Protein AF-0000000078793928 (afdb_homodimer)

Foldseek 3Di:
DVVQQVVQVVLLVPQDDDDAAPVLVVDPQVAQAAEEEEAVQQCLSSSLSNCCVPDPFQEGEGECLDPVLVPDPPLVVVVVVVVVRGAEYEYEALLNHPCSLVSSLVVQVVDDRHHYYYYHFLLDDCVVPDPSVVVRYHYHYRFFAFLQRLCCVVVVDDDAFDAPVCQQPPQQPVLVVVVVVDVLVVSVVLCLAQRRGPCVVVPVVCRLVVVVVSVVCCLPPRLCVSVVNDPLLSVLLVVLLLVQLVPPWDQDDLVVSCVVSVHDSQSSLVSLVSCCSSLQKPFAAAPPDPPDSRDGGRTIAGNGSNSSCSNPVPDRDPQRSLLNSQCNLLVNPWDWHQDPFAGIDTNVAAHEHEEEPPDDCVRVPPPPNYAYAYCDSGDDDRYGDSSSSSSND/DVVQQVVQVVLLVPQDDDDAAPVLVVDPQVAQAAEEEEAVQQCLSSSLSNCCVVDPFQEGEGECLDPVLVVDPPQVVVVVVVVVRGAEYEYEALLNHPCSLVSSLCCQVVDDRHHYYYYHFLLPDCVVPDPSVVVRYHYHYRFFAFLQRLCCVVVVDDDAFDAPVCQQPPQQPVLVVVVVVDVLLVSVVLCLAQRRGPCVVVPVPCRLVVVVVSVVCCLPPRLCVSVVNDPLLSVLLVVLLLVQLVPPWDQDDLVVSCVVSVHDSQSSLVSLVSCCSSLQKPFAAAPPDPPDSRDGGRTIAGNGSNSSCSNPVPDRDPQRSLLNSQCNLLVNPWDWHQDPFAGIDTNVAAHEHEEEPPDDCVRVPPPPNYAYAYCDSGDDDRYGDSSSSSSND

Sequence (786 aa):
MEVLIKKSERKAKSVKEKQKRYLYHQIDWTQKLILILGYRGSGKTTLLLQYLSTSDKKGIYLSLDDFYFETHRLVAFVNELYELGYRLFLLDEVHRYAFWSKDLKQLYDDYDDIQVIATGSSILDISRGNADLSRRASVYHLHGLSFREYLNFQYRTDLSSFTLNDILTKHHALAPELLDSIPVQSYFQDYLKFGYFPFFLESKIGYSQKLLETIQLAIDTDIAPFEELQHSTVRTLKKLLFVLSESVPFTPNINKLAEKLETPRNTVLRLLDILDQAQILKLLRSATKGISYLQKPDKIYLQNPNFIYLFSPTMANVGNLRETFFINQLSAVHHVSSPKFGDFMVDDAYVFEVGGASKTTDQIQGIPNAYLALDIDSGNGKRIPLWLFGMLYMEVLIKKSERKAKSVKEKQKRYLYHQIDWTQKLILILGYRGSGKTTLLLQYLSTSDKKGIYLSLDDFYFETHRLVAFVNELYELGYRLFLLDEVHRYAFWSKDLKQLYDDYDDIQVIATGSSILDISRGNADLSRRASVYHLHGLSFREYLNFQYRTDLSSFTLNDILTKHHALAPELLDSIPVQSYFQDYLKFGYFPFFLESKIGYSQKLLETIQLAIDTDIAPFEELQHSTVRTLKKLLFVLSESVPFTPNINKLAEKLETPRNTVLRLLDILDQAQILKLLRSATKGISYLQKPDKIYLQNPNFIYLFSPTMANVGNLRETFFINQLSAVHHVSSPKFGDFMVDDAYVFEVGGASKTTDQIQGIPNAYLALDIDSGNGKRIPLWLFGMLY

Secondary structure (DSSP, 8-state):
-HHHHHHHHHHHHH----PPPGGGGTS-TT-SEEEEEE-TTSSHHHHHHHHHHH-SS-EEEEETTSGGGGTS-HHHHHHHHHHTT--EEEEE-GGG-TTHHHHHHHHHHH-SS-EEEEEEETT--TTTS-HHHHTT-EEEEE----HHHHHHHHH---PPPPPHHHHHHHHHHHHHHHHHHS-HHHHHHHHHHH-SSGGGGT-STTHHHHHHHHHHHIIIIIIHHHHT--HHHHHHHHHHHHHHHHH-SB---HHHHHHHHT--HHHHHHHHHHHHHTTSEEEE-BTTS---TTSPPSEEEESSHHHHHHH-TT---HHHHHHHHHHHHHHTTS-EEB-SSSSEEETTTEEEEEE-TT--GGGGTT-TTEEEEESSS---TTEEEGGGGGG--/-HHHHHHHHHHHHH----PPPGGGGTS-TT-SEEEEEE-TTSSHHHHHHHHHHH-SS-EEEEETTSGGGGTS-HHHHHHHHHHTT--EEEEE-GGG-TTHHHHHHHHHHH-SS-EEEEEEETT--TTTS-HHHHTT-EEEEE----HHHHHHHHH---PPPPPHHHHHHHHHHHHHHHHHHS-HHHHHHHHHHH-SSGGGGT-STTHHHHHHHHHHHIIIIIIHHHHT--HHHHHHHHHHHHHHHHH-SB---HHHHHHHHT--HHHHHHHHHHHHHTTSEEEE-BTTS---TTSPPSEEEESSHHHHHHH-TT---HHHHHHHHHHHHHHTTS-EEB-SSSSEEETTTEEEEEE-TT--GGGGTT-TTEEEEESSS--BTTEEEGGGGGG--

InterPro domains:
  IPR003593 AAA+ ATPase domain [SM00382] (30-145)
  IPR027417 P-loop containing nucleoside triphosphate hydrolase [G3DSA:3.40.50.300] (15-88)
  IPR027417 P-loop containing nucleoside triphosphate hydrolase [SSF52540] (17-201)
  IPR041682 AAA domain, group 14 [PF13173] (31-151)

Structure (mmCIF, N/CA/C/O backbone):
data_AF-0000000078793928-model_v1
#
loop_
_entity.id
_entity.type
_entity.pdbx_description
1 polymer 'AAA+ ATPase domain-containing protein'
#
loop_
_atom_site.group_PDB
_atom_site.id
_atom_site.type_symbol
_atom_site.label_atom_id
_atom_site.label_alt_id
_atom_site.label_comp_id
_atom_site.label_asym_id
_atom_site.label_entity_id
_atom_site.label_seq_id
_atom_site.pdbx_PDB_ins_code
_atom_site.Cartn_x
_atom_site.Cartn_y
_atom_site.Cartn_z
_atom_site.occupancy
_atom_site.B_iso_or_equiv
_atom_site.auth_seq_id
_atom_site.auth_comp_id
_atom_site.auth_asym_id
_atom_site.auth_atom_id
_atom_site.pdbx_PDB_model_num
ATOM 1 N N . MET A 1 1 ? -23.125 -9.266 -1.826 1 80.44 1 MET A N 1
ATOM 2 C CA . MET A 1 1 ? -23.609 -8.516 -0.675 1 80.44 1 MET A CA 1
ATOM 3 C C . MET A 1 1 ? -23.281 -9.234 0.627 1 80.44 1 MET A C 1
ATOM 5 O O . MET A 1 1 ? -22.703 -8.648 1.538 1 80.44 1 MET A O 1
ATOM 9 N N . GLU A 1 2 ? -23.562 -10.461 0.664 1 80.25 2 GLU A N 1
ATOM 10 C CA . GLU A 1 2 ? -23.344 -11.219 1.894 1 80.25 2 GLU A CA 1
ATOM 11 C C . GLU A 1 2 ? -21.875 -11.18 2.301 1 80.25 2 GLU A C 1
ATOM 13 O O . GLU A 1 2 ? -21.562 -11.062 3.488 1 80.25 2 GLU A O 1
ATOM 18 N N . VAL A 1 3 ? -21.047 -11.156 1.34 1 80.44 3 VAL A N 1
ATOM 19 C CA . VAL A 1 3 ? -19.609 -11.141 1.595 1 80.44 3 VAL A CA 1
ATOM 20 C C . VAL A 1 3 ? -19.219 -9.812 2.24 1 80.44 3 VAL A C 1
ATOM 22 O O . VAL A 1 3 ? -18.438 -9.797 3.199 1 80.44 3 VAL A O 1
ATOM 25 N N . LEU A 1 4 ? -19.781 -8.781 1.808 1 86.38 4 LEU A N 1
ATOM 26 C CA . LEU A 1 4 ? -19.453 -7.457 2.33 1 86.38 4 LEU A CA 1
ATOM 27 C C . LEU A 1 4 ? -20.016 -7.277 3.738 1 86.38 4 LEU A C 1
ATOM 29 O O . LEU A 1 4 ? -19.391 -6.621 4.578 1 86.38 4 LEU A O 1
ATOM 33 N N . ILE A 1 5 ? -21.156 -7.918 3.998 1 88.31 5 ILE A N 1
ATOM 34 C CA . ILE A 1 5 ? -21.734 -7.871 5.336 1 88.31 5 ILE A CA 1
ATOM 35 C C . ILE A 1 5 ? -20.828 -8.602 6.32 1 88.31 5 ILE A C 1
ATOM 37 O O . ILE A 1 5 ? -20.531 -8.086 7.398 1 88.31 5 ILE A O 1
ATOM 41 N N . LYS A 1 6 ? -20.359 -9.719 5.906 1 82.94 6 LYS A N 1
ATOM 42 C CA . LYS A 1 6 ? -19.469 -10.5 6.762 1 82.94 6 LYS A CA 1
ATOM 43 C C . LYS A 1 6 ? -18.156 -9.758 7.016 1 82.94 6 LYS A C 1
ATOM 45 O O . LYS A 1 6 ? -17.641 -9.789 8.125 1 82.94 6 LYS A O 1
ATOM 50 N N . LYS A 1 7 ? -17.672 -9.148 5.969 1 83.94 7 LYS A N 1
ATOM 51 C CA . LYS A 1 7 ? -16.469 -8.336 6.105 1 83.94 7 LYS A CA 1
ATOM 52 C C . LYS A 1 7 ? -16.672 -7.219 7.121 1 83.94 7 LYS A C 1
ATOM 54 O O . LYS A 1 7 ? -15.789 -6.945 7.938 1 83.94 7 LYS A O 1
ATOM 59 N N . SER A 1 8 ? -17.75 -6.605 7.027 1 88.31 8 SER A N 1
ATOM 60 C CA . SER A 1 8 ? -18.094 -5.531 7.953 1 88.31 8 SER A CA 1
ATOM 61 C C . SER A 1 8 ? -18.109 -6.023 9.391 1 88.31 8 SER A C 1
ATOM 63 O O . SER A 1 8 ? -17.562 -5.375 10.289 1 88.31 8 SER A O 1
ATOM 65 N N . GLU A 1 9 ? -18.703 -7.152 9.625 1 85.88 9 GLU A N 1
ATOM 66 C CA . GLU A 1 9 ? -18.812 -7.719 10.969 1 85.88 9 GLU A CA 1
ATOM 67 C C . GLU A 1 9 ? -17.438 -8.047 11.531 1 85.88 9 GLU A C 1
ATOM 69 O O . GLU A 1 9 ? -17.156 -7.781 12.703 1 85.88 9 GLU A O 1
ATOM 74 N N . ARG A 1 10 ? -16.625 -8.523 10.711 1 82.62 10 ARG A N 1
ATOM 75 C CA . ARG A 1 10 ? -15.266 -8.859 11.125 1 82.62 10 ARG A CA 1
ATOM 76 C C . ARG A 1 10 ? -14.477 -7.605 11.492 1 82.62 10 ARG A C 1
ATOM 78 O O . ARG A 1 10 ? -13.766 -7.586 12.492 1 82.62 10 ARG A O 1
ATOM 85 N N . LYS A 1 11 ? -14.617 -6.637 10.656 1 85.75 11 LYS A N 1
ATOM 86 C CA . LYS A 1 11 ? -13.914 -5.379 10.891 1 85.75 11 LYS A CA 1
ATOM 87 C C . LYS A 1 11 ? -14.375 -4.723 12.188 1 85.75 11 LYS A C 1
ATOM 89 O O . LYS A 1 11 ? -13.562 -4.195 12.945 1 85.75 11 LYS A O 1
ATOM 94 N N . ALA A 1 12 ? -15.609 -4.793 12.43 1 85.38 12 ALA A N 1
ATOM 95 C CA . ALA A 1 12 ? -16.188 -4.184 13.625 1 85.38 12 ALA A CA 1
ATOM 96 C C . ALA A 1 12 ? -15.672 -4.863 14.891 1 85.38 12 ALA A C 1
ATOM 98 O O . ALA A 1 12 ? -15.445 -4.207 15.906 1 85.38 12 ALA A O 1
ATOM 99 N N . LYS A 1 13 ? -15.398 -6.117 14.75 1 82.12 13 LYS A N 1
ATOM 100 C CA . LYS A 1 13 ? -14.945 -6.891 15.906 1 82.12 13 LYS A CA 1
ATOM 101 C C . LYS A 1 13 ? -13.445 -6.711 16.141 1 82.12 13 LYS A C 1
ATOM 103 O O . LYS A 1 13 ? -12.945 -6.988 17.234 1 82.12 13 LYS A O 1
ATOM 108 N N . SER A 1 14 ? -12.789 -6.199 15.164 1 79.12 14 SER A N 1
ATOM 109 C CA . SER A 1 14 ? -11.336 -6.145 15.227 1 79.12 14 SER A CA 1
ATOM 110 C C . SER A 1 14 ? -10.859 -4.863 15.898 1 79.12 14 SER A C 1
ATOM 112 O O . SER A 1 14 ? -9.68 -4.734 16.234 1 79.12 14 SER A O 1
ATOM 114 N N . VAL A 1 15 ? -11.688 -3.939 16.109 1 78.75 15 VAL A N 1
ATOM 115 C CA . VAL A 1 15 ? -11.266 -2.666 16.688 1 78.75 15 VAL A CA 1
ATOM 116 C C . VAL A 1 15 ? -10.922 -2.852 18.172 1 78.75 15 VAL A C 1
ATOM 118 O O . VAL A 1 15 ? -11.797 -3.176 18.969 1 78.75 15 VAL A O 1
ATOM 121 N N . LYS A 1 16 ? -9.664 -2.686 18.5 1 71.44 16 LYS A N 1
ATOM 122 C CA . LYS A 1 16 ? -9.172 -2.914 19.844 1 71.44 16 LYS A CA 1
ATOM 123 C C . LYS A 1 16 ? -8.906 -1.594 20.562 1 71.44 16 LYS A C 1
ATOM 125 O O . LYS A 1 16 ? -8.977 -1.522 21.797 1 71.44 16 LYS A O 1
ATOM 130 N N . GLU A 1 17 ? -8.656 -0.606 19.781 1 72.06 17 GLU A N 1
ATOM 131 C CA . GLU A 1 17 ? -8.25 0.661 20.375 1 72.06 17 GLU A CA 1
ATOM 132 C C . GLU A 1 17 ? -9.438 1.379 21.016 1 72.06 17 GLU A C 1
ATOM 134 O O . GLU A 1 17 ? -10.422 1.679 20.328 1 72.06 17 GLU A O 1
ATOM 139 N N . LYS A 1 18 ? -9.211 1.699 22.234 1 78.81 18 LYS A N 1
ATOM 140 C CA . LYS A 1 18 ? -10.305 2.34 22.953 1 78.81 18 LYS A CA 1
ATOM 141 C C . LYS A 1 18 ? -10.141 3.857 22.953 1 78.81 18 LYS A C 1
ATOM 143 O O . LYS A 1 18 ? -11.133 4.59 23.047 1 78.81 18 LYS A O 1
ATOM 148 N N . GLN A 1 19 ? -8.922 4.277 22.906 1 89.31 19 GLN A N 1
ATOM 149 C CA . GLN A 1 19 ? -8.711 5.719 22.906 1 89.31 19 GLN A CA 1
ATOM 150 C C . GLN A 1 19 ? -9.156 6.344 21.578 1 89.31 19 GLN A C 1
ATOM 152 O O . GLN A 1 19 ? -8.836 5.836 20.516 1 89.31 19 GLN A O 1
ATOM 157 N N . LYS A 1 20 ? -9.844 7.453 21.75 1 93.56 20 LYS A N 1
ATOM 158 C CA . LYS A 1 20 ? -10.422 8.125 20.594 1 93.56 20 LYS A CA 1
ATOM 159 C C . LYS A 1 20 ? -9.594 9.336 20.188 1 93.56 20 LYS A C 1
ATOM 161 O O . LYS A 1 20 ? -9.008 10.008 21.047 1 93.56 20 LYS A O 1
ATOM 166 N N . ARG A 1 21 ? -9.547 9.586 18.906 1 96 21 ARG A N 1
ATOM 167 C CA . ARG A 1 21 ? -8.93 10.805 18.391 1 96 21 ARG A CA 1
ATOM 168 C C . ARG A 1 21 ? -9.719 12.039 18.812 1 96 21 ARG A C 1
ATOM 170 O O . ARG A 1 21 ? -10.914 11.953 19.109 1 96 21 ARG A O 1
ATOM 177 N N . TYR A 1 22 ? -9.078 13.172 18.766 1 96.69 22 TYR A N 1
ATOM 178 C CA . TYR A 1 22 ? -9.688 14.414 19.219 1 96.69 22 TYR A CA 1
ATOM 179 C C . TYR A 1 22 ? -10.969 14.711 18.453 1 96.69 22 TYR A C 1
ATOM 181 O O . TYR A 1 22 ? -11.945 15.211 19.016 1 96.69 22 TYR A O 1
ATOM 189 N N . LEU A 1 23 ? -10.984 14.344 17.172 1 97 23 LEU A N 1
ATOM 190 C CA . LEU A 1 23 ? -12.062 14.711 16.266 1 97 23 LEU A CA 1
ATOM 191 C C . LEU A 1 23 ? -13.359 14 16.641 1 97 23 LEU A C 1
ATOM 193 O O . LEU A 1 23 ? -14.453 14.508 16.375 1 97 23 LEU A O 1
ATOM 197 N N . TYR A 1 24 ? -13.266 12.82 17.266 1 96.5 24 TYR A N 1
ATOM 198 C CA . TYR A 1 24 ? -14.438 12.055 17.688 1 96.5 24 TYR A CA 1
ATOM 199 C C . TYR A 1 24 ? -15.367 12.898 18.547 1 96.5 24 TYR A C 1
ATOM 201 O O . TYR A 1 24 ? -16.594 12.789 18.438 1 96.5 24 TYR A O 1
ATOM 209 N N . HIS A 1 25 ? -14.773 13.781 19.297 1 94.56 25 HIS A N 1
ATOM 210 C CA . HIS A 1 25 ? -15.531 14.57 20.25 1 94.56 25 HIS A CA 1
ATOM 211 C C . HIS A 1 25 ? -15.984 15.898 19.641 1 94.56 25 HIS A C 1
ATOM 213 O O . HIS A 1 25 ? -16.812 16.609 20.219 1 94.56 25 HIS A O 1
ATOM 219 N N . GLN A 1 26 ? -15.477 16.234 18.5 1 96 26 GLN A N 1
ATOM 220 C CA . GLN A 1 26 ? -15.789 17.5 17.859 1 96 26 GLN A CA 1
ATOM 221 C C . GLN A 1 26 ? -16.828 17.312 16.766 1 96 26 GLN A C 1
ATOM 223 O O . GLN A 1 26 ? -17.516 18.266 16.391 1 96 26 GLN A O 1
ATOM 228 N N . ILE A 1 27 ? -16.984 16.125 16.234 1 97.06 27 ILE A N 1
ATOM 229 C CA . ILE A 1 27 ? -17.938 15.836 15.164 1 97.06 27 ILE A CA 1
ATOM 230 C C . ILE A 1 27 ? -19.359 15.898 15.695 1 97.06 27 ILE A C 1
ATOM 232 O O . ILE A 1 27 ? -19.641 15.406 16.797 1 97.06 27 ILE A O 1
ATOM 236 N N . ASP A 1 28 ? -20.281 16.594 14.984 1 97.12 28 ASP A N 1
ATOM 237 C CA . ASP A 1 28 ? -21.703 16.5 15.242 1 97.12 28 ASP A CA 1
ATOM 238 C C . ASP A 1 28 ? -22.297 15.234 14.625 1 97.12 28 ASP A C 1
ATOM 240 O O . ASP A 1 28 ? -22.766 15.25 13.484 1 97.12 28 ASP A O 1
ATOM 244 N N . TRP A 1 29 ? -22.391 14.234 15.383 1 95.88 29 TRP A N 1
ATOM 245 C CA . TRP A 1 29 ? -22.75 12.898 14.914 1 95.88 29 TRP A CA 1
ATOM 246 C C . TRP A 1 29 ? -24.234 12.836 14.562 1 95.88 29 TRP A C 1
ATOM 248 O O . TRP A 1 29 ? -24.719 11.812 14.07 1 95.88 29 TRP A O 1
ATOM 258 N N . THR A 1 30 ? -24.984 13.898 14.758 1 94.56 30 THR A N 1
ATOM 259 C CA . THR A 1 30 ? -26.406 13.898 14.445 1 94.56 30 THR A CA 1
ATOM 260 C C . THR A 1 30 ? -26.625 14.211 12.969 1 94.56 30 THR A C 1
ATOM 262 O O . THR A 1 30 ? -27.734 14.031 12.453 1 94.56 30 THR A O 1
ATOM 265 N N . GLN A 1 31 ? -25.594 14.625 12.312 1 95.88 31 GLN A N 1
ATOM 266 C CA . GLN A 1 31 ? -25.719 15 10.906 1 95.88 31 GLN A CA 1
ATOM 267 C C . GLN A 1 31 ? -25.969 13.773 10.031 1 95.88 31 GLN A C 1
ATOM 269 O O . GLN A 1 31 ? -25.438 12.695 10.297 1 95.88 31 GLN A O 1
ATOM 274 N N . LYS A 1 32 ? -26.75 13.992 9.016 1 96.31 32 LYS A N 1
ATOM 275 C CA . LYS A 1 32 ? -27.188 12.922 8.125 1 96.31 32 LYS A CA 1
ATOM 276 C C . LYS A 1 32 ? -26.031 12.438 7.25 1 96.31 32 LYS A C 1
ATOM 278 O O . LYS A 1 32 ? -25.938 11.242 6.965 1 96.31 32 LYS A O 1
ATOM 283 N N . LEU A 1 33 ? -25.172 13.344 6.777 1 96.94 33 LEU A N 1
ATOM 284 C CA . LEU A 1 33 ? -24.016 13.047 5.926 1 96.94 33 LEU A CA 1
ATOM 285 C C . LEU A 1 33 ? -22.766 13.734 6.453 1 96.94 33 LEU A C 1
ATOM 287 O O . LEU A 1 33 ? -22.672 14.961 6.457 1 96.94 33 LEU A O 1
ATOM 291 N N . ILE A 1 34 ? -21.812 12.93 6.898 1 96.75 34 ILE A N 1
ATOM 292 C CA . ILE A 1 34 ? -20.562 13.414 7.469 1 96.75 34 ILE A CA 1
ATOM 293 C C . ILE A 1 34 ? -19.391 12.922 6.625 1 96.75 34 ILE A C 1
ATOM 295 O O . ILE A 1 34 ? -19.312 11.742 6.285 1 96.75 34 ILE A O 1
ATOM 299 N N . LEU A 1 35 ? -18.5 13.812 6.207 1 95.5 35 LEU A N 1
ATOM 300 C CA . LEU A 1 35 ? -17.266 13.477 5.5 1 95.5 35 LEU A CA 1
ATOM 301 C C . LEU A 1 35 ? -16.047 13.781 6.363 1 95.5 35 LEU A C 1
ATOM 303 O O . LEU A 1 35 ? -15.867 14.914 6.805 1 95.5 35 LEU A O 1
ATOM 307 N N . ILE A 1 36 ? -15.297 12.773 6.637 1 96.19 36 ILE A N 1
ATOM 308 C CA . ILE A 1 36 ? -14.07 12.922 7.406 1 96.19 36 ILE A CA 1
ATOM 309 C C . ILE A 1 36 ? -12.859 12.734 6.484 1 96.19 36 ILE A C 1
ATOM 311 O O . ILE A 1 36 ? -12.609 11.625 6.004 1 96.19 36 ILE A O 1
ATOM 315 N N . LEU A 1 37 ? -12.164 13.766 6.281 1 94.62 37 LEU A N 1
ATOM 316 C CA . LEU A 1 37 ? -10.992 13.742 5.41 1 94.62 37 LEU A CA 1
ATOM 317 C C . LEU A 1 37 ? -9.703 13.82 6.223 1 94.62 37 LEU A C 1
ATOM 319 O O . LEU A 1 37 ? -9.688 14.391 7.316 1 94.62 37 LEU A O 1
ATOM 323 N N . GLY A 1 38 ? -8.633 13.219 5.727 1 94.06 38 GLY A N 1
ATOM 324 C CA . GLY A 1 38 ? -7.359 13.242 6.434 1 94.06 38 GLY A CA 1
ATOM 325 C C . GLY A 1 38 ? -6.285 12.414 5.758 1 94.06 38 GLY A C 1
ATOM 326 O O . GLY A 1 38 ? -6.535 11.773 4.734 1 94.06 38 GLY A O 1
ATOM 327 N N . TYR A 1 39 ? -5.129 12.406 6.469 1 91.44 39 TYR A N 1
ATOM 328 C CA . TYR A 1 39 ? -3.965 11.68 5.973 1 91.44 39 TYR A CA 1
ATOM 329 C C . TYR A 1 39 ? -4.184 10.172 6.062 1 91.44 39 TYR A C 1
ATOM 331 O O . TYR A 1 39 ? -4.863 9.688 6.969 1 91.44 39 TYR A O 1
ATOM 339 N N . ARG A 1 40 ? -3.537 9.539 5.062 1 88.88 40 ARG A N 1
ATOM 340 C CA . ARG A 1 40 ? -3.455 8.086 5.227 1 88.88 40 ARG A CA 1
ATOM 341 C C . ARG A 1 40 ? -2.729 7.727 6.516 1 88.88 40 ARG A C 1
ATOM 343 O O . ARG A 1 40 ? -1.67 8.281 6.816 1 88.88 40 ARG A O 1
ATOM 350 N N . GLY A 1 41 ? -3.318 6.895 7.309 1 91.38 41 GLY A N 1
ATOM 351 C CA . GLY A 1 41 ? -2.684 6.453 8.539 1 91.38 41 GLY A CA 1
ATOM 352 C C . GLY A 1 41 ? -3.035 7.32 9.734 1 91.38 41 GLY A C 1
ATOM 353 O O . GLY A 1 41 ? -2.562 7.074 10.844 1 91.38 41 GLY A O 1
ATOM 354 N N . SER A 1 42 ? -3.914 8.281 9.539 1 94.81 42 SER A N 1
ATOM 355 C CA . SER A 1 42 ? -4.219 9.219 10.617 1 94.81 42 SER A CA 1
ATOM 356 C C . SER A 1 42 ? -5.219 8.625 11.602 1 94.81 42 SER A C 1
ATOM 358 O O . SER A 1 42 ? -5.43 9.164 12.688 1 94.81 42 SER A O 1
ATOM 360 N N . GLY A 1 43 ? -5.906 7.508 11.219 1 94.38 43 GLY A N 1
ATOM 361 C CA . GLY A 1 43 ? -6.832 6.859 12.133 1 94.38 43 GLY A CA 1
ATOM 362 C C . GLY A 1 43 ? -8.281 6.996 11.711 1 94.38 43 GLY A C 1
ATOM 363 O O . GLY A 1 43 ? -9.188 6.754 12.5 1 94.38 43 GLY A O 1
ATOM 364 N N . LYS A 1 44 ? -8.586 7.34 10.5 1 95.69 44 LYS A N 1
ATOM 365 C CA . LYS A 1 44 ? -9.945 7.543 10.008 1 95.69 44 LYS A CA 1
ATOM 366 C C . LYS A 1 44 ? -10.773 6.266 10.141 1 95.69 44 LYS A C 1
ATOM 368 O O . LYS A 1 44 ? -11.906 6.305 10.625 1 95.69 44 LYS A O 1
ATOM 373 N N . THR A 1 45 ? -10.227 5.141 9.727 1 93.88 45 THR A N 1
ATOM 374 C CA . THR A 1 45 ? -10.922 3.861 9.773 1 93.88 45 THR A CA 1
ATOM 375 C C . THR A 1 45 ? -11.281 3.496 11.211 1 93.88 45 THR A C 1
ATOM 377 O O . THR A 1 45 ? -12.414 3.104 11.492 1 93.88 45 THR A O 1
ATOM 380 N N . THR A 1 46 ? -10.289 3.658 12.078 1 93.69 46 THR A N 1
ATOM 381 C CA . THR A 1 46 ? -10.523 3.355 13.484 1 93.69 46 THR A CA 1
ATOM 382 C C . THR A 1 46 ? -11.641 4.227 14.047 1 93.69 46 THR A C 1
ATOM 384 O O . THR A 1 46 ? -12.508 3.734 14.773 1 93.69 46 THR A O 1
ATOM 387 N N . LEU A 1 47 ? -11.586 5.465 13.68 1 95.62 47 LEU A N 1
ATOM 388 C CA . LEU A 1 47 ? -12.609 6.402 14.125 1 95.62 47 LEU A CA 1
ATOM 389 C C . LEU A 1 47 ? -14 5.953 13.68 1 95.62 47 LEU A C 1
ATOM 391 O O . LEU A 1 47 ? -14.945 5.961 14.477 1 95.62 47 LEU A O 1
ATOM 395 N N . LEU A 1 48 ? -14.164 5.48 12.445 1 95.62 48 LEU A N 1
ATOM 396 C CA . LEU A 1 48 ? -15.422 4.988 11.891 1 95.62 48 LEU A CA 1
ATOM 397 C C . LEU A 1 48 ? -15.914 3.773 12.672 1 95.62 48 LEU A C 1
ATOM 399 O O . LEU A 1 48 ? -17.094 3.711 13.055 1 95.62 48 LEU A O 1
ATOM 403 N N . LEU A 1 49 ? -15.047 2.863 12.93 1 94.56 49 LEU A N 1
ATOM 404 C CA . LEU A 1 49 ? -15.414 1.605 13.57 1 94.56 49 LEU A CA 1
ATOM 405 C C . LEU A 1 49 ? -15.789 1.828 15.031 1 94.56 49 LEU A C 1
ATOM 407 O O . LEU A 1 49 ? -16.656 1.14 15.57 1 94.56 49 LEU A O 1
ATOM 411 N N . GLN A 1 50 ? -15.102 2.785 15.68 1 94.5 50 GLN A N 1
ATOM 412 C CA . GLN A 1 50 ? -15.461 3.148 17.047 1 94.5 50 GLN A CA 1
ATOM 413 C C . GLN A 1 50 ? -16.891 3.697 17.109 1 94.5 50 GLN A C 1
ATOM 415 O O . GLN A 1 50 ? -17.641 3.361 18.016 1 94.5 50 GLN A O 1
ATOM 420 N N . TYR A 1 51 ? -17.234 4.473 16.125 1 95.12 51 TYR A N 1
ATOM 421 C CA . TYR A 1 51 ? -18.594 5.008 16.078 1 95.12 51 TYR A CA 1
ATOM 422 C C . TYR A 1 51 ? -19.609 3.9 15.828 1 95.12 51 TYR A C 1
ATOM 424 O O . TYR A 1 51 ? -20.672 3.865 16.469 1 95.12 51 TYR A O 1
ATOM 432 N N . LEU A 1 52 ? -19.328 3.008 14.922 1 94.12 52 LEU A N 1
ATOM 433 C CA . LEU A 1 52 ? -20.219 1.888 14.617 1 94.12 52 LEU A CA 1
ATOM 434 C C . LEU A 1 52 ? -20.531 1.081 15.875 1 94.12 52 LEU A C 1
ATOM 436 O O . LEU A 1 52 ? -21.672 0.652 16.078 1 94.12 52 LEU A O 1
ATOM 440 N N . SER A 1 53 ? -19.547 0.927 16.688 1 91.38 53 SER A N 1
ATOM 441 C CA . SER A 1 53 ? -19.672 0.101 17.891 1 91.38 53 SER A CA 1
ATOM 442 C C . SER A 1 53 ? -20.516 0.797 18.953 1 91.38 53 SER A C 1
ATOM 444 O O . SER A 1 53 ? -21.094 0.142 19.812 1 91.38 53 SER A O 1
ATOM 446 N N . THR A 1 54 ? -20.578 2.062 18.906 1 89.88 54 THR A N 1
ATOM 447 C CA . THR A 1 54 ? -21.266 2.805 19.953 1 89.88 54 THR A CA 1
ATOM 448 C C . THR A 1 54 ? -22.688 3.162 19.5 1 89.88 54 THR A C 1
ATOM 450 O O . THR A 1 54 ? -23.531 3.543 20.328 1 89.88 54 THR A O 1
ATOM 453 N N . SER A 1 55 ? -22.922 3.037 18.266 1 91.56 55 SER A N 1
ATOM 454 C CA . SER A 1 55 ? -24.219 3.438 17.734 1 91.56 55 SER A CA 1
ATOM 455 C C . SER A 1 55 ? -25.281 2.391 18.031 1 91.56 55 SER A C 1
ATOM 457 O O . SER A 1 55 ? -24.984 1.192 18.078 1 91.56 55 SER A O 1
ATOM 459 N N . ASP A 1 56 ? -26.516 2.869 18.156 1 92 56 ASP A N 1
ATOM 460 C CA . ASP A 1 56 ? -27.656 1.981 18.391 1 92 56 ASP A CA 1
ATOM 461 C C . ASP A 1 56 ? -28.328 1.594 17.062 1 92 56 ASP A C 1
ATOM 463 O O . ASP A 1 56 ? -29.141 0.677 17.031 1 92 56 ASP A O 1
ATOM 467 N N . LYS A 1 57 ? -27.953 2.236 16.016 1 94.31 57 LYS A N 1
ATOM 468 C CA . LYS A 1 57 ? -28.5 1.926 14.695 1 94.31 57 LYS A CA 1
ATOM 469 C C . LYS A 1 57 ? -27.828 0.684 14.109 1 94.31 57 LYS A C 1
ATOM 471 O O . LYS A 1 57 ? -26.641 0.437 14.336 1 94.31 57 LYS A O 1
ATOM 476 N N . LYS A 1 58 ? -28.719 -0.053 13.398 1 96.25 58 LYS A N 1
ATOM 477 C CA . LYS A 1 58 ? -28.109 -1.122 12.609 1 96.25 58 LYS A CA 1
ATOM 478 C C . LYS A 1 58 ? -27.234 -0.557 11.5 1 96.25 58 LYS A C 1
ATOM 480 O O . LYS A 1 58 ? -27.719 0.072 10.562 1 96.25 58 LYS A O 1
ATOM 485 N N . GLY A 1 59 ? -25.906 -0.751 11.703 1 96.75 59 GLY A N 1
ATOM 486 C CA . GLY A 1 59 ? -24.969 -0.114 10.781 1 96.75 59 GLY A CA 1
ATOM 487 C C . GLY A 1 59 ? -24.047 -1.101 10.086 1 96.75 59 GLY A C 1
ATOM 488 O O . GLY A 1 59 ? -23.969 -2.266 10.477 1 96.75 59 GLY A O 1
ATOM 489 N N . ILE A 1 60 ? -23.438 -0.636 8.969 1 97.12 60 ILE A N 1
ATOM 490 C CA . ILE A 1 60 ? -22.5 -1.457 8.211 1 97.12 60 ILE A CA 1
ATOM 491 C C . ILE A 1 60 ? -21.281 -0.62 7.82 1 97.12 60 ILE A C 1
ATOM 493 O O . ILE A 1 60 ? -21.422 0.559 7.484 1 97.12 60 ILE A O 1
ATOM 497 N N . TYR A 1 61 ? -20.188 -1.26 7.922 1 96.69 61 TYR A N 1
ATOM 498 C CA . TYR A 1 61 ? -18.938 -0.713 7.406 1 96.69 61 TYR A CA 1
ATOM 499 C C . TYR A 1 61 ? -18.656 -1.242 6.008 1 96.69 61 TYR A C 1
ATOM 501 O O . TYR A 1 61 ? -18.734 -2.447 5.766 1 96.69 61 TYR A O 1
ATOM 509 N N . LEU A 1 62 ? -18.312 -0.353 5.109 1 95.69 62 LEU A N 1
ATOM 510 C CA . LEU A 1 62 ? -17.953 -0.717 3.742 1 95.69 62 LEU A CA 1
ATOM 511 C C . LEU A 1 62 ? -16.672 -0.004 3.312 1 95.69 62 LEU A C 1
ATOM 513 O O . LEU A 1 62 ? -16.547 1.206 3.51 1 95.69 62 LEU A O 1
ATOM 517 N N . SER A 1 63 ? -15.758 -0.714 2.773 1 93.69 63 SER A N 1
ATOM 518 C CA . SER A 1 63 ? -14.641 -0.094 2.066 1 93.69 63 SER A CA 1
ATOM 519 C C . SER A 1 63 ? -14.953 0.075 0.583 1 93.69 63 SER A C 1
ATOM 521 O O . SER A 1 63 ? -15.203 -0.907 -0.12 1 93.69 63 SER A O 1
ATOM 523 N N . LEU A 1 64 ? -14.883 1.267 0.093 1 93.75 64 LEU A N 1
ATOM 524 C CA . LEU A 1 64 ? -15.305 1.516 -1.282 1 93.75 64 LEU A CA 1
ATOM 525 C C . LEU A 1 64 ? -14.156 1.272 -2.254 1 93.75 64 LEU A C 1
ATOM 527 O O . LEU A 1 64 ? -14.312 1.434 -3.465 1 93.75 64 LEU A O 1
ATOM 531 N N . ASP A 1 65 ? -13.094 0.814 -1.684 1 87.25 65 ASP A N 1
ATOM 532 C CA . ASP A 1 65 ? -12 0.354 -2.535 1 87.25 65 ASP A CA 1
ATOM 533 C C . ASP A 1 65 ? -12.172 -1.118 -2.9 1 87.25 65 ASP A C 1
ATOM 535 O O . ASP A 1 65 ? -11.383 -1.669 -3.668 1 87.25 65 ASP A O 1
ATOM 539 N N . ASP A 1 66 ? -13.18 -1.72 -2.445 1 89.06 66 ASP A N 1
ATOM 540 C CA . ASP A 1 66 ? -13.469 -3.109 -2.787 1 89.06 66 ASP A CA 1
ATOM 541 C C . ASP A 1 66 ? -13.789 -3.254 -4.273 1 89.06 66 ASP A C 1
ATOM 543 O O . ASP A 1 66 ? -14.484 -2.412 -4.848 1 89.06 66 ASP A O 1
ATOM 547 N N . PHE A 1 67 ? -13.344 -4.371 -4.852 1 87.69 67 PHE A N 1
ATOM 548 C CA . PHE A 1 67 ? -13.539 -4.621 -6.273 1 87.69 67 PHE A CA 1
ATOM 549 C C . PHE A 1 67 ? -15.023 -4.688 -6.609 1 87.69 67 PHE A C 1
ATOM 551 O O . PHE A 1 67 ? -15.422 -4.426 -7.75 1 87.69 67 PHE A O 1
ATOM 558 N N . TYR A 1 68 ? -15.859 -4.984 -5.645 1 88.56 68 TYR A N 1
ATOM 559 C CA . TYR A 1 68 ? -17.297 -5.062 -5.816 1 88.56 68 TYR A CA 1
ATOM 560 C C . TYR A 1 68 ? -17.844 -3.77 -6.41 1 88.56 68 TYR A C 1
ATOM 562 O O . TYR A 1 68 ? -18.719 -3.801 -7.277 1 88.56 68 TYR A O 1
ATOM 570 N N . PHE A 1 69 ? -17.312 -2.639 -6.059 1 91.75 69 PHE A N 1
ATOM 571 C CA . PHE A 1 69 ? -17.875 -1.342 -6.41 1 91.75 69 PHE A CA 1
ATOM 572 C C . PHE A 1 69 ? -17.344 -0.869 -7.758 1 91.75 69 PHE A C 1
ATOM 574 O O . PHE A 1 69 ? -17.719 0.208 -8.234 1 91.75 69 PHE A O 1
ATOM 581 N N . GLU A 1 70 ? -16.516 -1.725 -8.352 1 88.06 70 GLU A N 1
ATOM 582 C CA . GLU A 1 70 ? -16.109 -1.458 -9.734 1 88.06 70 GLU A CA 1
ATOM 583 C C . GLU A 1 70 ? -17.25 -1.795 -10.703 1 88.06 70 GLU A C 1
ATOM 585 O O . GLU A 1 70 ? -17.312 -1.25 -11.805 1 88.06 70 GLU A O 1
ATOM 590 N N . THR A 1 71 ? -18.125 -2.723 -10.25 1 88.56 71 THR A N 1
ATOM 591 C CA . THR A 1 71 ? -19.188 -3.168 -11.148 1 88.56 71 THR A CA 1
ATOM 592 C C . THR A 1 71 ? -20.562 -2.863 -10.555 1 88.56 71 THR A C 1
ATOM 594 O O . THR A 1 71 ? -21.578 -2.951 -11.25 1 88.56 71 THR A O 1
ATOM 597 N N . HIS A 1 72 ? -20.609 -2.465 -9.25 1 92.06 72 HIS A N 1
ATOM 598 C CA . HIS A 1 72 ? -21.875 -2.193 -8.586 1 92.06 72 HIS A CA 1
ATOM 599 C C . HIS A 1 72 ? -21.922 -0.777 -8.023 1 92.06 72 HIS A C 1
ATOM 601 O O . HIS A 1 72 ? -20.922 -0.302 -7.469 1 92.06 72 HIS A O 1
ATOM 607 N N . ARG A 1 73 ? -23.016 -0.195 -8.133 1 94.69 73 ARG A N 1
ATOM 608 C CA . ARG A 1 73 ? -23.188 1.152 -7.598 1 94.69 73 ARG A CA 1
ATOM 609 C C . ARG A 1 73 ? -23.5 1.114 -6.105 1 94.69 73 ARG A C 1
ATOM 611 O O . ARG A 1 73 ? -24.281 0.264 -5.652 1 94.69 73 ARG A O 1
ATOM 618 N N . LEU A 1 74 ? -23.016 2.057 -5.434 1 96.69 74 LEU A N 1
ATOM 619 C CA . LEU A 1 74 ? -23.234 2.172 -3.994 1 96.69 74 LEU A CA 1
ATOM 620 C C . LEU A 1 74 ? -24.703 2.334 -3.678 1 96.69 74 LEU A C 1
ATOM 622 O O . LEU A 1 74 ? -25.219 1.734 -2.727 1 96.69 74 LEU A O 1
ATOM 626 N N . VAL A 1 75 ? -25.469 3.09 -4.484 1 97.12 75 VAL A N 1
ATOM 627 C CA . VAL A 1 75 ? -26.859 3.4 -4.223 1 97.12 75 VAL A CA 1
ATOM 628 C C . VAL A 1 75 ? -27.703 2.119 -4.266 1 97.12 75 VAL A C 1
ATOM 630 O O . VAL A 1 75 ? -28.594 1.926 -3.443 1 97.12 75 VAL A O 1
ATOM 633 N N . ALA A 1 76 ? -27.391 1.253 -5.207 1 95.44 76 ALA A N 1
ATOM 634 C CA . ALA A 1 76 ? -28.094 -0.024 -5.309 1 95.44 76 ALA A CA 1
ATOM 635 C C . ALA A 1 76 ? -27.812 -0.904 -4.094 1 95.44 76 ALA A C 1
ATOM 637 O O . ALA A 1 76 ? -28.719 -1.564 -3.574 1 95.44 76 ALA A O 1
ATOM 638 N N . PHE A 1 77 ? -26.594 -0.887 -3.668 1 95.25 77 PHE A N 1
ATOM 639 C CA . PHE A 1 77 ? -26.172 -1.67 -2.508 1 95.25 77 PHE A CA 1
ATOM 640 C C . PHE A 1 77 ? -26.891 -1.182 -1.248 1 95.25 77 PHE A C 1
ATOM 642 O O . PHE A 1 77 ? -27.406 -1.985 -0.471 1 95.25 77 PHE A O 1
ATOM 649 N N . VAL A 1 78 ? -26.938 0.1 -1.066 1 96.56 78 VAL A N 1
ATOM 650 C CA . VAL A 1 78 ? -27.562 0.706 0.102 1 96.56 78 VAL A CA 1
ATOM 651 C C . VAL A 1 78 ? -29.062 0.413 0.09 1 96.56 78 VAL A C 1
ATOM 653 O O . VAL A 1 78 ? -29.656 0.133 1.136 1 96.56 78 VAL A O 1
ATOM 656 N N . ASN A 1 79 ? -29.656 0.452 -1.089 1 96.38 79 ASN A N 1
ATOM 657 C CA . ASN A 1 79 ? -31.078 0.148 -1.209 1 96.38 79 ASN A CA 1
ATOM 658 C C . ASN A 1 79 ? -31.391 -1.257 -0.704 1 96.38 79 ASN A C 1
ATOM 660 O O . ASN A 1 79 ? -32.375 -1.457 0.007 1 96.38 79 ASN A O 1
ATOM 664 N N . GLU A 1 80 ? -30.547 -2.172 -1.077 1 95.88 80 GLU A N 1
ATOM 665 C CA . GLU A 1 80 ? -30.75 -3.549 -0.637 1 95.88 80 GLU A CA 1
ATOM 666 C C . GLU A 1 80 ? -30.594 -3.67 0.878 1 95.88 80 GLU A C 1
ATOM 668 O O . GLU A 1 80 ? -31.406 -4.344 1.53 1 95.88 80 GLU A O 1
ATOM 673 N N . LEU A 1 81 ? -29.719 -3.033 1.432 1 96.5 81 LEU A N 1
ATOM 674 C CA . LEU A 1 81 ? -29.469 -3.1 2.867 1 96.5 81 LEU A CA 1
ATOM 675 C C . LEU A 1 81 ? -30.547 -2.346 3.641 1 96.5 81 LEU A C 1
ATOM 677 O O . LEU A 1 81 ? -30.906 -2.736 4.754 1 96.5 81 LEU A O 1
ATOM 681 N N . TYR A 1 82 ? -30.984 -1.286 3.023 1 96.5 82 TYR A N 1
ATOM 682 C CA . TYR A 1 82 ? -32.062 -0.52 3.627 1 96.5 82 TYR A CA 1
ATOM 683 C C . TYR A 1 82 ? -33.281 -1.403 3.887 1 96.5 82 TYR A C 1
ATOM 685 O O . TYR A 1 82 ? -33.906 -1.32 4.949 1 96.5 82 TYR A O 1
ATOM 693 N N . GLU A 1 83 ? -33.562 -2.232 2.986 1 96.31 83 GLU A N 1
ATOM 694 C CA . GLU A 1 83 ? -34.719 -3.15 3.1 1 96.31 83 GLU A CA 1
ATOM 695 C C . GLU A 1 83 ? -34.469 -4.18 4.203 1 96.31 83 GLU A C 1
ATOM 697 O O . GLU A 1 83 ? -35.438 -4.711 4.773 1 96.31 83 GLU A O 1
ATOM 702 N N . LEU A 1 84 ? -33.219 -4.406 4.473 1 96.19 84 LEU A N 1
ATOM 703 C CA . LEU A 1 84 ? -32.875 -5.355 5.52 1 96.19 84 LEU A CA 1
ATOM 704 C C . LEU A 1 84 ? -32.812 -4.668 6.879 1 96.19 84 LEU A C 1
ATOM 706 O O . LEU A 1 84 ? -32.438 -5.293 7.883 1 96.19 84 LEU A O 1
ATOM 710 N N . GLY A 1 85 ? -33.062 -3.326 6.918 1 96.5 85 GLY A N 1
ATOM 711 C CA . GLY A 1 85 ? -33.188 -2.623 8.18 1 96.5 85 GLY A CA 1
ATOM 712 C C . GLY A 1 85 ? -31.969 -1.774 8.516 1 96.5 85 GLY A C 1
ATOM 713 O O . GLY A 1 85 ? -31.938 -1.096 9.547 1 96.5 85 GLY A O 1
ATOM 714 N N . TYR A 1 86 ? -30.969 -1.782 7.656 1 97.38 86 TYR A N 1
ATOM 715 C CA . TYR A 1 86 ? -29.781 -0.955 7.906 1 97.38 86 TYR A CA 1
ATOM 716 C C . TYR A 1 86 ? -30.125 0.525 7.77 1 97.38 86 TYR A C 1
ATOM 718 O O . TYR A 1 86 ? -30.875 0.916 6.875 1 97.38 86 TYR A O 1
ATOM 726 N N . ARG A 1 87 ? -29.547 1.308 8.695 1 97.94 87 ARG A N 1
ATOM 727 C CA . ARG A 1 87 ? -29.812 2.74 8.664 1 97.94 87 ARG A CA 1
ATOM 728 C C . ARG A 1 87 ? -28.531 3.549 8.812 1 97.94 87 ARG A C 1
ATOM 730 O O . ARG A 1 87 ? -28.547 4.77 8.641 1 97.94 87 ARG A O 1
ATOM 737 N N . LEU A 1 88 ? -27.406 2.967 9.203 1 98.19 88 LEU A N 1
ATOM 738 C CA . LEU A 1 88 ? -26.109 3.609 9.359 1 98.19 88 LEU A CA 1
ATOM 739 C C . LEU A 1 88 ? -25.078 3.004 8.398 1 98.19 88 LEU A C 1
ATOM 741 O O . LEU A 1 88 ? -24.828 1.798 8.43 1 98.19 88 LEU A O 1
ATOM 745 N N . PHE A 1 89 ? -24.562 3.842 7.551 1 98.38 89 PHE A N 1
ATOM 746 C CA . PHE A 1 89 ? -23.594 3.396 6.543 1 98.38 89 PHE A CA 1
ATOM 747 C C . PHE A 1 89 ? -22.266 4.102 6.719 1 98.38 89 PHE A C 1
ATOM 749 O O . PHE A 1 89 ? -22.156 5.312 6.512 1 98.38 89 PHE A O 1
ATOM 756 N N . LEU A 1 90 ? -21.266 3.369 7.145 1 98.19 90 LEU A N 1
ATOM 757 C CA . LEU A 1 90 ? -19.906 3.867 7.281 1 98.19 90 LEU A CA 1
ATOM 758 C C . LEU A 1 90 ? -19.062 3.504 6.055 1 98.19 90 LEU A C 1
ATOM 760 O O . LEU A 1 90 ? -18.703 2.34 5.867 1 98.19 90 LEU A O 1
ATOM 764 N N . LEU A 1 91 ? -18.75 4.52 5.266 1 97.94 91 LEU A N 1
ATOM 765 C CA . LEU A 1 91 ? -18.078 4.328 3.984 1 97.94 91 LEU A CA 1
ATOM 766 C C . LEU A 1 91 ? -16.625 4.785 4.062 1 97.94 91 LEU A C 1
ATOM 768 O O . LEU A 1 91 ? -16.344 5.977 4.227 1 97.94 91 LEU A O 1
ATOM 772 N N . ASP A 1 92 ? -15.703 3.812 3.889 1 96.12 92 ASP A N 1
ATOM 773 C CA . ASP A 1 92 ? -14.281 4.113 3.977 1 96.12 92 ASP A CA 1
ATOM 774 C C . ASP A 1 92 ? -13.664 4.262 2.588 1 96.12 92 ASP A C 1
ATOM 776 O O . ASP A 1 92 ? -14.086 3.598 1.641 1 96.12 92 ASP A O 1
ATOM 780 N N . GLU A 1 93 ? -12.734 5.152 2.402 1 93.69 93 GLU A N 1
ATOM 781 C CA . GLU A 1 93 ? -11.945 5.379 1.193 1 93.69 93 GLU A CA 1
ATOM 782 C C . GLU A 1 93 ? -12.836 5.77 0.019 1 93.69 93 GLU A C 1
ATOM 784 O O . GLU A 1 93 ? -12.75 5.18 -1.059 1 93.69 93 GLU A O 1
ATOM 789 N N . VAL A 1 94 ? -13.648 6.828 0.2 1 93.25 94 VAL A N 1
ATOM 790 C CA . VAL A 1 94 ? -14.648 7.199 -0.795 1 93.25 94 VAL A CA 1
ATOM 791 C C . VAL A 1 94 ? -13.953 7.773 -2.031 1 93.25 94 VAL A C 1
ATOM 793 O O . VAL A 1 94 ? -14.508 7.742 -3.131 1 93.25 94 VAL A O 1
ATOM 796 N N . HIS A 1 95 ? -12.68 8.266 -1.816 1 88.94 95 HIS A N 1
ATOM 797 C CA . HIS A 1 95 ? -11.938 8.867 -2.922 1 88.94 95 HIS A CA 1
ATOM 798 C C . HIS A 1 95 ? -11.586 7.828 -3.979 1 88.94 95 HIS A C 1
ATOM 800 O O . HIS A 1 95 ? -11.219 8.18 -5.105 1 88.94 95 HIS A O 1
ATOM 806 N N . ARG A 1 96 ? -11.805 6.566 -3.684 1 88.12 96 ARG A N 1
ATOM 807 C CA . ARG A 1 96 ? -11.484 5.473 -4.594 1 88.12 96 ARG A CA 1
ATOM 808 C C . ARG A 1 96 ? -12.695 5.078 -5.43 1 88.12 96 ARG A C 1
ATOM 810 O O . ARG A 1 96 ? -12.578 4.305 -6.383 1 88.12 96 ARG A O 1
ATOM 817 N N . TYR A 1 97 ? -13.805 5.609 -5.07 1 89.81 97 TYR A N 1
ATOM 818 C CA . TYR A 1 97 ? -15.07 5.289 -5.727 1 89.81 97 TYR A CA 1
ATOM 819 C C . TYR A 1 97 ? -15.438 6.363 -6.742 1 89.81 97 TYR A C 1
ATOM 821 O O . TYR A 1 97 ? -15.672 7.52 -6.379 1 89.81 97 TYR A O 1
ATOM 829 N N . ALA A 1 98 ? -15.531 5.973 -7.961 1 84.5 98 ALA A N 1
ATOM 830 C CA . ALA A 1 98 ? -15.664 6.906 -9.078 1 84.5 98 ALA A CA 1
ATOM 831 C C . ALA A 1 98 ? -16.938 7.746 -8.945 1 84.5 98 ALA A C 1
ATOM 833 O O . ALA A 1 98 ? -16.938 8.93 -9.305 1 84.5 98 ALA A O 1
ATOM 834 N N . PHE A 1 99 ? -17.969 7.234 -8.352 1 89.69 99 PHE A N 1
ATOM 835 C CA . PHE A 1 99 ? -19.266 7.906 -8.305 1 89.69 99 PHE A CA 1
ATOM 836 C C . PHE A 1 99 ? -19.547 8.438 -6.902 1 89.69 99 PHE A C 1
ATOM 838 O O . PHE A 1 99 ? -20.719 8.602 -6.52 1 89.69 99 PHE A O 1
ATOM 845 N N . TRP A 1 100 ? -18.516 8.703 -6.211 1 90.25 100 TRP A N 1
ATOM 846 C CA . TRP A 1 100 ? -18.688 8.969 -4.785 1 90.25 100 TRP A CA 1
ATOM 847 C C . TRP A 1 100 ? -19.531 10.211 -4.562 1 90.25 100 TRP A C 1
ATOM 849 O O . TRP A 1 100 ? -20.484 10.188 -3.775 1 90.25 100 TRP A O 1
ATOM 859 N N . SER A 1 101 ? -19.266 11.297 -5.301 1 89.38 101 SER A N 1
ATOM 860 C CA . SER A 1 101 ? -19.984 12.547 -5.082 1 89.38 101 SER A CA 1
ATOM 861 C C . SER A 1 101 ? -21.453 12.422 -5.457 1 89.38 101 SER A C 1
ATOM 863 O O . SER A 1 101 ? -22.328 12.773 -4.672 1 89.38 101 SER A O 1
ATOM 865 N N . LYS A 1 102 ? -21.734 11.82 -6.578 1 91 102 LYS A N 1
ATOM 866 C CA . LYS A 1 102 ? -23.094 11.648 -7.086 1 91 102 LYS A CA 1
ATOM 867 C C . LYS A 1 102 ? -23.891 10.703 -6.199 1 91 102 LYS A C 1
ATOM 869 O O . LYS A 1 102 ? -25.047 10.984 -5.871 1 91 102 LYS A O 1
ATOM 874 N N . ASP A 1 103 ? -23.297 9.648 -5.824 1 94.31 103 ASP A N 1
ATOM 875 C CA . ASP A 1 103 ? -24.016 8.633 -5.066 1 94.31 103 ASP A CA 1
ATOM 876 C C . ASP A 1 103 ? -24.266 9.086 -3.633 1 94.31 103 ASP A C 1
ATOM 878 O O . ASP A 1 103 ? -25.312 8.805 -3.059 1 94.31 103 ASP A O 1
ATOM 882 N N . LEU A 1 104 ? -23.328 9.781 -3.031 1 94.56 104 LEU A N 1
ATOM 883 C CA . LEU A 1 104 ? -23.547 10.312 -1.688 1 94.56 104 LEU A CA 1
ATOM 884 C C . LEU A 1 104 ? -24.672 11.328 -1.681 1 94.56 104 LEU A C 1
ATOM 886 O O . LEU A 1 104 ? -25.5 11.344 -0.763 1 94.56 104 LEU A O 1
ATOM 890 N N . LYS A 1 105 ? -24.719 12.156 -2.709 1 92.5 105 LYS A N 1
ATOM 891 C CA . LYS A 1 105 ? -25.812 13.117 -2.85 1 92.5 105 LYS A CA 1
ATOM 892 C C . LYS A 1 105 ? -27.156 12.406 -2.975 1 92.5 105 LYS A C 1
ATOM 894 O O . LYS A 1 105 ? -28.125 12.773 -2.305 1 92.5 105 LYS A O 1
ATOM 899 N N . GLN A 1 106 ? -27.141 11.445 -3.801 1 94.81 106 GLN A N 1
ATOM 900 C CA . GLN A 1 106 ? -28.375 10.703 -4.035 1 94.81 106 GLN A CA 1
ATOM 901 C C . GLN A 1 106 ? -28.859 10.023 -2.758 1 94.81 106 GLN A C 1
ATOM 903 O O . GLN A 1 106 ? -30.047 10.031 -2.461 1 94.81 106 GLN A O 1
ATOM 908 N N . LEU A 1 107 ? -27.969 9.43 -2.076 1 96.06 107 LEU A N 1
ATOM 909 C CA . LEU A 1 107 ? -28.328 8.789 -0.816 1 96.06 107 LEU A CA 1
ATOM 910 C C . LEU A 1 107 ? -28.922 9.805 0.161 1 96.06 107 LEU A C 1
ATOM 912 O O . LEU A 1 107 ? -29.906 9.531 0.835 1 96.06 107 LEU A O 1
ATOM 916 N N . TYR A 1 108 ? -28.281 10.977 0.256 1 95.06 108 TYR A N 1
ATOM 917 C CA . TYR A 1 108 ? -28.75 12.055 1.124 1 95.06 108 TYR A CA 1
ATOM 918 C C . TYR A 1 108 ? -30.156 12.484 0.753 1 95.06 108 TYR A C 1
ATOM 920 O O . TYR A 1 108 ? -31 12.695 1.63 1 95.06 108 TYR A O 1
ATOM 928 N N . ASP A 1 109 ? -30.422 12.531 -0.51 1 94.62 109 ASP A N 1
ATOM 929 C CA . ASP A 1 109 ? -31.703 13.047 -1.012 1 94.62 109 ASP A CA 1
ATOM 930 C C . ASP A 1 109 ? -32.781 11.984 -0.941 1 94.62 109 ASP A C 1
ATOM 932 O O . ASP A 1 109 ? -33.938 12.297 -0.667 1 94.62 109 ASP A O 1
ATOM 936 N N . ASP A 1 110 ? -32.469 10.797 -1.14 1 95.88 110 ASP A N 1
ATOM 937 C CA . ASP A 1 110 ? -33.469 9.727 -1.31 1 95.88 110 ASP A CA 1
ATOM 938 C C . ASP A 1 110 ? -33.938 9.203 0.041 1 95.88 110 ASP A C 1
ATOM 940 O O . ASP A 1 110 ? -35.031 8.68 0.155 1 95.88 110 ASP A O 1
ATOM 944 N N . TYR A 1 111 ? -33.094 9.281 0.988 1 96.19 111 TYR A N 1
ATOM 945 C CA . TYR A 1 111 ? -33.406 8.695 2.277 1 96.19 111 TYR A CA 1
ATOM 946 C C . TYR A 1 111 ? -33.406 9.742 3.383 1 96.19 111 TYR A C 1
ATOM 948 O O . TYR A 1 111 ? -32.375 10.422 3.578 1 96.19 111 TYR A O 1
ATOM 956 N N . ASP A 1 112 ? -34.375 9.758 4.168 1 93.94 112 ASP A N 1
ATOM 957 C CA . ASP A 1 112 ? -34.438 10.742 5.246 1 93.94 112 ASP A CA 1
ATOM 958 C C . ASP A 1 112 ? -34 10.133 6.574 1 93.94 112 ASP A C 1
ATOM 960 O O . ASP A 1 112 ? -33.625 10.859 7.5 1 93.94 112 ASP A O 1
ATOM 964 N N . ASP A 1 113 ? -34 8.859 6.617 1 96.5 113 ASP A N 1
ATOM 965 C CA . ASP A 1 113 ? -33.812 8.25 7.93 1 96.5 113 ASP A CA 1
ATOM 966 C C . ASP A 1 113 ? -32.5 7.449 7.98 1 96.5 113 ASP A C 1
ATOM 968 O O . ASP A 1 113 ? -32.344 6.566 8.82 1 96.5 113 ASP A O 1
ATOM 972 N N . ILE A 1 114 ? -31.562 7.68 7 1 97.19 114 ILE A N 1
ATOM 973 C CA . ILE A 1 114 ? -30.281 7.008 7.098 1 97.19 114 ILE A CA 1
ATOM 974 C C . ILE A 1 114 ? -29.188 8.023 7.434 1 97.19 114 ILE A C 1
ATOM 976 O O . ILE A 1 114 ? -29.391 9.234 7.281 1 97.19 114 ILE A O 1
ATOM 980 N N . GLN A 1 115 ? -28.109 7.559 7.945 1 98 115 GLN A N 1
ATOM 981 C CA . GLN A 1 115 ? -26.891 8.336 8.18 1 98 115 GLN A CA 1
ATOM 982 C C . GLN A 1 115 ? -25.719 7.742 7.414 1 98 115 GLN A C 1
ATOM 984 O O . GLN A 1 115 ? -25.547 6.523 7.371 1 98 115 GLN A O 1
ATOM 989 N N . VAL A 1 116 ? -25.016 8.609 6.75 1 98.12 116 VAL A N 1
ATOM 990 C CA . VAL A 1 116 ? -23.828 8.211 6.008 1 98.12 116 VAL A CA 1
ATOM 991 C C . VAL A 1 116 ? -22.609 8.938 6.57 1 98.12 116 VAL A C 1
ATOM 993 O O . VAL A 1 116 ? -22.578 10.164 6.645 1 98.12 116 VAL A O 1
ATOM 996 N N . ILE A 1 117 ? -21.656 8.188 7.023 1 98 117 ILE A N 1
ATOM 997 C CA . ILE A 1 117 ? -20.359 8.711 7.422 1 98 117 ILE A CA 1
ATOM 998 C C . ILE A 1 117 ? -19.281 8.172 6.484 1 98 117 ILE A C 1
ATOM 1000 O O . ILE A 1 117 ? -19.047 6.965 6.414 1 98 117 ILE A O 1
ATOM 1004 N N . ALA A 1 118 ? -18.625 9.07 5.812 1 96.81 118 ALA A N 1
ATOM 1005 C CA . ALA A 1 118 ? -17.656 8.672 4.805 1 96.81 118 ALA A CA 1
ATOM 1006 C C . ALA A 1 118 ? -16.266 9.234 5.137 1 96.81 118 ALA A C 1
ATOM 1008 O O . ALA A 1 118 ? -16.156 10.328 5.703 1 96.81 118 ALA A O 1
ATOM 1009 N N . THR A 1 119 ? -15.266 8.438 4.859 1 96.75 119 THR A N 1
ATOM 1010 C CA . THR A 1 119 ? -13.891 8.922 4.988 1 96.75 119 THR A CA 1
ATOM 1011 C C . THR A 1 119 ? -13.203 8.953 3.631 1 96.75 119 THR A C 1
ATOM 1013 O O . THR A 1 119 ? -13.594 8.242 2.709 1 96.75 119 THR A O 1
ATOM 1016 N N . GLY A 1 120 ? -12.266 9.789 3.516 1 93.94 120 GLY A N 1
ATOM 1017 C CA . GLY A 1 120 ? -11.469 9.883 2.305 1 93.94 120 GLY A CA 1
ATOM 1018 C C . GLY A 1 120 ? -10.133 10.562 2.523 1 93.94 120 GLY A C 1
ATOM 1019 O O . GLY A 1 120 ? -9.852 11.062 3.615 1 93.94 120 GLY A O 1
ATOM 1020 N N . SER A 1 121 ? -9.344 10.547 1.514 1 92.06 121 SER A N 1
ATOM 1021 C CA . SER A 1 121 ? -8.047 11.219 1.534 1 92.06 121 SER A CA 1
ATOM 1022 C C . SER A 1 121 ? -8.203 12.734 1.582 1 92.06 121 SER A C 1
ATOM 1024 O O . SER A 1 121 ? -9.234 13.266 1.162 1 92.06 121 SER A O 1
ATOM 1026 N N . SER A 1 122 ? -7.16 13.391 2.035 1 88.19 122 SER A N 1
ATOM 1027 C CA . SER A 1 122 ? -7.172 14.844 2.156 1 88.19 122 SER A CA 1
ATOM 1028 C C . SER A 1 122 ? -7.227 15.508 0.786 1 88.19 122 SER A C 1
ATOM 1030 O O . SER A 1 122 ? -7.598 16.688 0.675 1 88.19 122 SER A O 1
ATOM 1032 N N . ILE A 1 123 ? -6.891 14.766 -0.182 1 84.5 123 ILE A N 1
ATOM 1033 C CA . ILE A 1 123 ? -6.844 15.344 -1.518 1 84.5 123 ILE A CA 1
ATOM 1034 C C . ILE A 1 123 ? -8.266 15.594 -2.025 1 84.5 123 ILE A C 1
ATOM 1036 O O . ILE A 1 123 ? -8.469 16.328 -2.992 1 84.5 123 ILE A O 1
ATOM 1040 N N . LEU A 1 124 ? -9.164 14.852 -1.353 1 80.44 124 LEU A N 1
ATOM 1041 C CA . LEU A 1 124 ? -10.555 15.016 -1.758 1 80.44 124 LEU A CA 1
ATOM 1042 C C . LEU A 1 124 ? -11.031 16.438 -1.484 1 80.44 124 LEU A C 1
ATOM 1044 O O . LEU A 1 124 ? -10.891 16.938 -0.367 1 80.44 124 LEU A O 1
ATOM 1048 N N . ASP A 1 125 ? -11.109 17.188 -2.453 1 68.75 125 ASP A N 1
ATOM 1049 C CA . ASP A 1 125 ? -11.609 18.562 -2.334 1 68.75 125 ASP A CA 1
ATOM 1050 C C . ASP A 1 125 ? -13.117 18.625 -2.58 1 68.75 125 ASP A C 1
ATOM 1052 O O . ASP A 1 125 ? -13.57 18.469 -3.715 1 68.75 125 ASP A O 1
ATOM 1056 N N . ILE A 1 126 ? -13.68 18.703 -1.521 1 61 126 ILE A N 1
ATOM 1057 C CA . ILE A 1 126 ? -15.133 18.75 -1.65 1 61 126 ILE A CA 1
ATOM 1058 C C . ILE A 1 126 ? -15.539 20 -2.406 1 61 126 ILE A C 1
ATOM 1060 O O . ILE A 1 126 ? -16.562 20.016 -3.094 1 61 126 ILE A O 1
ATOM 1064 N N . SER A 1 127 ? -14.602 21 -2.197 1 55.16 127 SER A N 1
ATOM 1065 C CA . SER A 1 127 ? -14.93 22.219 -2.924 1 55.16 127 SER A CA 1
ATOM 1066 C C . SER A 1 127 ? -14.93 21.984 -4.43 1 55.16 127 SER A C 1
ATOM 1068 O O . SER A 1 127 ? -15.609 22.703 -5.176 1 55.16 127 SER A O 1
ATOM 1070 N N . ARG A 1 128 ? -13.977 21.141 -4.762 1 53.09 128 ARG A N 1
ATOM 1071 C CA . ARG A 1 128 ? -13.961 20.703 -6.156 1 53.09 128 ARG A CA 1
ATOM 1072 C C . ARG A 1 128 ? -15.094 19.734 -6.445 1 53.09 128 ARG A C 1
ATOM 1074 O O . ARG A 1 128 ? -15.484 19.547 -7.602 1 53.09 128 ARG A O 1
ATOM 1081 N N . GLY A 1 129 ? -15.375 19.062 -5.379 1 53.5 129 GLY A N 1
ATOM 1082 C CA . GLY A 1 129 ? -16.609 18.312 -5.59 1 53.5 129 GLY A CA 1
ATOM 1083 C C . GLY A 1 129 ? -17.797 19.203 -5.934 1 53.5 129 GLY A C 1
ATOM 1084 O O . GLY A 1 129 ? -17.641 20.422 -6.059 1 53.5 129 GLY A O 1
ATOM 1085 N N . ASN A 1 130 ? -18.922 18.531 -6.113 1 60.47 130 ASN A N 1
ATOM 1086 C CA . ASN A 1 130 ? -20.109 19.219 -6.598 1 60.47 130 ASN A CA 1
ATOM 1087 C C . ASN A 1 130 ? -20.656 20.188 -5.555 1 60.47 130 ASN A C 1
ATOM 1089 O O . ASN A 1 130 ? -20.906 19.797 -4.414 1 60.47 130 ASN A O 1
ATOM 1093 N N . ALA A 1 131 ? -20.406 21.344 -5.801 1 63.38 131 ALA A N 1
ATOM 1094 C CA . ALA A 1 131 ? -21.109 22.375 -5.039 1 63.38 131 ALA A CA 1
ATOM 1095 C C . ALA A 1 131 ? -22.344 21.797 -4.355 1 63.38 131 ALA A C 1
ATOM 1097 O O . ALA A 1 131 ? -22.672 22.172 -3.225 1 63.38 131 ALA A O 1
ATOM 1098 N N . ASP A 1 132 ? -22.75 20.766 -4.938 1 73.44 132 ASP A N 1
ATOM 1099 C CA . ASP A 1 132 ? -23.984 20.188 -4.434 1 73.44 132 ASP A CA 1
ATOM 1100 C C . ASP A 1 132 ? -23.734 19.328 -3.193 1 73.44 132 ASP A C 1
ATOM 1102 O O . ASP A 1 132 ? -24.531 19.344 -2.252 1 73.44 132 ASP A O 1
ATOM 1106 N N . LEU A 1 133 ? -22.578 18.703 -3.1 1 79.38 133 LEU A N 1
ATOM 1107 C CA . LEU A 1 133 ? -22.281 17.875 -1.937 1 79.38 133 LEU A CA 1
ATOM 1108 C C . LEU A 1 133 ? -21.797 18.734 -0.771 1 79.38 133 LEU A C 1
ATOM 1110 O O . LEU A 1 133 ? -22.078 18.422 0.389 1 79.38 133 LEU A O 1
ATOM 1114 N N . SER A 1 134 ? -21.156 19.797 -1.172 1 78.5 134 SER A N 1
ATOM 1115 C CA . SER A 1 134 ? -20.609 20.688 -0.152 1 78.5 134 SER A CA 1
ATOM 1116 C C . SER A 1 134 ? -21.703 21.297 0.708 1 78.5 134 SER A C 1
ATOM 1118 O O . SER A 1 134 ? -21.5 21.547 1.896 1 78.5 134 SER A O 1
ATOM 1120 N N . ARG A 1 135 ? -22.906 21.438 0.133 1 83.12 135 ARG A N 1
ATOM 1121 C CA . ARG A 1 135 ? -24.031 22.031 0.863 1 83.12 135 ARG A CA 1
ATOM 1122 C C . ARG A 1 135 ? -24.734 20.984 1.724 1 83.12 135 ARG A C 1
ATOM 1124 O O . ARG A 1 135 ? -25.531 21.328 2.592 1 83.12 135 ARG A O 1
ATOM 1131 N N . ARG A 1 136 ? -24.406 19.844 1.51 1 86.56 136 ARG A N 1
ATOM 1132 C CA . ARG A 1 136 ? -25.125 18.766 2.176 1 86.56 136 ARG A CA 1
ATOM 1133 C C . ARG A 1 136 ? -24.25 18.078 3.23 1 86.56 136 ARG A C 1
ATOM 1135 O O . ARG A 1 136 ? -24.734 17.719 4.301 1 86.56 136 ARG A O 1
ATOM 1142 N N . ALA A 1 137 ? -23.047 18 2.953 1 91.69 137 ALA A N 1
ATOM 1143 C CA . ALA A 1 137 ? -22.156 17.219 3.801 1 91.69 137 ALA A CA 1
ATOM 1144 C C . ALA A 1 137 ? -21.453 18.094 4.832 1 91.69 137 ALA A C 1
ATOM 1146 O O . ALA A 1 137 ? -21.031 19.203 4.52 1 91.69 137 ALA A O 1
ATOM 1147 N N . SER A 1 138 ? -21.484 17.672 6.082 1 94.25 138 SER A N 1
ATOM 1148 C CA . SER A 1 138 ? -20.594 18.25 7.078 1 94.25 138 SER A CA 1
ATOM 1149 C C . SER A 1 138 ? -19.188 17.688 6.941 1 94.25 138 SER A C 1
ATOM 1151 O O . SER A 1 138 ? -18.953 16.484 7.152 1 94.25 138 SER A O 1
ATOM 1153 N N . VAL A 1 139 ? -18.25 18.531 6.613 1 93.5 139 VAL A N 1
ATOM 1154 C CA . VAL A 1 139 ? -16.891 18.078 6.312 1 93.5 139 VAL A CA 1
ATOM 1155 C C . VAL A 1 139 ? -15.984 18.344 7.508 1 93.5 139 VAL A C 1
ATOM 1157 O O . VAL A 1 139 ? -16 19.438 8.078 1 93.5 139 VAL A O 1
ATOM 1160 N N . TYR A 1 140 ? -15.289 17.359 7.926 1 94.38 140 TYR A N 1
ATOM 1161 C CA . TYR A 1 140 ? -14.305 17.453 8.992 1 94.38 140 TYR A CA 1
ATOM 1162 C C . TYR A 1 140 ? -12.938 16.984 8.508 1 94.38 140 TYR A C 1
ATOM 1164 O O . TYR A 1 140 ? -12.844 16.172 7.59 1 94.38 140 TYR A O 1
ATOM 1172 N N . HIS A 1 141 ? -11.875 17.5 9.117 1 94.56 141 HIS A N 1
ATOM 1173 C CA . HIS A 1 141 ? -10.508 17.109 8.789 1 94.56 141 HIS A CA 1
ATOM 1174 C C . HIS A 1 141 ? -9.805 16.5 9.992 1 94.56 141 HIS A C 1
ATOM 1176 O O . HIS A 1 141 ? -9.703 17.125 11.047 1 94.56 141 HIS A O 1
ATOM 1182 N N . LEU A 1 142 ? -9.43 15.289 9.789 1 96.75 142 LEU A N 1
ATOM 1183 C CA . LEU A 1 142 ? -8.672 14.617 10.836 1 96.75 142 LEU A CA 1
ATOM 1184 C C . LEU A 1 142 ? -7.172 14.797 10.625 1 96.75 142 LEU A C 1
ATOM 1186 O O . LEU A 1 142 ? -6.594 14.203 9.711 1 96.75 142 LEU A O 1
ATOM 1190 N N . HIS A 1 143 ? -6.531 15.57 11.469 1 96.56 143 HIS A N 1
ATOM 1191 C CA . HIS A 1 143 ? -5.09 15.797 11.406 1 96.56 143 HIS A CA 1
ATOM 1192 C C . HIS A 1 143 ? -4.328 14.711 12.164 1 96.56 143 HIS A C 1
ATOM 1194 O O . HIS A 1 143 ? -4.926 13.93 12.906 1 96.56 143 HIS A O 1
ATOM 1200 N N . GLY A 1 144 ? -2.996 14.633 11.836 1 97.25 144 GLY A N 1
ATOM 1201 C CA . GLY A 1 144 ? -2.193 13.734 12.641 1 97.25 144 GLY A CA 1
ATOM 1202 C C . GLY A 1 144 ? -2.268 14.031 14.125 1 97.25 144 GLY A C 1
ATOM 1203 O O . GLY A 1 144 ? -2.943 14.977 14.547 1 97.25 144 GLY A O 1
ATOM 1204 N N . LEU A 1 145 ? -1.63 13.234 14.891 1 97.75 145 LEU A N 1
ATOM 1205 C CA . LEU A 1 145 ? -1.662 13.414 16.344 1 97.75 145 LEU A CA 1
ATOM 1206 C C . LEU A 1 145 ? -1.033 14.75 16.734 1 97.75 145 LEU A C 1
ATOM 1208 O O . LEU A 1 145 ? 0.038 15.102 16.25 1 97.75 145 LEU A O 1
ATOM 1212 N N . SER A 1 146 ? -1.688 15.391 17.562 1 98.19 146 SER A N 1
ATOM 1213 C CA . SER A 1 146 ? -0.993 16.453 18.281 1 98.19 146 SER A CA 1
ATOM 1214 C C . SER A 1 146 ? -0.019 15.891 19.312 1 98.19 146 SER A C 1
ATOM 1216 O O . SER A 1 146 ? -0.069 14.695 19.625 1 98.19 146 SER A O 1
ATOM 1218 N N . PHE A 1 147 ? 0.824 16.812 19.781 1 98.25 147 PHE A N 1
ATOM 1219 C CA . PHE A 1 147 ? 1.693 16.359 20.859 1 98.25 147 PHE A CA 1
ATOM 1220 C C . PHE A 1 147 ? 0.872 15.883 22.047 1 98.25 147 PHE A C 1
ATOM 1222 O O . PHE A 1 147 ? 1.205 14.875 22.672 1 98.25 147 PHE A O 1
ATOM 1229 N N . ARG A 1 148 ? -0.186 16.516 22.328 1 97.62 148 ARG A N 1
ATOM 1230 C CA . ARG A 1 148 ? -1.105 16.125 23.391 1 97.62 148 ARG A CA 1
ATOM 1231 C C . ARG A 1 148 ? -1.626 14.703 23.172 1 97.62 148 ARG A C 1
ATOM 1233 O O . ARG A 1 148 ? -1.568 13.875 24.078 1 97.62 148 ARG A O 1
ATOM 1240 N N . GLU A 1 149 ? -2.135 14.445 22.016 1 97.38 149 GLU A N 1
ATOM 1241 C CA . GLU A 1 149 ? -2.668 13.117 21.719 1 97.38 149 GLU A CA 1
ATOM 1242 C C . GLU A 1 149 ? -1.579 12.047 21.812 1 97.38 149 GLU A C 1
ATOM 1244 O O . GLU A 1 149 ? -1.826 10.945 22.312 1 97.38 149 GLU A O 1
ATOM 1249 N N . TYR A 1 150 ? -0.446 12.461 21.25 1 97.44 150 TYR A N 1
ATOM 1250 C CA . TYR A 1 150 ? 0.679 11.539 21.359 1 97.44 150 TYR A CA 1
ATOM 1251 C C . TYR A 1 150 ? 0.944 11.156 22.797 1 97.44 150 TYR A C 1
ATOM 1253 O O . TYR A 1 150 ? 1.103 9.977 23.125 1 97.44 150 TYR A O 1
ATOM 1261 N N . LEU A 1 151 ? 0.948 12.133 23.688 1 96.31 151 LEU A N 1
ATOM 1262 C CA . LEU A 1 151 ? 1.155 11.891 25.109 1 96.31 151 LEU A CA 1
ATOM 1263 C C . LEU A 1 151 ? 0.05 11 25.672 1 96.31 151 LEU A C 1
ATOM 1265 O O . LEU A 1 151 ? 0.323 10.07 26.438 1 96.31 151 LEU A O 1
ATOM 1269 N N . ASN A 1 152 ? -1.158 11.266 25.281 1 95.06 152 ASN A N 1
ATOM 1270 C CA . ASN A 1 152 ? -2.291 10.492 25.766 1 95.06 152 ASN A CA 1
ATOM 1271 C C . ASN A 1 152 ? -2.201 9.031 25.344 1 95.06 152 ASN A C 1
ATOM 1273 O O . ASN A 1 152 ? -2.49 8.125 26.125 1 95.06 152 ASN A O 1
ATOM 1277 N N . PHE A 1 153 ? -1.812 8.836 24.125 1 93.06 153 PHE A N 1
ATOM 1278 C CA . PHE A 1 153 ? -1.729 7.48 23.594 1 93.06 153 PHE A CA 1
ATOM 1279 C C . PHE A 1 153 ? -0.536 6.742 24.188 1 93.06 153 PHE A C 1
ATOM 1281 O O . PHE A 1 153 ? -0.638 5.566 24.547 1 93.06 153 PHE A O 1
ATOM 1288 N N . GLN A 1 154 ? 0.576 7.438 24.266 1 89 154 GLN A N 1
ATOM 1289 C CA . GLN A 1 154 ? 1.823 6.82 24.688 1 89 154 GLN A CA 1
ATOM 1290 C C . GLN A 1 154 ? 1.835 6.605 26.203 1 89 154 GLN A C 1
ATOM 1292 O O . GLN A 1 154 ? 2.293 5.566 26.688 1 89 154 GLN A O 1
ATOM 1297 N N . TYR A 1 155 ? 1.305 7.613 26.922 1 82.31 155 TYR A N 1
ATOM 1298 C CA . TYR A 1 155 ? 1.408 7.559 28.375 1 82.31 155 TYR A CA 1
ATOM 1299 C C . TYR A 1 155 ? 0.044 7.32 29.016 1 82.31 155 TYR A C 1
ATOM 1301 O O . TYR A 1 155 ? -0.095 7.367 30.234 1 82.31 155 TYR A O 1
ATOM 1309 N N . ARG A 1 156 ? -0.9 6.992 28.219 1 81.06 156 ARG A N 1
ATOM 1310 C CA . ARG A 1 156 ? -2.246 6.68 28.688 1 81.06 156 ARG A CA 1
ATOM 1311 C C . ARG A 1 156 ? -2.758 7.75 29.641 1 81.06 156 ARG A C 1
ATOM 1313 O O . ARG A 1 156 ? -3.26 7.438 30.719 1 81.06 156 ARG A O 1
ATOM 1320 N N . THR A 1 157 ? -2.361 8.953 29.297 1 85.25 157 THR A N 1
ATOM 1321 C CA . THR A 1 157 ? -2.893 10.102 30.031 1 85.25 157 THR A CA 1
ATOM 1322 C C . THR A 1 157 ? -4.188 10.594 29.391 1 85.25 157 THR A C 1
ATOM 1324 O O . THR A 1 157 ? -4.633 10.055 28.375 1 85.25 157 THR A O 1
ATOM 1327 N N . ASP A 1 158 ? -4.852 11.5 30.094 1 90.75 158 ASP A N 1
ATOM 1328 C CA . ASP A 1 158 ? -6.062 12.125 29.578 1 90.75 158 ASP A CA 1
ATOM 1329 C C . ASP A 1 158 ? -5.969 13.648 29.656 1 90.75 158 ASP A C 1
ATOM 1331 O O . ASP A 1 158 ? -6.809 14.297 30.281 1 90.75 158 ASP A O 1
ATOM 1335 N N . LEU A 1 159 ? -4.98 14.117 29 1 95 159 LEU A N 1
ATOM 1336 C CA . LEU A 1 159 ? -4.738 15.555 28.984 1 95 159 LEU A CA 1
ATOM 1337 C C . LEU A 1 159 ? -5.785 16.281 28.141 1 95 159 LEU A C 1
ATOM 1339 O O . LEU A 1 159 ? -6.168 15.797 27.078 1 95 159 LEU A O 1
ATOM 1343 N N . SER A 1 160 ? -6.234 17.375 28.641 1 95.19 160 SER A N 1
ATOM 1344 C CA . SER A 1 160 ? -7.148 18.219 27.875 1 95.19 160 SER A CA 1
ATOM 1345 C C . SER A 1 160 ? -6.391 19.156 26.938 1 95.19 160 SER A C 1
ATOM 1347 O O . SER A 1 160 ? -5.215 19.453 27.172 1 95.19 160 SER A O 1
ATOM 1349 N N . SER A 1 161 ? -7.094 19.562 25.906 1 97.56 161 SER A N 1
ATOM 1350 C CA . SER A 1 161 ? -6.48 20.531 25 1 97.56 161 SER A CA 1
ATOM 1351 C C . SER A 1 161 ? -6.531 21.938 25.578 1 97.56 161 SER A C 1
ATOM 1353 O O . SER A 1 161 ? -7.336 22.219 26.469 1 97.56 161 SER A O 1
ATOM 1355 N N . PHE A 1 162 ? -5.617 22.781 25.203 1 97.94 162 PHE A N 1
ATOM 1356 C CA . PHE A 1 162 ? -5.605 24.203 25.547 1 97.94 162 PHE A CA 1
ATOM 1357 C C . PHE A 1 162 ? -6.051 25.047 24.359 1 97.94 162 PHE A C 1
ATOM 1359 O O . PHE A 1 162 ? -5.809 24.688 23.203 1 97.94 162 PHE A O 1
ATOM 1366 N N . THR A 1 163 ? -6.676 26.141 24.609 1 97.75 163 THR A N 1
ATOM 1367 C CA . THR A 1 163 ? -6.926 27.125 23.547 1 97.75 163 THR A CA 1
ATOM 1368 C C . THR A 1 163 ? -5.688 27.984 23.312 1 97.75 163 THR A C 1
ATOM 1370 O O . THR A 1 163 ? -4.789 28.031 24.156 1 97.75 163 THR A O 1
ATOM 1373 N N . LEU A 1 164 ? -5.699 28.609 22.125 1 98.19 164 LEU A N 1
ATOM 1374 C CA . LEU A 1 164 ? -4.598 29.531 21.859 1 98.19 164 LEU A CA 1
ATOM 1375 C C . LEU A 1 164 ? -4.539 30.625 22.922 1 98.19 164 LEU A C 1
ATOM 1377 O O . LEU A 1 164 ? -3.453 31 23.375 1 98.19 164 LEU A O 1
ATOM 1381 N N . ASN A 1 165 ? -5.684 31.062 23.344 1 97.44 165 ASN A N 1
ATOM 1382 C CA . ASN A 1 165 ? -5.742 32.062 24.391 1 97.44 165 ASN A CA 1
ATOM 1383 C C . ASN A 1 165 ? -5.129 31.562 25.688 1 97.44 165 ASN A C 1
ATOM 1385 O O . ASN A 1 165 ? -4.41 32.312 26.375 1 97.44 165 ASN A O 1
ATOM 1389 N N . ASP A 1 166 ? -5.438 30.328 26.062 1 97.5 166 ASP A N 1
ATOM 1390 C CA . ASP A 1 166 ? -4.828 29.719 27.25 1 97.5 166 ASP A CA 1
ATOM 1391 C C . ASP A 1 166 ? -3.303 29.75 27.156 1 97.5 166 ASP A C 1
ATOM 1393 O O . ASP A 1 166 ? -2.619 30.109 28.109 1 97.5 166 ASP A O 1
ATOM 1397 N N . ILE A 1 167 ? -2.793 29.406 26 1 98 167 ILE A N 1
ATOM 1398 C CA . ILE A 1 167 ? -1.351 29.312 25.797 1 98 167 ILE A CA 1
ATOM 1399 C C . ILE A 1 167 ? -0.729 30.703 25.875 1 98 167 ILE A C 1
ATOM 1401 O O . ILE A 1 167 ? 0.332 30.891 26.469 1 98 167 ILE A O 1
ATOM 1405 N N . LEU A 1 168 ? -1.407 31.703 25.312 1 97.38 168 LEU A N 1
ATOM 1406 C CA . LEU A 1 168 ? -0.875 33.062 25.266 1 97.38 168 LEU A CA 1
ATOM 1407 C C . LEU A 1 168 ? -0.888 33.719 26.641 1 97.38 168 LEU A C 1
ATOM 1409 O O . LEU A 1 168 ? 0.028 34.469 26.984 1 97.38 168 LEU A O 1
ATOM 1413 N N . THR A 1 169 ? -1.848 33.344 27.5 1 96.75 169 THR A N 1
ATOM 1414 C CA . THR A 1 169 ? -2.059 34.125 28.719 1 96.75 169 THR A CA 1
ATOM 1415 C C . THR A 1 169 ? -1.631 33.344 29.953 1 96.75 169 THR A C 1
ATOM 1417 O O . THR A 1 169 ? -1.296 33.906 30.984 1 96.75 169 THR A O 1
ATOM 1420 N N . LYS A 1 170 ? -1.613 32 29.828 1 97.25 170 LYS A N 1
ATOM 1421 C CA . LYS A 1 170 ? -1.446 31.203 31.047 1 97.25 170 LYS A CA 1
ATOM 1422 C C . LYS A 1 170 ? -0.271 30.25 30.922 1 97.25 170 LYS A C 1
ATOM 1424 O O . LYS A 1 170 ? -0.109 29.344 31.734 1 97.25 170 LYS A O 1
ATOM 1429 N N . HIS A 1 171 ? 0.528 30.375 29.922 1 97.25 171 HIS A N 1
ATOM 1430 C CA . HIS A 1 171 ? 1.594 29.406 29.688 1 97.25 171 HIS A CA 1
ATOM 1431 C C . HIS A 1 171 ? 2.545 29.344 30.875 1 97.25 171 HIS A C 1
ATOM 1433 O O . HIS A 1 171 ? 3.131 28.297 31.156 1 97.25 171 HIS A O 1
ATOM 1439 N N . HIS A 1 172 ? 2.768 30.438 31.641 1 96 172 HIS A N 1
ATOM 1440 C CA . HIS A 1 172 ? 3.686 30.484 32.781 1 96 172 HIS A CA 1
ATOM 1441 C C . HIS A 1 172 ? 3.242 29.547 33.875 1 96 172 HIS A C 1
ATOM 1443 O O . HIS A 1 172 ? 4.062 29.109 34.688 1 96 172 HIS A O 1
ATOM 1449 N N . ALA A 1 173 ? 1.977 29.25 33.906 1 96.38 173 ALA A N 1
ATOM 1450 C CA . ALA A 1 173 ? 1.449 28.328 34.906 1 96.38 173 ALA A CA 1
ATOM 1451 C C . ALA A 1 173 ? 1.266 26.922 34.312 1 96.38 173 ALA A C 1
ATOM 1453 O O . ALA A 1 173 ? 1.558 25.922 34.969 1 96.38 173 ALA A O 1
ATOM 1454 N N . LEU A 1 174 ? 0.804 26.828 33.094 1 96.38 174 LEU A N 1
ATOM 1455 C CA . LEU A 1 174 ? 0.466 25.578 32.438 1 96.38 174 LEU A CA 1
ATOM 1456 C C . LEU A 1 174 ? 1.715 24.734 32.219 1 96.38 174 LEU A C 1
ATOM 1458 O O . LEU A 1 174 ? 1.711 23.516 32.438 1 96.38 174 LEU A O 1
ATOM 1462 N N . ALA A 1 175 ? 2.797 25.359 31.766 1 96.88 175 ALA A N 1
ATOM 1463 C CA . ALA A 1 175 ? 4.008 24.625 31.375 1 96.88 175 ALA A CA 1
ATOM 1464 C C . ALA A 1 175 ? 4.637 23.938 32.594 1 96.88 175 ALA A C 1
ATOM 1466 O O . ALA A 1 175 ? 4.863 22.734 32.562 1 96.88 175 ALA A O 1
ATOM 1467 N N . PRO A 1 176 ? 4.844 24.703 33.688 1 96.06 176 PRO A N 1
ATOM 1468 C CA . PRO A 1 176 ? 5.422 24.031 34.875 1 96.06 176 PRO A CA 1
ATOM 1469 C C . PRO A 1 176 ? 4.547 22.906 35.406 1 96.06 176 PRO A C 1
ATOM 1471 O O . PRO A 1 176 ? 5.062 21.875 35.844 1 96.06 176 PRO A O 1
ATOM 1474 N N . GLU A 1 177 ? 3.311 23.094 35.375 1 95.12 177 GLU A N 1
ATOM 1475 C CA . GLU A 1 177 ? 2.395 22.047 35.844 1 95.12 177 GLU A CA 1
ATOM 1476 C C . GLU A 1 177 ? 2.568 20.766 35.062 1 95.12 177 GLU A C 1
ATOM 1478 O O . GLU A 1 177 ? 2.633 19.672 35.625 1 95.12 177 GLU A O 1
ATOM 1483 N N . LEU A 1 178 ? 2.65 20.828 33.781 1 94.69 178 LEU A N 1
ATOM 1484 C CA . LEU A 1 178 ? 2.816 19.672 32.906 1 94.69 178 LEU A CA 1
ATOM 1485 C C . LEU A 1 178 ? 4.203 19.062 33.094 1 94.69 178 LEU A C 1
ATOM 1487 O O . LEU A 1 178 ? 4.348 17.828 33.156 1 94.69 178 LEU A O 1
ATOM 1491 N N . LEU A 1 179 ? 5.227 19.922 33.188 1 95.19 179 LEU A N 1
ATOM 1492 C CA . LEU A 1 179 ? 6.605 19.469 33.344 1 95.19 179 LEU A CA 1
ATOM 1493 C C . LEU A 1 179 ? 6.789 18.688 34.625 1 95.19 179 LEU A C 1
ATOM 1495 O O . LEU A 1 179 ? 7.617 17.766 34.688 1 95.19 179 LEU A O 1
ATOM 1499 N N . ASP A 1 180 ? 6.02 19.062 35.594 1 93.75 180 ASP A N 1
ATOM 1500 C CA . ASP A 1 180 ? 6.102 18.391 36.875 1 93.75 180 ASP A CA 1
ATOM 1501 C C . ASP A 1 180 ? 5.477 17 36.812 1 93.75 180 ASP A C 1
ATOM 1503 O O . ASP A 1 180 ? 5.852 16.109 37.594 1 93.75 180 ASP A O 1
ATOM 1507 N N . SER A 1 181 ? 4.613 16.812 35.906 1 89.62 181 SER A N 1
ATOM 1508 C CA . SER A 1 181 ? 3.811 15.586 35.875 1 89.62 181 SER A CA 1
ATOM 1509 C C . SER A 1 181 ? 4.355 14.594 34.875 1 89.62 181 SER A C 1
ATOM 1511 O O . SER A 1 181 ? 4.152 13.383 35 1 89.62 181 SER A O 1
ATOM 1513 N N . ILE A 1 182 ? 4.992 15.07 33.812 1 89.94 182 ILE A N 1
ATOM 1514 C CA . ILE A 1 182 ? 5.426 14.188 32.719 1 89.94 182 ILE A CA 1
ATOM 1515 C C . ILE A 1 182 ? 6.789 14.641 32.219 1 89.94 182 ILE A C 1
ATOM 1517 O O . ILE A 1 182 ? 7.117 15.828 32.281 1 89.94 182 ILE A O 1
ATOM 1521 N N . PRO A 1 183 ? 7.621 13.68 31.797 1 91.31 183 PRO A N 1
ATOM 1522 C CA . PRO A 1 183 ? 8.875 14.07 31.156 1 91.31 183 PRO A CA 1
ATOM 1523 C C . PRO A 1 183 ? 8.664 14.648 29.75 1 91.31 183 PRO A C 1
ATOM 1525 O O . PRO A 1 183 ? 9 13.992 28.766 1 91.31 183 PRO A O 1
ATOM 1528 N N . VAL A 1 184 ? 8.344 15.859 29.625 1 92.75 184 VAL A N 1
ATOM 1529 C CA . VAL A 1 184 ? 7.863 16.516 28.406 1 92.75 184 VAL A CA 1
ATOM 1530 C C . VAL A 1 184 ? 8.977 16.547 27.375 1 92.75 184 VAL A C 1
ATOM 1532 O O . VAL A 1 184 ? 8.758 16.203 26.203 1 92.75 184 VAL A O 1
ATOM 1535 N N . GLN A 1 185 ? 10.188 16.844 27.75 1 92.25 185 GLN A N 1
ATOM 1536 C CA . GLN A 1 185 ? 11.281 17.062 26.812 1 92.25 185 GLN A CA 1
ATOM 1537 C C . GLN A 1 185 ? 11.625 15.789 26.062 1 92.25 185 GLN A C 1
ATOM 1539 O O . GLN A 1 185 ? 11.789 15.805 24.828 1 92.25 185 GLN A O 1
ATOM 1544 N N . SER A 1 186 ? 11.727 14.773 26.766 1 93.56 186 SER A N 1
ATOM 1545 C CA . SER A 1 186 ? 12.047 13.5 26.141 1 93.56 186 SER A CA 1
ATOM 1546 C C . SER A 1 186 ? 10.953 13.07 25.172 1 93.56 186 SER A C 1
ATOM 1548 O O . SER A 1 186 ? 11.234 12.664 24.031 1 93.56 186 SER A O 1
ATOM 1550 N N . TYR A 1 187 ? 9.711 13.242 25.547 1 94.94 187 TYR A N 1
ATOM 1551 C CA . TYR A 1 187 ? 8.586 12.82 24.719 1 94.94 187 TYR A CA 1
ATOM 1552 C C . TYR A 1 187 ? 8.414 13.742 23.516 1 94.94 187 TYR A C 1
ATOM 1554 O O . TYR A 1 187 ? 8.008 13.305 22.438 1 94.94 187 TYR A O 1
ATOM 1562 N N . PHE A 1 188 ? 8.797 14.992 23.781 1 96.75 188 PHE A N 1
ATOM 1563 C CA . PHE A 1 188 ? 8.688 15.953 22.688 1 96.75 188 PHE A CA 1
ATOM 1564 C C . PHE A 1 188 ? 9.664 15.617 21.578 1 96.75 188 PHE A C 1
ATOM 1566 O O . PHE A 1 188 ? 9.305 15.648 20.391 1 96.75 188 PHE A O 1
ATOM 1573 N N . GLN A 1 189 ? 10.82 15.211 21.938 1 95.44 189 GLN A N 1
ATOM 1574 C CA . GLN A 1 189 ? 11.812 14.805 20.953 1 95.44 189 GLN A CA 1
ATOM 1575 C C . GLN A 1 189 ? 11.352 13.57 20.188 1 95.44 189 GLN A C 1
ATOM 1577 O O . GLN A 1 189 ? 11.523 13.484 18.969 1 95.44 189 GLN A O 1
ATOM 1582 N N . ASP A 1 190 ? 10.758 12.711 20.906 1 95.44 190 ASP A N 1
ATOM 1583 C CA . ASP A 1 190 ? 10.219 11.508 20.266 1 95.44 190 ASP A CA 1
ATOM 1584 C C . ASP A 1 190 ? 9.078 11.844 19.312 1 95.44 190 ASP A C 1
ATOM 1586 O O . ASP A 1 190 ? 9.023 11.328 18.203 1 95.44 190 ASP A O 1
ATOM 1590 N N . TYR A 1 191 ? 8.273 12.727 19.766 1 97.12 191 TYR A N 1
ATOM 1591 C CA . TYR A 1 191 ? 7.137 13.133 18.953 1 97.12 191 TYR A CA 1
ATOM 1592 C C . TYR A 1 191 ? 7.598 13.719 17.625 1 97.12 191 TYR A C 1
ATOM 1594 O O . TYR A 1 191 ? 7.02 13.43 16.562 1 97.12 191 TYR A O 1
ATOM 1602 N N . LEU A 1 192 ? 8.602 14.523 17.703 1 96.69 192 LEU A N 1
ATOM 1603 C CA . LEU A 1 192 ? 9.117 15.172 16.5 1 96.69 192 LEU A CA 1
ATOM 1604 C C . LEU A 1 192 ? 9.625 14.133 15.5 1 96.69 192 LEU A C 1
ATOM 1606 O O . LEU A 1 192 ? 9.539 14.336 14.289 1 96.69 192 LEU A O 1
ATOM 1610 N N . LYS A 1 193 ? 10 13.008 16.016 1 94.19 193 LYS A N 1
ATOM 1611 C CA . LYS A 1 193 ? 10.617 11.992 15.172 1 94.19 193 LYS A CA 1
ATOM 1612 C C . LYS A 1 193 ? 9.578 10.984 14.672 1 94.19 193 LYS A C 1
ATOM 1614 O O . LYS A 1 193 ? 9.617 10.562 13.516 1 94.19 193 LYS A O 1
ATOM 1619 N N . PHE A 1 194 ? 8.648 10.531 15.594 1 95.62 194 PHE A N 1
ATOM 1620 C CA . PHE A 1 194 ? 7.766 9.445 15.203 1 95.62 194 PHE A CA 1
ATOM 1621 C C . PHE A 1 194 ? 6.441 9.516 15.953 1 95.62 194 PHE A C 1
ATOM 1623 O O . PHE A 1 194 ? 5.879 8.492 16.344 1 95.62 194 PHE A O 1
ATOM 1630 N N . GLY A 1 195 ? 5.914 10.695 16.188 1 96.75 195 GLY A N 1
ATOM 1631 C CA . GLY A 1 195 ? 4.738 10.789 17.031 1 96.75 195 GLY A CA 1
ATOM 1632 C C . GLY A 1 195 ? 3.518 11.328 16.312 1 96.75 195 GLY A C 1
ATOM 1633 O O . GLY A 1 195 ? 2.422 11.375 16.875 1 96.75 195 GLY A O 1
ATOM 1634 N N . TYR A 1 196 ? 3.668 11.758 15.062 1 97.5 196 TYR A N 1
ATOM 1635 C CA . TYR A 1 196 ? 2.582 12.445 14.375 1 97.5 196 TYR A CA 1
ATOM 1636 C C . TYR A 1 196 ? 1.524 11.453 13.898 1 97.5 196 TYR A C 1
ATOM 1638 O O . TYR A 1 196 ? 0.349 11.805 13.766 1 97.5 196 TYR A O 1
ATOM 1646 N N . PHE A 1 197 ? 1.89 10.211 13.68 1 96.88 197 PHE A N 1
ATOM 1647 C CA . PHE A 1 197 ? 0.926 9.227 13.203 1 96.88 197 PHE A CA 1
ATOM 1648 C C . PHE A 1 197 ? 0.722 8.125 14.242 1 96.88 197 PHE A C 1
ATOM 1650 O O . PHE A 1 197 ? 1.678 7.688 14.883 1 96.88 197 PHE A O 1
ATOM 1657 N N . PRO A 1 198 ? -0.499 7.578 14.297 1 95.12 198 PRO A N 1
ATOM 1658 C CA . PRO A 1 198 ? -0.844 6.602 15.328 1 95.12 198 PRO A CA 1
ATOM 1659 C C . PRO A 1 198 ? -0.091 5.281 15.18 1 95.12 198 PRO A C 1
ATOM 1661 O O . PRO A 1 198 ? 0.025 4.516 16.141 1 95.12 198 PRO A O 1
ATOM 1664 N N . PHE A 1 199 ? 0.421 5 14.031 1 92.06 199 PHE A N 1
ATOM 1665 C CA . PHE A 1 199 ? 1 3.678 13.82 1 92.06 199 PHE A CA 1
ATOM 1666 C C . PHE A 1 199 ? 2.334 3.547 14.539 1 92.06 199 PHE A C 1
ATOM 1668 O O . PHE A 1 199 ? 2.961 2.486 14.516 1 92.06 199 PHE A O 1
ATOM 1675 N N . PHE A 1 200 ? 2.756 4.633 15.266 1 93.62 200 PHE A N 1
ATOM 1676 C CA . PHE A 1 200 ? 3.91 4.496 16.141 1 93.62 200 PHE A CA 1
ATOM 1677 C C . PHE A 1 200 ? 3.625 3.498 17.266 1 93.62 200 PHE A C 1
ATOM 1679 O O . PHE A 1 200 ? 4.551 2.902 17.812 1 93.62 200 PHE A O 1
ATOM 1686 N N . LEU A 1 201 ? 2.322 3.281 17.578 1 90.81 201 LEU A N 1
ATOM 1687 C CA . LEU A 1 201 ? 1.904 2.346 18.609 1 90.81 201 LEU A CA 1
ATOM 1688 C C . LEU A 1 201 ? 2.229 0.91 18.219 1 90.81 201 LEU A C 1
ATOM 1690 O O . LEU A 1 201 ? 2.387 0.041 19.078 1 90.81 201 LEU A O 1
ATOM 1694 N N . GLU A 1 202 ? 2.277 0.685 16.922 1 86.44 202 GLU A N 1
ATOM 1695 C CA . GLU A 1 202 ? 2.561 -0.656 16.406 1 86.44 202 GLU A CA 1
ATOM 1696 C C . GLU A 1 202 ? 4.055 -0.962 16.469 1 86.44 202 GLU A C 1
ATOM 1698 O O . GLU A 1 202 ? 4.453 -2.053 16.891 1 86.44 202 GLU A O 1
ATOM 1703 N N . SER A 1 203 ? 4.836 -0.058 16.016 1 86.5 203 SER A N 1
ATOM 1704 C CA . SER A 1 203 ? 6.281 -0.253 15.984 1 86.5 203 SER A CA 1
ATOM 1705 C C . SER A 1 203 ? 7.016 1.076 15.859 1 86.5 203 SER A C 1
ATOM 1707 O O . SER A 1 203 ? 6.879 1.774 14.852 1 86.5 203 SER A O 1
ATOM 1709 N N . LYS A 1 204 ? 7.812 1.345 16.828 1 87.75 204 LYS A N 1
ATOM 1710 C CA . LYS A 1 204 ? 8.656 2.535 16.75 1 87.75 204 LYS A CA 1
ATOM 1711 C C . LYS A 1 204 ? 9.836 2.314 15.82 1 87.75 204 LYS A C 1
ATOM 1713 O O . LYS A 1 204 ? 10.219 3.213 15.062 1 87.75 204 LYS A O 1
ATOM 1718 N N . ILE A 1 205 ? 10.328 1.139 15.82 1 82.81 205 ILE A N 1
ATOM 1719 C CA . ILE A 1 205 ? 11.5 0.781 15.016 1 82.81 205 ILE A CA 1
ATOM 1720 C C . ILE A 1 205 ? 11.125 0.799 13.539 1 82.81 205 ILE A C 1
ATOM 1722 O O . ILE A 1 205 ? 11.922 1.24 12.703 1 82.81 205 ILE A O 1
ATOM 1726 N N . GLY A 1 206 ? 9.938 0.382 13.273 1 87.12 206 GLY A N 1
ATOM 1727 C CA . GLY A 1 206 ? 9.5 0.307 11.891 1 87.12 206 GLY A CA 1
ATOM 1728 C C . GLY A 1 206 ? 8.766 1.554 11.43 1 87.12 206 GLY A C 1
ATOM 1729 O O . GLY A 1 206 ? 8.234 1.593 10.32 1 87.12 206 GLY A O 1
ATOM 1730 N N . TYR A 1 207 ? 8.797 2.611 12.234 1 92.06 207 TYR A N 1
ATOM 1731 C CA . TYR A 1 207 ? 7.969 3.783 11.992 1 92.06 207 TYR A CA 1
ATOM 1732 C C . TYR A 1 207 ? 8.375 4.477 10.695 1 92.06 207 TYR A C 1
ATOM 1734 O O . TYR A 1 207 ? 7.527 4.797 9.859 1 92.06 207 TYR A O 1
ATOM 1742 N N . SER A 1 208 ? 9.656 4.688 10.531 1 89.5 208 SER A N 1
ATOM 1743 C CA . SER A 1 208 ? 10.148 5.422 9.367 1 89.5 208 SER A CA 1
ATOM 1744 C C . SER A 1 208 ? 9.797 4.699 8.07 1 89.5 208 SER A C 1
ATOM 1746 O O . SER A 1 208 ? 9.398 5.332 7.09 1 89.5 208 SER A O 1
ATOM 1748 N N . GLN A 1 209 ? 9.938 3.436 8.078 1 87.12 209 GLN A N 1
ATOM 1749 C CA . GLN A 1 209 ? 9.609 2.645 6.902 1 87.12 209 GLN A CA 1
ATOM 1750 C C . GLN A 1 209 ? 8.117 2.719 6.59 1 87.12 209 GLN A C 1
ATOM 1752 O O . GLN A 1 209 ? 7.723 2.885 5.434 1 87.12 209 GLN A O 1
ATOM 1757 N N . LYS A 1 210 ? 7.34 2.525 7.602 1 90.88 210 LYS A N 1
ATOM 1758 C CA . LYS A 1 210 ? 5.895 2.619 7.426 1 90.88 210 LYS A CA 1
ATOM 1759 C C . LYS A 1 210 ? 5.492 3.998 6.91 1 90.88 210 LYS A C 1
ATOM 1761 O O . LYS A 1 210 ? 4.609 4.113 6.059 1 90.88 210 LYS A O 1
ATOM 1766 N N . LEU A 1 211 ? 6.152 5.008 7.422 1 93.44 211 LEU A N 1
ATOM 1767 C CA . LEU A 1 211 ? 5.887 6.379 7 1 93.44 211 LEU A CA 1
ATOM 1768 C C . LEU A 1 211 ? 6.215 6.566 5.52 1 93.44 211 LEU A C 1
ATOM 1770 O O . LEU A 1 211 ? 5.43 7.16 4.777 1 93.44 211 LEU A O 1
ATOM 1774 N N . LEU A 1 212 ? 7.312 6.074 5.121 1 90.69 212 LEU A N 1
ATOM 1775 C CA . LEU A 1 212 ? 7.715 6.141 3.719 1 90.69 212 LEU A CA 1
ATOM 1776 C C . LEU A 1 212 ? 6.699 5.43 2.828 1 90.69 212 LEU A C 1
ATOM 1778 O O . LEU A 1 212 ? 6.312 5.957 1.781 1 90.69 212 LEU A O 1
ATOM 1782 N N . GLU A 1 213 ? 6.266 4.277 3.262 1 88.75 213 GLU A N 1
ATOM 1783 C CA . GLU A 1 213 ? 5.273 3.51 2.518 1 88.75 213 GLU A CA 1
ATOM 1784 C C . GLU A 1 213 ? 3.955 4.27 2.41 1 88.75 213 GLU A C 1
ATOM 1786 O O . GLU A 1 213 ? 3.301 4.238 1.365 1 88.75 213 GLU A O 1
ATOM 1791 N N . THR A 1 214 ? 3.613 4.91 3.441 1 92.88 214 THR A N 1
ATOM 1792 C CA . THR A 1 214 ? 2.357 5.652 3.475 1 92.88 214 THR A CA 1
ATOM 1793 C C . THR A 1 214 ? 2.391 6.812 2.488 1 92.88 214 THR A C 1
ATOM 1795 O O . THR A 1 214 ? 1.412 7.066 1.781 1 92.88 214 THR A O 1
ATOM 1798 N N . ILE A 1 215 ? 3.514 7.508 2.383 1 93.88 215 ILE A N 1
ATOM 1799 C CA . ILE A 1 215 ? 3.646 8.617 1.447 1 93.88 215 ILE A CA 1
ATOM 1800 C C . ILE A 1 215 ? 3.598 8.094 0.014 1 93.88 215 ILE A C 1
ATOM 1802 O O . ILE A 1 215 ? 2.924 8.672 -0.843 1 93.88 215 ILE A O 1
ATOM 1806 N N . GLN A 1 216 ? 4.254 7 -0.184 1 90.94 216 GLN A N 1
ATOM 1807 C CA . GLN A 1 216 ? 4.258 6.387 -1.51 1 90.94 216 GLN A CA 1
ATOM 1808 C C . GLN A 1 216 ? 2.848 6 -1.942 1 90.94 216 GLN A C 1
ATOM 1810 O O . GLN A 1 216 ? 2.443 6.27 -3.076 1 90.94 216 GLN A O 1
ATOM 1815 N N . LEU A 1 217 ? 2.154 5.414 -1.017 1 90.19 217 LEU A N 1
ATOM 1816 C CA . LEU A 1 217 ? 0.783 5.004 -1.298 1 90.19 217 LEU A CA 1
ATOM 1817 C C . LEU A 1 217 ? -0.103 6.219 -1.56 1 90.19 217 LEU A C 1
ATOM 1819 O O . LEU A 1 217 ? -0.934 6.199 -2.471 1 90.19 217 LEU A O 1
ATOM 1823 N N . ALA A 1 218 ? 0.07 7.207 -0.743 1 93.19 218 ALA A N 1
ATOM 1824 C CA . ALA A 1 218 ? -0.71 8.43 -0.935 1 93.19 218 ALA A CA 1
ATOM 1825 C C . ALA A 1 218 ? -0.504 8.992 -2.336 1 93.19 218 ALA A C 1
ATOM 1827 O O . ALA A 1 218 ? -1.465 9.391 -2.998 1 93.19 218 ALA A O 1
ATOM 1828 N N . ILE A 1 219 ? 0.711 8.977 -2.807 1 93.69 219 ILE A N 1
ATOM 1829 C CA . ILE A 1 219 ? 1.04 9.547 -4.105 1 93.69 219 ILE A CA 1
ATOM 1830 C C . ILE A 1 219 ? 0.517 8.648 -5.219 1 93.69 219 ILE A C 1
ATOM 1832 O O . ILE A 1 219 ? -0.2 9.102 -6.113 1 93.69 219 ILE A O 1
ATOM 1836 N N . ASP A 1 220 ? 0.693 7.387 -5.094 1 91 220 ASP A N 1
ATOM 1837 C CA . ASP A 1 220 ? 0.471 6.465 -6.199 1 91 220 ASP A CA 1
ATOM 1838 C C . ASP A 1 220 ? -0.996 6.047 -6.285 1 91 220 ASP A C 1
ATOM 1840 O O . ASP A 1 220 ? -1.519 5.809 -7.375 1 91 220 ASP A O 1
ATOM 1844 N N . THR A 1 221 ? -1.634 5.992 -5.109 1 88.88 221 THR A N 1
ATOM 1845 C CA . THR A 1 221 ? -2.953 5.367 -5.121 1 88.88 221 THR A CA 1
ATOM 1846 C C . THR A 1 221 ? -4.039 6.395 -4.801 1 88.88 221 THR A C 1
ATOM 1848 O O . THR A 1 221 ? -5.215 6.168 -5.094 1 88.88 221 THR A O 1
ATOM 1851 N N . ASP A 1 222 ? -3.654 7.488 -4.172 1 89.62 222 ASP A N 1
ATOM 1852 C CA . ASP A 1 222 ? -4.66 8.492 -3.844 1 89.62 222 ASP A CA 1
ATOM 1853 C C . ASP A 1 222 ? -4.562 9.695 -4.781 1 89.62 222 ASP A C 1
ATOM 1855 O O . ASP A 1 222 ? -5.52 10.008 -5.492 1 89.62 222 ASP A O 1
ATOM 1859 N N . ILE A 1 223 ? -3.389 10.25 -4.887 1 91.25 223 ILE A N 1
ATOM 1860 C CA . ILE A 1 223 ? -3.197 11.508 -5.598 1 91.25 223 ILE A CA 1
ATOM 1861 C C . ILE A 1 223 ? -3.262 11.266 -7.105 1 91.25 223 ILE A C 1
ATOM 1863 O O . ILE A 1 223 ? -4.043 11.906 -7.809 1 91.25 223 ILE A O 1
ATOM 1867 N N . ALA A 1 224 ? -2.506 10.336 -7.582 1 90.44 224 ALA A N 1
ATOM 1868 C CA . ALA A 1 224 ? -2.314 10.148 -9.016 1 90.44 224 ALA A CA 1
ATOM 1869 C C . ALA A 1 224 ? -3.637 9.82 -9.711 1 90.44 224 ALA A C 1
ATOM 1871 O O . ALA A 1 224 ? -4.02 10.492 -10.672 1 90.44 224 ALA A O 1
ATOM 1872 N N . PRO A 1 225 ? -4.383 8.82 -9.203 1 84.81 225 PRO A N 1
ATOM 1873 C CA . PRO A 1 225 ? -5.66 8.539 -9.859 1 84.81 225 PRO A CA 1
ATOM 1874 C C . PRO A 1 225 ? -6.664 9.68 -9.711 1 84.81 225 PRO A C 1
ATOM 1876 O O . PRO A 1 225 ? -7.375 10.008 -10.664 1 84.81 225 PRO A O 1
ATOM 1879 N N . PHE A 1 226 ? -6.695 10.289 -8.578 1 83 226 PHE A N 1
ATOM 1880 C CA . PHE A 1 226 ? -7.691 11.32 -8.32 1 83 226 PHE A CA 1
ATOM 1881 C C . PHE A 1 226 ? -7.445 12.547 -9.195 1 83 226 PHE A C 1
ATOM 1883 O O . PHE A 1 226 ? -8.383 13.125 -9.742 1 83 226 PHE A O 1
ATOM 1890 N N . GLU A 1 227 ? -6.18 12.883 -9.305 1 86.31 227 GLU A N 1
ATOM 1891 C CA . GLU A 1 227 ? -5.809 14.039 -10.109 1 86.31 227 GLU A CA 1
ATOM 1892 C C . GLU A 1 227 ? -5.574 13.648 -11.562 1 86.31 227 GLU A C 1
ATOM 1894 O O . GLU A 1 227 ? -5.207 14.484 -12.391 1 86.31 227 GLU A O 1
ATOM 1899 N N . GLU A 1 228 ? -5.723 12.383 -11.836 1 86.25 228 GLU A N 1
ATOM 1900 C CA . GLU A 1 228 ? -5.543 11.844 -13.188 1 86.25 228 GLU A CA 1
ATOM 1901 C C . GLU A 1 228 ? -4.172 12.219 -13.75 1 86.25 228 GLU A C 1
ATOM 1903 O O . GLU A 1 228 ? -4.07 12.711 -14.875 1 86.25 228 GLU A O 1
ATOM 1908 N N . LEU A 1 229 ? -3.164 12.055 -12.961 1 90.38 229 LEU A N 1
ATOM 1909 C CA . LEU A 1 229 ? -1.802 12.383 -13.367 1 90.38 229 LEU A CA 1
ATOM 1910 C C . LEU A 1 229 ? -1.214 11.281 -14.242 1 90.38 229 LEU A C 1
ATOM 1912 O O . LEU A 1 229 ? -1.422 10.102 -13.977 1 90.38 229 LEU A O 1
ATOM 1916 N N . GLN A 1 230 ? -0.5 11.711 -15.211 1 89 230 GLN A N 1
ATOM 1917 C CA . GLN A 1 230 ? 0.276 10.75 -15.992 1 89 230 GLN A CA 1
ATOM 1918 C C . GLN A 1 230 ? 1.465 10.227 -15.195 1 89 230 GLN A C 1
ATOM 1920 O O . GLN A 1 230 ? 1.91 10.859 -14.234 1 89 230 GLN A O 1
ATOM 1925 N N . HIS A 1 231 ? 1.979 9.062 -15.641 1 84.62 231 HIS A N 1
ATOM 1926 C CA . HIS A 1 231 ? 3.086 8.43 -14.93 1 84.62 231 HIS A CA 1
ATOM 1927 C C . HIS A 1 231 ? 4.301 9.352 -14.875 1 84.62 231 HIS A C 1
ATOM 1929 O O . HIS A 1 231 ? 4.996 9.414 -13.859 1 84.62 231 HIS A O 1
ATOM 1935 N N . SER A 1 232 ? 4.562 10.055 -15.953 1 88 232 SER A N 1
ATOM 1936 C CA . SER A 1 232 ? 5.695 10.969 -16 1 88 232 SER A CA 1
ATOM 1937 C C . SER A 1 232 ? 5.535 12.102 -15 1 88 232 SER A C 1
ATOM 1939 O O . SER A 1 232 ? 6.508 12.531 -14.375 1 88 232 SER A O 1
ATOM 1941 N N . THR A 1 233 ? 4.285 12.57 -14.867 1 92.56 233 THR A N 1
ATOM 1942 C CA . THR A 1 233 ? 4.004 13.648 -13.922 1 92.56 233 THR A CA 1
ATOM 1943 C C . THR A 1 233 ? 4.156 13.164 -12.484 1 92.56 233 THR A C 1
ATOM 1945 O O . THR A 1 233 ? 4.605 13.914 -11.617 1 92.56 233 THR A O 1
ATOM 1948 N N . VAL A 1 234 ? 3.752 11.938 -12.266 1 92.81 234 VAL A N 1
ATOM 1949 C CA . VAL A 1 234 ? 3.906 11.344 -10.938 1 92.81 234 VAL A CA 1
ATOM 1950 C C . VAL A 1 234 ? 5.387 11.266 -10.578 1 92.81 234 VAL A C 1
ATOM 1952 O O . VAL A 1 234 ? 5.773 11.555 -9.445 1 92.81 234 VAL A O 1
ATOM 1955 N N . ARG A 1 235 ? 6.219 10.883 -11.492 1 90.94 235 ARG A N 1
ATOM 1956 C CA . ARG A 1 235 ? 7.66 10.852 -11.258 1 90.94 235 ARG A CA 1
ATOM 1957 C C . ARG A 1 235 ? 8.195 12.242 -10.93 1 90.94 235 ARG A C 1
ATOM 1959 O O . ARG A 1 235 ? 9.031 12.391 -10.039 1 90.94 235 ARG A O 1
ATOM 1966 N N . THR A 1 236 ? 7.734 13.195 -11.672 1 94.56 236 THR A N 1
ATOM 1967 C CA . THR A 1 236 ? 8.133 14.57 -11.422 1 94.56 236 THR A CA 1
ATOM 1968 C C . THR A 1 236 ? 7.719 15.016 -10.016 1 94.56 236 THR A C 1
ATOM 1970 O O . THR A 1 236 ? 8.469 15.719 -9.336 1 94.56 236 THR A O 1
ATOM 1973 N N . LEU A 1 237 ? 6.52 14.617 -9.641 1 96.06 237 LEU A N 1
ATOM 1974 C CA . LEU A 1 237 ? 6.012 14.922 -8.312 1 96.06 237 LEU A CA 1
ATOM 1975 C C . LEU A 1 237 ? 6.922 14.336 -7.234 1 96.06 237 LEU A C 1
ATOM 1977 O O . LEU A 1 237 ? 7.25 15.008 -6.254 1 96.06 237 LEU A O 1
ATOM 1981 N N . LYS A 1 238 ? 7.328 13.125 -7.395 1 94.31 238 LYS A N 1
ATOM 1982 C CA . LYS A 1 238 ? 8.219 12.469 -6.445 1 94.31 238 LYS A CA 1
ATOM 1983 C C . LYS A 1 238 ? 9.586 13.148 -6.418 1 94.31 238 LYS A C 1
ATOM 1985 O O . LYS A 1 238 ? 10.164 13.344 -5.344 1 94.31 238 LYS A O 1
ATOM 1990 N N . LYS A 1 239 ? 10.07 13.523 -7.566 1 93.56 239 LYS A N 1
ATOM 1991 C CA . LYS A 1 239 ? 11.32 14.266 -7.648 1 93.56 239 LYS A CA 1
ATOM 1992 C C . LYS A 1 239 ? 11.234 15.586 -6.898 1 93.56 239 LYS A C 1
ATOM 1994 O O . LYS A 1 239 ? 12.141 15.945 -6.148 1 93.56 239 LYS A O 1
ATOM 1999 N N . LEU A 1 240 ? 10.188 16.25 -7.172 1 94.88 240 LEU A N 1
ATOM 2000 C CA . LEU A 1 240 ? 9.953 17.531 -6.512 1 94.88 240 LEU A CA 1
ATOM 2001 C C . LEU A 1 240 ? 9.953 17.375 -4.996 1 94.88 240 LEU A C 1
ATOM 2003 O O . LEU A 1 240 ? 10.609 18.141 -4.285 1 94.88 240 LEU A O 1
ATOM 2007 N N . LEU A 1 241 ? 9.219 16.391 -4.52 1 94 241 LEU A N 1
ATOM 2008 C CA . LEU A 1 241 ? 9.141 16.141 -3.086 1 94 241 LEU A CA 1
ATOM 2009 C C . LEU A 1 241 ? 10.516 15.859 -2.504 1 94 241 LEU A C 1
ATOM 2011 O O . LEU A 1 241 ? 10.859 16.375 -1.437 1 94 241 LEU A O 1
ATOM 2015 N N . PHE A 1 242 ? 11.305 15.117 -3.188 1 90.31 242 PHE A N 1
ATOM 2016 C CA . PHE A 1 242 ? 12.641 14.789 -2.703 1 90.31 242 PHE A CA 1
ATOM 2017 C C . PHE A 1 242 ? 13.523 16.031 -2.662 1 90.31 242 PHE A C 1
ATOM 2019 O O . PHE A 1 242 ? 14.211 16.266 -1.668 1 90.31 242 PHE A O 1
ATOM 2026 N N . VAL A 1 243 ? 13.461 16.766 -3.699 1 90.31 243 VAL A N 1
ATOM 2027 C CA . VAL A 1 243 ? 14.266 17.969 -3.795 1 90.31 243 VAL A CA 1
ATOM 2028 C C . VAL A 1 243 ? 13.891 18.938 -2.668 1 90.31 243 VAL A C 1
ATOM 2030 O O . VAL A 1 243 ? 14.766 19.5 -2.012 1 90.31 243 VAL A O 1
ATOM 2033 N N . LEU A 1 244 ? 12.641 19.078 -2.459 1 91.19 244 LEU A N 1
ATOM 2034 C CA . LEU A 1 244 ? 12.156 19.969 -1.416 1 91.19 244 LEU A CA 1
ATOM 2035 C C . LEU A 1 244 ? 12.547 19.453 -0.034 1 91.19 244 LEU A C 1
ATOM 2037 O O . LEU A 1 244 ? 12.891 20.25 0.851 1 91.19 244 LEU A O 1
ATOM 2041 N N . SER A 1 245 ? 12.453 18.188 0.12 1 87.44 245 SER A N 1
ATOM 2042 C CA . SER A 1 245 ? 12.719 17.594 1.43 1 87.44 245 SER A CA 1
ATOM 2043 C C . SER A 1 245 ? 14.164 17.844 1.863 1 87.44 245 SER A C 1
ATOM 2045 O O . SER A 1 245 ? 14.453 17.891 3.059 1 87.44 245 SER A O 1
ATOM 2047 N N . GLU A 1 246 ? 15.008 18.047 0.94 1 81.38 246 GLU A N 1
ATOM 2048 C CA . GLU A 1 246 ? 16.422 18.297 1.236 1 81.38 246 GLU A CA 1
ATOM 2049 C C . GLU A 1 246 ? 16.641 19.766 1.585 1 81.38 246 GLU A C 1
ATOM 2051 O O . GLU A 1 246 ? 17.656 20.109 2.201 1 81.38 246 GLU A O 1
ATOM 2056 N N . SER A 1 247 ? 15.68 20.625 1.25 1 79.69 247 SER A N 1
ATOM 2057 C CA . SER A 1 247 ? 15.953 22.062 1.348 1 79.69 247 SER A CA 1
ATOM 2058 C C . SER A 1 247 ? 14.984 22.734 2.311 1 79.69 247 SER A C 1
ATOM 2060 O O . SER A 1 247 ? 15.172 23.906 2.67 1 79.69 247 SER A O 1
ATOM 2062 N N . VAL A 1 248 ? 13.953 22.109 2.752 1 73.94 248 VAL A N 1
ATOM 2063 C CA . VAL A 1 248 ? 12.914 22.75 3.547 1 73.94 248 VAL A CA 1
ATOM 2064 C C . VAL A 1 248 ? 13.43 23 4.969 1 73.94 248 VAL A C 1
ATOM 2066 O O . VAL A 1 248 ? 14.211 22.203 5.492 1 73.94 248 VAL A O 1
ATOM 2069 N N . PRO A 1 249 ? 12.891 24.188 5.469 1 73 249 PRO A N 1
ATOM 2070 C CA . PRO A 1 249 ? 12.016 25.219 4.902 1 73 249 PRO A CA 1
ATOM 2071 C C . PRO A 1 249 ? 12.742 26.141 3.932 1 73 249 PRO A C 1
ATOM 2073 O O . PRO A 1 249 ? 13.945 26.359 4.059 1 73 249 PRO A O 1
ATOM 2076 N N . PHE A 1 250 ? 12.039 26.5 2.838 1 76.81 250 PHE A N 1
ATOM 2077 C CA . PHE A 1 250 ? 12.75 27.438 1.971 1 76.81 250 PHE A CA 1
ATOM 2078 C C . PHE A 1 250 ? 11.773 28.312 1.199 1 76.81 250 PHE A C 1
ATOM 2080 O O . PHE A 1 250 ? 10.578 28 1.114 1 76.81 250 PHE A O 1
ATOM 2087 N N . THR A 1 251 ? 12.266 29.5 0.881 1 83.44 251 THR A N 1
ATOM 2088 C CA . THR A 1 251 ? 11.586 30.328 -0.102 1 83.44 251 THR A CA 1
ATOM 2089 C C . THR A 1 251 ? 11.797 29.781 -1.513 1 83.44 251 THR A C 1
ATOM 2091 O O . THR A 1 251 ? 12.93 29.75 -2.008 1 83.44 251 THR A O 1
ATOM 2094 N N . PRO A 1 252 ? 10.727 29.406 -2.061 1 84.31 252 PRO A N 1
ATOM 2095 C CA . PRO A 1 252 ? 10.906 28.672 -3.318 1 84.31 252 PRO A CA 1
ATOM 2096 C C . PRO A 1 252 ? 11.289 29.594 -4.48 1 84.31 252 PRO A C 1
ATOM 2098 O O . PRO A 1 252 ? 10.758 30.703 -4.59 1 84.31 252 PRO A O 1
ATOM 2101 N N . ASN A 1 253 ? 12.242 29.234 -5.18 1 90.38 253 ASN A N 1
ATOM 2102 C CA . ASN A 1 253 ? 12.492 29.734 -6.523 1 90.38 253 ASN A CA 1
ATOM 2103 C C . ASN A 1 253 ? 11.898 28.812 -7.59 1 90.38 253 ASN A C 1
ATOM 2105 O O . ASN A 1 253 ? 12.539 27.844 -8 1 90.38 253 ASN A O 1
ATOM 2109 N N . ILE A 1 254 ? 10.75 29.188 -7.992 1 92.12 254 ILE A N 1
ATOM 2110 C CA . ILE A 1 254 ? 9.961 28.312 -8.852 1 92.12 254 ILE A CA 1
ATOM 2111 C C . ILE A 1 254 ? 10.672 28.109 -10.18 1 92.12 254 ILE A C 1
ATOM 2113 O O . ILE A 1 254 ? 10.648 27 -10.742 1 92.12 254 ILE A O 1
ATOM 2117 N N . ASN A 1 255 ? 11.305 29.109 -10.594 1 92.94 255 ASN A N 1
ATOM 2118 C CA . ASN A 1 255 ? 12.039 28.984 -11.852 1 92.94 255 ASN A CA 1
ATOM 2119 C C . ASN A 1 255 ? 13.195 28 -11.734 1 92.94 255 ASN A C 1
ATOM 2121 O O . ASN A 1 255 ? 13.422 27.188 -12.633 1 92.94 255 ASN A O 1
ATOM 2125 N N . LYS A 1 256 ? 13.867 28.078 -10.711 1 92.25 256 LYS A N 1
ATOM 2126 C CA . LYS A 1 256 ? 14.977 27.156 -10.484 1 92.25 256 LYS A CA 1
ATOM 2127 C C . LYS A 1 256 ? 14.477 25.719 -10.352 1 92.25 256 LYS A C 1
ATOM 2129 O O . LYS A 1 256 ? 15.094 24.781 -10.867 1 92.25 256 LYS A O 1
ATOM 2134 N N . LEU A 1 257 ? 13.406 25.578 -9.625 1 92.75 257 LEU A N 1
ATOM 2135 C CA . LEU A 1 257 ? 12.805 24.25 -9.477 1 92.75 257 LEU A CA 1
ATOM 2136 C C . LEU A 1 257 ? 12.359 23.719 -10.828 1 92.75 257 LEU A C 1
ATOM 2138 O O . LEU A 1 257 ? 12.578 22.531 -11.141 1 92.75 257 LEU A O 1
ATOM 2142 N N . ALA A 1 258 ? 11.742 24.547 -11.602 1 94.44 258 ALA A N 1
ATOM 2143 C CA . ALA A 1 258 ? 11.273 24.172 -12.93 1 94.44 258 ALA A CA 1
ATOM 2144 C C . ALA A 1 258 ? 12.43 23.703 -13.805 1 94.44 258 ALA A C 1
ATOM 2146 O O . ALA A 1 258 ? 12.305 22.703 -14.523 1 94.44 258 ALA A O 1
ATOM 2147 N N . GLU A 1 259 ? 13.484 24.406 -13.742 1 94.12 259 GLU A N 1
ATOM 2148 C CA . GLU A 1 259 ? 14.672 24.047 -14.508 1 94.12 259 GLU A CA 1
ATOM 2149 C C . GLU A 1 259 ? 15.25 22.703 -14.039 1 94.12 259 GLU A C 1
ATOM 2151 O O . GLU A 1 259 ? 15.539 21.828 -14.859 1 94.12 259 GLU A O 1
ATOM 2156 N N . LYS A 1 260 ? 15.375 22.594 -12.781 1 90.62 260 LYS A N 1
ATOM 2157 C CA . LYS A 1 260 ? 15.953 21.375 -12.195 1 90.62 260 LYS A CA 1
ATOM 2158 C C . LYS A 1 260 ? 15.109 20.156 -12.523 1 90.62 260 LYS A C 1
ATOM 2160 O O . LYS A 1 260 ? 15.641 19.062 -12.742 1 90.62 260 LYS A O 1
ATOM 2165 N N . LEU A 1 261 ? 13.812 20.328 -12.562 1 93.38 261 LEU A N 1
ATOM 2166 C CA . LEU A 1 261 ? 12.883 19.219 -12.781 1 93.38 261 LEU A CA 1
ATOM 2167 C C . LEU A 1 261 ? 12.57 19.062 -14.266 1 93.38 261 LEU A C 1
ATOM 2169 O O . LEU A 1 261 ? 11.875 18.125 -14.656 1 93.38 261 LEU A O 1
ATOM 2173 N N . GLU A 1 262 ? 13 19.953 -15.062 1 93.38 262 GLU A N 1
ATOM 2174 C CA . GLU A 1 262 ? 12.695 19.969 -16.484 1 93.38 262 GLU A CA 1
ATOM 2175 C C . GLU A 1 262 ? 11.188 19.922 -16.734 1 93.38 262 GLU A C 1
ATOM 2177 O O . GLU A 1 262 ? 10.711 19.062 -17.484 1 93.38 262 GLU A O 1
ATOM 2182 N N . THR A 1 263 ? 10.531 20.766 -16.031 1 94.94 263 THR A N 1
ATOM 2183 C CA . THR A 1 263 ? 9.07 20.844 -16.047 1 94.94 263 THR A CA 1
ATOM 2184 C C . THR A 1 263 ? 8.609 22.297 -16.078 1 94.94 263 THR A C 1
ATOM 2186 O O . THR A 1 263 ? 9.227 23.172 -15.461 1 94.94 263 THR A O 1
ATOM 2189 N N . PRO A 1 264 ? 7.531 22.578 -16.812 1 94.69 264 PRO A N 1
ATOM 2190 C CA . PRO A 1 264 ? 7.043 23.953 -16.859 1 94.69 264 PRO A CA 1
ATOM 2191 C C . PRO A 1 264 ? 6.719 24.5 -15.469 1 94.69 264 PRO A C 1
ATOM 2193 O O . PRO A 1 264 ? 6.27 23.766 -14.594 1 94.69 264 PRO A O 1
ATOM 2196 N N . ARG A 1 265 ? 6.941 25.844 -15.398 1 93.88 265 ARG A N 1
ATOM 2197 C CA . ARG A 1 265 ? 6.723 26.562 -14.148 1 93.88 265 ARG A CA 1
ATOM 2198 C C . ARG A 1 265 ? 5.32 26.312 -13.602 1 93.88 265 ARG A C 1
ATOM 2200 O O . ARG A 1 265 ? 5.152 26.016 -12.422 1 93.88 265 ARG A O 1
ATOM 2207 N N . ASN A 1 266 ? 4.305 26.375 -14.414 1 93.88 266 ASN A N 1
ATOM 2208 C CA . ASN A 1 266 ? 2.92 26.203 -13.984 1 93.88 266 ASN A CA 1
ATOM 2209 C C . ASN A 1 266 ? 2.656 24.797 -13.477 1 93.88 266 ASN A C 1
ATOM 2211 O O . ASN A 1 266 ? 1.846 24.594 -12.57 1 93.88 266 ASN A O 1
ATOM 2215 N N . THR A 1 267 ? 3.322 23.797 -14.055 1 94.38 267 THR A N 1
ATOM 2216 C CA . THR A 1 267 ? 3.199 22.422 -13.586 1 94.38 267 THR A CA 1
ATOM 2217 C C . THR A 1 267 ? 3.805 22.281 -12.188 1 94.38 267 THR A C 1
ATOM 2219 O O . THR A 1 267 ? 3.24 21.594 -11.328 1 94.38 267 THR A O 1
ATOM 2222 N N . VAL A 1 268 ? 4.91 22.938 -11.992 1 95.25 268 VAL A N 1
ATOM 2223 C CA . VAL A 1 268 ? 5.543 22.906 -10.68 1 95.25 268 VAL A CA 1
ATOM 2224 C C . VAL A 1 268 ? 4.598 23.484 -9.633 1 95.25 268 VAL A C 1
ATOM 2226 O O . VAL A 1 268 ? 4.402 22.906 -8.562 1 95.25 268 VAL A O 1
ATOM 2229 N N . LEU A 1 269 ? 4 24.625 -9.969 1 94.56 269 LEU A N 1
ATOM 2230 C CA . LEU A 1 269 ? 3.066 25.281 -9.047 1 94.56 269 LEU A CA 1
ATOM 2231 C C . LEU A 1 269 ? 1.868 24.375 -8.766 1 94.56 269 LEU A C 1
ATOM 2233 O O . LEU A 1 269 ? 1.418 24.266 -7.625 1 94.56 269 LEU A O 1
ATOM 2237 N N . ARG A 1 270 ? 1.428 23.734 -9.734 1 93.62 270 ARG A N 1
ATOM 2238 C CA . ARG A 1 270 ? 0.315 22.797 -9.578 1 93.62 270 ARG A CA 1
ATOM 2239 C C . ARG A 1 270 ? 0.7 21.641 -8.664 1 93.62 270 ARG A C 1
ATOM 2241 O O . ARG A 1 270 ? -0.074 21.25 -7.789 1 93.62 270 ARG A O 1
ATOM 2248 N N . LEU A 1 271 ? 1.842 21.078 -8.922 1 95.62 271 LEU A N 1
ATOM 2249 C CA . LEU A 1 271 ? 2.303 19.953 -8.125 1 95.62 271 LEU A CA 1
ATOM 2250 C C . LEU A 1 271 ? 2.482 20.344 -6.664 1 95.62 271 LEU A C 1
ATOM 2252 O O . LEU A 1 271 ? 2.176 19.578 -5.758 1 95.62 271 LEU A O 1
ATOM 2256 N N . LEU A 1 272 ? 2.945 21.594 -6.457 1 95.06 272 LEU A N 1
ATOM 2257 C CA . LEU A 1 272 ? 3.059 22.094 -5.094 1 95.06 272 LEU A CA 1
ATOM 2258 C C . LEU A 1 272 ? 1.689 22.172 -4.426 1 95.06 272 LEU A C 1
ATOM 2260 O O . LEU A 1 272 ? 1.536 21.766 -3.271 1 95.06 272 LEU A O 1
ATOM 2264 N N . ASP A 1 273 ? 0.797 22.672 -5.145 1 93.62 273 ASP A N 1
ATOM 2265 C CA . ASP A 1 273 ? -0.562 22.797 -4.629 1 93.62 273 ASP A CA 1
ATOM 2266 C C . ASP A 1 273 ? -1.157 21.422 -4.309 1 93.62 273 ASP A C 1
ATOM 2268 O O . ASP A 1 273 ? -1.82 21.25 -3.283 1 93.62 273 ASP A O 1
ATOM 2272 N N . ILE A 1 274 ? -0.957 20.422 -5.172 1 93.75 274 ILE A N 1
ATOM 2273 C CA . ILE A 1 274 ? -1.442 19.062 -4.965 1 93.75 274 ILE A CA 1
ATOM 2274 C C . ILE A 1 274 ? -0.836 18.484 -3.689 1 93.75 274 ILE A C 1
ATOM 2276 O O . ILE A 1 274 ? -1.543 17.891 -2.871 1 93.75 274 ILE A O 1
ATOM 2280 N N . LEU A 1 275 ? 0.45 18.688 -3.508 1 95.19 275 LEU A N 1
ATOM 2281 C CA . LEU A 1 275 ? 1.141 18.156 -2.336 1 95.19 275 LEU A CA 1
ATOM 2282 C C . LEU A 1 275 ? 0.654 18.844 -1.064 1 95.19 275 LEU A C 1
ATOM 2284 O O . LEU A 1 275 ? 0.611 18.219 0.003 1 95.19 275 LEU A O 1
ATOM 2288 N N . ASP A 1 276 ? 0.306 20.109 -1.183 1 93.94 276 ASP A N 1
ATOM 2289 C CA . ASP A 1 276 ? -0.27 20.844 -0.058 1 93.94 276 ASP A CA 1
ATOM 2290 C C . ASP A 1 276 ? -1.655 20.312 0.294 1 93.94 276 ASP A C 1
ATOM 2292 O O . ASP A 1 276 ? -1.934 20 1.457 1 93.94 276 ASP A O 1
ATOM 2296 N N . GLN A 1 277 ? -2.482 20.062 -0.675 1 90.94 277 GLN A N 1
ATOM 2297 C CA . GLN A 1 277 ? -3.824 19.531 -0.473 1 90.94 277 GLN A CA 1
ATOM 2298 C C . GLN A 1 277 ? -3.771 18.125 0.12 1 90.94 277 GLN A C 1
ATOM 2300 O O . GLN A 1 277 ? -4.625 17.75 0.927 1 90.94 277 GLN A O 1
ATOM 2305 N N . ALA A 1 278 ? -2.775 17.406 -0.27 1 92.56 278 ALA A N 1
ATOM 2306 C CA . ALA A 1 278 ? -2.607 16.047 0.221 1 92.56 278 ALA A CA 1
ATOM 2307 C C . ALA A 1 278 ? -1.97 16.031 1.607 1 92.56 278 ALA A C 1
ATOM 2309 O O . ALA A 1 278 ? -1.772 14.969 2.199 1 92.56 278 ALA A O 1
ATOM 2310 N N . GLN A 1 279 ? -1.589 17.188 2.041 1 93.69 279 GLN A N 1
ATOM 2311 C CA . GLN A 1 279 ? -1.01 17.375 3.367 1 93.69 279 GLN A CA 1
ATOM 2312 C C . GLN A 1 279 ? 0.348 16.688 3.475 1 93.69 279 GLN A C 1
ATOM 2314 O O . GLN A 1 279 ? 0.644 16.031 4.48 1 93.69 279 GLN A O 1
ATOM 2319 N N . ILE A 1 280 ? 1.028 16.719 2.408 1 95.12 280 ILE A N 1
ATOM 2320 C CA . ILE A 1 280 ? 2.42 16.281 2.408 1 95.12 280 ILE A CA 1
ATOM 2321 C C . ILE A 1 280 ? 3.342 17.484 2.613 1 95.12 280 ILE A C 1
ATOM 2323 O O . ILE A 1 280 ? 4.32 17.406 3.355 1 95.12 280 ILE A O 1
ATOM 2327 N N . LEU A 1 281 ? 2.965 18.594 1.992 1 95.69 281 LEU A N 1
ATOM 2328 C CA . LEU A 1 281 ? 3.623 19.875 2.197 1 95.69 281 LEU A CA 1
ATOM 2329 C C . LEU A 1 281 ? 2.691 20.859 2.895 1 95.69 281 LEU A C 1
ATOM 2331 O O . LEU A 1 281 ? 1.482 20.625 2.977 1 95.69 281 LEU A O 1
ATOM 2335 N N . LYS A 1 282 ? 3.246 21.828 3.451 1 95.69 282 LYS A N 1
ATOM 2336 C CA . LYS A 1 282 ? 2.531 23.016 3.92 1 95.69 282 LYS A CA 1
ATOM 2337 C C . LYS A 1 282 ? 3.066 24.281 3.252 1 95.69 282 LYS A C 1
ATOM 2339 O O . LYS A 1 282 ? 4.215 24.656 3.475 1 95.69 282 LYS A O 1
ATOM 2344 N N . LEU A 1 283 ? 2.229 24.859 2.438 1 94.94 283 LEU A N 1
ATOM 2345 C CA . LEU A 1 283 ? 2.605 26.078 1.749 1 94.94 283 LEU A CA 1
ATOM 2346 C C . LEU A 1 283 ? 2.15 27.312 2.535 1 94.94 283 LEU A C 1
ATOM 2348 O O . LEU A 1 283 ? 0.951 27.5 2.742 1 94.94 283 LEU A O 1
ATOM 2352 N N . LEU A 1 284 ? 3.094 28.094 2.979 1 95.25 284 LEU A N 1
ATOM 2353 C CA . LEU A 1 284 ? 2.789 29.328 3.697 1 95.25 284 LEU A CA 1
ATOM 2354 C C . LEU A 1 284 ? 2.623 30.484 2.729 1 95.25 284 LEU A C 1
ATOM 2356 O O . LEU A 1 284 ? 3.502 30.75 1.905 1 95.25 284 LEU A O 1
ATOM 2360 N N . ARG A 1 285 ? 1.486 31.094 2.834 1 92.62 285 ARG A N 1
ATOM 2361 C CA . ARG A 1 285 ? 1.177 32.219 1.972 1 92.62 285 ARG A CA 1
ATOM 2362 C C . ARG A 1 285 ? 0.754 33.438 2.793 1 92.62 285 ARG A C 1
ATOM 2364 O O . ARG A 1 285 ? 0.33 33.281 3.941 1 92.62 285 ARG A O 1
ATOM 2371 N N . SER A 1 286 ? 0.893 34.531 2.123 1 88.81 286 SER A N 1
ATOM 2372 C CA . SER A 1 286 ? 0.41 35.75 2.758 1 88.81 286 SER A CA 1
ATOM 2373 C C . SER A 1 286 ? -1.112 35.844 2.715 1 88.81 286 SER A C 1
ATOM 2375 O O . SER A 1 286 ? -1.741 35.312 1.796 1 88.81 286 SER A O 1
ATOM 2377 N N . ALA A 1 287 ? -1.703 36.469 3.693 1 75.88 287 ALA A N 1
ATOM 2378 C CA . ALA A 1 287 ? -3.154 36.594 3.789 1 75.88 287 ALA A CA 1
ATOM 2379 C C . ALA A 1 287 ? -3.709 37.406 2.621 1 75.88 287 ALA A C 1
ATOM 2381 O O . ALA A 1 287 ? -4.859 37.219 2.221 1 75.88 287 ALA A O 1
ATOM 2382 N N . THR A 1 288 ? -2.99 38.312 2.162 1 65.06 288 THR A N 1
ATOM 2383 C CA . THR A 1 288 ? -3.443 39.219 1.127 1 65.06 288 THR A CA 1
ATOM 2384 C C . THR A 1 288 ? -3.461 38.531 -0.237 1 65.06 288 THR A C 1
ATOM 2386 O O . THR A 1 288 ? -4.074 39.031 -1.181 1 65.06 288 THR A O 1
ATOM 2389 N N . LYS A 1 289 ? -2.762 37.531 -0.29 1 61.25 289 LYS A N 1
ATOM 2390 C CA . LYS A 1 289 ? -2.648 36.875 -1.588 1 61.25 289 LYS A CA 1
ATOM 2391 C C . LYS A 1 289 ? -3.783 35.875 -1.799 1 61.25 289 LYS A C 1
ATOM 2393 O O . LYS A 1 289 ? -4.223 35.219 -0.853 1 61.25 289 LYS A O 1
ATOM 2398 N N . GLY A 1 290 ? -4.68 36.156 -2.707 1 57.69 290 GLY A N 1
ATOM 2399 C CA . GLY A 1 290 ? -5.711 35.188 -3.059 1 57.69 290 GLY A CA 1
ATOM 2400 C C . GLY A 1 290 ? -5.188 33.781 -3.186 1 57.69 290 GLY A C 1
ATOM 2401 O O . GLY A 1 290 ? -3.98 33.562 -3.322 1 57.69 290 GLY A O 1
ATOM 2402 N N . ILE A 1 291 ? -6.027 32.781 -2.805 1 61.22 291 ILE A N 1
ATOM 2403 C CA . ILE A 1 291 ? -5.695 31.359 -2.828 1 61.22 291 ILE A CA 1
ATOM 2404 C C . ILE A 1 291 ? -5.73 30.844 -4.266 1 61.22 291 ILE A C 1
ATOM 2406 O O . ILE A 1 291 ? -6.805 30.547 -4.797 1 61.22 291 ILE A O 1
ATOM 2410 N N . SER A 1 292 ? -4.84 31.453 -5.094 1 65.5 292 SER A N 1
ATOM 2411 C CA . SER A 1 292 ? -4.684 30.844 -6.414 1 65.5 292 SER A CA 1
ATOM 2412 C C . SER A 1 292 ? -3.473 29.922 -6.461 1 65.5 292 SER A C 1
ATOM 2414 O O . SER A 1 292 ? -2.396 30.266 -5.973 1 65.5 292 SER A O 1
ATOM 2416 N N . TYR A 1 293 ? -3.744 28.703 -6.91 1 68.94 293 TYR A N 1
ATOM 2417 C CA . TYR A 1 293 ? -2.656 27.734 -7.008 1 68.94 293 TYR A CA 1
ATOM 2418 C C . TYR A 1 293 ? -1.529 28.281 -7.883 1 68.94 293 TYR A C 1
ATOM 2420 O O . TYR A 1 293 ? -0.418 27.75 -7.875 1 68.94 293 TYR A O 1
ATOM 2428 N N . LEU A 1 294 ? -1.768 29.359 -8.484 1 72.69 294 LEU A N 1
ATOM 2429 C CA . LEU A 1 294 ? -0.759 29.891 -9.391 1 72.69 294 LEU A CA 1
ATOM 2430 C C . LEU A 1 294 ? 0.164 30.875 -8.672 1 72.69 294 LEU A C 1
ATOM 2432 O O . LEU A 1 294 ? 1.212 31.25 -9.195 1 72.69 294 LEU A O 1
ATOM 2436 N N . GLN A 1 295 ? -0.274 31.109 -7.535 1 80.88 295 GLN A N 1
ATOM 2437 C CA . GLN A 1 295 ? 0.58 32.031 -6.805 1 80.88 295 GLN A CA 1
ATOM 2438 C C . GLN A 1 295 ? 1.676 31.312 -6.043 1 80.88 295 GLN A C 1
ATOM 2440 O O . GLN A 1 295 ? 1.406 30.312 -5.371 1 80.88 295 GLN A O 1
ATOM 2445 N N . LYS A 1 296 ? 2.803 31.812 -6.184 1 87.31 296 LYS A N 1
ATOM 2446 C CA . LYS A 1 296 ? 3.959 31.234 -5.5 1 87.31 296 LYS A CA 1
ATOM 2447 C C . LYS A 1 296 ? 3.834 31.391 -3.986 1 87.31 296 LYS A C 1
ATOM 2449 O O . LYS A 1 296 ? 3.51 32.469 -3.49 1 87.31 296 LYS A O 1
ATOM 2454 N N . PRO A 1 297 ? 4.016 30.359 -3.277 1 91.69 297 PRO A N 1
ATOM 2455 C CA . PRO A 1 297 ? 4.02 30.484 -1.818 1 91.69 297 PRO A CA 1
ATOM 2456 C C . PRO A 1 297 ? 5.223 31.266 -1.299 1 91.69 297 PRO A C 1
ATOM 2458 O O . PRO A 1 297 ? 6.254 31.344 -1.973 1 91.69 297 PRO A O 1
ATOM 2461 N N . ASP A 1 298 ? 5.055 31.844 -0.137 1 92.5 298 ASP A N 1
ATOM 2462 C CA . ASP A 1 298 ? 6.145 32.562 0.494 1 92.5 298 ASP A CA 1
ATOM 2463 C C . ASP A 1 298 ? 7.191 31.625 1.069 1 92.5 298 ASP A C 1
ATOM 2465 O O . ASP A 1 298 ? 8.391 31.922 1.021 1 92.5 298 ASP A O 1
ATOM 2469 N N . LYS A 1 299 ? 6.766 30.547 1.661 1 94.31 299 LYS A N 1
ATOM 2470 C CA . LYS A 1 299 ? 7.641 29.516 2.215 1 94.31 299 LYS A CA 1
ATOM 2471 C C . LYS A 1 299 ? 7.023 28.125 2.062 1 94.31 299 LYS A C 1
ATOM 2473 O O . LYS A 1 299 ? 5.797 27.984 2.021 1 94.31 299 LYS A O 1
ATOM 2478 N N . ILE A 1 300 ? 7.871 27.156 1.909 1 95.69 300 ILE A N 1
ATOM 2479 C CA . ILE A 1 300 ? 7.434 25.766 1.792 1 95.69 300 ILE A CA 1
ATOM 2480 C C . ILE A 1 300 ? 7.977 24.953 2.965 1 95.69 300 ILE A C 1
ATOM 2482 O O . ILE A 1 300 ? 9.164 25.047 3.295 1 95.69 300 ILE A O 1
ATOM 2486 N N . TYR A 1 301 ? 7.09 24.25 3.633 1 96.12 301 TYR A N 1
ATOM 2487 C CA . TYR A 1 301 ? 7.469 23.312 4.695 1 96.12 301 TYR A CA 1
ATOM 2488 C C . TYR A 1 301 ? 7.023 21.906 4.367 1 96.12 301 TYR A C 1
ATOM 2490 O O . TYR A 1 301 ? 6.07 21.703 3.611 1 96.12 301 TYR A O 1
ATOM 2498 N N . LEU A 1 302 ? 7.762 20.875 4.852 1 95.62 302 LEU A N 1
ATOM 2499 C CA . LEU A 1 302 ? 7.102 19.578 4.988 1 95.62 302 LEU A CA 1
ATOM 2500 C C . LEU A 1 302 ? 5.949 19.656 5.984 1 95.62 302 LEU A C 1
ATOM 2502 O O . LEU A 1 302 ? 5.965 20.5 6.895 1 95.62 302 LEU A O 1
ATOM 2506 N N . GLN A 1 303 ? 4.98 18.891 5.793 1 96 303 GLN A N 1
ATOM 2507 C CA . GLN A 1 303 ? 3.723 19.078 6.508 1 96 303 GLN A CA 1
ATOM 2508 C C . GLN A 1 303 ? 3.904 18.859 8.008 1 96 303 GLN A C 1
ATOM 2510 O O . GLN A 1 303 ? 3.193 19.453 8.82 1 96 303 GLN A O 1
ATOM 2515 N N . ASN A 1 304 ? 4.793 18.016 8.398 1 96.5 304 ASN A N 1
ATOM 2516 C CA . ASN A 1 304 ? 5.051 17.766 9.812 1 96.5 304 ASN A CA 1
ATOM 2517 C C . ASN A 1 304 ? 6.504 17.359 10.055 1 96.5 304 ASN A C 1
ATOM 2519 O O . ASN A 1 304 ? 7.227 17.031 9.117 1 96.5 304 ASN A O 1
ATOM 2523 N N . PRO A 1 305 ? 6.93 17.359 11.344 1 96 305 PRO A N 1
ATOM 2524 C CA . PRO A 1 305 ? 8.344 17.125 11.633 1 96 305 PRO A CA 1
ATOM 2525 C C . PRO A 1 305 ? 8.773 15.688 11.336 1 96 305 PRO A C 1
ATOM 2527 O O . PRO A 1 305 ? 9.953 15.422 11.086 1 96 305 PRO A O 1
ATOM 2530 N N . ASN A 1 306 ? 7.824 14.758 11.406 1 96.19 306 ASN A N 1
ATOM 2531 C CA . ASN A 1 306 ? 8.188 13.375 11.117 1 96.19 306 ASN A CA 1
ATOM 2532 C C . ASN A 1 306 ? 8.727 13.219 9.703 1 96.19 306 ASN A C 1
ATOM 2534 O O . ASN A 1 306 ? 9.617 12.398 9.453 1 96.19 306 ASN A O 1
ATOM 2538 N N . PHE A 1 307 ? 8.188 14.016 8.828 1 94.38 307 PHE A N 1
ATOM 2539 C CA . PHE A 1 307 ? 8.633 13.977 7.445 1 94.38 307 PHE A CA 1
ATOM 2540 C C . PHE A 1 307 ? 10.07 14.484 7.324 1 94.38 307 PHE A C 1
ATOM 2542 O O . PHE A 1 307 ? 10.836 14 6.492 1 94.38 307 PHE A O 1
ATOM 2549 N N . ILE A 1 308 ? 10.438 15.438 8.141 1 93 308 ILE A N 1
ATOM 2550 C CA . ILE A 1 308 ? 11.797 15.961 8.117 1 93 308 ILE A CA 1
ATOM 2551 C C . ILE A 1 308 ? 12.781 14.859 8.492 1 93 308 ILE A C 1
ATOM 2553 O O . ILE A 1 308 ? 13.773 14.641 7.789 1 93 308 ILE A O 1
ATOM 2557 N N . TYR A 1 309 ? 12.414 14.148 9.539 1 90.12 309 TYR A N 1
ATOM 2558 C CA . TYR A 1 309 ? 13.305 13.086 10 1 90.12 309 TYR A CA 1
ATOM 2559 C C . TYR A 1 309 ? 13.328 11.93 9.016 1 90.12 309 TYR A C 1
ATOM 2561 O O . TYR A 1 309 ? 14.336 11.234 8.891 1 90.12 309 TYR A O 1
ATOM 2569 N N . LEU A 1 310 ? 12.25 11.734 8.305 1 88.88 310 LEU A N 1
ATOM 2570 C CA . LEU A 1 310 ? 12.188 10.68 7.293 1 88.88 310 LEU A CA 1
ATOM 2571 C C . LEU A 1 310 ? 13.156 10.961 6.156 1 88.88 310 LEU A C 1
ATOM 2573 O O . LEU A 1 310 ? 13.93 10.086 5.762 1 88.88 310 LEU A O 1
ATOM 2577 N N . PHE A 1 311 ? 13.18 12.219 5.684 1 85.75 311 PHE A N 1
ATOM 2578 C CA . PHE A 1 311 ? 13.914 12.578 4.477 1 85.75 311 PHE A CA 1
ATOM 2579 C C . PHE A 1 311 ? 15.336 13 4.812 1 85.75 311 PHE A C 1
ATOM 2581 O O . PHE A 1 311 ? 16.25 12.852 3.996 1 85.75 311 PHE A O 1
ATOM 2588 N N . SER A 1 312 ? 15.531 13.625 5.953 1 80.06 312 SER A N 1
ATOM 2589 C CA . SER A 1 312 ? 16.844 14.102 6.371 1 80.06 312 SER A CA 1
ATOM 2590 C C . SER A 1 312 ? 17.125 13.727 7.824 1 80.06 312 SER A C 1
ATOM 2592 O O . SER A 1 312 ? 17.25 14.609 8.68 1 80.06 312 SER A O 1
ATOM 2594 N N . PRO A 1 313 ? 17.469 12.492 8.039 1 67.62 313 PRO A N 1
ATOM 2595 C CA . PRO A 1 313 ? 17.609 12.039 9.422 1 67.62 313 PRO A CA 1
ATOM 2596 C C . PRO A 1 313 ? 18.828 12.633 10.117 1 67.62 313 PRO A C 1
ATOM 2598 O O . PRO A 1 313 ? 18.828 12.797 11.344 1 67.62 313 PRO A O 1
ATOM 2601 N N . THR A 1 314 ? 19.875 12.883 9.477 1 67.19 314 THR A N 1
ATOM 2602 C CA . THR A 1 314 ? 21.109 13.281 10.141 1 67.19 314 THR A CA 1
ATOM 2603 C C . THR A 1 314 ? 21.234 14.797 10.172 1 67.19 314 THR A C 1
ATOM 2605 O O . THR A 1 314 ? 22.062 15.344 10.898 1 67.19 314 THR A O 1
ATOM 2608 N N . MET A 1 315 ? 20.422 15.5 9.422 1 64.75 315 MET A N 1
ATOM 2609 C CA . MET A 1 315 ? 20.688 16.938 9.305 1 64.75 315 MET A CA 1
ATOM 2610 C C . MET A 1 315 ? 19.406 17.75 9.422 1 64.75 315 MET A C 1
ATOM 2612 O O . MET A 1 315 ? 19.25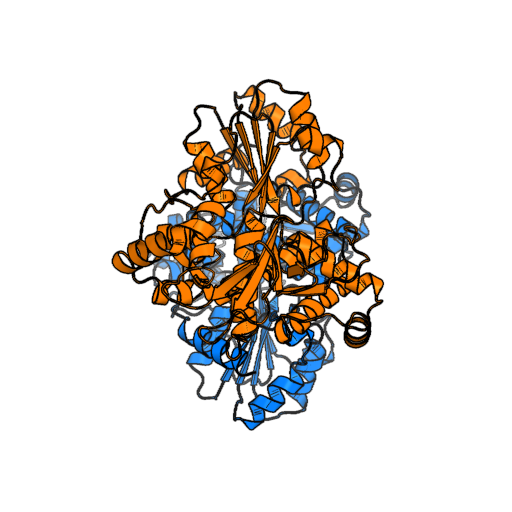 18.781 8.766 1 64.75 315 MET A O 1
ATOM 2616 N N . ALA A 1 316 ? 18.688 17.188 10.32 1 68.88 316 ALA A N 1
ATOM 2617 C CA . ALA A 1 316 ? 17.484 18.016 10.398 1 68.88 316 ALA A CA 1
ATOM 2618 C C . ALA A 1 316 ? 17.812 19.406 10.953 1 68.88 316 ALA A C 1
ATOM 2620 O O . ALA A 1 316 ? 18.375 19.531 12.047 1 68.88 316 ALA A O 1
ATOM 2621 N N . ASN A 1 317 ? 17.641 20.406 10.117 1 81.25 317 ASN A N 1
ATOM 2622 C CA . ASN A 1 317 ? 17.797 21.781 10.555 1 81.25 317 ASN A CA 1
ATOM 2623 C C . ASN A 1 317 ? 16.859 22.109 11.719 1 81.25 317 ASN A C 1
ATOM 2625 O O . ASN A 1 317 ? 15.633 22.047 11.57 1 81.25 317 ASN A O 1
ATOM 2629 N N . VAL A 1 318 ? 17.453 22.438 12.82 1 89.31 318 VAL A N 1
ATOM 2630 C CA . VAL A 1 318 ? 16.719 22.641 14.062 1 89.31 318 VAL A CA 1
ATOM 2631 C C . VAL A 1 318 ? 15.703 23.766 13.883 1 89.31 318 VAL A C 1
ATOM 2633 O O . VAL A 1 318 ? 14.578 23.688 14.391 1 89.31 318 VAL A O 1
ATOM 2636 N N . GLY A 1 319 ? 16.078 24.828 13.242 1 91.69 319 GLY A N 1
ATOM 2637 C CA . GLY A 1 319 ? 15.148 25.922 12.969 1 91.69 319 GLY A CA 1
ATOM 2638 C C . GLY A 1 319 ? 13.945 25.484 12.148 1 91.69 319 GLY A C 1
ATOM 2639 O O . GLY A 1 319 ? 12.812 25.844 12.461 1 91.69 319 GLY A O 1
ATOM 2640 N N . ASN A 1 320 ? 14.25 24.719 11.156 1 92.38 320 ASN A N 1
ATOM 2641 C CA . ASN A 1 320 ? 13.188 24.172 10.312 1 92.38 320 ASN A CA 1
ATOM 2642 C C . ASN A 1 320 ? 12.258 23.25 11.102 1 92.38 320 ASN A C 1
ATOM 2644 O O . ASN A 1 320 ? 11.039 23.297 10.922 1 92.38 320 ASN A O 1
ATOM 2648 N N . LEU A 1 321 ? 12.836 22.469 11.938 1 94.31 321 LEU A N 1
ATOM 2649 C CA . LEU A 1 321 ? 12.062 21.562 12.773 1 94.31 321 LEU A CA 1
ATOM 2650 C C . LEU A 1 321 ? 11.094 22.328 13.664 1 94.31 321 LEU A C 1
ATOM 2652 O O . LEU A 1 321 ? 9.922 21.969 13.773 1 94.31 321 LEU A O 1
ATOM 2656 N N . ARG A 1 322 ? 11.578 23.406 14.273 1 96.31 322 ARG A N 1
ATOM 2657 C CA . ARG A 1 322 ? 10.773 24.219 15.18 1 96.31 322 ARG A CA 1
ATOM 2658 C C . ARG A 1 322 ? 9.625 24.891 14.43 1 96.31 322 ARG A C 1
ATOM 2660 O O . ARG A 1 322 ? 8.469 24.812 14.859 1 96.31 322 ARG A O 1
ATOM 2667 N N . GLU A 1 323 ? 9.953 25.453 13.305 1 96.69 323 GLU A N 1
ATOM 2668 C CA . GLU A 1 323 ? 8.945 26.156 12.516 1 96.69 323 GLU A CA 1
ATOM 2669 C C . GLU A 1 323 ? 7.906 25.188 11.969 1 96.69 323 GLU A C 1
ATOM 2671 O O . GLU A 1 323 ? 6.707 25.469 11.969 1 96.69 323 GLU A O 1
ATOM 2676 N N . THR A 1 324 ? 8.359 24.016 11.508 1 96.81 324 THR A N 1
ATOM 2677 C CA . THR A 1 324 ? 7.465 23.016 10.953 1 96.81 324 THR A CA 1
ATOM 2678 C C . THR A 1 324 ? 6.496 22.5 12.023 1 96.81 324 THR A C 1
ATOM 2680 O O . THR A 1 324 ? 5.301 22.359 11.758 1 96.81 324 THR A O 1
ATOM 2683 N N . PHE A 1 325 ? 7.031 22.297 13.242 1 98.12 325 PHE A N 1
ATOM 2684 C CA . PHE A 1 325 ? 6.164 21.875 14.344 1 98.12 325 PHE A CA 1
ATOM 2685 C C . PHE A 1 325 ? 5.102 22.938 14.617 1 98.12 325 PHE A C 1
ATOM 2687 O O . PHE A 1 325 ? 3.916 22.609 14.734 1 98.12 325 PHE A O 1
ATOM 2694 N N . PHE A 1 326 ? 5.582 24.141 14.656 1 98.5 326 PHE A N 1
ATOM 2695 C CA . PHE A 1 326 ? 4.703 25.25 15.008 1 98.5 326 PHE A CA 1
ATOM 2696 C C . PHE A 1 326 ? 3.57 25.391 13.992 1 98.5 326 PHE A C 1
ATOM 2698 O O . PHE A 1 326 ? 2.395 25.375 14.367 1 98.5 326 PHE A O 1
ATOM 2705 N N . ILE A 1 327 ? 3.904 25.5 12.75 1 98.06 327 ILE A N 1
ATOM 2706 C CA . ILE A 1 327 ? 2.889 25.719 11.727 1 98.06 327 ILE A CA 1
ATOM 2707 C C . ILE A 1 327 ? 1.974 24.5 11.625 1 98.06 327 ILE A C 1
ATOM 2709 O O . ILE A 1 327 ? 0.774 24.641 11.375 1 98.06 327 ILE A O 1
ATOM 2713 N N . ASN A 1 328 ? 2.484 23.281 11.805 1 98 328 ASN A N 1
ATOM 2714 C CA . ASN A 1 328 ? 1.691 22.062 11.766 1 98 328 ASN A CA 1
ATOM 2715 C C . ASN A 1 328 ? 0.611 22.047 12.844 1 98 328 ASN A C 1
ATOM 2717 O O . ASN A 1 328 ? -0.565 21.828 12.547 1 98 328 ASN A O 1
ATOM 2721 N N . GLN A 1 329 ? 1.009 22.312 14.062 1 98.38 329 GLN A N 1
ATOM 2722 C CA . GLN A 1 329 ? 0.078 22.25 15.188 1 98.38 329 GLN A CA 1
ATOM 2723 C C . GLN A 1 329 ? -0.968 23.359 15.094 1 98.38 329 GLN A C 1
ATOM 2725 O O . GLN A 1 329 ? -2.152 23.125 15.344 1 98.38 329 GLN A O 1
ATOM 2730 N N . LEU A 1 330 ? -0.55 24.516 14.703 1 98.38 330 LEU A N 1
ATOM 2731 C CA . LEU A 1 330 ? -1.466 25.656 14.664 1 98.38 330 LEU A CA 1
ATOM 2732 C C . LEU A 1 330 ? -2.43 25.531 13.484 1 98.38 330 LEU A C 1
ATOM 2734 O O . LEU A 1 330 ? -3.609 25.875 13.609 1 98.38 330 LEU A O 1
ATOM 2738 N N . SER A 1 331 ? -1.967 25 12.367 1 96.75 331 SER A N 1
ATOM 2739 C CA . SER A 1 331 ? -2.781 24.938 11.156 1 96.75 331 SER A CA 1
ATOM 2740 C C . SER A 1 331 ? -3.936 23.953 11.312 1 96.75 331 SER A C 1
ATOM 2742 O O . SER A 1 331 ? -4.895 23.984 10.539 1 96.75 331 SER A O 1
ATOM 2744 N N . ALA A 1 332 ? -3.859 23.094 12.266 1 95.5 332 ALA A N 1
ATOM 2745 C CA . ALA A 1 332 ? -4.934 22.141 12.508 1 95.5 332 ALA A CA 1
ATOM 2746 C C . ALA A 1 332 ? -6.18 22.828 13.047 1 95.5 332 ALA A C 1
ATOM 2748 O O . ALA A 1 332 ? -7.301 22.375 12.82 1 95.5 332 ALA A O 1
ATOM 2749 N N . VAL A 1 333 ? -5.977 23.984 13.734 1 96.06 333 VAL A N 1
ATOM 2750 C CA . VAL A 1 333 ? -7.129 24.531 14.438 1 96.06 333 VAL A CA 1
ATOM 2751 C C . VAL A 1 333 ? -7.188 26.047 14.219 1 96.06 333 VAL A C 1
ATOM 2753 O O . VAL A 1 333 ? -8.148 26.703 14.633 1 96.06 333 VAL A O 1
ATOM 2756 N N . HIS A 1 334 ? -6.184 26.625 13.547 1 96.81 334 HIS A N 1
ATOM 2757 C CA . HIS A 1 334 ? -6.156 28.062 13.281 1 96.81 334 HIS A CA 1
ATOM 2758 C C . HIS A 1 334 ? -5.699 28.344 11.852 1 96.81 334 HIS A C 1
ATOM 2760 O O . HIS A 1 334 ? -5.188 27.453 11.172 1 96.81 334 HIS A O 1
ATOM 2766 N N . HIS A 1 335 ? -5.941 29.547 11.406 1 95.62 335 HIS A N 1
ATOM 2767 C CA . HIS A 1 335 ? -5.41 30.016 10.133 1 95.62 335 HIS A CA 1
ATOM 2768 C C . HIS A 1 335 ? -4.008 30.609 10.297 1 95.62 335 HIS A C 1
ATOM 2770 O O . HIS A 1 335 ? -3.787 31.453 11.164 1 95.62 335 HIS A O 1
ATOM 2776 N N . VAL A 1 336 ? -3.062 30.125 9.555 1 96.69 336 VAL A N 1
ATOM 2777 C CA . VAL A 1 336 ? -1.685 30.594 9.648 1 96.69 336 VAL A CA 1
ATOM 2778 C C . VAL A 1 336 ? -1.248 31.188 8.32 1 96.69 336 VAL A C 1
ATOM 2780 O O . VAL A 1 336 ? -1.433 30.578 7.262 1 96.69 336 VAL A O 1
ATOM 2783 N N . SER A 1 337 ? -0.74 32.344 8.32 1 95.19 337 SER A N 1
ATOM 2784 C CA . SER A 1 337 ? -0.265 33.031 7.117 1 95.19 337 SER A CA 1
ATOM 2785 C C . SER A 1 337 ? 1.09 33.688 7.352 1 95.19 337 SER A C 1
ATOM 2787 O O . SER A 1 337 ? 1.599 33.688 8.477 1 95.19 337 SER A O 1
ATOM 2789 N N . SER A 1 338 ? 1.71 34.094 6.277 1 93.88 338 SER A N 1
ATOM 2790 C CA . SER A 1 338 ? 2.996 34.781 6.352 1 93.88 338 SER A CA 1
ATOM 2791 C C . SER A 1 338 ? 2.814 36.25 6.66 1 93.88 338 SER A C 1
ATOM 2793 O O . SER A 1 338 ? 2.092 36.969 5.953 1 93.88 338 SER A O 1
ATOM 2795 N N . PRO A 1 339 ? 3.531 36.719 7.707 1 91.12 339 PRO A N 1
ATOM 2796 C CA . PRO A 1 339 ? 3.457 38.125 8.031 1 91.12 339 PRO A CA 1
ATOM 2797 C C . PRO A 1 339 ? 4.578 38.938 7.379 1 91.12 339 PRO A C 1
ATOM 2799 O O . PRO A 1 339 ? 5.492 38.375 6.781 1 91.12 339 PRO A O 1
ATOM 2802 N N . LYS A 1 340 ? 4.398 40.25 7.516 1 86.31 340 LYS A N 1
ATOM 2803 C CA . LYS A 1 340 ? 5.457 41.125 7.051 1 86.31 340 LYS A CA 1
ATOM 2804 C C . LYS A 1 340 ? 6.676 41.062 7.969 1 86.31 340 LYS A C 1
ATOM 2806 O O . LYS A 1 340 ? 7.816 41.156 7.504 1 86.31 340 LYS A O 1
ATOM 2811 N N . PHE A 1 341 ? 6.34 40.969 9.234 1 87.75 341 PHE A N 1
ATOM 2812 C CA . PHE A 1 341 ? 7.383 40.844 10.25 1 87.75 341 PHE A CA 1
ATOM 2813 C C . PHE A 1 341 ? 7.176 39.594 11.102 1 87.75 341 PHE A C 1
ATOM 2815 O O . PHE A 1 341 ? 6.047 39.281 11.492 1 87.75 341 PHE A O 1
ATOM 2822 N N . GLY A 1 342 ? 8.227 38.906 11.359 1 90.56 342 GLY A N 1
ATOM 2823 C CA . GLY A 1 342 ? 8.125 37.656 12.086 1 90.56 342 GLY A CA 1
ATOM 2824 C C . GLY A 1 342 ? 8.031 36.438 11.18 1 90.56 342 GLY A C 1
ATOM 2825 O O . GLY A 1 342 ? 8.156 36.562 9.953 1 90.56 342 GLY A O 1
ATOM 2826 N N . ASP A 1 343 ? 7.754 35.312 11.797 1 94.44 343 ASP A N 1
ATOM 2827 C CA . ASP A 1 343 ? 7.746 34.062 11.016 1 94.44 343 ASP A CA 1
ATOM 2828 C C . ASP A 1 343 ? 6.328 33.688 10.586 1 94.44 343 ASP A C 1
ATOM 2830 O O . ASP A 1 343 ? 6.113 33.281 9.445 1 94.44 343 ASP A O 1
ATOM 2834 N N . PHE A 1 344 ? 5.34 33.906 11.516 1 96.88 344 PHE A N 1
ATOM 2835 C CA . PHE A 1 344 ? 3.982 33.469 11.227 1 96.88 344 PHE A CA 1
ATOM 2836 C C . PHE A 1 344 ? 2.957 34.469 11.75 1 96.88 344 PHE A C 1
ATOM 2838 O O . PHE A 1 344 ? 3.184 35.125 12.766 1 96.88 344 PHE A O 1
ATOM 2845 N N . MET A 1 345 ? 1.896 34.625 11.047 1 96.38 345 MET A N 1
ATOM 2846 C CA . MET A 1 345 ? 0.692 35.312 11.5 1 96.38 345 MET A CA 1
ATOM 2847 C C . MET A 1 345 ? -0.437 34.312 11.758 1 96.38 345 MET A C 1
ATOM 2849 O O . MET A 1 345 ? -0.738 33.469 10.906 1 96.38 345 MET A O 1
ATOM 2853 N N . VAL A 1 346 ? -1.001 34.312 12.984 1 97.25 346 VAL A N 1
ATOM 2854 C CA . VAL A 1 346 ? -2.066 33.375 13.336 1 97.25 346 VAL A CA 1
ATOM 2855 C C . VAL A 1 346 ? -3.387 34.125 13.477 1 97.25 346 VAL A C 1
ATOM 2857 O O . VAL A 1 346 ? -3.48 35.094 14.234 1 97.25 346 VAL A O 1
ATOM 2860 N N . ASP A 1 347 ? -4.379 33.75 12.727 1 96 347 ASP A N 1
ATOM 2861 C CA . ASP A 1 347 ? -5.742 34.281 12.734 1 96 347 ASP A CA 1
ATOM 2862 C C . ASP A 1 347 ? -5.758 35.781 12.445 1 96 347 ASP A C 1
ATOM 2864 O O . ASP A 1 347 ? -6.555 36.531 13.031 1 96 347 ASP A O 1
ATOM 2868 N N . ASP A 1 348 ? -4.801 36.188 11.734 1 92.81 348 ASP A N 1
ATOM 2869 C CA . ASP A 1 348 ? -4.684 37.594 11.367 1 92.81 348 ASP A CA 1
ATOM 2870 C C . ASP A 1 348 ? -4.66 38.469 12.602 1 92.81 348 ASP A C 1
ATOM 2872 O O . ASP A 1 348 ? -5.172 39.594 12.57 1 92.81 348 ASP A O 1
ATOM 2876 N N . ALA A 1 349 ? -4.168 37.969 13.68 1 94.25 349 ALA A N 1
ATOM 2877 C CA . ALA A 1 349 ? -4.242 38.719 14.93 1 94.25 349 ALA A CA 1
ATOM 2878 C C . ALA A 1 349 ? -2.924 38.625 15.695 1 94.25 349 ALA A C 1
ATOM 2880 O O . ALA A 1 349 ? -2.539 39.594 16.375 1 94.25 349 ALA A O 1
ATOM 2881 N N . TYR A 1 350 ? -2.264 37.531 15.625 1 96.38 350 TYR A N 1
ATOM 2882 C CA . TYR A 1 350 ? -1.073 37.312 16.438 1 96.38 350 TYR A CA 1
ATOM 2883 C C . TYR A 1 350 ? 0.143 37.031 15.57 1 96.38 350 TYR A C 1
ATOM 2885 O O . TYR A 1 350 ? 0.064 36.25 14.625 1 96.38 350 TYR A O 1
ATOM 2893 N N . VAL A 1 351 ? 1.243 37.656 15.867 1 96.19 351 VAL A N 1
ATOM 2894 C CA . VAL A 1 351 ? 2.498 37.438 15.156 1 96.19 351 VAL A CA 1
ATOM 2895 C C . VAL A 1 351 ? 3.432 36.562 16.016 1 96.19 351 VAL A C 1
ATOM 2897 O O . VAL A 1 351 ? 3.537 36.781 17.234 1 96.19 351 VAL A O 1
ATOM 2900 N N . PHE A 1 352 ? 4.055 35.594 15.406 1 97.38 352 PHE A N 1
ATOM 2901 C CA . PHE A 1 352 ? 4.945 34.719 16.156 1 97.38 352 PHE A CA 1
ATOM 2902 C C . PHE A 1 352 ? 6.32 34.656 15.508 1 97.38 352 PHE A C 1
ATOM 2904 O O . PHE A 1 352 ? 6.43 34.625 14.281 1 97.38 352 PHE A O 1
ATOM 2911 N N . GLU A 1 353 ? 7.305 34.75 16.312 1 96.56 353 GLU A N 1
ATOM 2912 C CA . GLU A 1 353 ? 8.672 34.375 15.953 1 96.56 353 GLU A CA 1
ATOM 2913 C C . GLU A 1 353 ? 9.109 33.094 16.641 1 96.56 353 GLU A C 1
ATOM 2915 O O . GLU A 1 353 ? 9 32.969 17.859 1 96.56 353 GLU A O 1
ATOM 2920 N N . VAL A 1 354 ? 9.586 32.125 15.859 1 96.88 354 VAL A N 1
ATOM 2921 C CA . VAL A 1 354 ? 9.961 30.828 16.375 1 96.88 354 VAL A CA 1
ATOM 2922 C C . VAL A 1 354 ? 11.477 30.719 16.484 1 96.88 354 VAL A C 1
ATOM 2924 O O . VAL A 1 354 ? 12.203 31.188 15.609 1 96.88 354 VAL A O 1
ATOM 2927 N N . GLY A 1 355 ? 11.992 30.156 17.578 1 94.31 355 GLY A N 1
ATOM 2928 C CA . GLY A 1 355 ? 13.43 30.047 17.688 1 94.31 355 GLY A CA 1
ATOM 2929 C C . GLY A 1 355 ? 13.867 29.234 18.906 1 94.31 355 GLY A C 1
ATOM 2930 O O . GLY A 1 355 ? 13.062 28.531 19.5 1 94.31 355 GLY A O 1
ATOM 2931 N N . GLY A 1 356 ? 15.188 29.25 19.109 1 93 356 GLY A N 1
ATOM 2932 C CA . GLY A 1 356 ? 15.766 28.625 20.297 1 93 356 GLY A CA 1
ATOM 2933 C C . GLY A 1 356 ? 15.742 29.531 21.516 1 93 356 GLY A C 1
ATOM 2934 O O . GLY A 1 356 ? 15.156 30.609 21.484 1 93 356 GLY A O 1
ATOM 2935 N N . ALA A 1 357 ? 16.422 29.016 22.547 1 88.81 357 ALA A N 1
ATOM 2936 C CA . ALA A 1 357 ? 16.406 29.688 23.844 1 88.81 357 ALA A CA 1
ATOM 2937 C C . ALA A 1 357 ? 17.047 31.062 23.75 1 88.81 357 ALA A C 1
ATOM 2939 O O . ALA A 1 357 ? 16.672 31.969 24.5 1 88.81 357 ALA A O 1
ATOM 2940 N N . SER A 1 358 ? 17.906 31.219 22.844 1 86.12 358 SER A N 1
ATOM 2941 C CA . SER A 1 358 ? 18.703 32.438 22.797 1 86.12 358 SER A CA 1
ATOM 2942 C C . SER A 1 358 ? 17.984 33.531 22.016 1 86.12 358 SER A C 1
ATOM 2944 O O . SER A 1 358 ? 18.438 34.688 21.984 1 86.12 358 SER A O 1
ATOM 2946 N N . LYS A 1 359 ? 16.906 33.219 21.438 1 85.81 359 LYS A N 1
ATOM 2947 C CA . LYS A 1 359 ? 16.172 34.188 20.641 1 85.81 359 LYS A CA 1
ATOM 2948 C C . LYS A 1 359 ? 15.625 35.312 21.516 1 85.81 359 LYS A C 1
ATOM 2950 O O . LYS A 1 359 ? 15.117 35.062 22.609 1 85.81 359 LYS A O 1
ATOM 2955 N N . THR A 1 360 ? 15.789 36.531 20.984 1 82.25 360 THR A N 1
ATOM 2956 C CA . THR A 1 360 ? 15.336 37.719 21.734 1 82.25 360 THR A CA 1
ATOM 2957 C C . THR A 1 360 ? 14.109 38.344 21.062 1 82.25 360 THR A C 1
ATOM 2959 O O . THR A 1 360 ? 13.719 37.906 19.969 1 82.25 360 THR A O 1
ATOM 2962 N N . THR A 1 361 ? 13.461 39.344 21.75 1 79.94 361 THR A N 1
ATOM 2963 C CA . THR A 1 361 ? 12.234 39.969 21.266 1 79.94 361 THR A CA 1
ATOM 2964 C C . THR A 1 361 ? 12.547 41.062 20.25 1 79.94 361 THR A C 1
ATOM 2966 O O . THR A 1 361 ? 11.648 41.812 19.828 1 79.94 361 THR A O 1
ATOM 2969 N N . ASP A 1 362 ? 13.711 41.188 19.859 1 78.81 362 ASP A N 1
ATOM 2970 C CA . ASP A 1 362 ? 14.133 42.281 18.969 1 78.81 362 ASP A CA 1
ATOM 2971 C C . ASP A 1 362 ? 13.352 42.25 17.656 1 78.81 362 ASP A C 1
ATOM 2973 O O . ASP A 1 362 ? 12.953 43.281 17.156 1 78.81 362 ASP A O 1
ATOM 2977 N N . GLN A 1 363 ? 13.086 41.094 17.172 1 75.31 363 GLN A N 1
ATOM 2978 C CA . GLN A 1 363 ? 12.461 40.938 15.867 1 75.31 363 GLN A CA 1
ATOM 2979 C C . GLN A 1 363 ? 10.977 41.281 15.922 1 75.31 363 GLN A C 1
ATOM 2981 O O . GLN A 1 363 ? 10.344 41.531 14.883 1 75.31 363 GLN A O 1
ATOM 2986 N N . ILE A 1 364 ? 10.461 41.344 17.125 1 79.81 364 ILE A N 1
ATOM 2987 C CA . ILE A 1 364 ? 9.031 41.594 17.234 1 79.81 364 ILE A CA 1
ATOM 2988 C C . ILE A 1 364 ? 8.789 42.875 18.047 1 79.81 364 ILE A C 1
ATOM 2990 O O . ILE A 1 364 ? 7.672 43.125 18.484 1 79.81 364 ILE A O 1
ATOM 2994 N N . GLN A 1 365 ? 9.844 43.562 18.203 1 80.94 365 GLN A N 1
ATOM 2995 C CA . GLN A 1 365 ? 9.703 44.812 18.969 1 80.94 365 GLN A CA 1
ATOM 2996 C C . GLN A 1 365 ? 8.727 45.781 18.297 1 80.94 365 GLN A C 1
ATOM 2998 O O . GLN A 1 365 ? 8.812 46 17.094 1 80.94 365 GLN A O 1
ATOM 3003 N N . GLY A 1 366 ? 7.797 46.25 19.016 1 79.75 366 GLY A N 1
ATOM 3004 C CA . GLY A 1 366 ? 6.863 47.25 18.516 1 79.75 366 GLY A CA 1
ATOM 3005 C C . GLY A 1 366 ? 5.645 46.656 17.844 1 79.75 366 GLY A C 1
ATOM 3006 O O . GLY A 1 366 ? 4.719 47.375 17.469 1 79.75 366 GLY A O 1
ATOM 3007 N N . ILE A 1 367 ? 5.668 45.375 17.672 1 84.25 367 ILE A N 1
ATOM 3008 C CA . ILE A 1 367 ? 4.535 44.75 17.016 1 84.25 367 ILE A CA 1
ATOM 3009 C C . ILE A 1 367 ? 3.508 44.344 18.078 1 84.25 367 ILE A C 1
ATOM 3011 O O . ILE A 1 367 ? 3.834 43.625 19.031 1 84.25 367 ILE A O 1
ATOM 3015 N N . PRO A 1 368 ? 2.318 44.875 17.891 1 85.88 368 PRO A N 1
ATOM 3016 C CA . PRO A 1 368 ? 1.271 44.469 18.828 1 85.88 368 PRO A CA 1
ATOM 3017 C C . PRO A 1 368 ? 0.928 42.969 18.734 1 85.88 368 PRO A C 1
ATOM 3019 O O . PRO A 1 368 ? 0.98 42.406 17.641 1 85.88 368 PRO A O 1
ATOM 3022 N N . ASN A 1 369 ? 0.628 42.312 19.891 1 93.25 369 ASN A N 1
ATOM 3023 C CA . ASN A 1 369 ? 0.201 40.906 19.938 1 93.25 369 ASN A CA 1
ATOM 3024 C C . ASN A 1 369 ? 1.238 39.969 19.312 1 93.25 369 ASN A C 1
ATOM 3026 O O . ASN A 1 369 ? 0.899 39.125 18.5 1 93.25 369 ASN A O 1
ATOM 3030 N N . ALA A 1 370 ? 2.486 40.312 19.531 1 95.19 370 ALA A N 1
ATOM 3031 C CA . ALA A 1 370 ? 3.594 39.5 19.031 1 95.19 370 ALA A CA 1
ATOM 3032 C C . ALA A 1 370 ? 4.188 38.656 20.156 1 95.19 370 ALA A C 1
ATOM 3034 O O . ALA A 1 370 ? 4.312 39.125 21.297 1 95.19 370 ALA A O 1
ATOM 3035 N N . TYR A 1 371 ? 4.5 37.406 19.844 1 96.88 371 TYR A N 1
ATOM 3036 C CA . TYR A 1 371 ? 5.012 36.469 20.828 1 96.88 371 TYR A CA 1
ATOM 3037 C C . TYR A 1 371 ? 6.184 35.688 20.266 1 96.88 371 TYR A C 1
ATOM 3039 O O . TYR A 1 371 ? 6.379 35.625 19.047 1 96.88 371 TYR A O 1
ATOM 3047 N N . LEU A 1 372 ? 7.035 35.156 21.156 1 96.69 372 LEU A N 1
ATOM 3048 C CA . LEU A 1 372 ? 8.102 34.219 20.812 1 96.69 372 LEU A CA 1
ATOM 3049 C C . LEU A 1 372 ? 7.707 32.781 21.156 1 96.69 372 LEU A C 1
ATOM 3051 O O . LEU A 1 372 ? 7.246 32.531 22.266 1 96.69 372 LEU A O 1
ATOM 3055 N N . ALA A 1 373 ? 7.727 31.891 20.203 1 97.75 373 ALA A N 1
ATOM 3056 C CA . ALA A 1 373 ? 7.621 30.453 20.438 1 97.75 373 ALA A CA 1
ATOM 3057 C C . ALA A 1 373 ? 9 29.797 20.484 1 97.75 373 ALA A C 1
ATOM 3059 O O . ALA A 1 373 ? 9.641 29.625 19.438 1 97.75 373 ALA A O 1
ATOM 3060 N N . LEU A 1 374 ? 9.414 29.391 21.656 1 97.06 374 LEU A N 1
ATOM 3061 C CA . LEU A 1 374 ? 10.82 29.047 21.844 1 97.06 374 LEU A CA 1
ATOM 3062 C C . LEU A 1 374 ? 10.969 27.594 22.312 1 97.06 374 LEU A C 1
ATOM 3064 O O . LEU A 1 374 ? 10.109 27.094 23.047 1 97.06 374 LEU A O 1
ATOM 3068 N N . ASP A 1 375 ? 12.031 26.984 21.844 1 95.94 375 ASP A N 1
ATOM 3069 C CA . ASP A 1 375 ? 12.398 25.656 22.344 1 95.94 375 ASP A CA 1
ATOM 3070 C C . ASP A 1 375 ? 12.945 25.734 23.766 1 95.94 375 ASP A C 1
ATOM 3072 O O . ASP A 1 375 ? 14.148 25.594 23.984 1 95.94 375 ASP A O 1
ATOM 3076 N N . ILE A 1 376 ? 12.086 25.938 24.688 1 95.44 376 ILE A N 1
ATOM 3077 C CA . ILE A 1 376 ? 12.391 26.062 26.109 1 95.44 376 ILE A CA 1
ATOM 3078 C C . ILE A 1 376 ? 11.375 25.266 26.922 1 95.44 376 ILE A C 1
ATOM 3080 O O . ILE A 1 376 ? 10.32 24.875 26.406 1 95.44 376 ILE A O 1
ATOM 3084 N N . ASP A 1 377 ? 11.695 25 28.188 1 94.94 377 ASP A N 1
ATOM 3085 C CA . ASP A 1 377 ? 10.82 24.234 29.062 1 94.94 377 ASP A CA 1
ATOM 3086 C C . ASP A 1 377 ? 9.641 25.078 29.547 1 94.94 377 ASP A C 1
ATOM 3088 O O . ASP A 1 377 ? 8.492 24.641 29.484 1 94.94 377 ASP A O 1
ATOM 3092 N N . SER A 1 378 ? 10.016 26.219 30.062 1 93.94 378 SER A N 1
ATOM 3093 C CA . SER A 1 378 ? 9.023 27.156 30.578 1 93.94 378 SER A CA 1
ATOM 3094 C C . SER A 1 378 ? 9.352 28.578 30.156 1 93.94 378 SER A C 1
ATOM 3096 O O . SER A 1 378 ? 10.5 28.906 29.844 1 93.94 378 SER A O 1
ATOM 3098 N N . GLY A 1 379 ? 8.297 29.359 30.016 1 92.69 379 GLY A N 1
ATOM 3099 C CA . GLY A 1 379 ? 8.484 30.734 29.578 1 92.69 379 GLY A CA 1
ATOM 3100 C C . GLY A 1 379 ? 7.762 31.734 30.438 1 92.69 379 GLY A C 1
ATOM 3101 O O . GLY A 1 379 ? 7.223 31.391 31.5 1 92.69 379 GLY A O 1
ATOM 3102 N N . ASN A 1 380 ? 8.031 33.031 30.172 1 91.25 380 ASN A N 1
ATOM 3103 C CA . ASN A 1 380 ? 7.379 34.156 30.828 1 91.25 380 ASN A CA 1
ATOM 3104 C C . ASN A 1 380 ? 7.129 35.312 29.859 1 91.25 380 ASN A C 1
ATOM 3106 O O . ASN A 1 380 ? 7.852 35.438 28.859 1 91.25 380 ASN A O 1
ATOM 3110 N N . GLY A 1 381 ? 6.043 36.031 30.156 1 91.69 381 GLY A N 1
ATOM 3111 C CA . GLY A 1 381 ? 5.707 37.156 29.281 1 91.69 381 GLY A CA 1
ATOM 3112 C C . GLY A 1 381 ? 5.395 36.719 27.859 1 91.69 381 GLY A C 1
ATOM 3113 O O . GLY A 1 381 ? 4.5 35.906 27.625 1 91.69 381 GLY A O 1
ATOM 3114 N N . LYS A 1 382 ? 6.293 37.219 26.953 1 94.38 382 LYS A N 1
ATOM 3115 C CA . LYS A 1 382 ? 6.027 36.969 25.547 1 94.38 382 LYS A CA 1
ATOM 3116 C C . LYS A 1 382 ? 6.785 35.719 25.062 1 94.38 382 LYS A C 1
ATOM 3118 O O . LYS A 1 382 ? 6.672 35.344 23.891 1 94.38 382 LYS A O 1
ATOM 3123 N N . ARG A 1 383 ? 7.539 35.094 25.984 1 96.19 383 ARG A N 1
ATOM 3124 C CA . ARG A 1 383 ? 8.305 33.906 25.672 1 96.19 383 ARG A CA 1
ATOM 3125 C C . ARG A 1 383 ? 7.52 32.656 25.984 1 96.19 383 ARG A C 1
ATOM 3127 O O . ARG A 1 383 ? 7.348 32.281 27.156 1 96.19 383 ARG A O 1
ATOM 3134 N N . ILE A 1 384 ? 7.062 31.953 24.984 1 97.88 384 ILE A N 1
ATOM 3135 C CA . ILE A 1 384 ? 6.184 30.812 25.172 1 97.88 384 ILE A CA 1
ATOM 3136 C C . ILE A 1 384 ? 6.902 29.531 24.75 1 97.88 384 ILE A C 1
ATOM 3138 O O . ILE A 1 384 ? 7.516 29.484 23.672 1 97.88 384 ILE A O 1
ATOM 3142 N N . PRO A 1 385 ? 6.852 28.438 25.562 1 98.06 385 PRO A N 1
ATOM 3143 C CA . PRO A 1 385 ? 7.453 27.172 25.141 1 98.06 385 PRO A CA 1
ATOM 3144 C C . PRO A 1 385 ? 6.816 26.625 23.859 1 98.06 385 PRO A C 1
ATOM 3146 O O . PRO A 1 385 ? 5.594 26.469 23.797 1 98.06 385 PRO A O 1
ATOM 3149 N N . LEU A 1 386 ? 7.617 26.266 22.938 1 98.31 386 LEU A N 1
ATOM 3150 C CA . LEU A 1 386 ? 7.184 25.781 21.625 1 98.31 386 LEU A CA 1
ATOM 3151 C C . LEU A 1 386 ? 6.309 24.547 21.781 1 98.31 386 LEU A C 1
ATOM 3153 O O . LEU A 1 386 ? 5.273 24.422 21.109 1 98.31 386 LEU A O 1
ATOM 3157 N N . TRP A 1 387 ? 6.691 23.578 22.656 1 98.25 387 TRP A N 1
ATOM 3158 C CA . TRP A 1 387 ? 6.016 22.297 22.797 1 98.25 387 TRP A CA 1
ATOM 3159 C C . TRP A 1 387 ? 4.582 22.484 23.266 1 98.25 387 TRP A C 1
ATOM 3161 O O . TRP A 1 387 ? 3.73 21.609 23.062 1 98.25 387 TRP A O 1
ATOM 3171 N N . LEU A 1 388 ? 4.234 23.562 23.922 1 98.06 388 LEU A N 1
ATOM 3172 C CA . LEU A 1 388 ? 2.898 23.812 24.453 1 98.06 388 LEU A CA 1
ATOM 3173 C C . LEU A 1 388 ? 1.882 23.953 23.312 1 98.06 388 LEU A C 1
ATOM 3175 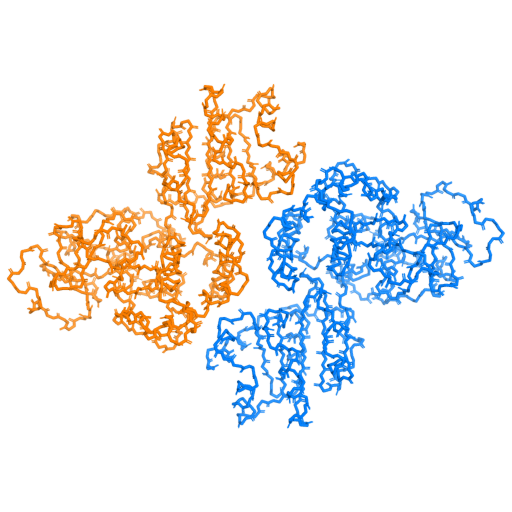O O . LEU A 1 388 ? 0.695 23.688 23.516 1 98.06 388 LEU A O 1
ATOM 3179 N N . PHE A 1 389 ? 2.338 24.422 22.125 1 98.62 389 PHE A N 1
ATOM 3180 C CA . PHE A 1 389 ? 1.436 24.562 20.984 1 98.62 389 PHE A CA 1
ATOM 3181 C C . PHE A 1 389 ? 0.96 23.203 20.516 1 98.62 389 PHE A C 1
ATOM 3183 O O . PHE A 1 389 ? -0.014 23.094 19.766 1 98.62 389 PHE A O 1
ATOM 3190 N N . GLY A 1 390 ? 1.628 22.125 20.906 1 98.5 390 GLY A N 1
ATOM 3191 C CA . GLY A 1 390 ? 1.187 20.766 20.625 1 98.5 390 GLY A CA 1
ATOM 3192 C C . GLY A 1 390 ? -0.007 20.344 21.469 1 98.5 390 GLY A C 1
ATOM 3193 O O . GLY A 1 390 ? -0.572 19.266 21.25 1 98.5 390 GLY A O 1
ATOM 3194 N N . MET A 1 391 ? -0.438 21.219 22.375 1 98.12 391 MET A N 1
ATOM 3195 C CA . MET A 1 391 ? -1.558 20.906 23.266 1 98.12 391 MET A CA 1
ATOM 3196 C C . MET A 1 391 ? -2.859 21.484 22.719 1 98.12 391 MET A C 1
ATOM 3198 O O . MET A 1 391 ? -3.904 21.391 23.359 1 98.12 391 MET A O 1
ATOM 3202 N N . LEU A 1 392 ? -2.834 22.031 21.547 1 98.12 392 LEU A N 1
ATOM 3203 C CA . LEU A 1 392 ? -3.938 22.812 21 1 98.12 392 LEU A CA 1
ATOM 3204 C C . LEU A 1 392 ? -5.121 21.922 20.641 1 98.12 392 LEU A C 1
ATOM 3206 O O . LEU A 1 392 ? -6.262 22.375 20.594 1 98.12 392 LEU A O 1
ATOM 3210 N N . TYR A 1 393 ? -4.773 20.688 20.281 1 97.38 393 TYR A N 1
ATOM 3211 C CA . TYR A 1 393 ? -5.883 19.797 19.969 1 97.38 393 TYR A CA 1
ATOM 3212 C C . TYR A 1 393 ? -5.555 18.359 20.359 1 97.38 393 TYR A C 1
ATOM 3214 O O . TYR A 1 393 ? -4.395 18.031 20.594 1 97.38 393 TYR A O 1
ATOM 3222 N N . MET B 1 1 ? 23.359 9.188 1.127 1 80.5 1 MET B N 1
ATOM 3223 C CA . MET B 1 1 ? 24 7.875 1.161 1 80.5 1 MET B CA 1
ATOM 3224 C C . MET B 1 1 ? 24 7.309 2.576 1 80.5 1 MET B C 1
ATOM 3226 O O . MET B 1 1 ? 23.562 6.18 2.799 1 80.5 1 MET B O 1
ATOM 3230 N N . GLU B 1 2 ? 24.391 8.102 3.48 1 80.25 2 GLU B N 1
ATOM 3231 C CA . GLU B 1 2 ? 24.484 7.617 4.855 1 80.25 2 GLU B CA 1
ATOM 3232 C C . GLU B 1 2 ? 23.125 7.141 5.367 1 80.25 2 GLU B C 1
ATOM 3234 O O . GLU B 1 2 ? 23.047 6.133 6.07 1 80.25 2 GLU B O 1
ATOM 3239 N N . VAL B 1 3 ? 22.125 7.777 4.914 1 80.12 3 VAL B N 1
ATOM 3240 C CA . VAL B 1 3 ? 20.781 7.434 5.344 1 80.12 3 VAL B CA 1
ATOM 3241 C C . VAL B 1 3 ? 20.391 6.059 4.805 1 80.12 3 VAL B C 1
ATOM 3243 O O . VAL B 1 3 ? 19.828 5.238 5.527 1 80.12 3 VAL B O 1
ATOM 3246 N N . LEU B 1 4 ? 20.766 5.785 3.645 1 86.5 4 LEU B N 1
ATOM 3247 C CA . LEU B 1 4 ? 20.438 4.512 3.014 1 86.5 4 LEU B CA 1
ATOM 3248 C C . LEU B 1 4 ? 21.25 3.375 3.629 1 86.5 4 LEU B C 1
ATOM 3250 O O . LEU B 1 4 ? 20.75 2.256 3.766 1 86.5 4 LEU B O 1
ATOM 3254 N N . ILE B 1 5 ? 22.484 3.697 4.039 1 88.38 5 ILE B N 1
ATOM 3255 C CA . ILE B 1 5 ? 23.312 2.697 4.703 1 88.38 5 ILE B CA 1
ATOM 3256 C C . ILE B 1 5 ? 22.688 2.32 6.047 1 88.38 5 ILE B C 1
ATOM 3258 O O . ILE B 1 5 ? 22.562 1.137 6.371 1 88.38 5 ILE B O 1
ATOM 3262 N N . LYS B 1 6 ? 22.25 3.291 6.75 1 82.75 6 LYS B N 1
ATOM 3263 C CA . LYS B 1 6 ? 21.625 3.047 8.047 1 82.75 6 LYS B CA 1
ATOM 3264 C C . LYS B 1 6 ? 20.328 2.258 7.898 1 82.75 6 LYS B C 1
ATOM 3266 O O . LYS B 1 6 ? 20.047 1.368 8.703 1 82.75 6 LYS B O 1
ATOM 3271 N N . LYS B 1 7 ? 19.594 2.619 6.891 1 84.06 7 LYS B N 1
ATOM 3272 C CA . LYS B 1 7 ? 18.359 1.883 6.594 1 84.06 7 LYS B CA 1
ATOM 3273 C C . LYS B 1 7 ? 18.656 0.413 6.309 1 84.06 7 LYS B C 1
ATOM 3275 O O . LYS B 1 7 ? 17.938 -0.472 6.777 1 84.06 7 LYS B O 1
ATOM 3280 N N . SER B 1 8 ? 19.625 0.199 5.574 1 88.38 8 SER B N 1
ATOM 3281 C CA . SER B 1 8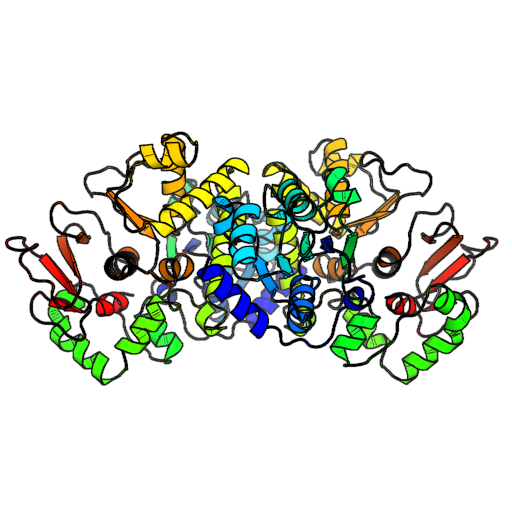 ? 20.047 -1.157 5.238 1 88.38 8 SER B CA 1
ATOM 3282 C C . SER B 1 8 ? 20.406 -1.949 6.492 1 88.38 8 SER B C 1
ATOM 3284 O O . SER B 1 8 ? 19.984 -3.098 6.648 1 88.38 8 SER B O 1
ATOM 3286 N N . GLU B 1 9 ? 21.156 -1.347 7.375 1 85.88 9 GLU B N 1
ATOM 3287 C CA . GLU B 1 9 ? 21.578 -2.006 8.609 1 85.88 9 GLU B CA 1
ATOM 3288 C C . GLU B 1 9 ? 20.375 -2.363 9.484 1 85.88 9 GLU B C 1
ATOM 3290 O O . GLU B 1 9 ? 20.312 -3.457 10.047 1 85.88 9 GLU B O 1
ATOM 3295 N N . ARG B 1 10 ? 19.469 -1.518 9.508 1 82.56 10 ARG B N 1
ATOM 3296 C CA . ARG B 1 10 ? 18.25 -1.752 10.297 1 82.56 10 ARG B CA 1
ATOM 3297 C C . ARG B 1 10 ? 17.438 -2.904 9.711 1 82.56 10 ARG B C 1
ATOM 3299 O O . ARG B 1 10 ? 16.938 -3.756 10.453 1 82.56 10 ARG B O 1
ATOM 3306 N N . LYS B 1 11 ? 17.312 -2.873 8.438 1 85.69 11 LYS B N 1
ATOM 3307 C CA . LYS B 1 11 ? 16.547 -3.92 7.754 1 85.69 11 LYS B CA 1
ATOM 3308 C C . LYS B 1 11 ? 17.203 -5.285 7.949 1 85.69 11 LYS B C 1
ATOM 3310 O O . LYS B 1 11 ? 16.516 -6.281 8.172 1 85.69 11 LYS B O 1
ATOM 3315 N N . ALA B 1 12 ? 18.469 -5.305 7.91 1 85.38 12 ALA B N 1
ATOM 3316 C CA . ALA B 1 12 ? 19.203 -6.551 8.062 1 85.38 12 ALA B CA 1
ATOM 3317 C C . ALA B 1 12 ? 19.016 -7.137 9.453 1 85.38 12 ALA B C 1
ATOM 3319 O O . ALA B 1 12 ? 18.938 -8.359 9.617 1 85.38 12 ALA B O 1
ATOM 3320 N N . LYS B 1 13 ? 18.859 -6.273 10.391 1 82.12 13 LYS B N 1
ATOM 3321 C CA . LYS B 1 13 ? 18.719 -6.711 11.773 1 82.12 13 LYS B CA 1
ATOM 3322 C C . LYS B 1 13 ? 17.281 -7.145 12.078 1 82.12 13 LYS B C 1
ATOM 3324 O O . LYS B 1 13 ? 17.047 -7.855 13.055 1 82.12 13 LYS B O 1
ATOM 3329 N N . SER B 1 14 ? 16.406 -6.777 11.227 1 79.25 14 SER B N 1
ATOM 3330 C CA . SER B 1 14 ? 14.984 -7.004 11.516 1 79.25 14 SER B CA 1
ATOM 3331 C C . SER B 1 14 ? 14.539 -8.383 11.039 1 79.25 14 SER B C 1
ATOM 3333 O O . SER B 1 14 ? 13.453 -8.844 11.391 1 79.25 14 SER B O 1
ATOM 3335 N N . VAL B 1 15 ? 15.305 -9.055 10.305 1 78.38 15 VAL B N 1
ATOM 3336 C CA . VAL B 1 15 ? 14.891 -10.344 9.758 1 78.38 15 VAL B CA 1
ATOM 3337 C C . VAL B 1 15 ? 14.883 -11.398 10.867 1 78.38 15 VAL B C 1
ATOM 3339 O O . VAL B 1 15 ? 15.938 -11.727 11.43 1 78.38 15 VAL B O 1
ATOM 3342 N N . LYS B 1 16 ? 13.703 -11.867 11.219 1 71.31 16 LYS B N 1
ATOM 3343 C CA . LYS B 1 16 ? 13.531 -12.805 12.32 1 71.31 16 LYS B CA 1
ATOM 3344 C C . LYS B 1 16 ? 13.297 -14.219 11.797 1 71.31 16 LYS B C 1
ATOM 3346 O O . LYS B 1 16 ? 13.617 -15.203 12.477 1 71.31 16 LYS B O 1
ATOM 3351 N N . GLU B 1 17 ? 12.781 -14.281 10.609 1 70.94 17 GLU B N 1
ATOM 3352 C CA . GLU B 1 17 ? 12.383 -15.586 10.078 1 70.94 17 GLU B CA 1
ATOM 3353 C C . GLU B 1 17 ? 13.602 -16.406 9.664 1 70.94 17 GLU B C 1
ATOM 3355 O O . GLU B 1 17 ? 14.391 -15.969 8.82 1 70.94 17 GLU B O 1
ATOM 3360 N N . LYS B 1 18 ? 13.609 -17.562 10.203 1 78.88 18 LYS B N 1
ATOM 3361 C CA .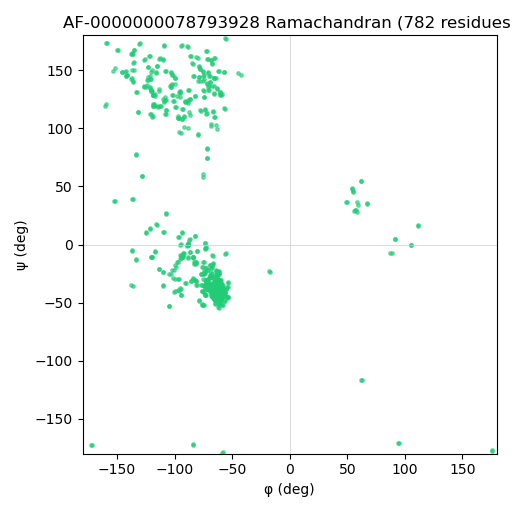 LYS B 1 18 ? 14.758 -18.422 9.93 1 78.88 18 LYS B CA 1
ATOM 3362 C C . LYS B 1 18 ? 14.469 -19.391 8.797 1 78.88 18 LYS B C 1
ATOM 3364 O O . LYS B 1 18 ? 15.375 -19.828 8.094 1 78.88 18 LYS B O 1
ATOM 3369 N N . GLN B 1 19 ? 13.219 -19.734 8.688 1 89 19 GLN B N 1
ATOM 3370 C CA . GLN B 1 19 ? 12.875 -20.672 7.625 1 89 19 GLN B CA 1
ATOM 3371 C C . GLN B 1 19 ? 12.977 -20.016 6.254 1 89 19 GLN B C 1
ATOM 3373 O O . GLN B 1 19 ? 12.492 -18.906 6.059 1 89 19 GLN B O 1
ATOM 3378 N N . LYS B 1 20 ? 13.578 -20.781 5.367 1 93.5 20 LYS B N 1
ATOM 3379 C CA . LYS B 1 20 ? 13.844 -20.266 4.027 1 93.5 20 LYS B CA 1
ATOM 3380 C C . LYS B 1 20 ? 12.836 -20.797 3.018 1 93.5 20 LYS B C 1
ATOM 3382 O O . LYS B 1 20 ? 12.375 -21.938 3.143 1 93.5 20 LYS B O 1
ATOM 3387 N N . ARG B 1 21 ? 12.5 -19.984 2.055 1 95.94 21 ARG B N 1
ATOM 3388 C CA . ARG B 1 21 ? 11.688 -20.422 0.93 1 95.94 21 ARG B CA 1
ATOM 3389 C C . ARG B 1 21 ? 12.422 -21.469 0.087 1 95.94 21 ARG B C 1
ATOM 3391 O O . ARG B 1 21 ? 13.656 -21.516 0.099 1 95.94 21 ARG B O 1
ATOM 3398 N N . TYR B 1 22 ? 11.688 -22.219 -0.686 1 96.69 22 TYR B N 1
ATOM 3399 C CA . TYR B 1 22 ? 12.258 -23.297 -1.485 1 96.69 22 TYR B CA 1
ATOM 3400 C C . TYR B 1 22 ? 13.32 -22.75 -2.438 1 96.69 22 TYR B C 1
ATOM 3402 O O . TYR B 1 22 ? 14.344 -23.406 -2.676 1 96.69 22 TYR B O 1
ATOM 3410 N N . LEU B 1 23 ? 13.109 -21.547 -2.928 1 97 23 LEU B N 1
ATOM 3411 C CA . LEU B 1 23 ? 13.945 -20.969 -3.982 1 97 23 LEU B CA 1
ATOM 3412 C C . LEU B 1 23 ? 15.352 -20.688 -3.469 1 97 23 LEU B C 1
ATOM 3414 O O . LEU B 1 23 ? 16.312 -20.703 -4.242 1 97 23 LEU B O 1
ATOM 3418 N N . TYR B 1 24 ? 15.5 -20.422 -2.16 1 96.5 24 TYR B N 1
ATOM 3419 C CA . TYR B 1 24 ? 16.797 -20.141 -1.558 1 96.5 24 TYR B CA 1
ATOM 3420 C C . TYR B 1 24 ? 17.797 -21.25 -1.868 1 96.5 24 TYR B C 1
ATOM 3422 O O . TYR B 1 24 ? 18.984 -20.984 -2.094 1 96.5 24 TYR B O 1
ATOM 3430 N N . HIS B 1 25 ? 17.281 -22.438 -1.975 1 94.69 25 HIS B N 1
ATOM 3431 C CA . HIS B 1 25 ? 18.141 -23.609 -2.154 1 94.69 25 HIS B CA 1
ATOM 3432 C C . HIS B 1 25 ? 18.312 -23.938 -3.633 1 94.69 25 HIS B C 1
ATOM 3434 O O . HIS B 1 25 ? 19.172 -24.75 -3.99 1 94.69 25 HIS B O 1
ATOM 3440 N N . GLN B 1 26 ? 17.578 -23.312 -4.477 1 96 26 GLN B N 1
ATOM 3441 C CA . GLN B 1 26 ? 17.625 -23.609 -5.906 1 96 26 GLN B CA 1
ATOM 3442 C C . GLN B 1 26 ? 18.438 -22.547 -6.648 1 96 26 GLN B C 1
ATOM 3444 O O . GLN B 1 26 ? 18.938 -22.797 -7.75 1 96 26 GLN B O 1
ATOM 3449 N N . ILE B 1 27 ? 18.594 -21.375 -6.086 1 97.06 27 ILE B N 1
ATOM 3450 C CA . ILE B 1 27 ? 19.328 -20.266 -6.703 1 97.06 27 ILE B CA 1
ATOM 3451 C C . ILE B 1 27 ? 20.828 -20.578 -6.723 1 97.06 27 ILE B C 1
ATOM 3453 O O . ILE B 1 27 ? 21.375 -21.078 -5.734 1 97.06 27 ILE B O 1
ATOM 3457 N N . ASP B 1 28 ? 21.5 -20.375 -7.863 1 97.12 28 ASP B N 1
ATOM 3458 C CA . ASP B 1 28 ? 22.969 -20.375 -7.934 1 97.12 28 ASP B CA 1
ATOM 3459 C C . ASP B 1 28 ? 23.531 -19.031 -7.453 1 97.12 28 ASP B C 1
ATOM 3461 O O . ASP B 1 28 ? 23.75 -18.125 -8.258 1 97.12 28 ASP B O 1
ATOM 3465 N N . TRP B 1 29 ? 23.859 -19 -6.242 1 95.81 29 TRP B N 1
ATOM 3466 C CA . TRP B 1 29 ? 24.25 -17.75 -5.586 1 95.81 29 TRP B CA 1
ATOM 3467 C C . TRP B 1 29 ? 25.641 -17.297 -6.051 1 95.81 29 TRP B C 1
ATOM 3469 O O . TRP B 1 29 ? 26.109 -16.234 -5.664 1 95.81 29 TRP B O 1
ATOM 3479 N N . THR B 1 30 ? 26.297 -18.047 -6.891 1 94.5 30 THR B N 1
ATOM 3480 C CA . THR B 1 30 ? 27.625 -17.656 -7.371 1 94.5 30 THR B CA 1
ATOM 3481 C C . THR B 1 30 ? 27.516 -16.703 -8.555 1 94.5 30 THR B C 1
ATOM 3483 O O . THR B 1 30 ? 28.5 -16.094 -8.961 1 94.5 30 THR B O 1
ATOM 3486 N N . GLN B 1 31 ? 26.312 -16.578 -9.07 1 95.88 31 GLN B N 1
ATOM 3487 C CA . GLN B 1 31 ? 26.125 -15.719 -10.234 1 95.88 31 GLN B CA 1
ATOM 3488 C C . GLN B 1 31 ? 26.312 -14.25 -9.883 1 95.88 31 GLN B C 1
ATOM 3490 O O . GLN B 1 31 ? 25.938 -13.812 -8.789 1 95.88 31 GLN B O 1
ATOM 3495 N N . LYS B 1 32 ? 26.859 -13.539 -10.82 1 96.31 32 LYS B N 1
ATOM 3496 C CA . LYS B 1 32 ? 27.203 -12.133 -10.641 1 96.31 32 LYS B CA 1
ATOM 3497 C C . LYS B 1 32 ? 25.953 -11.266 -10.562 1 96.31 32 LYS B C 1
ATOM 3499 O O . LYS B 1 32 ? 25.906 -10.289 -9.805 1 96.31 32 LYS B O 1
ATOM 3504 N N . LEU B 1 33 ? 24.922 -11.57 -11.375 1 96.94 33 LEU B N 1
ATOM 3505 C CA . LEU B 1 33 ? 23.656 -10.844 -11.438 1 96.94 33 LEU B CA 1
ATOM 3506 C C . LEU B 1 33 ? 22.469 -11.805 -11.383 1 96.94 33 LEU B C 1
ATOM 3508 O O . LEU B 1 33 ? 22.266 -12.602 -12.305 1 96.94 33 LEU B O 1
ATOM 3512 N N . ILE B 1 34 ? 21.703 -11.727 -10.305 1 96.81 34 ILE B N 1
ATOM 3513 C CA . ILE B 1 34 ? 20.562 -12.594 -10.07 1 96.81 34 ILE B CA 1
ATOM 3514 C C . ILE B 1 34 ? 19.297 -11.742 -9.977 1 96.81 34 ILE B C 1
ATOM 3516 O O . ILE B 1 34 ? 19.266 -10.742 -9.266 1 96.81 34 ILE B O 1
ATOM 3520 N N . LEU B 1 35 ? 18.266 -12.078 -10.727 1 95.44 35 LEU B N 1
ATOM 3521 C CA . LEU B 1 35 ? 16.953 -11.445 -10.656 1 95.44 35 LEU B CA 1
ATOM 3522 C C . LEU B 1 35 ? 15.906 -12.414 -10.117 1 95.44 35 LEU B C 1
ATOM 3524 O O . LEU B 1 35 ? 15.703 -13.492 -10.672 1 95.44 35 LEU B O 1
ATOM 3528 N N . ILE B 1 36 ? 15.328 -12.055 -9.023 1 96.12 36 ILE B N 1
ATOM 3529 C CA . ILE B 1 36 ? 14.266 -12.852 -8.414 1 96.12 36 ILE B CA 1
ATOM 3530 C C . ILE B 1 36 ? 12.922 -12.148 -8.594 1 96.12 36 ILE B C 1
ATOM 3532 O O . ILE B 1 36 ? 12.688 -11.094 -7.988 1 96.12 36 ILE B O 1
ATOM 3536 N N . LEU B 1 37 ? 12.102 -12.727 -9.359 1 94.5 37 LEU B N 1
ATOM 3537 C CA . LEU B 1 37 ? 10.789 -12.156 -9.641 1 94.5 37 LEU B CA 1
ATOM 3538 C C . LEU B 1 37 ? 9.688 -12.953 -8.945 1 94.5 37 LEU B C 1
ATOM 3540 O O . LEU B 1 37 ? 9.844 -14.156 -8.711 1 94.5 37 LEU B O 1
ATOM 3544 N N . GLY B 1 38 ? 8.594 -12.289 -8.562 1 94.06 38 GLY B N 1
ATOM 3545 C CA . GLY B 1 38 ? 7.5 -12.977 -7.898 1 94.06 38 GLY B CA 1
ATOM 3546 C C . GLY B 1 38 ? 6.395 -12.039 -7.457 1 94.06 38 GLY B C 1
ATOM 3547 O O . GLY B 1 38 ? 6.492 -10.82 -7.641 1 94.06 38 GLY B O 1
ATOM 3548 N N . TYR B 1 39 ? 5.418 -12.688 -6.777 1 91.31 39 TYR B N 1
ATOM 3549 C CA . TYR B 1 39 ? 4.25 -11.969 -6.285 1 91.31 39 TYR B CA 1
ATOM 3550 C C . TYR B 1 39 ? 4.625 -11.055 -5.125 1 91.31 39 TYR B C 1
ATOM 3552 O O . TYR B 1 39 ? 5.512 -11.383 -4.332 1 91.31 39 TYR B O 1
ATOM 3560 N N . ARG B 1 40 ? 3.863 -9.953 -5.121 1 88.69 40 ARG B N 1
ATOM 3561 C CA . ARG B 1 40 ? 3.957 -9.172 -3.895 1 88.69 40 ARG B CA 1
ATOM 3562 C C . ARG B 1 40 ? 3.541 -10 -2.684 1 88.69 40 ARG B C 1
ATOM 3564 O O . ARG B 1 40 ? 2.516 -10.68 -2.715 1 88.69 40 ARG B O 1
ATOM 3571 N N . GLY B 1 41 ? 4.348 -10.016 -1.688 1 91.31 41 GLY B N 1
ATOM 3572 C CA . GLY B 1 41 ? 4.02 -10.75 -0.473 1 91.31 41 GLY B CA 1
ATOM 3573 C C . GLY B 1 41 ? 4.523 -12.18 -0.48 1 91.31 41 GLY B C 1
ATOM 3574 O O . GLY B 1 41 ? 4.309 -12.922 0.479 1 91.31 41 GLY B O 1
ATOM 3575 N N . SER B 1 42 ? 5.258 -12.547 -1.517 1 94.75 42 SER B N 1
ATOM 3576 C CA . SER B 1 42 ? 5.68 -13.938 -1.639 1 94.75 42 SER B CA 1
ATOM 3577 C C . SER B 1 42 ? 6.914 -14.219 -0.782 1 94.75 42 SER B C 1
ATOM 3579 O O . SER B 1 42 ? 7.285 -15.375 -0.58 1 94.75 42 SER B O 1
ATOM 3581 N N . GLY B 1 43 ? 7.609 -13.148 -0.305 1 94.31 43 GLY B N 1
ATOM 3582 C CA . GLY B 1 43 ? 8.758 -13.352 0.565 1 94.31 43 GLY B CA 1
ATOM 3583 C C . GLY B 1 43 ? 10.07 -12.969 -0.087 1 94.31 43 GLY B C 1
ATOM 3584 O O . GLY B 1 43 ? 11.141 -13.336 0.405 1 94.31 43 GLY B O 1
ATOM 3585 N N . LYS B 1 44 ? 10.094 -12.234 -1.153 1 95.69 44 LYS B N 1
ATOM 3586 C CA . LYS B 1 44 ? 11.305 -11.852 -1.882 1 95.69 44 LYS B CA 1
ATOM 3587 C C . LYS B 1 44 ? 12.258 -11.062 -0.99 1 95.69 44 LYS B C 1
ATOM 3589 O O . LYS B 1 44 ? 13.453 -11.344 -0.952 1 95.69 44 LYS B O 1
ATOM 3594 N N . THR B 1 45 ? 11.742 -10.086 -0.269 1 93.81 45 THR B N 1
ATOM 3595 C CA . THR B 1 45 ? 12.555 -9.242 0.603 1 93.81 45 THR B CA 1
ATOM 3596 C C . THR B 1 45 ? 13.227 -10.078 1.688 1 93.81 45 THR B C 1
ATOM 3598 O O . THR B 1 45 ? 14.43 -9.938 1.93 1 93.81 45 THR B O 1
ATOM 3601 N N . THR B 1 46 ? 12.43 -10.938 2.289 1 93.69 46 THR B N 1
ATOM 3602 C CA . THR B 1 46 ? 12.969 -11.805 3.332 1 93.69 46 THR B CA 1
ATOM 3603 C C . THR B 1 46 ? 14.094 -12.68 2.783 1 93.69 46 THR B C 1
ATOM 3605 O O . THR B 1 46 ? 15.133 -12.828 3.422 1 93.69 46 THR B O 1
ATOM 3608 N N . LEU B 1 47 ? 13.844 -13.188 1.618 1 95.69 47 LEU B N 1
ATOM 3609 C CA . LEU B 1 47 ? 14.844 -14.031 0.965 1 95.69 47 LEU B CA 1
ATOM 3610 C C . LEU B 1 47 ? 16.156 -13.266 0.758 1 95.69 47 LEU B C 1
ATOM 3612 O O . LEU B 1 47 ? 17.234 -13.781 1.043 1 95.69 47 LEU B O 1
ATOM 3616 N N . LEU B 1 48 ? 16.094 -12 0.334 1 95.62 48 LEU B N 1
ATOM 3617 C CA . LEU B 1 48 ? 17.266 -11.141 0.122 1 95.62 48 LEU B CA 1
ATOM 3618 C C . LEU B 1 48 ? 18.016 -10.922 1.427 1 95.62 48 LEU B C 1
ATOM 3620 O O . LEU B 1 48 ? 19.234 -11.055 1.47 1 95.62 48 LEU B O 1
ATOM 3624 N N . LEU B 1 49 ? 17.312 -10.625 2.455 1 94.56 49 LEU B N 1
ATOM 3625 C CA . LEU B 1 49 ? 17.922 -10.281 3.734 1 94.56 49 LEU B CA 1
ATOM 3626 C C . LEU B 1 49 ? 18.547 -11.508 4.383 1 94.56 49 LEU B C 1
ATOM 3628 O O . LEU B 1 49 ? 19.578 -11.391 5.059 1 94.56 49 LEU B O 1
ATOM 3632 N N . GLN B 1 50 ? 17.922 -12.664 4.18 1 94.5 50 GLN B N 1
ATOM 3633 C CA . GLN B 1 50 ? 18.516 -13.906 4.66 1 94.5 50 GLN B CA 1
ATOM 3634 C C . GLN B 1 50 ? 19.859 -14.164 3.99 1 94.5 50 GLN B C 1
ATOM 3636 O O . GLN B 1 50 ? 20.828 -14.57 4.648 1 94.5 50 GLN B O 1
ATOM 3641 N N . TYR B 1 51 ? 19.938 -13.875 2.732 1 95.19 51 TYR B N 1
ATOM 3642 C CA . TYR B 1 51 ? 21.203 -14.047 2.023 1 95.19 51 TYR B CA 1
ATOM 3643 C C . TYR B 1 51 ? 22.25 -13.055 2.516 1 95.19 51 TYR B C 1
ATOM 3645 O O . TYR B 1 51 ? 23.406 -13.422 2.723 1 95.19 51 TYR B O 1
ATOM 3653 N N . LEU B 1 52 ? 21.875 -11.82 2.701 1 94.12 52 LEU B N 1
ATOM 3654 C CA . LEU B 1 52 ? 22.781 -10.789 3.195 1 94.12 52 LEU B CA 1
ATOM 3655 C C . LEU B 1 52 ? 23.406 -11.203 4.516 1 94.12 52 LEU B C 1
ATOM 3657 O O . LEU B 1 52 ? 24.594 -10.984 4.734 1 94.12 52 LEU B O 1
ATOM 3661 N N . SER B 1 53 ? 22.625 -11.836 5.332 1 91.38 53 SER B N 1
ATOM 3662 C CA . SER B 1 53 ? 23.078 -12.211 6.664 1 91.38 53 SER B CA 1
ATOM 3663 C C . SER B 1 53 ? 24.047 -13.383 6.609 1 91.38 53 SER B C 1
ATOM 3665 O O . SER B 1 53 ? 24.844 -13.586 7.527 1 91.38 53 SER B O 1
ATOM 3667 N N . THR B 1 54 ? 23.969 -14.148 5.594 1 89.81 54 THR B N 1
ATOM 3668 C CA . THR B 1 54 ? 24.781 -15.352 5.516 1 89.81 54 THR B CA 1
ATOM 3669 C C . THR B 1 54 ? 26.047 -15.102 4.688 1 89.81 54 THR B C 1
ATOM 3671 O O . THR B 1 54 ? 26.984 -15.891 4.73 1 89.81 54 THR B O 1
ATOM 3674 N N . SER B 1 55 ? 26.031 -14.039 3.99 1 91.69 55 SER B N 1
ATOM 3675 C CA . SER B 1 55 ? 27.156 -13.766 3.1 1 91.69 55 SER B CA 1
ATOM 3676 C C . SER B 1 55 ? 28.344 -13.227 3.873 1 91.69 55 SER B C 1
ATOM 3678 O O . SER B 1 55 ? 28.188 -12.516 4.867 1 91.69 55 SER B O 1
ATOM 3680 N N . ASP B 1 56 ? 29.547 -13.5 3.342 1 92 56 ASP B N 1
ATOM 3681 C CA . ASP B 1 56 ? 30.781 -12.992 3.932 1 92 56 ASP B CA 1
ATOM 3682 C C . ASP B 1 56 ? 31.203 -11.672 3.289 1 92 56 ASP B C 1
ATOM 3684 O O . ASP B 1 56 ? 32.094 -10.977 3.801 1 92 56 ASP B O 1
ATOM 3688 N N . LYS B 1 57 ? 30.562 -11.32 2.223 1 94.44 57 LYS B N 1
ATOM 3689 C CA . LYS B 1 57 ? 30.859 -10.055 1.546 1 94.44 57 LYS B CA 1
ATOM 3690 C C . LYS B 1 57 ? 30.203 -8.883 2.271 1 94.44 57 LYS B C 1
ATOM 3692 O O . LYS B 1 57 ? 29.125 -9.016 2.838 1 94.44 57 LYS B O 1
ATOM 3697 N N . LYS B 1 58 ? 31 -7.777 2.232 1 96.19 58 LYS B N 1
ATOM 3698 C CA . LYS B 1 58 ? 30.344 -6.547 2.686 1 96.19 58 LYS B CA 1
ATOM 3699 C C . LYS B 1 58 ? 29.203 -6.152 1.756 1 96.19 58 LYS B C 1
ATOM 3701 O O . LYS B 1 58 ? 29.438 -5.789 0.6 1 96.19 58 LYS B O 1
ATOM 3706 N N . GLY B 1 59 ? 27.969 -6.312 2.291 1 96.75 59 GLY B N 1
ATOM 3707 C CA . GLY B 1 59 ? 26.812 -6.109 1.435 1 96.75 59 GLY B CA 1
ATOM 3708 C C . GLY B 1 59 ? 25.875 -5.031 1.945 1 96.75 59 GLY B C 1
ATOM 3709 O O . GLY B 1 59 ? 25.984 -4.605 3.096 1 96.75 59 GLY B O 1
ATOM 3710 N N . ILE B 1 60 ? 25.016 -4.539 1.026 1 97.12 60 ILE B N 1
ATOM 3711 C CA . ILE B 1 60 ? 24.016 -3.529 1.386 1 97.12 60 ILE B CA 1
ATOM 3712 C C . ILE B 1 60 ? 22.672 -3.877 0.75 1 97.12 60 ILE B C 1
ATOM 3714 O O . ILE B 1 60 ? 22.625 -4.352 -0.386 1 97.12 60 ILE B O 1
ATOM 3718 N N . TYR B 1 61 ? 21.703 -3.65 1.518 1 96.69 61 TYR B N 1
ATOM 3719 C CA . TYR B 1 61 ? 20.312 -3.727 1.038 1 96.69 61 TYR B CA 1
ATOM 3720 C C . TYR B 1 61 ? 19.797 -2.348 0.651 1 96.69 61 TYR B C 1
ATOM 3722 O O . TYR B 1 61 ? 19.938 -1.388 1.414 1 96.69 61 TYR B O 1
ATOM 3730 N N . LEU B 1 62 ? 19.203 -2.254 -0.513 1 95.69 62 LEU B N 1
ATOM 3731 C CA . LEU B 1 62 ? 18.609 -1.011 -0.992 1 95.69 62 LEU B CA 1
ATOM 3732 C C . LEU B 1 62 ? 17.219 -1.258 -1.545 1 95.69 62 LEU B C 1
ATOM 3734 O O . LEU B 1 62 ? 17 -2.193 -2.322 1 95.69 62 LEU B O 1
ATOM 3738 N N . SER B 1 63 ? 16.281 -0.482 -1.144 1 93.69 63 SER B N 1
ATOM 3739 C CA . SER B 1 63 ? 14.984 -0.442 -1.824 1 93.69 63 SER B CA 1
ATOM 3740 C C . SER B 1 63 ? 14.977 0.618 -2.92 1 93.69 63 SER B C 1
ATOM 3742 O O . SER B 1 63 ? 15.172 1.804 -2.646 1 93.69 63 SER B O 1
ATOM 3744 N N . LEU B 1 64 ? 14.688 0.234 -4.113 1 93.69 64 LEU B N 1
ATOM 3745 C CA . LEU B 1 64 ? 14.797 1.17 -5.23 1 93.69 64 LEU B CA 1
ATOM 3746 C C . LEU B 1 64 ? 13.508 1.958 -5.406 1 93.69 64 LEU B C 1
ATOM 3748 O O . LEU B 1 64 ? 13.406 2.801 -6.301 1 93.69 64 LEU B O 1
ATOM 3752 N N . ASP B 1 65 ? 12.625 1.706 -4.5 1 87.38 65 ASP B N 1
ATOM 3753 C CA . ASP B 1 65 ? 11.438 2.547 -4.449 1 87.38 65 ASP B CA 1
ATOM 3754 C C . ASP B 1 65 ? 11.664 3.777 -3.574 1 87.38 65 ASP B C 1
ATOM 3756 O O . ASP B 1 65 ? 10.789 4.641 -3.463 1 87.38 65 ASP B O 1
ATOM 3760 N N . ASP B 1 66 ? 12.797 3.908 -3.041 1 89.06 66 ASP B N 1
ATOM 3761 C CA . ASP B 1 66 ? 13.148 5.078 -2.244 1 89.06 66 ASP B CA 1
ATOM 3762 C C . ASP B 1 66 ? 13.172 6.34 -3.104 1 89.06 66 ASP B C 1
ATOM 3764 O O . ASP B 1 66 ? 13.648 6.316 -4.238 1 89.06 66 ASP B O 1
ATOM 3768 N N . PHE B 1 67 ? 12.719 7.449 -2.512 1 87.62 67 PHE B N 1
ATOM 3769 C CA . PHE B 1 67 ? 12.648 8.719 -3.229 1 87.62 67 PHE B CA 1
ATOM 3770 C C . PHE B 1 67 ? 14.031 9.164 -3.682 1 87.62 67 PHE B C 1
ATOM 3772 O O . PHE B 1 67 ? 14.164 9.898 -4.66 1 87.62 67 PHE B O 1
ATOM 3779 N N . TYR B 1 68 ? 15.062 8.703 -3.027 1 88.56 68 TYR B N 1
ATOM 3780 C CA . TYR B 1 68 ? 16.438 9.023 -3.363 1 88.56 68 TYR B CA 1
ATOM 3781 C C . TYR B 1 68 ? 16.734 8.711 -4.824 1 88.56 68 TYR B C 1
ATOM 3783 O O . TYR B 1 68 ? 17.422 9.477 -5.508 1 88.56 68 TYR B O 1
ATOM 3791 N N . PHE B 1 69 ? 16.172 7.66 -5.363 1 91.75 69 PHE B N 1
ATOM 3792 C CA . PHE B 1 69 ? 16.531 7.156 -6.684 1 91.75 69 PHE B CA 1
ATOM 3793 C C . PHE B 1 69 ? 15.703 7.836 -7.766 1 91.75 69 PHE B C 1
ATOM 3795 O O . PHE B 1 69 ? 15.867 7.551 -8.953 1 91.75 69 PHE B O 1
ATOM 3802 N N . GLU B 1 70 ? 14.844 8.75 -7.305 1 88.06 70 GLU B N 1
ATOM 3803 C CA . GLU B 1 70 ? 14.156 9.602 -8.273 1 88.06 70 GLU B CA 1
ATOM 3804 C C . GLU B 1 70 ? 15.094 10.664 -8.836 1 88.06 70 GLU B C 1
ATOM 3806 O O . GLU B 1 70 ? 14.883 11.172 -9.938 1 88.06 70 GLU B O 1
ATOM 3811 N N . THR B 1 71 ? 16.141 11 -8.023 1 88.44 71 THR B N 1
ATOM 3812 C CA . THR B 1 71 ? 17.031 12.07 -8.438 1 88.44 71 THR B CA 1
ATOM 3813 C C . THR B 1 71 ? 18.469 11.555 -8.586 1 88.44 71 THR B C 1
ATOM 3815 O O . THR B 1 71 ? 19.312 12.242 -9.148 1 88.44 71 THR B O 1
ATOM 3818 N N . HIS B 1 72 ? 18.734 10.305 -8.117 1 92.06 72 HIS B N 1
ATOM 3819 C CA . HIS B 1 72 ? 20.094 9.742 -8.172 1 92.06 72 HIS B CA 1
ATOM 3820 C C . HIS B 1 72 ? 20.094 8.414 -8.922 1 92.06 72 HIS B C 1
ATOM 3822 O O . HIS B 1 72 ? 19.203 7.594 -8.75 1 92.06 72 HIS B O 1
ATOM 3828 N N . ARG B 1 73 ? 21.094 8.242 -9.656 1 94.62 73 ARG B N 1
ATOM 3829 C CA . ARG B 1 73 ? 21.234 6.992 -10.391 1 94.62 73 ARG B CA 1
ATOM 3830 C C . ARG B 1 73 ? 21.859 5.906 -9.516 1 94.62 73 ARG B C 1
ATOM 3832 O O . ARG B 1 73 ? 22.766 6.176 -8.742 1 94.62 73 ARG B O 1
ATOM 3839 N N . LEU B 1 74 ? 21.422 4.738 -9.734 1 96.62 74 LEU B N 1
ATOM 3840 C CA . LEU B 1 74 ? 21.906 3.586 -8.984 1 96.62 74 LEU B CA 1
ATOM 3841 C C . LEU B 1 74 ? 23.406 3.383 -9.211 1 96.62 74 LEU B C 1
ATOM 3843 O O . LEU B 1 74 ? 24.141 3.088 -8.273 1 96.62 74 LEU B O 1
ATOM 3847 N N . VAL B 1 75 ? 23.906 3.605 -10.43 1 97.06 75 VAL B N 1
ATOM 3848 C CA . VAL B 1 75 ? 25.297 3.344 -10.789 1 97.06 75 VAL B CA 1
ATOM 3849 C C . VAL B 1 75 ? 26.219 4.273 -10 1 97.06 75 VAL B C 1
ATOM 3851 O O . VAL B 1 75 ? 27.266 3.854 -9.531 1 97.06 75 VAL B O 1
ATOM 3854 N N . ALA B 1 76 ? 25.812 5.508 -9.859 1 95.31 76 ALA B N 1
ATOM 3855 C CA . ALA B 1 76 ? 26.594 6.465 -9.086 1 95.31 76 ALA B CA 1
ATOM 3856 C C . ALA B 1 76 ? 26.656 6.07 -7.609 1 95.31 76 ALA B C 1
ATOM 3858 O O . ALA B 1 76 ? 27.703 6.184 -6.973 1 95.31 76 ALA B O 1
ATOM 3859 N N . PHE B 1 77 ? 25.547 5.613 -7.125 1 95.19 77 PHE B N 1
ATOM 3860 C CA . PHE B 1 77 ? 25.453 5.188 -5.734 1 95.19 77 PHE B CA 1
ATOM 3861 C C . PHE B 1 77 ? 26.344 3.979 -5.477 1 95.19 77 PHE B C 1
ATOM 3863 O O . PHE B 1 77 ? 27.094 3.943 -4.492 1 95.19 77 PHE B O 1
ATOM 3870 N N . VAL B 1 78 ? 26.312 3.035 -6.355 1 96.5 78 VAL B N 1
ATOM 3871 C CA . VAL B 1 78 ? 27.109 1.816 -6.234 1 96.5 78 VAL B CA 1
ATOM 3872 C C . VAL B 1 78 ? 28.594 2.154 -6.32 1 96.5 78 VAL B C 1
ATOM 3874 O O . VAL B 1 78 ? 29.406 1.588 -5.586 1 96.5 78 VAL B O 1
ATOM 3877 N N . ASN B 1 79 ? 28.906 3.088 -7.184 1 96.25 79 ASN B N 1
ATOM 3878 C CA . ASN B 1 79 ? 30.297 3.51 -7.309 1 96.25 79 ASN B CA 1
ATOM 3879 C C . ASN B 1 79 ? 30.844 4.047 -5.988 1 96.25 79 ASN B C 1
ATOM 3881 O O . ASN B 1 79 ? 31.969 3.725 -5.602 1 96.25 79 ASN B O 1
ATOM 3885 N N . GLU B 1 80 ? 30.047 4.832 -5.348 1 95.81 80 GLU B N 1
ATOM 3886 C CA . GLU B 1 80 ? 30.453 5.387 -4.059 1 95.81 80 GLU B CA 1
ATOM 3887 C C . GLU B 1 80 ? 30.625 4.289 -3.014 1 95.81 80 GLU B C 1
ATOM 3889 O O . GLU B 1 80 ? 31.594 4.297 -2.258 1 95.81 80 GLU B O 1
ATOM 3894 N N . LEU B 1 81 ? 29.812 3.373 -2.994 1 96.44 81 LEU B N 1
ATOM 3895 C CA . LEU B 1 81 ? 29.859 2.289 -2.02 1 96.44 81 LEU B CA 1
ATOM 3896 C C . LEU B 1 81 ? 31 1.324 -2.34 1 96.44 81 LEU B C 1
ATOM 3898 O O . LEU B 1 81 ? 31.609 0.755 -1.433 1 96.44 81 LEU B O 1
ATOM 3902 N N . TYR B 1 82 ? 31.219 1.17 -3.615 1 96.44 82 TYR B N 1
ATOM 3903 C CA . TYR B 1 82 ? 32.312 0.326 -4.051 1 96.44 82 TYR B CA 1
ATOM 3904 C C . TYR B 1 82 ? 33.656 0.807 -3.459 1 96.44 82 TYR B C 1
ATOM 3906 O O . TYR B 1 82 ? 34.438 0 -2.998 1 96.44 82 TYR B O 1
ATOM 3914 N N . GLU B 1 83 ? 33.812 2.053 -3.432 1 96.25 83 GLU B N 1
ATOM 3915 C CA . GLU B 1 83 ? 35.031 2.658 -2.885 1 96.25 83 GLU B CA 1
ATOM 3916 C C . GLU B 1 83 ? 35.125 2.441 -1.376 1 96.25 83 GLU B C 1
ATOM 3918 O O . GLU B 1 83 ? 36.219 2.438 -0.81 1 96.25 83 GLU B O 1
ATOM 3923 N N . LEU B 1 84 ? 33.969 2.25 -0.79 1 96.19 84 LEU B N 1
ATOM 3924 C CA . LEU B 1 84 ? 33.938 2.018 0.649 1 96.19 84 LEU B CA 1
ATOM 3925 C C . LEU B 1 84 ? 34.094 0.532 0.964 1 96.19 84 LEU B C 1
ATOM 3927 O O . LEU B 1 84 ? 34 0.127 2.125 1 96.19 84 LEU B O 1
ATOM 3931 N N . GLY B 1 85 ? 34.219 -0.312 -0.092 1 96.44 85 GLY B N 1
ATOM 3932 C CA . GLY B 1 85 ? 34.531 -1.717 0.115 1 96.44 85 GLY B CA 1
ATOM 3933 C C . GLY B 1 85 ? 33.344 -2.633 -0.087 1 96.44 85 GLY B C 1
ATOM 3934 O O . GLY B 1 85 ? 33.469 -3.854 0.03 1 96.44 85 GLY B O 1
ATOM 3935 N N . TYR B 1 86 ? 32.188 -2.074 -0.415 1 97.38 86 TYR B N 1
ATOM 3936 C CA . TYR B 1 86 ? 31.016 -2.908 -0.657 1 97.38 86 TYR B CA 1
ATOM 3937 C C . TYR B 1 86 ? 31.172 -3.711 -1.943 1 97.38 86 TYR B C 1
ATOM 3939 O O . TYR B 1 86 ? 31.688 -3.199 -2.941 1 97.38 86 TYR B O 1
ATOM 3947 N N . ARG B 1 87 ? 30.719 -4.98 -1.852 1 97.94 87 ARG B N 1
ATOM 3948 C CA . ARG B 1 87 ? 30.844 -5.836 -3.027 1 97.94 87 ARG B CA 1
ATOM 3949 C C . ARG B 1 87 ? 29.547 -6.59 -3.295 1 97.94 87 ARG B C 1
ATOM 3951 O O . ARG B 1 87 ? 29.406 -7.238 -4.332 1 97.94 87 ARG B O 1
ATOM 3958 N N . LEU B 1 88 ? 28.562 -6.629 -2.389 1 98.19 88 LEU B N 1
ATOM 3959 C CA . LEU B 1 88 ? 27.266 -7.277 -2.527 1 98.19 88 LEU B CA 1
ATOM 3960 C C . LEU B 1 88 ? 26.141 -6.258 -2.441 1 98.19 88 LEU B C 1
ATOM 3962 O O . LEU B 1 88 ? 26.016 -5.543 -1.444 1 98.19 88 LEU B O 1
ATOM 3966 N N . PHE B 1 89 ? 25.375 -6.188 -3.494 1 98.38 89 PHE B N 1
ATOM 3967 C CA . PHE B 1 89 ? 24.297 -5.227 -3.572 1 98.38 89 PHE B CA 1
ATOM 3968 C C . PHE B 1 89 ? 22.953 -5.938 -3.736 1 98.38 89 PHE B C 1
ATOM 3970 O O . PHE B 1 89 ? 22.703 -6.559 -4.77 1 98.38 89 PHE B O 1
ATOM 3977 N N . LEU B 1 90 ? 22.141 -5.898 -2.715 1 98.19 90 LEU B N 1
ATOM 3978 C CA . LEU B 1 90 ? 20.797 -6.449 -2.74 1 98.19 90 LEU B CA 1
ATOM 3979 C C . LEU B 1 90 ? 19.766 -5.363 -3.039 1 98.19 90 LEU B C 1
ATOM 3981 O O . LEU B 1 90 ? 19.5 -4.508 -2.191 1 98.19 90 LEU B O 1
ATOM 3985 N N . LEU B 1 91 ? 19.203 -5.43 -4.23 1 97.94 91 LEU B N 1
ATOM 3986 C CA . LEU B 1 91 ? 18.297 -4.391 -4.73 1 97.94 91 LEU B CA 1
ATOM 3987 C C . LEU B 1 91 ? 16.859 -4.883 -4.742 1 97.94 91 LEU B C 1
ATOM 3989 O O . LEU B 1 91 ? 16.516 -5.789 -5.5 1 97.94 91 LEU B O 1
ATOM 3993 N N . ASP B 1 92 ? 16.016 -4.223 -3.916 1 96.12 92 ASP B N 1
ATOM 3994 C CA . ASP B 1 92 ? 14.617 -4.621 -3.805 1 96.12 92 ASP B CA 1
ATOM 3995 C C . ASP B 1 92 ? 13.719 -3.713 -4.641 1 96.12 92 ASP B C 1
ATOM 3997 O O . ASP B 1 92 ? 14 -2.523 -4.797 1 96.12 92 ASP B O 1
ATOM 4001 N N . GLU B 1 93 ? 12.695 -4.223 -5.25 1 93.56 93 GLU B N 1
ATOM 4002 C CA . GLU B 1 93 ? 11.664 -3.512 -6 1 93.56 93 GLU B CA 1
ATOM 4003 C C . GLU B 1 93 ? 12.25 -2.777 -7.195 1 93.56 93 GLU B C 1
ATOM 4005 O O . GLU B 1 93 ? 12.008 -1.584 -7.383 1 93.56 93 GLU B O 1
ATOM 4010 N N . VAL B 1 94 ? 12.977 -3.508 -8.055 1 93.19 94 VAL B N 1
ATOM 4011 C CA . VAL B 1 94 ? 13.711 -2.887 -9.148 1 93.19 94 VAL B CA 1
ATOM 4012 C C . VAL B 1 94 ? 12.734 -2.375 -10.203 1 93.19 94 VAL B C 1
ATOM 4014 O O . VAL B 1 94 ? 13.055 -1.457 -10.969 1 93.19 94 VAL B O 1
ATOM 4017 N N . HIS B 1 95 ? 11.484 -2.979 -10.195 1 88.81 95 HIS B N 1
ATOM 4018 C CA . HIS B 1 95 ? 10.484 -2.586 -11.188 1 88.81 95 HIS B CA 1
ATOM 4019 C C . HIS B 1 95 ? 10.023 -1.148 -10.961 1 88.81 95 HIS B C 1
ATOM 4021 O O . HIS B 1 95 ? 9.406 -0.546 -11.844 1 88.81 95 HIS B O 1
ATOM 4027 N N . ARG B 1 96 ? 10.422 -0.545 -9.852 1 87.94 96 ARG B N 1
ATOM 4028 C CA . ARG B 1 96 ? 10.023 0.815 -9.508 1 87.94 96 ARG B CA 1
ATOM 4029 C C . ARG B 1 96 ? 11.078 1.825 -9.961 1 87.94 96 ARG B C 1
ATOM 4031 O O . ARG B 1 96 ? 10.844 3.033 -9.914 1 87.94 96 ARG B O 1
ATOM 4038 N N . TYR B 1 97 ? 12.172 1.319 -10.375 1 89.75 97 TYR B N 1
ATOM 4039 C CA . TYR B 1 97 ? 13.305 2.148 -10.781 1 89.75 97 TYR B CA 1
ATOM 4040 C C . TYR B 1 97 ? 13.359 2.279 -12.297 1 89.75 97 TYR B C 1
ATOM 4042 O O . TYR B 1 97 ? 13.547 1.288 -13.008 1 89.75 97 TYR B O 1
ATOM 4050 N N . ALA B 1 98 ? 13.242 3.459 -12.773 1 84.31 98 ALA B N 1
ATOM 4051 C CA . ALA B 1 98 ? 13.055 3.73 -14.195 1 84.31 98 ALA B CA 1
ATOM 4052 C C . ALA B 1 98 ? 14.242 3.223 -15.016 1 84.31 98 ALA B C 1
ATOM 4054 O O . ALA B 1 98 ? 14.07 2.744 -16.141 1 84.31 98 ALA B O 1
ATOM 4055 N N . PHE B 1 99 ? 15.43 3.195 -14.469 1 89.62 99 PHE B N 1
ATOM 4056 C CA . PHE B 1 99 ? 16.641 2.861 -15.211 1 89.62 99 PHE B CA 1
ATOM 4057 C C . PHE B 1 99 ? 17.156 1.48 -14.828 1 89.62 99 PHE B C 1
ATOM 4059 O O . PHE B 1 99 ? 18.344 1.199 -14.945 1 89.62 99 PHE B O 1
ATOM 4066 N N . TRP B 1 100 ? 16.25 0.677 -14.391 1 90.06 100 TRP B N 1
ATOM 4067 C CA . TRP B 1 100 ? 16.672 -0.568 -13.758 1 90.06 100 TRP B CA 1
ATOM 4068 C C . TRP B 1 100 ? 17.438 -1.444 -14.75 1 90.06 100 TRP B C 1
ATOM 4070 O O . TRP B 1 100 ? 18.516 -1.938 -14.445 1 90.06 100 TRP B O 1
ATOM 4080 N N . SER B 1 101 ? 16.922 -1.59 -15.977 1 89.25 101 SER B N 1
ATOM 4081 C CA . SER B 1 101 ? 17.547 -2.484 -16.953 1 89.25 101 SER B CA 1
ATOM 4082 C C . SER B 1 101 ? 18.922 -1.971 -17.375 1 89.25 101 SER B C 1
ATOM 4084 O O . SER B 1 101 ? 19.906 -2.711 -17.344 1 89.25 101 SER B O 1
ATOM 4086 N N . LYS B 1 102 ? 19.016 -0.71 -17.656 1 90.94 102 LYS B N 1
ATOM 4087 C CA . LYS B 1 102 ? 20.25 -0.085 -18.109 1 90.94 102 LYS B CA 1
ATOM 4088 C C . LYS B 1 102 ? 21.312 -0.085 -17 1 90.94 102 LYS B C 1
ATOM 4090 O O . LYS B 1 102 ? 22.469 -0.407 -17.25 1 90.94 102 LYS B O 1
ATOM 4095 N N . ASP B 1 103 ? 20.891 0.245 -15.844 1 94.31 103 ASP B N 1
ATOM 4096 C CA . ASP B 1 103 ? 21.844 0.38 -14.742 1 94.31 103 ASP B CA 1
ATOM 4097 C C . ASP B 1 103 ? 22.344 -0.986 -14.273 1 94.31 103 ASP B C 1
ATOM 4099 O O . ASP B 1 103 ? 23.516 -1.146 -13.922 1 94.31 103 ASP B O 1
ATOM 4103 N N . LEU B 1 104 ? 21.469 -1.979 -14.25 1 94.5 104 LEU B N 1
ATOM 4104 C CA . LEU B 1 104 ? 21.906 -3.32 -13.875 1 94.5 104 LEU B CA 1
ATOM 4105 C C . LEU B 1 104 ? 22.922 -3.865 -14.883 1 94.5 104 LEU B C 1
ATOM 4107 O O . LEU B 1 104 ? 23.906 -4.496 -14.5 1 94.5 104 LEU B O 1
ATOM 4111 N N . LYS B 1 105 ? 22.672 -3.59 -16.156 1 92.5 105 LYS B N 1
ATOM 4112 C CA . LYS B 1 105 ? 23.625 -3.986 -17.188 1 92.5 105 LYS B CA 1
ATOM 4113 C C . LYS B 1 105 ? 24.969 -3.307 -17 1 92.5 105 LYS B C 1
ATOM 4115 O O . LYS B 1 105 ? 26.016 -3.959 -17.062 1 92.5 105 LYS B O 1
ATOM 4120 N N . GLN B 1 106 ? 24.875 -2.076 -16.766 1 94.75 106 GLN B N 1
ATOM 4121 C CA . GLN B 1 106 ? 26.109 -1.303 -16.578 1 94.75 106 GLN B CA 1
ATOM 4122 C C . GLN B 1 106 ? 26.906 -1.803 -15.383 1 94.75 106 GLN B C 1
ATOM 4124 O O . GLN B 1 106 ? 28.125 -1.919 -15.445 1 94.75 106 GLN B O 1
ATOM 4129 N N . LEU B 1 107 ? 26.234 -2.037 -14.328 1 96.06 107 LEU B N 1
ATOM 4130 C CA . LEU B 1 107 ? 26.906 -2.561 -13.141 1 96.06 107 LEU B CA 1
ATOM 4131 C C . LEU B 1 107 ? 27.562 -3.898 -13.445 1 96.06 107 LEU B C 1
ATOM 4133 O O . LEU B 1 107 ? 28.703 -4.141 -13.023 1 96.06 107 LEU B O 1
ATOM 4137 N N . TYR B 1 108 ? 26.859 -4.77 -14.156 1 94.94 108 TYR B N 1
ATOM 4138 C CA . TYR B 1 108 ? 27.391 -6.074 -14.555 1 94.94 108 TYR B CA 1
ATOM 4139 C C . TYR B 1 108 ? 28.656 -5.926 -15.391 1 94.94 108 TYR B C 1
ATOM 4141 O O . TYR B 1 108 ? 29.625 -6.648 -15.188 1 94.94 108 TYR B O 1
ATOM 4149 N N . ASP B 1 109 ? 28.641 -4.957 -16.266 1 94.56 109 ASP B N 1
ATOM 4150 C CA . ASP B 1 109 ? 29.719 -4.773 -17.219 1 94.56 109 ASP B CA 1
ATOM 4151 C C . ASP B 1 109 ? 30.906 -4.047 -16.578 1 94.56 109 ASP B C 1
ATOM 4153 O O . ASP B 1 109 ? 32.062 -4.344 -16.891 1 94.56 109 ASP B O 1
ATOM 4157 N N . ASP B 1 110 ? 30.672 -3.172 -15.727 1 95.81 110 ASP B N 1
ATOM 4158 C CA . ASP B 1 110 ? 31.688 -2.266 -15.211 1 95.81 110 ASP B CA 1
ATOM 4159 C C . ASP B 1 110 ? 32.469 -2.914 -14.078 1 95.81 110 ASP B C 1
ATOM 4161 O O . ASP B 1 110 ? 33.625 -2.561 -13.828 1 95.81 110 ASP B O 1
ATOM 4165 N N . TYR B 1 111 ? 31.844 -3.779 -13.383 1 96.12 111 TYR B N 1
ATOM 4166 C CA . TYR B 1 111 ? 32.469 -4.355 -12.211 1 96.12 111 TYR B CA 1
ATOM 4167 C C . TYR B 1 111 ? 32.594 -5.871 -12.328 1 96.12 111 TYR B C 1
ATOM 4169 O O . TYR B 1 111 ? 31.578 -6.555 -12.516 1 96.12 111 TYR B O 1
ATOM 4177 N N . ASP B 1 112 ? 33.688 -6.387 -12.062 1 93.94 112 ASP B N 1
ATOM 4178 C CA . ASP B 1 112 ? 33.906 -7.828 -12.172 1 93.94 112 ASP B CA 1
ATOM 4179 C C . ASP B 1 112 ? 33.781 -8.5 -10.805 1 93.94 112 ASP B C 1
ATOM 4181 O O . ASP B 1 112 ? 33.531 -9.711 -10.727 1 93.94 112 ASP B O 1
ATOM 4185 N N . ASP B 1 113 ? 33.906 -7.727 -9.805 1 96.5 113 ASP B N 1
ATOM 4186 C CA . ASP B 1 113 ? 34.031 -8.367 -8.5 1 96.5 113 ASP B CA 1
ATOM 4187 C C . ASP B 1 113 ? 32.875 -8.023 -7.594 1 96.5 113 ASP B C 1
ATOM 4189 O O . ASP B 1 113 ? 32.969 -8.125 -6.371 1 96.5 113 ASP B O 1
ATOM 4193 N N . ILE B 1 114 ? 31.734 -7.516 -8.18 1 97.12 114 ILE B N 1
ATOM 4194 C CA . ILE B 1 114 ? 30.562 -7.289 -7.348 1 97.12 114 ILE B CA 1
ATOM 4195 C C . ILE B 1 114 ? 29.469 -8.297 -7.703 1 97.12 114 ILE B C 1
ATOM 4197 O O . ILE B 1 114 ? 29.531 -8.93 -8.766 1 97.12 114 ILE B O 1
ATOM 4201 N N . GLN B 1 115 ? 28.562 -8.508 -6.824 1 98 115 GLN B N 1
ATOM 4202 C CA . GLN B 1 115 ? 27.359 -9.297 -7.027 1 98 115 GLN B CA 1
ATOM 4203 C C . GLN B 1 115 ? 26.109 -8.445 -6.801 1 98 115 GLN B C 1
ATOM 4205 O O . GLN B 1 115 ? 26.047 -7.66 -5.855 1 98 115 GLN B O 1
ATOM 4210 N N . VAL B 1 116 ? 25.219 -8.555 -7.73 1 98.12 116 VAL B N 1
ATOM 4211 C CA . VAL B 1 116 ? 23.938 -7.852 -7.633 1 98.12 116 VAL B CA 1
ATOM 4212 C C . VAL B 1 116 ? 22.797 -8.859 -7.598 1 98.12 116 VAL B C 1
ATOM 4214 O O . VAL B 1 116 ? 22.672 -9.703 -8.492 1 98.12 116 VAL B O 1
ATOM 4217 N N . ILE B 1 117 ? 22.031 -8.82 -6.562 1 98 117 ILE B N 1
ATOM 4218 C CA . ILE B 1 117 ? 20.797 -9.586 -6.457 1 98 117 ILE B CA 1
ATOM 4219 C C . ILE B 1 117 ? 19.609 -8.633 -6.398 1 98 117 ILE B C 1
ATOM 4221 O O . ILE B 1 117 ? 19.484 -7.832 -5.465 1 98 117 ILE B O 1
ATOM 4225 N N . ALA B 1 118 ? 18.766 -8.742 -7.359 1 96.75 118 ALA B N 1
ATOM 4226 C CA . ALA B 1 118 ? 17.641 -7.82 -7.473 1 96.75 118 ALA B CA 1
ATOM 4227 C C . ALA B 1 118 ? 16.312 -8.562 -7.426 1 96.75 118 ALA B C 1
ATOM 4229 O O . ALA B 1 118 ? 16.203 -9.695 -7.895 1 96.75 118 ALA B O 1
ATOM 4230 N N . THR B 1 119 ? 15.336 -7.938 -6.773 1 96.69 119 THR B N 1
ATOM 4231 C CA . THR B 1 119 ? 13.984 -8.477 -6.793 1 96.69 119 THR B CA 1
ATOM 4232 C C . THR B 1 119 ? 13.031 -7.527 -7.508 1 96.69 119 THR B C 1
ATOM 4234 O O . THR B 1 119 ? 13.297 -6.328 -7.598 1 96.69 119 THR B O 1
ATOM 4237 N N . GLY B 1 120 ? 12.023 -8.07 -8.031 1 93.88 120 GLY B N 1
ATOM 4238 C CA . GLY B 1 120 ? 10.984 -7.277 -8.68 1 93.88 120 GLY B CA 1
ATOM 4239 C C . GLY B 1 120 ? 9.664 -8.008 -8.789 1 93.88 120 GLY B C 1
ATOM 4240 O O . GLY B 1 120 ? 9.57 -9.188 -8.453 1 93.88 120 GLY B O 1
ATOM 4241 N N . SER B 1 121 ? 8.695 -7.297 -9.234 1 92 121 SER B N 1
ATOM 4242 C CA . SER B 1 121 ? 7.367 -7.863 -9.469 1 92 121 SER B CA 1
ATOM 4243 C C . SER B 1 121 ? 7.383 -8.844 -10.633 1 92 121 SER B C 1
ATOM 4245 O O . SER B 1 121 ? 8.25 -8.766 -11.508 1 92 121 SER B O 1
ATOM 4247 N N . SER B 1 122 ? 6.387 -9.703 -10.648 1 88.06 122 SER B N 1
ATOM 4248 C CA . SER B 1 122 ? 6.277 -10.719 -11.695 1 88.06 122 SER B CA 1
ATOM 4249 C C . SER B 1 122 ? 5.988 -10.086 -13.055 1 88.06 122 SER B C 1
ATOM 4251 O O . SER B 1 122 ? 6.207 -10.703 -14.094 1 88.06 122 SER B O 1
ATOM 4253 N N . ILE B 1 123 ? 5.547 -8.898 -13 1 84.5 123 ILE B N 1
ATOM 4254 C CA . ILE B 1 123 ? 5.172 -8.242 -14.25 1 84.5 123 ILE B CA 1
ATOM 4255 C C . ILE B 1 123 ? 6.43 -7.875 -15.031 1 84.5 123 ILE B C 1
ATOM 4257 O O . ILE B 1 123 ? 6.363 -7.582 -16.234 1 84.5 123 ILE B O 1
ATOM 4261 N N . LEU B 1 124 ? 7.512 -7.824 -14.227 1 80.38 124 LEU B N 1
ATOM 4262 C CA . LEU B 1 124 ? 8.773 -7.488 -14.883 1 80.38 124 LEU B CA 1
ATOM 4263 C C . LEU B 1 124 ? 9.156 -8.562 -15.898 1 80.38 124 LEU B C 1
ATOM 4265 O O . LEU B 1 124 ? 9.234 -9.742 -15.562 1 80.38 124 LEU B O 1
ATOM 4269 N N . ASP B 1 125 ? 8.891 -8.32 -17.094 1 68 125 ASP B N 1
ATOM 4270 C CA . ASP B 1 125 ? 9.25 -9.242 -18.172 1 68 125 ASP B CA 1
ATOM 4271 C C . ASP B 1 125 ? 10.656 -8.953 -18.688 1 68 125 ASP B C 1
ATOM 4273 O O . ASP B 1 125 ? 10.875 -7.965 -19.391 1 68 125 ASP B O 1
ATOM 4277 N N . ILE B 1 126 ? 11.43 -9.742 -18.203 1 60.25 126 ILE B N 1
ATOM 4278 C CA . ILE B 1 126 ? 12.805 -9.547 -18.625 1 60.25 126 ILE B CA 1
ATOM 4279 C C . ILE B 1 126 ? 12.922 -9.773 -20.141 1 60.25 126 ILE B C 1
ATOM 4281 O O . ILE B 1 126 ? 13.766 -9.172 -20.797 1 60.25 126 ILE B O 1
ATOM 4285 N N . SER B 1 127 ? 11.945 -10.68 -20.562 1 54.47 127 SER B N 1
ATOM 4286 C CA . SER B 1 127 ? 12 -10.906 -22 1 54.47 127 SER B CA 1
ATOM 4287 C C . SER B 1 127 ? 11.719 -9.625 -22.766 1 54.47 127 SER B C 1
ATOM 4289 O O . SER B 1 127 ? 12.148 -9.477 -23.922 1 54.47 127 SER B O 1
ATOM 4291 N N . ARG B 1 128 ? 10.828 -8.875 -22.125 1 52.84 128 ARG B N 1
ATOM 4292 C CA . ARG B 1 128 ? 10.578 -7.555 -22.688 1 52.84 128 ARG B CA 1
ATOM 4293 C C . ARG B 1 128 ? 11.719 -6.598 -22.375 1 52.84 128 ARG B C 1
ATOM 4295 O O . ARG B 1 128 ? 11.859 -5.559 -23.016 1 52.84 128 ARG B O 1
ATOM 4302 N N . GLY B 1 129 ? 12.281 -6.93 -21.234 1 53.19 129 GLY B N 1
ATOM 4303 C CA . GLY B 1 129 ? 13.492 -6.16 -21.031 1 53.19 129 GLY B CA 1
ATOM 4304 C C . GLY B 1 129 ? 14.508 -6.336 -22.156 1 53.19 129 GLY B C 1
ATOM 4305 O O . GLY B 1 129 ? 14.234 -7.02 -23.141 1 53.19 129 GLY B O 1
ATOM 4306 N N . ASN B 1 130 ? 15.602 -5.656 -21.938 1 60.03 130 ASN B N 1
ATOM 4307 C CA . ASN B 1 130 ? 16.625 -5.586 -22.969 1 60.03 130 ASN B CA 1
ATOM 4308 C C . ASN B 1 130 ? 17.297 -6.938 -23.188 1 60.03 130 ASN B C 1
ATOM 4310 O O . ASN B 1 130 ? 17.828 -7.527 -22.25 1 60.03 130 ASN B O 1
ATOM 4314 N N . ALA B 1 131 ? 16.906 -7.52 -24.172 1 63.28 131 ALA B N 1
ATOM 4315 C CA . ALA B 1 131 ? 17.656 -8.688 -24.641 1 63.28 131 ALA B CA 1
ATOM 4316 C C . ALA B 1 131 ? 19.062 -8.703 -24.047 1 63.28 131 ALA B C 1
ATOM 4318 O O . ALA B 1 131 ? 19.578 -9.773 -23.703 1 63.28 131 ALA B O 1
ATOM 4319 N N . ASP B 1 132 ? 19.422 -7.543 -23.688 1 73.19 132 ASP B N 1
ATOM 4320 C CA . ASP B 1 132 ? 20.797 -7.43 -23.188 1 73.19 132 ASP B CA 1
ATOM 4321 C C . ASP B 1 132 ? 20.891 -7.859 -21.734 1 73.19 132 ASP B C 1
ATOM 4323 O O . ASP B 1 132 ? 21.859 -8.5 -21.328 1 73.19 132 ASP B O 1
ATOM 4327 N N . LEU B 1 133 ? 19.844 -7.66 -20.953 1 78.62 133 LEU B N 1
ATOM 4328 C CA . LEU B 1 133 ? 19.875 -8.055 -19.547 1 78.62 133 LEU B CA 1
ATOM 4329 C C . LEU B 1 133 ? 19.562 -9.539 -19.406 1 78.62 133 LEU B C 1
ATOM 4331 O O . LEU B 1 133 ? 20.125 -10.203 -18.516 1 78.62 133 LEU B O 1
ATOM 4335 N N . SER B 1 134 ? 18.766 -9.977 -20.344 1 78.25 134 SER B N 1
ATOM 4336 C CA . SER B 1 134 ? 18.359 -11.375 -20.281 1 78.25 134 SER B CA 1
ATOM 4337 C C . SER B 1 134 ? 19.547 -12.312 -20.453 1 78.25 134 SER B C 1
ATOM 4339 O O . SER B 1 134 ? 19.578 -13.406 -19.875 1 78.25 134 SER B O 1
ATOM 4341 N N . ARG B 1 135 ? 20.578 -11.836 -21.156 1 83.12 135 ARG B N 1
ATOM 4342 C CA . ARG B 1 135 ? 21.766 -12.664 -21.406 1 83.12 135 ARG B CA 1
ATOM 4343 C C . ARG B 1 135 ? 22.734 -12.594 -20.219 1 83.12 135 ARG B C 1
ATOM 4345 O O . ARG B 1 135 ? 23.656 -13.398 -20.125 1 83.12 135 ARG B O 1
ATOM 4352 N N . ARG B 1 136 ? 22.469 -11.734 -19.391 1 86.38 136 ARG B N 1
ATOM 4353 C CA . ARG B 1 136 ? 23.406 -11.492 -18.312 1 86.38 136 ARG B CA 1
ATOM 4354 C C . ARG B 1 136 ? 22.844 -11.961 -16.969 1 86.38 136 ARG B C 1
ATOM 4356 O O . ARG B 1 136 ? 23.562 -12.508 -16.141 1 86.38 136 ARG B O 1
ATOM 4363 N N . ALA B 1 137 ? 21.625 -11.812 -16.828 1 91.62 137 ALA B N 1
ATOM 4364 C CA . ALA B 1 137 ? 21 -12.055 -15.531 1 91.62 137 ALA B CA 1
ATOM 4365 C C . ALA B 1 137 ? 20.438 -13.469 -15.438 1 91.62 137 ALA B C 1
ATOM 4367 O O . ALA B 1 137 ? 19.859 -13.977 -16.391 1 91.62 137 ALA B O 1
ATOM 4368 N N . SER B 1 138 ? 20.781 -14.148 -14.359 1 94.19 138 SER B N 1
ATOM 4369 C CA . SER B 1 138 ? 20.047 -15.367 -14.008 1 94.19 138 SER B CA 1
ATOM 4370 C C . SER B 1 138 ? 18.703 -15.039 -13.375 1 94.19 138 SER B C 1
ATOM 4372 O O . SER B 1 138 ? 18.641 -14.469 -12.289 1 94.19 138 SER B O 1
ATOM 4374 N N . VAL B 1 139 ? 17.641 -15.406 -14.047 1 93.38 139 VAL B N 1
ATOM 4375 C CA . VAL B 1 139 ? 16.297 -15.023 -13.609 1 93.38 139 VAL B CA 1
ATOM 4376 C C . VAL B 1 139 ? 15.633 -16.203 -12.898 1 93.38 139 VAL B C 1
ATOM 4378 O O . VAL B 1 139 ? 15.664 -17.328 -13.391 1 93.38 139 VAL B O 1
ATOM 4381 N N . TYR B 1 140 ? 15.141 -15.961 -11.758 1 94.31 140 TYR B N 1
ATOM 4382 C CA . TYR B 1 140 ? 14.375 -16.938 -10.977 1 94.31 140 TYR B CA 1
ATOM 4383 C C . TYR B 1 140 ? 12.992 -16.391 -10.633 1 94.31 140 TYR B C 1
ATOM 4385 O O . TYR B 1 140 ? 12.797 -15.18 -10.539 1 94.31 140 TYR B O 1
ATOM 4393 N N . HIS B 1 141 ? 12.031 -17.281 -10.453 1 94.38 141 HIS B N 1
ATOM 4394 C CA . HIS B 1 141 ? 10.672 -16.922 -10.07 1 94.38 141 HIS B CA 1
ATOM 4395 C C . HIS B 1 141 ? 10.289 -17.531 -8.727 1 94.38 141 HIS B C 1
ATOM 4397 O O . HIS B 1 141 ? 10.352 -18.75 -8.547 1 94.38 141 HIS B O 1
ATOM 4403 N N . LEU B 1 142 ? 10.008 -16.641 -7.844 1 96.69 142 LEU B N 1
ATOM 4404 C CA . LEU B 1 142 ? 9.539 -17.094 -6.539 1 96.69 142 LEU B CA 1
ATOM 4405 C C . LEU B 1 142 ? 8.016 -17.188 -6.508 1 96.69 142 LEU B C 1
ATOM 4407 O O . LEU B 1 142 ? 7.328 -16.172 -6.484 1 96.69 142 LEU B O 1
ATOM 4411 N N . HIS B 1 143 ? 7.484 -18.391 -6.453 1 96.56 143 HIS B N 1
ATOM 4412 C CA . HIS B 1 143 ? 6.047 -18.625 -6.371 1 96.56 143 HIS B CA 1
ATOM 4413 C C . HIS B 1 143 ? 5.566 -18.609 -4.926 1 96.56 143 HIS B C 1
ATOM 4415 O O . HIS B 1 143 ? 6.375 -18.625 -3.996 1 96.56 143 HIS B O 1
ATOM 4421 N N . GLY B 1 144 ? 4.211 -18.438 -4.797 1 97.25 144 GLY B N 1
ATOM 4422 C CA . GLY B 1 144 ? 3.682 -18.547 -3.449 1 97.25 144 GLY B CA 1
ATOM 4423 C C . GLY B 1 144 ? 4.027 -19.875 -2.789 1 97.25 144 GLY B C 1
ATOM 4424 O O . GLY B 1 144 ? 4.676 -20.734 -3.4 1 97.25 144 GLY B O 1
ATOM 4425 N N . LEU B 1 145 ? 3.637 -20.016 -1.592 1 97.75 145 LEU B N 1
ATOM 4426 C CA . LEU B 1 145 ? 3.947 -21.234 -0.854 1 97.75 145 LEU B CA 1
ATOM 4427 C C . LEU B 1 145 ? 3.287 -22.453 -1.502 1 97.75 145 LEU B C 1
ATOM 4429 O O . LEU B 1 145 ? 2.105 -22.406 -1.852 1 97.75 145 LEU B O 1
ATOM 4433 N N . SER B 1 146 ? 4.035 -23.438 -1.632 1 98.19 146 SER B N 1
ATOM 4434 C CA . SER B 1 146 ? 3.404 -24.734 -1.869 1 98.19 146 SER B CA 1
ATOM 4435 C C . SER B 1 146 ? 2.719 -25.25 -0.61 1 98.19 146 SER B C 1
ATOM 4437 O O . SER B 1 146 ? 2.945 -24.734 0.485 1 98.19 146 SER B O 1
ATOM 4439 N N . PHE B 1 147 ? 1.904 -26.266 -0.855 1 98.25 147 PHE B N 1
ATOM 4440 C CA . PHE B 1 147 ? 1.321 -26.906 0.322 1 98.25 147 PHE B CA 1
ATOM 4441 C C . PHE B 1 147 ? 2.41 -27.438 1.245 1 98.25 147 PHE B C 1
ATOM 4443 O O . PHE B 1 147 ? 2.312 -27.312 2.469 1 98.25 147 PHE B O 1
ATOM 4450 N N . ARG B 1 148 ? 3.438 -27.938 0.717 1 97.62 148 ARG B N 1
ATOM 4451 C CA . ARG B 1 148 ? 4.586 -28.422 1.478 1 97.62 148 ARG B CA 1
ATOM 4452 C C . ARG B 1 148 ? 5.188 -27.297 2.328 1 97.62 148 ARG B C 1
ATOM 4454 O O . ARG B 1 148 ? 5.395 -27.469 3.531 1 97.62 148 ARG B O 1
ATOM 4461 N N . GLU B 1 149 ? 5.473 -26.188 1.719 1 97.38 149 GLU B N 1
ATOM 4462 C CA . GLU B 1 149 ? 6.059 -25.078 2.451 1 97.38 149 GLU B CA 1
ATOM 4463 C C . GLU B 1 149 ? 5.121 -24.578 3.551 1 97.38 149 GLU B C 1
ATOM 4465 O O . GLU B 1 149 ? 5.566 -24.234 4.645 1 97.38 149 GLU B O 1
ATOM 4470 N N . TYR B 1 150 ? 3.861 -24.516 3.121 1 97.44 150 TYR B N 1
ATOM 4471 C CA . TYR B 1 150 ? 2.875 -24.125 4.117 1 97.44 150 TYR B CA 1
ATOM 4472 C C . TYR B 1 150 ? 2.947 -25.016 5.348 1 97.44 150 TYR B C 1
ATOM 4474 O O . TYR B 1 150 ? 2.971 -24.531 6.48 1 97.44 150 TYR B O 1
ATOM 4482 N N . LEU B 1 151 ? 3.031 -26.312 5.137 1 96.25 151 LEU B N 1
ATOM 4483 C CA . LEU B 1 151 ? 3.143 -27.266 6.234 1 96.25 151 LEU B CA 1
ATOM 4484 C C . LEU B 1 151 ? 4.418 -27.031 7.035 1 96.25 151 LEU B C 1
ATOM 4486 O O . LEU B 1 151 ? 4.398 -27.047 8.266 1 96.25 151 LEU B O 1
ATOM 4490 N N . ASN B 1 152 ? 5.484 -26.781 6.34 1 95.12 152 ASN B N 1
ATOM 4491 C CA . ASN B 1 152 ? 6.766 -26.547 7.004 1 95.12 152 ASN B CA 1
ATOM 4492 C C . ASN B 1 152 ? 6.727 -25.297 7.879 1 95.12 152 ASN B C 1
ATOM 4494 O O . ASN B 1 152 ? 7.254 -25.312 8.992 1 95.12 152 ASN B O 1
ATOM 4498 N N . PHE B 1 153 ? 6.109 -24.281 7.355 1 93 153 PHE B N 1
ATOM 4499 C CA . PHE B 1 153 ? 6.051 -23.031 8.094 1 93 153 PHE B CA 1
ATOM 4500 C C . PHE B 1 153 ? 5.078 -23.141 9.266 1 93 153 PHE B C 1
ATOM 4502 O O . PHE B 1 153 ? 5.359 -22.656 10.359 1 93 153 PHE B O 1
ATOM 4509 N N . GLN B 1 154 ? 3.945 -23.75 9 1 89 154 GLN B N 1
ATOM 4510 C CA . GLN B 1 154 ? 2.875 -23.812 9.992 1 89 154 GLN B CA 1
ATOM 4511 C C . GLN B 1 154 ? 3.191 -24.828 11.078 1 89 154 GLN B C 1
ATOM 4513 O O . GLN B 1 154 ? 2.945 -24.578 12.258 1 89 154 GLN B O 1
ATOM 4518 N N . TYR B 1 155 ? 3.75 -25.984 10.633 1 82.88 155 TYR B N 1
ATOM 4519 C CA . TYR B 1 155 ? 3.953 -27.062 11.578 1 82.88 155 TYR B CA 1
ATOM 4520 C C . TYR B 1 155 ? 5.434 -27.266 11.883 1 82.88 155 TYR B C 1
ATOM 4522 O O . TYR B 1 155 ? 5.816 -28.203 12.578 1 82.88 155 TYR B O 1
ATOM 4530 N N . ARG B 1 156 ? 6.238 -26.344 11.453 1 81.19 156 ARG B N 1
ATOM 4531 C CA . ARG B 1 156 ? 7.676 -26.359 11.711 1 81.19 156 ARG B CA 1
ATOM 4532 C C . ARG B 1 156 ? 8.273 -27.719 11.367 1 81.19 156 ARG B C 1
ATOM 4534 O O . ARG B 1 156 ? 9.016 -28.297 12.164 1 81.19 156 ARG B O 1
ATOM 4541 N N . THR B 1 157 ? 7.711 -28.266 10.312 1 85.56 157 THR B N 1
ATOM 4542 C CA . THR B 1 157 ? 8.273 -29.5 9.781 1 85.56 157 THR B CA 1
ATOM 4543 C C . THR B 1 157 ? 9.359 -29.203 8.75 1 85.56 157 THR B C 1
ATOM 4545 O O . THR B 1 157 ? 9.625 -28.031 8.453 1 85.56 157 THR B O 1
ATOM 4548 N N . ASP B 1 158 ? 10.047 -30.25 8.352 1 90.81 158 ASP B N 1
ATOM 4549 C CA . ASP B 1 158 ? 11.062 -30.125 7.305 1 90.81 158 ASP B CA 1
ATOM 4550 C C . ASP B 1 158 ? 10.844 -31.156 6.203 1 90.81 158 ASP B C 1
ATOM 4552 O O . ASP B 1 158 ? 11.727 -31.969 5.918 1 90.81 158 ASP B O 1
ATOM 4556 N N . LEU B 1 159 ? 9.688 -31.062 5.645 1 95.06 159 LEU B N 1
ATOM 4557 C CA . LEU B 1 159 ? 9.32 -32 4.59 1 95.06 159 LEU B CA 1
ATOM 4558 C C . LEU B 1 159 ? 10.094 -31.703 3.309 1 95.06 159 LEU B C 1
ATOM 4560 O O . LEU B 1 159 ? 10.289 -30.531 2.951 1 95.06 159 LEU B O 1
ATOM 4564 N N . SER B 1 160 ? 10.531 -32.719 2.67 1 95.25 160 SER B N 1
ATOM 4565 C CA . SER B 1 160 ? 11.188 -32.594 1.374 1 95.25 160 SER B CA 1
ATOM 4566 C C . SER B 1 160 ? 10.164 -32.531 0.242 1 95.25 160 SER B C 1
ATOM 4568 O O . SER B 1 160 ? 9.039 -33.031 0.393 1 95.25 160 SER B O 1
ATOM 4570 N N . SER B 1 161 ? 10.594 -31.938 -0.834 1 97.56 161 SER B N 1
ATOM 4571 C CA . SER B 1 161 ? 9.719 -31.922 -2.002 1 97.56 161 SER B CA 1
ATOM 4572 C C . SER B 1 161 ? 9.75 -33.25 -2.738 1 97.56 161 SER B C 1
ATOM 4574 O O . SER B 1 161 ? 10.688 -34.031 -2.576 1 97.56 161 SER B O 1
ATOM 4576 N N . PHE B 1 162 ? 8.711 -33.594 -3.43 1 98 162 PHE B N 1
ATOM 4577 C CA . PHE B 1 162 ? 8.633 -34.75 -4.309 1 98 162 PHE B CA 1
ATOM 4578 C C . PHE B 1 162 ? 8.742 -34.344 -5.77 1 98 162 PHE B C 1
ATOM 4580 O O . PHE B 1 162 ? 8.305 -33.25 -6.145 1 98 162 PHE B O 1
ATOM 4587 N N . THR B 1 163 ? 9.297 -35.156 -6.594 1 97.75 163 THR B N 1
ATOM 4588 C CA . THR B 1 163 ? 9.227 -34.969 -8.039 1 97.75 163 THR B CA 1
ATOM 4589 C C . THR B 1 163 ? 7.887 -35.438 -8.594 1 97.75 163 THR B C 1
ATOM 4591 O O . THR B 1 163 ? 7.18 -36.219 -7.938 1 97.75 163 THR B O 1
ATOM 4594 N N . LEU B 1 164 ? 7.59 -34.938 -9.789 1 98.19 164 LEU B N 1
ATOM 4595 C CA . LEU B 1 164 ? 6.375 -35.438 -10.43 1 98.19 164 LEU B CA 1
ATOM 4596 C C . LEU B 1 164 ? 6.426 -36.938 -10.609 1 98.19 164 LEU B C 1
ATOM 4598 O O . LEU B 1 164 ? 5.426 -37.625 -10.391 1 98.19 164 LEU B O 1
ATOM 4602 N N . ASN B 1 165 ? 7.59 -37.406 -10.93 1 97.44 165 ASN B N 1
ATOM 4603 C CA . ASN B 1 165 ? 7.766 -38.875 -11.078 1 97.44 165 ASN B CA 1
ATOM 4604 C C . ASN B 1 165 ? 7.484 -39.594 -9.773 1 97.44 165 ASN B C 1
ATOM 4606 O O . ASN B 1 165 ? 6.848 -40.656 -9.773 1 97.44 165 ASN B O 1
ATOM 4610 N N . ASP B 1 166 ? 7.984 -39.062 -8.648 1 97.5 166 ASP B N 1
ATOM 4611 C CA . ASP B 1 166 ? 7.684 -39.656 -7.344 1 97.5 166 ASP B CA 1
ATOM 4612 C C . ASP B 1 166 ? 6.18 -39.75 -7.113 1 97.5 166 ASP B C 1
ATOM 4614 O O . ASP B 1 166 ? 5.676 -40.781 -6.676 1 97.5 166 ASP B O 1
ATOM 4618 N N . ILE B 1 167 ? 5.473 -38.688 -7.441 1 98 167 ILE B N 1
ATOM 4619 C CA . ILE B 1 167 ? 4.035 -38.625 -7.199 1 98 167 ILE B CA 1
ATOM 4620 C C . ILE B 1 167 ? 3.309 -39.625 -8.102 1 98 167 ILE B C 1
ATOM 4622 O O . ILE B 1 167 ? 2.389 -40.312 -7.656 1 98 167 ILE B O 1
ATOM 4626 N N . LEU B 1 168 ? 3.754 -39.75 -9.359 1 97.31 168 LEU B N 1
ATOM 4627 C CA . LEU B 1 168 ? 3.092 -40.625 -10.328 1 97.31 168 LEU B CA 1
ATOM 4628 C C . LEU B 1 168 ? 3.322 -42.094 -9.984 1 97.31 168 LEU B C 1
ATOM 4630 O O . LEU B 1 168 ? 2.428 -42.938 -10.164 1 97.31 168 LEU B O 1
ATOM 4634 N N . THR B 1 169 ? 4.469 -42.438 -9.383 1 96.75 169 THR B N 1
ATOM 4635 C CA . THR B 1 169 ? 4.848 -43.844 -9.281 1 96.75 169 THR B CA 1
ATOM 4636 C C . THR B 1 169 ? 4.754 -44.312 -7.832 1 96.75 169 THR B C 1
ATOM 4638 O O . THR B 1 169 ? 4.578 -45.5 -7.582 1 96.75 169 THR B O 1
ATOM 4641 N N . LYS B 1 170 ? 4.844 -43.375 -6.875 1 97.25 170 LYS B N 1
ATOM 4642 C CA . LYS B 1 170 ? 5.004 -43.812 -5.496 1 97.25 170 LYS B CA 1
ATOM 4643 C C . LYS B 1 170 ? 3.928 -43.219 -4.594 1 97.25 170 LYS B C 1
ATOM 4645 O O . LYS B 1 170 ? 4.027 -43.312 -3.369 1 97.25 170 LYS B O 1
ATOM 4650 N N . HIS B 1 171 ? 2.93 -42.625 -5.137 1 97.19 171 HIS B N 1
ATOM 4651 C CA . HIS B 1 171 ? 1.941 -41.938 -4.316 1 97.19 171 HIS B CA 1
ATOM 4652 C C . HIS B 1 171 ? 1.261 -42.906 -3.352 1 97.19 171 HIS B C 1
ATOM 4654 O O . HIS B 1 171 ? 0.843 -42.5 -2.262 1 97.19 171 HIS B O 1
ATOM 4660 N N . HIS B 1 172 ? 1.093 -44.188 -3.682 1 95.94 172 HIS B N 1
ATOM 4661 C CA . HIS B 1 172 ? 0.421 -45.188 -2.85 1 95.94 172 HIS B CA 1
ATOM 4662 C C . HIS B 1 172 ? 1.167 -45.406 -1.536 1 95.94 172 HIS B C 1
ATOM 4664 O O . HIS B 1 172 ? 0.573 -45.812 -0.54 1 95.94 172 HIS B O 1
ATOM 4670 N N . ALA B 1 173 ? 2.445 -45.094 -1.554 1 96.31 173 ALA B N 1
ATOM 4671 C CA . ALA B 1 173 ? 3.25 -45.219 -0.341 1 96.31 173 ALA B CA 1
ATOM 4672 C C . ALA B 1 173 ? 3.443 -43.875 0.33 1 96.31 173 ALA B C 1
ATOM 4674 O O . ALA B 1 173 ? 3.357 -43.75 1.555 1 96.31 173 ALA B O 1
ATOM 4675 N N . LEU B 1 174 ? 3.666 -42.844 -0.434 1 96.38 174 LEU B N 1
ATOM 4676 C CA . LEU B 1 174 ? 3.982 -41.5 0.062 1 96.38 174 LEU B CA 1
ATOM 4677 C C . LEU B 1 174 ? 2.795 -40.906 0.813 1 96.38 174 LEU B C 1
ATOM 4679 O O . LEU B 1 174 ? 2.965 -40.344 1.887 1 96.38 174 LEU B O 1
ATOM 4683 N N . ALA B 1 175 ? 1.586 -41.062 0.292 1 96.94 175 ALA B N 1
ATOM 4684 C CA . ALA B 1 175 ? 0.398 -40.438 0.86 1 96.94 175 ALA B CA 1
ATOM 4685 C C . ALA B 1 175 ? 0.097 -41 2.252 1 96.94 175 ALA B C 1
ATOM 4687 O O . ALA B 1 175 ? -0.007 -40.219 3.217 1 96.94 175 ALA B O 1
ATOM 4688 N N . PRO B 1 176 ? 0.048 -42.312 2.389 1 96.06 176 PRO B N 1
ATOM 4689 C CA . PRO B 1 176 ? -0.211 -42.844 3.729 1 96.06 176 PRO B CA 1
ATOM 4690 C C . PRO B 1 176 ? 0.86 -42.469 4.742 1 96.06 176 PRO B C 1
ATOM 4692 O O . PRO B 1 176 ? 0.549 -42.188 5.906 1 96.06 176 PRO B O 1
ATOM 4695 N N . GLU B 1 177 ? 2.051 -42.438 4.324 1 95.12 177 GLU B N 1
ATOM 4696 C CA . GLU B 1 177 ? 3.143 -42.062 5.215 1 95.12 177 GLU B CA 1
ATOM 4697 C C . GLU B 1 177 ? 2.936 -40.656 5.766 1 95.12 177 GLU B C 1
ATOM 4699 O O . GLU B 1 177 ? 3.092 -40.406 6.965 1 95.12 177 GLU B O 1
ATOM 4704 N N . LEU B 1 178 ? 2.584 -39.719 4.941 1 94.69 178 LEU B N 1
ATOM 4705 C CA . LEU B 1 178 ? 2.357 -38.344 5.352 1 94.69 178 LEU B CA 1
ATOM 4706 C C . LEU B 1 178 ? 1.099 -38.219 6.207 1 94.69 178 LEU B C 1
ATOM 4708 O O . LEU B 1 178 ? 1.089 -37.5 7.211 1 94.69 178 LEU B O 1
ATOM 4712 N N . LEU B 1 179 ? 0.048 -38.938 5.824 1 95.25 179 LEU B N 1
ATOM 4713 C CA . LEU B 1 179 ? -1.224 -38.906 6.539 1 95.25 179 LEU B CA 1
ATOM 4714 C C . LEU B 1 179 ? -1.062 -39.438 7.965 1 95.25 179 LEU B C 1
ATOM 4716 O O . LEU B 1 179 ? -1.77 -38.969 8.875 1 95.25 179 LEU B O 1
ATOM 4720 N N . ASP B 1 180 ? -0.156 -40.312 8.102 1 93.88 180 ASP B N 1
ATOM 4721 C CA . ASP B 1 180 ? 0.093 -40.875 9.422 1 93.88 180 ASP B CA 1
ATOM 4722 C C . ASP B 1 180 ? 0.818 -39.906 10.328 1 93.88 180 ASP B C 1
ATOM 4724 O O . ASP B 1 180 ? 0.699 -39.969 11.547 1 93.88 180 ASP B O 1
ATOM 4728 N N . SER B 1 181 ? 1.495 -38.969 9.742 1 89.69 181 SER B N 1
ATOM 4729 C CA . SER B 1 181 ? 2.383 -38.094 10.5 1 89.69 181 SER B CA 1
ATOM 4730 C C . SER B 1 181 ? 1.737 -36.75 10.75 1 89.69 181 SER B C 1
ATOM 4732 O O . SER B 1 181 ? 2.074 -36.062 11.719 1 89.69 181 SER B O 1
ATOM 4734 N N . ILE B 1 182 ? 0.861 -36.312 9.867 1 90.06 182 ILE B N 1
ATOM 4735 C CA . ILE B 1 182 ? 0.301 -34.969 9.969 1 90.06 182 ILE B CA 1
ATOM 4736 C C . ILE B 1 182 ? -1.176 -35 9.586 1 90.06 182 ILE B C 1
ATOM 4738 O O . ILE B 1 182 ? -1.599 -35.812 8.773 1 90.06 182 ILE B O 1
ATOM 4742 N N . PRO B 1 183 ? -1.98 -34.156 10.242 1 91.44 183 PRO B N 1
ATOM 4743 C CA . PRO B 1 183 ? -3.373 -34.031 9.805 1 91.44 183 PRO B CA 1
ATOM 4744 C C . PRO B 1 183 ? -3.51 -33.281 8.469 1 91.44 183 PRO B C 1
ATOM 4746 O O . PRO B 1 183 ? -3.969 -32.156 8.43 1 91.44 183 PRO B O 1
ATOM 4749 N N . VAL B 1 184 ? -3.338 -33.938 7.395 1 92.88 184 VAL B N 1
ATOM 4750 C CA . VAL B 1 184 ? -3.18 -33.375 6.055 1 92.88 184 VAL B CA 1
ATOM 4751 C C . VAL B 1 184 ? -4.484 -32.719 5.617 1 92.88 184 VAL B C 1
ATOM 4753 O O . VAL B 1 184 ? -4.473 -31.594 5.125 1 92.88 184 VAL B O 1
ATOM 4756 N N . GLN B 1 185 ? -5.617 -33.312 5.883 1 92.44 185 GLN B N 1
ATOM 4757 C CA . GLN B 1 185 ? -6.891 -32.844 5.352 1 92.44 185 GLN B CA 1
ATOM 4758 C C . GLN B 1 185 ? -7.258 -31.469 5.941 1 92.44 185 GLN B C 1
ATOM 4760 O O . GLN B 1 185 ? -7.656 -30.562 5.215 1 92.44 185 GLN B O 1
ATOM 4765 N N . SER B 1 186 ? -7.109 -31.391 7.172 1 93.75 186 SER B N 1
ATOM 4766 C CA . SER B 1 186 ? -7.426 -30.125 7.828 1 93.75 186 SER B CA 1
ATOM 4767 C C . SER B 1 186 ? -6.512 -29 7.348 1 93.75 186 SER B C 1
ATOM 4769 O O . SER B 1 186 ? -6.977 -27.906 7.023 1 93.75 186 SER B O 1
ATOM 4771 N N . TYR B 1 187 ? -5.242 -29.281 7.199 1 95 187 TYR B N 1
ATOM 4772 C CA . TYR B 1 187 ? -4.277 -28.266 6.793 1 95 187 TYR B CA 1
ATOM 4773 C C . TYR B 1 187 ? -4.434 -27.922 5.316 1 95 187 TYR B C 1
ATOM 4775 O O . TYR B 1 187 ? -4.207 -26.781 4.91 1 95 187 TYR B O 1
ATOM 4783 N N . PHE B 1 188 ? -4.875 -28.969 4.59 1 96.81 188 PHE B N 1
ATOM 4784 C CA . PHE B 1 188 ? -5.082 -28.719 3.168 1 96.81 188 PHE B CA 1
ATOM 4785 C C . PHE B 1 188 ? -6.23 -27.75 2.947 1 96.81 188 PHE B C 1
ATOM 4787 O O . PHE B 1 188 ? -6.121 -26.828 2.135 1 96.81 188 PHE B O 1
ATOM 4794 N N . GLN B 1 189 ? -7.246 -27.891 3.713 1 95.5 189 GLN B N 1
ATOM 4795 C CA . GLN B 1 189 ? -8.375 -26.969 3.617 1 95.5 189 GLN B CA 1
ATOM 4796 C C . GLN B 1 189 ? -7.965 -25.547 4.008 1 95.5 189 GLN B C 1
ATOM 4798 O O . GLN B 1 189 ? -8.367 -24.578 3.363 1 95.5 189 GLN B O 1
ATOM 4803 N N . ASP B 1 190 ? -7.156 -25.484 4.984 1 95.5 190 ASP B N 1
ATOM 4804 C CA . ASP B 1 190 ? -6.648 -24.188 5.414 1 95.5 190 ASP B CA 1
ATOM 4805 C C . ASP B 1 190 ? -5.762 -23.562 4.34 1 95.5 190 ASP B C 1
ATOM 4807 O O . ASP B 1 190 ? -5.887 -22.375 4.039 1 95.5 190 ASP B O 1
ATOM 4811 N N . TYR B 1 191 ? -4.965 -24.391 3.777 1 97.12 191 TYR B N 1
ATOM 4812 C CA . TYR B 1 191 ? -4.059 -23.906 2.738 1 97.12 191 TYR B CA 1
ATOM 4813 C C . TYR B 1 191 ? -4.832 -23.312 1.572 1 97.12 191 TYR B C 1
ATOM 4815 O O . TYR B 1 191 ? -4.457 -22.266 1.04 1 97.12 191 TYR B O 1
ATOM 4823 N N . LEU B 1 192 ? -5.875 -23.984 1.209 1 96.69 192 LEU B N 1
ATOM 4824 C CA . LEU B 1 192 ? -6.684 -23.516 0.086 1 96.69 192 LEU B CA 1
ATOM 4825 C C . LEU B 1 192 ? -7.277 -22.141 0.375 1 96.69 192 LEU B C 1
ATOM 4827 O O . LEU B 1 192 ? -7.465 -21.328 -0.539 1 96.69 192 LEU B O 1
ATOM 4831 N N . LYS B 1 193 ? -7.434 -21.859 1.627 1 94.19 193 LYS B N 1
ATOM 4832 C CA . LYS B 1 193 ? -8.102 -20.625 2.02 1 94.19 193 LYS B CA 1
ATOM 4833 C C . LYS B 1 193 ? -7.098 -19.5 2.275 1 94.19 193 LYS B C 1
ATOM 4835 O O . LYS B 1 193 ? -7.328 -18.359 1.898 1 94.19 193 LYS B O 1
ATOM 4840 N N . PHE B 1 194 ? -5.961 -19.844 2.99 1 95.56 194 PHE B N 1
ATOM 4841 C CA . PHE B 1 194 ? -5.078 -18.75 3.41 1 95.56 194 PHE B CA 1
ATOM 4842 C C . PHE B 1 194 ? -3.641 -19.25 3.541 1 95.56 194 PHE B C 1
ATOM 4844 O O . 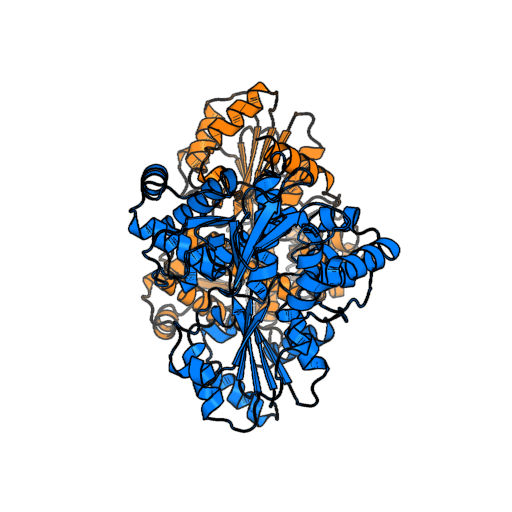PHE B 1 194 ? -2.916 -18.844 4.449 1 95.56 194 PHE B O 1
ATOM 4851 N N . GLY B 1 195 ? -3.191 -20.125 2.674 1 96.75 195 GLY B N 1
ATOM 4852 C CA . GLY B 1 195 ? -1.881 -20.734 2.879 1 96.75 195 GLY B CA 1
ATOM 4853 C C . GLY B 1 195 ? -0.892 -20.391 1.78 1 96.75 195 GLY B C 1
ATOM 4854 O O . GLY B 1 195 ? 0.288 -20.734 1.871 1 96.75 195 GLY B O 1
ATOM 4855 N N . TYR B 1 196 ? -1.331 -19.719 0.725 1 97.5 196 TYR B N 1
ATOM 4856 C CA . TYR B 1 196 ? -0.481 -19.516 -0.443 1 97.5 196 TYR B CA 1
ATOM 4857 C C . TYR B 1 196 ? 0.544 -18.422 -0.189 1 97.5 196 TYR B C 1
ATOM 4859 O O . TYR B 1 196 ? 1.631 -18.438 -0.771 1 97.5 196 TYR B O 1
ATOM 4867 N N . PHE B 1 197 ? 0.263 -17.5 0.708 1 96.88 197 PHE B N 1
ATOM 4868 C CA . PHE B 1 197 ? 1.198 -16.422 0.985 1 96.88 197 PHE B CA 1
ATOM 4869 C C . PHE B 1 197 ? 1.709 -16.5 2.418 1 96.88 197 PHE B C 1
ATOM 4871 O O . PHE B 1 197 ? 0.947 -16.812 3.338 1 96.88 197 PHE B O 1
ATOM 4878 N N . PRO B 1 198 ? 2.955 -16.062 2.631 1 95 198 PRO B N 1
ATOM 4879 C CA . PRO B 1 198 ? 3.594 -16.203 3.939 1 95 198 PRO B CA 1
ATOM 4880 C C . PRO B 1 198 ? 2.953 -15.328 5.012 1 95 198 PRO B C 1
ATOM 4882 O O . PRO B 1 198 ? 3.115 -15.586 6.207 1 95 198 PRO B O 1
ATOM 4885 N N . PHE B 1 199 ? 2.246 -14.32 4.637 1 91.81 199 PHE B N 1
ATOM 4886 C CA . PHE B 1 199 ? 1.768 -13.375 5.641 1 91.81 199 PHE B CA 1
ATOM 4887 C C . PHE B 1 199 ? 0.629 -13.984 6.453 1 91.81 199 PHE B C 1
ATOM 4889 O O . PHE B 1 199 ? 0.117 -13.352 7.379 1 91.81 199 PHE B O 1
ATOM 4896 N N . PHE B 1 200 ? 0.263 -15.266 6.145 1 93.5 200 PHE B N 1
ATOM 4897 C CA . PHE B 1 200 ? -0.668 -15.961 7.02 1 93.5 200 PHE B CA 1
ATOM 4898 C C . PHE B 1 200 ? -0.062 -16.172 8.406 1 93.5 200 PHE B C 1
ATOM 4900 O O . PHE B 1 200 ? -0.788 -16.312 9.391 1 93.5 200 PHE B O 1
ATOM 4907 N N . LEU B 1 201 ? 1.289 -16.141 8.484 1 90.69 201 LEU B N 1
ATOM 4908 C CA . LEU B 1 201 ? 2.004 -16.312 9.75 1 90.69 201 LEU B CA 1
ATOM 4909 C C . LEU B 1 201 ? 1.745 -15.125 10.672 1 90.69 201 LEU B C 1
ATOM 4911 O O . LEU B 1 201 ? 1.853 -15.25 11.898 1 90.69 201 LEU B O 1
ATOM 4915 N N . GLU B 1 202 ? 1.459 -13.992 10.07 1 86.25 202 GLU B N 1
ATOM 4916 C CA . GLU B 1 202 ? 1.207 -12.781 10.852 1 86.25 202 GLU B CA 1
ATOM 4917 C C . GLU B 1 202 ? -0.21 -12.781 11.422 1 86.25 202 GLU B C 1
ATOM 4919 O O . GLU B 1 202 ? -0.416 -12.445 12.586 1 86.25 202 GLU B O 1
ATOM 4924 N N . SER B 1 203 ? -1.147 -13.062 10.602 1 86.19 203 SER B N 1
ATOM 4925 C CA . SER B 1 203 ? -2.545 -13.062 11.023 1 86.19 203 SER B CA 1
ATOM 4926 C C . SER B 1 203 ? -3.412 -13.883 10.07 1 86.19 203 SER B C 1
ATOM 4928 O O . SER B 1 203 ? -3.543 -13.539 8.891 1 86.19 203 SER B O 1
ATOM 4930 N N . LYS B 1 204 ? -4.027 -14.867 10.617 1 87.62 204 LYS B N 1
ATOM 4931 C CA . LYS B 1 204 ? -4.973 -15.648 9.828 1 87.62 204 LYS B CA 1
ATOM 4932 C C . LYS B 1 204 ? -6.301 -14.906 9.664 1 87.62 204 LYS B C 1
ATOM 4934 O O . LYS B 1 204 ? -6.902 -14.938 8.594 1 87.62 204 LYS B O 1
ATOM 4939 N N . ILE B 1 205 ? -6.656 -14.203 10.672 1 82.44 205 ILE B N 1
ATOM 4940 C CA . ILE B 1 205 ? -7.922 -13.477 10.695 1 82.44 205 ILE B CA 1
ATOM 4941 C C . ILE B 1 205 ? -7.871 -12.32 9.703 1 82.44 205 ILE B C 1
ATOM 4943 O O . ILE B 1 205 ? -8.852 -12.031 9.016 1 82.44 205 ILE B O 1
ATOM 4947 N N . GLY B 1 206 ? -6.727 -11.734 9.625 1 86.81 206 GLY B N 1
ATOM 4948 C CA . GLY B 1 206 ? -6.57 -10.586 8.75 1 86.81 206 GLY B CA 1
ATOM 4949 C C . GLY B 1 206 ? -6.066 -10.953 7.367 1 86.81 206 GLY B C 1
ATOM 4950 O O . GLY B 1 206 ? -5.773 -10.07 6.555 1 86.81 206 GLY B O 1
ATOM 4951 N N . TYR B 1 207 ? -6.043 -12.242 7.055 1 91.94 207 TYR B N 1
ATOM 4952 C CA . TYR B 1 207 ? -5.395 -12.719 5.836 1 91.94 207 TYR B CA 1
ATOM 4953 C C . TYR B 1 207 ? -6.121 -12.211 4.598 1 91.94 207 TYR B C 1
ATOM 4955 O O . TYR B 1 207 ? -5.492 -11.688 3.672 1 91.94 207 TYR B O 1
ATOM 4963 N N . SER B 1 208 ? -7.426 -12.336 4.594 1 89.38 208 SER B N 1
ATOM 4964 C CA . SER B 1 208 ? -8.203 -11.961 3.418 1 89.38 208 SER B CA 1
ATOM 4965 C C . SER B 1 208 ? -8.062 -10.477 3.113 1 89.38 208 SER B C 1
ATOM 4967 O O . SER B 1 208 ? -7.934 -10.086 1.95 1 89.38 208 SER B O 1
ATOM 4969 N N . GLN B 1 209 ? -8.078 -9.703 4.117 1 86.94 209 GLN B N 1
ATOM 4970 C CA . GLN B 1 209 ? -7.914 -8.266 3.938 1 86.94 209 GLN B CA 1
ATOM 4971 C C . GLN B 1 209 ? -6.527 -7.926 3.391 1 86.94 209 GLN B C 1
ATOM 4973 O O . GLN B 1 209 ? -6.398 -7.109 2.479 1 86.94 209 GLN B O 1
ATOM 4978 N N . LYS B 1 210 ? -5.547 -8.508 3.996 1 90.81 210 LYS B N 1
ATOM 4979 C CA . LYS B 1 210 ? -4.184 -8.289 3.523 1 90.81 210 LYS B CA 1
ATOM 4980 C C . LYS B 1 210 ? -4.027 -8.734 2.072 1 90.81 210 LYS B C 1
ATOM 4982 O O . LYS B 1 210 ? -3.348 -8.07 1.285 1 90.81 210 LYS B O 1
ATOM 4987 N N . LEU B 1 211 ? -4.668 -9.82 1.745 1 93.44 211 LEU B N 1
ATOM 4988 C CA . LEU B 1 211 ? -4.625 -10.344 0.383 1 93.44 211 LEU B CA 1
ATOM 4989 C C . LEU B 1 211 ? -5.266 -9.359 -0.594 1 93.44 211 LEU B C 1
ATOM 4991 O O . LEU B 1 211 ? -4.707 -9.086 -1.661 1 93.44 211 LEU B O 1
ATOM 4995 N N . LEU B 1 212 ? -6.375 -8.844 -0.239 1 90.62 212 LEU B N 1
ATOM 4996 C CA . LEU B 1 212 ? -7.055 -7.844 -1.059 1 90.62 212 LEU B CA 1
ATOM 4997 C C . LEU B 1 212 ? -6.176 -6.617 -1.265 1 90.62 212 LEU B C 1
ATOM 4999 O O . LEU B 1 212 ? -6.062 -6.109 -2.383 1 90.62 212 LEU B O 1
ATOM 5003 N N . GLU B 1 213 ? -5.559 -6.172 -0.205 1 88.62 213 GLU B N 1
ATOM 5004 C CA . GLU B 1 213 ? -4.664 -5.02 -0.271 1 88.62 213 GLU B CA 1
ATOM 5005 C C . GLU B 1 213 ? -3.475 -5.297 -1.188 1 88.62 213 GLU B C 1
ATOM 5007 O O . GLU B 1 213 ? -3.043 -4.414 -1.934 1 88.62 213 GLU B O 1
ATOM 5012 N N . THR B 1 214 ? -2.996 -6.461 -1.12 1 92.81 214 THR B N 1
ATOM 5013 C CA . THR B 1 214 ? -1.839 -6.84 -1.925 1 92.81 214 THR B CA 1
ATOM 5014 C C . THR B 1 214 ? -2.184 -6.824 -3.41 1 92.81 214 THR B C 1
ATOM 5016 O O . THR B 1 214 ? -1.396 -6.348 -4.23 1 92.81 214 THR B O 1
ATOM 5019 N N . ILE B 1 215 ? -3.367 -7.289 -3.775 1 93.88 215 ILE B N 1
ATOM 5020 C CA . ILE B 1 215 ? -3.793 -7.289 -5.172 1 93.88 215 ILE B CA 1
ATOM 5021 C C . ILE B 1 215 ? -3.986 -5.852 -5.652 1 93.88 215 ILE B C 1
ATOM 5023 O O . ILE B 1 215 ? -3.561 -5.496 -6.754 1 93.88 215 ILE B O 1
ATOM 5027 N N . GLN B 1 216 ? -4.562 -5.062 -4.801 1 90.94 216 GLN B N 1
ATOM 5028 C CA . GLN B 1 216 ? -4.777 -3.662 -5.141 1 90.94 216 GLN B CA 1
ATOM 5029 C C . GLN B 1 216 ? -3.451 -2.947 -5.395 1 90.94 216 GLN B C 1
ATOM 5031 O O . GLN B 1 216 ? -3.314 -2.209 -6.371 1 90.94 216 GLN B O 1
ATOM 5036 N N . LEU B 1 217 ? -2.535 -3.225 -4.52 1 90.12 217 LEU B N 1
ATOM 5037 C CA . LEU B 1 217 ? -1.215 -2.617 -4.656 1 90.12 217 LEU B CA 1
ATOM 5038 C C . LEU B 1 217 ? -0.521 -3.102 -5.922 1 90.12 217 LEU B C 1
ATOM 5040 O O . LEU B 1 217 ? 0.105 -2.312 -6.633 1 90.12 217 LEU B O 1
ATOM 5044 N N . ALA B 1 218 ? -0.621 -4.367 -6.148 1 93.19 218 ALA B N 1
ATOM 5045 C CA . ALA B 1 218 ? -0.018 -4.918 -7.359 1 93.19 218 ALA B CA 1
ATOM 5046 C C . ALA B 1 218 ? -0.556 -4.227 -8.609 1 93.19 218 ALA B C 1
ATOM 5048 O O . ALA B 1 218 ? 0.208 -3.875 -9.508 1 93.19 218 ALA B O 1
ATOM 5049 N N . ILE B 1 219 ? -1.838 -3.967 -8.641 1 93.69 219 ILE B N 1
ATOM 5050 C CA . ILE B 1 219 ? -2.477 -3.365 -9.805 1 93.69 219 ILE B CA 1
ATOM 5051 C C . ILE B 1 219 ? -2.102 -1.889 -9.891 1 93.69 219 ILE B C 1
ATOM 5053 O O . ILE B 1 219 ? -1.634 -1.424 -10.938 1 93.69 219 ILE B O 1
ATOM 5057 N N . ASP B 1 220 ? -2.121 -1.214 -8.812 1 90.94 220 ASP B N 1
ATOM 5058 C CA . ASP B 1 220 ? -2.035 0.243 -8.828 1 90.94 220 ASP B CA 1
ATOM 5059 C C . ASP B 1 220 ? -0.582 0.708 -8.859 1 90.94 220 ASP B C 1
ATOM 5061 O O . ASP B 1 220 ? -0.269 1.74 -9.461 1 90.94 220 ASP B O 1
ATOM 5065 N N . THR B 1 221 ? 0.276 -0.093 -8.234 1 88.75 221 THR B N 1
ATOM 5066 C CA . THR B 1 221 ? 1.62 0.437 -8.031 1 88.75 221 THR B CA 1
ATOM 5067 C C . THR B 1 221 ? 2.641 -0.354 -8.844 1 88.75 221 THR B C 1
ATOM 5069 O O . THR B 1 221 ? 3.754 0.12 -9.078 1 88.75 221 THR B O 1
ATOM 5072 N N . ASP B 1 222 ? 2.283 -1.56 -9.219 1 89.56 222 ASP B N 1
ATOM 5073 C CA . ASP B 1 222 ? 3.23 -2.354 -10 1 89.56 222 ASP B CA 1
ATOM 5074 C C . ASP B 1 222 ? 2.826 -2.408 -11.469 1 89.56 222 ASP B C 1
ATOM 5076 O O . ASP B 1 222 ? 3.582 -1.975 -12.344 1 89.56 222 ASP B O 1
ATOM 5080 N N . ILE B 1 223 ? 1.61 -2.797 -11.719 1 91.12 223 ILE B N 1
ATOM 5081 C CA . ILE B 1 223 ? 1.15 -3.068 -13.078 1 91.12 223 ILE B CA 1
ATOM 5082 C C . ILE B 1 223 ? 0.93 -1.752 -13.82 1 91.12 223 ILE B C 1
ATOM 5084 O O . ILE B 1 223 ? 1.48 -1.543 -14.906 1 91.12 223 ILE B O 1
ATOM 5088 N N . ALA B 1 224 ? 0.186 -0.868 -13.242 1 90.38 224 ALA B N 1
ATOM 5089 C CA . ALA B 1 224 ? -0.272 0.335 -13.938 1 90.38 224 ALA B CA 1
ATOM 5090 C C . ALA B 1 224 ? 0.907 1.198 -14.375 1 90.38 224 ALA B C 1
ATOM 5092 O O . ALA B 1 224 ? 1.019 1.555 -15.555 1 90.38 224 ALA B O 1
ATOM 5093 N N . PRO B 1 225 ? 1.833 1.511 -13.445 1 84.56 225 PRO B N 1
ATOM 5094 C CA . PRO B 1 225 ? 2.971 2.32 -13.891 1 84.56 225 PRO B CA 1
ATOM 5095 C C . PRO B 1 225 ? 3.871 1.582 -14.875 1 84.56 225 PRO B C 1
ATOM 5097 O O . PRO B 1 225 ? 4.336 2.172 -15.852 1 84.56 225 PRO B O 1
ATOM 5100 N N . PHE B 1 226 ? 4.082 0.328 -14.664 1 82.88 226 PHE B N 1
ATOM 5101 C CA . PHE B 1 226 ? 5.008 -0.427 -15.5 1 82.88 226 PHE B CA 1
ATOM 5102 C C . PHE B 1 226 ? 4.469 -0.556 -16.922 1 82.88 226 PHE B C 1
ATOM 5104 O O . PHE B 1 226 ? 5.219 -0.414 -17.891 1 82.88 226 PHE B O 1
ATOM 5111 N N . GLU B 1 227 ? 3.178 -0.805 -16.984 1 86.19 227 GLU B N 1
ATOM 5112 C CA . GLU B 1 227 ? 2.541 -0.958 -18.297 1 86.19 227 GLU B CA 1
ATOM 5113 C C . GLU B 1 227 ? 2.059 0.384 -18.828 1 86.19 227 GLU B C 1
ATOM 5115 O O . GLU B 1 227 ? 1.456 0.448 -19.906 1 86.19 227 GLU B O 1
ATOM 5120 N N . GLU B 1 228 ? 2.268 1.413 -18.047 1 86.19 228 GLU B N 1
ATOM 5121 C CA . GLU B 1 228 ? 1.869 2.768 -18.422 1 86.19 228 GLU B CA 1
ATOM 5122 C C . GLU B 1 228 ? 0.386 2.828 -18.781 1 86.19 228 GLU B C 1
ATOM 5124 O O . GLU B 1 228 ? 0.011 3.377 -19.812 1 86.19 228 GLU B O 1
ATOM 5129 N N . LEU B 1 229 ? -0.43 2.223 -17.984 1 90.38 229 LEU B N 1
ATOM 5130 C CA . LEU B 1 229 ? -1.871 2.195 -18.203 1 90.38 229 LEU B CA 1
ATOM 5131 C C . LEU B 1 229 ? -2.516 3.508 -17.781 1 90.38 229 LEU B C 1
ATOM 5133 O O . LEU B 1 229 ? -2.146 4.074 -16.75 1 90.38 229 LEU B O 1
ATOM 5137 N N . GLN B 1 230 ? -3.438 3.912 -18.547 1 89 230 GLN B N 1
ATOM 5138 C CA . GLN B 1 230 ? -4.262 5.043 -18.125 1 89 230 GLN B CA 1
ATOM 5139 C C . GLN B 1 230 ? -5.203 4.648 -16.984 1 89 230 GLN B C 1
ATOM 5141 O O . GLN B 1 230 ? -5.504 3.469 -16.812 1 89 230 GLN B O 1
ATOM 5146 N N . HIS B 1 231 ? -5.676 5.68 -16.266 1 84.62 231 HIS B N 1
ATOM 5147 C CA . HIS B 1 231 ? -6.547 5.43 -15.133 1 84.62 231 HIS B CA 1
ATOM 5148 C C . HIS B 1 231 ? -7.816 4.695 -15.555 1 84.62 231 HIS B C 1
ATOM 5150 O O . HIS B 1 231 ? -8.289 3.805 -14.844 1 84.62 231 HIS B O 1
ATOM 5156 N N . SER B 1 232 ? -8.352 5.059 -16.688 1 87.94 232 SER B N 1
ATOM 5157 C CA . SER B 1 232 ? -9.562 4.406 -17.188 1 87.94 232 SER B CA 1
ATOM 5158 C C . SER B 1 232 ? -9.312 2.932 -17.484 1 87.94 232 SER B C 1
ATOM 5160 O O . SER B 1 232 ? -10.18 2.088 -17.234 1 87.94 232 SER B O 1
ATOM 5162 N N . THR B 1 233 ? -8.109 2.65 -18.016 1 92.56 233 THR B N 1
ATOM 5163 C CA . THR B 1 233 ? -7.758 1.272 -18.328 1 92.56 233 THR B CA 1
ATOM 5164 C C . THR B 1 233 ? -7.562 0.458 -17.047 1 92.56 233 THR B C 1
ATOM 5166 O O . THR B 1 233 ? -7.906 -0.725 -17 1 92.56 233 THR B O 1
ATOM 5169 N N . VAL B 1 234 ? -7.008 1.102 -16.062 1 92.88 234 VAL B N 1
ATOM 5170 C CA . VAL B 1 234 ? -6.832 0.444 -14.773 1 92.88 234 VAL B CA 1
ATOM 5171 C C . VAL B 1 234 ? -8.195 0.077 -14.188 1 92.88 234 VAL B C 1
ATOM 5173 O O . VAL B 1 234 ? -8.375 -1.016 -13.648 1 92.88 234 VAL B O 1
ATOM 5176 N N . ARG B 1 235 ? -9.141 0.948 -14.281 1 90.88 235 ARG B N 1
ATOM 5177 C CA . ARG B 1 235 ? -10.5 0.657 -13.82 1 90.88 235 ARG B CA 1
ATOM 5178 C C . ARG B 1 235 ? -11.094 -0.526 -14.578 1 90.88 235 ARG B C 1
ATOM 5180 O O . ARG B 1 235 ? -11.742 -1.39 -13.977 1 90.88 235 ARG B O 1
ATOM 5187 N N . THR B 1 236 ? -10.883 -0.519 -15.844 1 94.5 236 THR B N 1
ATOM 5188 C CA . THR B 1 236 ? -11.359 -1.624 -16.672 1 94.5 236 THR B CA 1
ATOM 5189 C C . THR B 1 236 ? -10.711 -2.938 -16.234 1 94.5 236 THR B C 1
ATOM 5191 O O . THR B 1 236 ? -11.375 -3.979 -16.203 1 94.5 236 THR B O 1
ATOM 5194 N N . LEU B 1 237 ? -9.43 -2.869 -15.953 1 96.06 237 LEU B N 1
ATOM 5195 C CA . LEU B 1 237 ? -8.695 -4.039 -15.477 1 96.06 237 LEU B CA 1
ATOM 5196 C C . LEU B 1 237 ? -9.312 -4.578 -14.188 1 96.06 237 LEU B C 1
ATOM 5198 O O . LEU B 1 237 ? -9.492 -5.789 -14.047 1 96.06 237 LEU B O 1
ATOM 5202 N N . LYS B 1 238 ? -9.617 -3.723 -13.273 1 94.31 238 LYS B N 1
ATOM 5203 C CA . LYS B 1 238 ? -10.234 -4.121 -12.016 1 94.31 238 LYS B CA 1
ATOM 5204 C C . LYS B 1 238 ? -11.625 -4.707 -12.242 1 94.31 238 LYS B C 1
ATOM 5206 O O . LYS B 1 238 ? -11.992 -5.711 -11.625 1 94.31 238 LYS B O 1
ATOM 5211 N N . LYS B 1 239 ? -12.359 -4.102 -13.125 1 93.5 239 LYS B N 1
ATOM 5212 C CA . LYS B 1 239 ? -13.672 -4.629 -13.492 1 93.5 239 LYS B CA 1
ATOM 5213 C C . LYS B 1 239 ? -13.562 -6.035 -14.062 1 93.5 239 LYS B C 1
ATOM 5215 O O . LYS B 1 239 ? -14.328 -6.926 -13.695 1 93.5 239 LYS B O 1
ATOM 5220 N N . LEU B 1 240 ? -12.664 -6.148 -14.953 1 94.88 240 LEU B N 1
ATOM 5221 C CA . LEU B 1 240 ? -12.43 -7.445 -15.578 1 94.88 240 LEU B CA 1
ATOM 5222 C C . LEU B 1 240 ? -12.102 -8.5 -14.531 1 94.88 240 LEU B C 1
ATOM 5224 O O . LEU B 1 240 ? -12.68 -9.594 -14.547 1 94.88 240 LEU B O 1
ATOM 5228 N N . LEU B 1 241 ? -11.195 -8.188 -13.648 1 93.88 241 LEU B N 1
ATOM 5229 C CA . LEU B 1 241 ? -10.805 -9.117 -12.594 1 93.88 241 LEU B CA 1
ATOM 5230 C C . LEU B 1 241 ? -12 -9.523 -11.742 1 93.88 241 LEU B C 1
ATOM 5232 O O . LEU B 1 241 ? -12.172 -10.703 -11.422 1 93.88 241 LEU B O 1
ATOM 5236 N N . PHE B 1 242 ? -12.836 -8.594 -11.43 1 90.19 242 PHE B N 1
ATOM 5237 C CA . PHE B 1 242 ? -14 -8.883 -10.609 1 90.19 242 PHE B CA 1
ATOM 5238 C C . PHE B 1 242 ? -14.984 -9.781 -11.352 1 90.19 242 PHE B C 1
ATOM 5240 O O . PHE B 1 242 ? -15.469 -10.766 -10.797 1 90.19 242 PHE B O 1
ATOM 5247 N N . VAL B 1 243 ? -15.195 -9.453 -12.562 1 90.19 243 VAL B N 1
ATOM 5248 C CA . VAL B 1 243 ? -16.125 -10.219 -13.391 1 90.19 243 VAL B CA 1
ATOM 5249 C C . VAL B 1 243 ? -15.617 -11.656 -13.516 1 90.19 243 VAL B C 1
ATOM 5251 O O . VAL B 1 243 ? -16.391 -12.609 -13.375 1 90.19 243 VAL B O 1
ATOM 5254 N N . LEU B 1 244 ? -14.367 -11.797 -13.742 1 91.19 244 LEU B N 1
ATOM 5255 C CA . LEU B 1 244 ? -13.781 -13.117 -13.898 1 91.19 244 LEU B CA 1
ATOM 5256 C C . LEU B 1 244 ? -13.828 -13.891 -12.586 1 91.19 244 LEU B C 1
ATOM 5258 O O . LEU B 1 244 ? -14.07 -15.102 -12.578 1 91.19 244 LEU B O 1
ATOM 5262 N N . SER B 1 245 ? -13.586 -13.195 -11.531 1 87.38 245 SER B N 1
ATOM 5263 C CA . SER B 1 245 ? -13.523 -13.852 -10.234 1 87.38 245 SER B CA 1
ATOM 5264 C C . SER B 1 245 ? -14.867 -14.477 -9.867 1 87.38 245 SER B C 1
ATOM 5266 O O . SER B 1 245 ? -14.914 -15.453 -9.109 1 87.38 245 SER B O 1
ATOM 5268 N N . GLU B 1 246 ? -15.891 -13.969 -10.414 1 81.25 246 GLU B N 1
ATOM 5269 C CA . GLU B 1 246 ? -17.234 -14.492 -10.148 1 81.25 246 GLU B CA 1
ATOM 5270 C C . GLU B 1 246 ? -17.516 -15.719 -11.008 1 81.25 246 GLU B C 1
ATOM 5272 O O . GLU B 1 246 ? -18.422 -16.516 -10.688 1 81.25 246 GLU B O 1
ATOM 5277 N N . SER B 1 247 ? -16.734 -15.922 -12.055 1 79.31 247 SER B N 1
ATOM 5278 C CA . SER B 1 247 ? -17.109 -16.938 -13.031 1 79.31 247 SER B CA 1
ATOM 5279 C C . SER B 1 247 ? -16.031 -18.016 -13.156 1 79.31 247 SER B C 1
ATOM 5281 O O . SER B 1 247 ? -16.25 -19.047 -13.789 1 79.31 247 SER B O 1
ATOM 5283 N N . VAL B 1 248 ? -14.883 -17.875 -12.617 1 73.5 248 VAL B N 1
ATOM 5284 C CA . VAL B 1 248 ? -13.766 -18.781 -12.828 1 73.5 248 VAL B CA 1
ATOM 5285 C C . VAL B 1 248 ? -13.992 -20.062 -12.031 1 73.5 248 VAL B C 1
ATOM 5287 O O . VAL B 1 248 ? -14.57 -20.031 -10.945 1 73.5 248 VAL B O 1
ATOM 5290 N N . PRO B 1 249 ? -13.477 -21.141 -12.758 1 72.56 249 PRO B N 1
ATOM 5291 C CA . PRO B 1 249 ? -12.844 -21.281 -14.07 1 72.56 249 PRO B CA 1
ATOM 5292 C C . PRO B 1 249 ? -13.836 -21.172 -15.227 1 72.56 249 PRO B C 1
ATOM 5294 O O . PRO B 1 249 ? -15.023 -21.469 -15.055 1 72.56 249 PRO B O 1
ATOM 5297 N N . PHE B 1 250 ? -13.383 -20.531 -16.312 1 76.12 250 PHE B N 1
ATOM 5298 C CA . PHE B 1 250 ? -14.359 -20.484 -17.391 1 76.12 250 PHE B CA 1
ATOM 5299 C C . PHE B 1 250 ? -13.672 -20.359 -18.734 1 76.12 250 PHE B C 1
ATOM 5301 O O . PHE B 1 250 ? -12.5 -19.984 -18.812 1 76.12 250 PHE B O 1
ATOM 5308 N N . THR B 1 251 ? -14.336 -20.922 -19.719 1 82.88 251 THR B N 1
ATOM 5309 C CA . THR B 1 251 ? -13.969 -20.641 -21.109 1 82.88 251 THR B CA 1
ATOM 5310 C C . THR B 1 251 ? -14.406 -19.25 -21.516 1 82.88 251 THR B C 1
ATOM 5312 O O . THR B 1 251 ? -15.602 -18.953 -21.562 1 82.88 251 THR B O 1
ATOM 5315 N N . PRO B 1 252 ? -13.43 -18.484 -21.797 1 84.25 252 PRO B N 1
ATOM 5316 C CA . PRO B 1 252 ? -13.789 -17.078 -21.969 1 84.25 252 PRO B CA 1
ATOM 5317 C C . PRO B 1 252 ? -14.484 -16.812 -23.297 1 84.25 252 PRO B C 1
ATOM 5319 O O . PRO B 1 252 ? -14.109 -17.375 -24.328 1 84.25 252 PRO B O 1
ATOM 5322 N N . ASN B 1 253 ? -15.516 -16.125 -23.25 1 90.19 253 ASN B N 1
ATOM 5323 C CA . ASN B 1 253 ? -16.094 -15.445 -24.406 1 90.19 253 ASN B CA 1
ATOM 5324 C C . ASN B 1 253 ? -15.641 -13.984 -24.469 1 90.19 253 ASN B C 1
ATOM 5326 O O . ASN B 1 253 ? -16.25 -13.117 -23.844 1 90.19 253 ASN B O 1
ATOM 5330 N N . ILE B 1 254 ? -14.641 -13.805 -25.25 1 92.06 254 ILE B N 1
ATOM 5331 C CA . ILE B 1 254 ? -13.961 -12.516 -25.266 1 92.06 254 ILE B CA 1
ATOM 5332 C C . ILE B 1 254 ? -14.906 -11.43 -25.766 1 92.06 254 ILE B C 1
ATOM 5334 O O . ILE B 1 254 ? -14.891 -10.297 -25.266 1 92.06 254 ILE B O 1
ATOM 5338 N N . ASN B 1 255 ? -15.703 -11.805 -26.656 1 92.94 255 ASN B N 1
ATOM 5339 C CA . ASN B 1 255 ? -16.672 -10.844 -27.172 1 92.94 255 ASN B CA 1
ATOM 5340 C C . ASN B 1 255 ? -17.672 -10.406 -26.109 1 92.94 255 ASN B C 1
ATOM 5342 O O . ASN B 1 255 ? -17.984 -9.227 -26 1 92.94 255 ASN B O 1
ATOM 5346 N N . LYS B 1 256 ? -18.125 -11.312 -25.422 1 92.12 256 LYS B N 1
ATOM 5347 C CA . LYS B 1 256 ? -19.062 -11 -24.344 1 92.12 256 LYS B CA 1
ATOM 5348 C C . LYS B 1 256 ? -18.406 -10.141 -23.266 1 92.12 256 LYS B C 1
ATOM 5350 O O . LYS B 1 256 ? -19.031 -9.211 -22.75 1 92.12 256 LYS B O 1
ATOM 5355 N N . LEU B 1 257 ? -17.203 -10.516 -22.938 1 92.75 257 LEU B N 1
ATOM 5356 C CA . LEU B 1 257 ? -16.469 -9.727 -21.953 1 92.75 257 LEU B CA 1
ATOM 5357 C C . LEU B 1 257 ? -16.25 -8.297 -22.453 1 92.75 257 LEU B C 1
ATOM 5359 O O . LEU B 1 257 ? -16.422 -7.34 -21.703 1 92.75 257 LEU B O 1
ATOM 5363 N N . ALA B 1 258 ? -15.883 -8.18 -23.703 1 94.44 258 ALA B N 1
ATOM 5364 C CA . ALA B 1 258 ? -15.656 -6.879 -24.312 1 94.44 258 ALA B CA 1
ATOM 5365 C C . ALA B 1 258 ? -16.906 -6.016 -24.25 1 94.44 258 ALA B C 1
ATOM 5367 O O . ALA B 1 258 ? -16.844 -4.824 -23.938 1 94.44 258 ALA B O 1
ATOM 5368 N N . GLU B 1 259 ? -18 -6.605 -24.531 1 94.12 259 GLU B N 1
ATOM 5369 C CA . GLU B 1 259 ? -19.281 -5.902 -24.484 1 94.12 259 GLU B CA 1
ATOM 5370 C C . GLU B 1 259 ? -19.609 -5.469 -23.062 1 94.12 259 GLU B C 1
ATOM 5372 O O . GLU B 1 259 ? -19.969 -4.312 -22.828 1 94.12 259 GLU B O 1
ATOM 5377 N N . LYS B 1 260 ? -19.469 -6.367 -22.172 1 90.56 260 LYS B N 1
ATOM 5378 C CA . LYS B 1 260 ? -19.797 -6.105 -20.781 1 90.56 260 LYS B CA 1
ATOM 5379 C C . LYS B 1 260 ? -18.922 -4.992 -20.203 1 90.56 260 LYS B C 1
ATOM 5381 O O . LYS B 1 260 ? -19.375 -4.18 -19.406 1 90.56 260 LYS B O 1
ATOM 5386 N N . LEU B 1 261 ? -17.688 -4.949 -20.625 1 93.31 261 LEU B N 1
ATOM 5387 C CA . LEU B 1 261 ? -16.719 -3.99 -20.094 1 93.31 261 LEU B CA 1
ATOM 5388 C C . LEU B 1 261 ? -16.688 -2.725 -20.953 1 93.31 261 LEU B C 1
ATOM 5390 O O . LEU B 1 261 ? -16 -1.759 -20.609 1 93.31 261 LEU B O 1
ATOM 5394 N N . GLU B 1 262 ? -17.359 -2.727 -22.031 1 93.38 262 GLU B N 1
ATOM 5395 C CA . GLU B 1 262 ? -17.344 -1.612 -22.969 1 93.38 262 GLU B CA 1
ATOM 5396 C C . GLU B 1 262 ? -15.922 -1.248 -23.391 1 93.38 262 GLU B C 1
ATOM 5398 O O . GLU B 1 262 ? -15.523 -0.086 -23.297 1 93.38 262 GLU B O 1
ATOM 5403 N N . THR B 1 263 ? -15.227 -2.266 -23.734 1 94.94 263 THR B N 1
ATOM 5404 C CA . THR B 1 263 ? -13.82 -2.16 -24.109 1 94.94 263 THR B CA 1
ATOM 5405 C C . THR B 1 263 ? -13.516 -3.014 -25.344 1 94.94 263 THR B C 1
ATOM 5407 O O . THR B 1 263 ? -14.078 -4.098 -25.5 1 94.94 263 THR B O 1
ATOM 5410 N N . PRO B 1 264 ? -12.633 -2.521 -26.219 1 94.69 264 PRO B N 1
ATOM 5411 C CA . PRO B 1 264 ? -12.305 -3.322 -27.391 1 94.69 264 PRO B CA 1
ATOM 5412 C C . PRO B 1 264 ? -11.766 -4.703 -27.031 1 94.69 264 PRO B C 1
ATOM 5414 O O . PRO B 1 264 ? -11.078 -4.859 -26.016 1 94.69 264 PRO B O 1
ATOM 5417 N N . ARG B 1 265 ? -12.102 -5.633 -27.969 1 93.88 265 ARG B N 1
ATOM 5418 C CA . ARG B 1 265 ? -11.703 -7.027 -27.797 1 93.88 265 ARG B CA 1
ATOM 5419 C C . ARG B 1 265 ? -10.203 -7.145 -27.562 1 93.88 265 ARG B C 1
ATOM 5421 O O . ARG B 1 265 ? -9.773 -7.844 -26.641 1 93.88 265 ARG B O 1
ATOM 5428 N N . ASN B 1 266 ? -9.383 -6.469 -28.312 1 93.94 266 ASN B N 1
ATOM 5429 C CA . ASN B 1 266 ? -7.93 -6.559 -28.203 1 93.94 266 ASN B CA 1
ATOM 5430 C C . ASN B 1 266 ? -7.43 -6.027 -26.875 1 93.94 266 ASN B C 1
ATOM 5432 O O . ASN B 1 266 ? -6.438 -6.523 -26.328 1 93.94 266 ASN B O 1
ATOM 5436 N N . THR B 1 267 ? -8.102 -5.02 -26.328 1 94.44 267 THR B N 1
ATOM 5437 C CA . THR B 1 267 ? -7.75 -4.496 -25.016 1 94.44 267 THR B CA 1
ATOM 5438 C C . THR B 1 267 ? -8.047 -5.527 -23.938 1 94.44 267 THR B C 1
ATOM 5440 O O . THR B 1 267 ? -7.25 -5.703 -23 1 94.44 267 THR B O 1
ATOM 5443 N N . VAL B 1 268 ? -9.141 -6.207 -24.094 1 95.19 268 VAL B N 1
ATOM 5444 C CA . VAL B 1 268 ? -9.484 -7.25 -23.141 1 95.19 268 VAL B CA 1
ATOM 5445 C C . VAL B 1 268 ? -8.406 -8.336 -23.141 1 95.19 268 VAL B C 1
ATOM 5447 O O . VAL B 1 268 ? -7.945 -8.758 -22.078 1 95.19 268 VAL B O 1
ATOM 5450 N N . LEU B 1 269 ? -8.008 -8.742 -24.328 1 94.56 269 LEU B N 1
ATOM 5451 C CA . LEU B 1 269 ? -6.977 -9.773 -24.453 1 94.56 269 LEU B CA 1
ATOM 5452 C C . LEU B 1 269 ? -5.664 -9.297 -23.844 1 94.56 269 LEU B C 1
ATOM 5454 O O . LEU B 1 269 ? -4.984 -10.062 -23.156 1 94.56 269 LEU B O 1
ATOM 5458 N N . ARG B 1 270 ? -5.371 -8.109 -24.031 1 93.56 270 ARG B N 1
ATOM 5459 C CA . ARG B 1 270 ? -4.164 -7.527 -23.453 1 93.56 270 ARG B CA 1
ATOM 5460 C C . ARG B 1 270 ? -4.242 -7.523 -21.922 1 93.56 270 ARG B C 1
ATOM 5462 O O . ARG B 1 270 ? -3.271 -7.871 -21.25 1 93.56 270 ARG B O 1
ATOM 5469 N N . LEU B 1 271 ? -5.355 -7.078 -21.422 1 95.56 271 LEU B N 1
ATOM 5470 C CA . LEU B 1 271 ? -5.531 -7.016 -19.969 1 95.56 271 LEU B CA 1
ATOM 5471 C C . LEU B 1 271 ? -5.449 -8.406 -19.344 1 95.56 271 LEU B C 1
ATOM 5473 O O . LEU B 1 271 ? -4.891 -8.578 -18.266 1 95.56 271 LEU B O 1
ATOM 5477 N N . LEU B 1 272 ? -5.973 -9.398 -20.078 1 94.94 272 LEU B N 1
ATOM 5478 C CA . LEU B 1 272 ? -5.855 -10.773 -19.609 1 94.94 272 LEU B CA 1
ATOM 5479 C C . LEU B 1 272 ? -4.391 -11.203 -19.547 1 94.94 272 LEU B C 1
ATOM 5481 O O . LEU B 1 272 ? -3.967 -11.812 -18.562 1 94.94 272 LEU B O 1
ATOM 5485 N N . ASP B 1 273 ? -3.719 -10.875 -20.547 1 93.62 273 ASP B N 1
ATOM 5486 C CA . ASP B 1 273 ? -2.301 -11.219 -20.594 1 93.62 273 ASP B CA 1
ATOM 5487 C C . ASP B 1 273 ? -1.523 -10.539 -19.469 1 93.62 273 ASP B C 1
ATOM 5489 O O . ASP B 1 273 ? -0.653 -11.156 -18.859 1 93.62 273 ASP B O 1
ATOM 5493 N N . ILE B 1 274 ? -1.796 -9.266 -19.203 1 93.62 274 ILE B N 1
ATOM 5494 C CA . ILE B 1 274 ? -1.148 -8.516 -18.125 1 93.62 274 ILE B CA 1
ATOM 5495 C C . ILE B 1 274 ? -1.422 -9.18 -16.781 1 93.62 274 ILE B C 1
ATOM 5497 O O . ILE B 1 274 ? -0.508 -9.359 -15.977 1 93.62 274 ILE B O 1
ATOM 5501 N N . LEU B 1 275 ? -2.656 -9.562 -16.562 1 95.06 275 LEU B N 1
ATOM 5502 C CA . LEU B 1 275 ? -3.039 -10.195 -15.305 1 95.06 275 LEU B CA 1
ATOM 5503 C C . LEU B 1 275 ? -2.371 -11.555 -15.156 1 95.06 275 LEU B C 1
ATOM 5505 O O . LEU B 1 275 ? -2.049 -11.977 -14.039 1 95.06 275 LEU B O 1
ATOM 5509 N N . ASP B 1 276 ? -2.176 -12.242 -16.266 1 93.81 276 ASP B N 1
ATOM 5510 C CA . ASP B 1 276 ? -1.455 -13.516 -16.25 1 93.81 276 ASP B CA 1
ATOM 5511 C C . ASP B 1 276 ? 0.017 -13.305 -15.914 1 93.81 276 ASP B C 1
ATOM 5513 O O . ASP B 1 276 ? 0.555 -13.984 -15.031 1 93.81 276 ASP B O 1
ATOM 5517 N N . GLN B 1 277 ? 0.646 -12.336 -16.484 1 90.88 277 GLN B N 1
ATOM 5518 C CA . GLN B 1 277 ? 2.045 -12.016 -16.219 1 90.88 277 GLN B CA 1
ATOM 5519 C C . GLN B 1 277 ? 2.25 -11.586 -14.773 1 90.88 277 GLN B C 1
ATOM 5521 O O . GLN B 1 277 ? 3.283 -11.883 -14.172 1 90.88 277 GLN B O 1
ATOM 5526 N N . ALA B 1 278 ? 1.262 -10.922 -14.258 1 92.38 278 ALA B N 1
ATOM 5527 C CA . ALA B 1 278 ? 1.328 -10.445 -12.875 1 92.38 278 ALA B CA 1
ATOM 5528 C C . ALA B 1 278 ? 0.988 -11.57 -11.898 1 92.38 278 ALA B C 1
ATOM 5530 O O . ALA B 1 278 ? 1.016 -11.367 -10.68 1 92.38 278 ALA B O 1
ATOM 5531 N N . GLN B 1 279 ? 0.599 -12.664 -12.445 1 93.69 279 GLN B N 1
ATOM 5532 C CA . GLN B 1 279 ? 0.287 -13.852 -11.656 1 93.69 279 GLN B CA 1
ATOM 5533 C C . GLN B 1 279 ? -0.95 -13.633 -10.789 1 93.69 279 GLN B C 1
ATOM 5535 O O . GLN B 1 279 ? -0.973 -14.016 -9.617 1 93.69 279 GLN B O 1
ATOM 5540 N N . ILE B 1 280 ? -1.837 -12.906 -11.336 1 95 280 ILE B N 1
ATOM 5541 C CA . ILE B 1 280 ? -3.148 -12.766 -10.711 1 95 280 ILE B CA 1
ATOM 5542 C C . ILE B 1 280 ? -4.121 -13.773 -11.32 1 95 280 ILE B C 1
ATOM 5544 O O . ILE B 1 280 ? -4.922 -14.383 -10.602 1 95 280 ILE B O 1
ATOM 5548 N N . LEU B 1 281 ? -3.979 -13.977 -12.617 1 95.56 281 LEU B N 1
ATOM 5549 C CA . LEU B 1 281 ? -4.703 -15.016 -13.344 1 95.56 281 LEU B CA 1
ATOM 5550 C C . LEU B 1 281 ? -3.748 -16.078 -13.867 1 95.56 281 LEU B C 1
ATOM 5552 O O . LEU B 1 281 ? -2.533 -15.875 -13.891 1 95.56 281 LEU B O 1
ATOM 5556 N N . LYS B 1 282 ? -4.266 -17.172 -14.148 1 95.62 282 LYS B N 1
ATOM 5557 C CA . LYS B 1 282 ? -3.592 -18.219 -14.914 1 95.62 282 LYS B CA 1
ATOM 5558 C C . LYS B 1 282 ? -4.371 -18.562 -16.188 1 95.62 282 LYS B C 1
ATOM 5560 O O . LYS B 1 282 ? -5.488 -19.062 -16.109 1 95.62 282 LYS B O 1
ATOM 5565 N N . LEU B 1 283 ? -3.777 -18.219 -17.297 1 94.81 283 LEU B N 1
ATOM 5566 C CA . LEU B 1 283 ? -4.406 -18.516 -18.578 1 94.81 283 LEU B CA 1
ATOM 5567 C C . LEU B 1 283 ? -3.922 -19.844 -19.125 1 94.81 283 LEU B C 1
ATOM 5569 O O . LEU B 1 283 ? -2.73 -20.016 -19.391 1 94.81 283 LEU B O 1
ATOM 5573 N N . LEU B 1 284 ? -4.824 -20.781 -19.266 1 95.19 284 LEU B N 1
ATOM 5574 C CA . LEU B 1 284 ? -4.496 -22.078 -19.844 1 95.19 284 LEU B CA 1
ATOM 5575 C C . LEU B 1 284 ? -4.641 -22.062 -21.359 1 95.19 284 LEU B C 1
ATOM 5577 O O . LEU B 1 284 ? -5.695 -21.688 -21.875 1 95.19 284 LEU B O 1
ATOM 5581 N N . ARG B 1 285 ? -3.574 -22.406 -21.984 1 92.5 285 ARG B N 1
ATOM 5582 C CA . ARG B 1 285 ? -3.555 -22.438 -23.438 1 92.5 285 ARG B CA 1
ATOM 5583 C C . ARG B 1 285 ? -3.096 -23.797 -23.953 1 92.5 285 ARG B C 1
ATOM 5585 O O . ARG B 1 285 ? -2.443 -24.547 -23.234 1 92.5 285 ARG B O 1
ATOM 5592 N N . SER B 1 286 ? -3.465 -24 -25.188 1 88.62 286 SER B N 1
ATOM 5593 C CA . SER B 1 286 ? -2.986 -25.219 -25.828 1 88.62 286 SER B CA 1
ATOM 5594 C C . SER B 1 286 ? -1.519 -25.094 -26.219 1 88.62 286 SER B C 1
ATOM 5596 O O . SER B 1 286 ? -1.034 -24 -26.5 1 88.62 286 SER B O 1
ATOM 5598 N N . ALA B 1 287 ? -0.806 -26.172 -26.203 1 75.56 287 ALA B N 1
ATOM 5599 C CA . ALA B 1 287 ? 0.615 -26.203 -26.547 1 75.56 287 ALA B CA 1
ATOM 5600 C C . ALA B 1 287 ? 0.849 -25.766 -27.984 1 75.56 287 ALA B C 1
ATOM 5602 O O . ALA B 1 287 ? 1.912 -25.234 -28.312 1 75.56 287 ALA B O 1
ATOM 5603 N N . THR B 1 288 ? -0.041 -26.047 -28.812 1 65.06 288 THR B N 1
ATOM 5604 C CA . THR B 1 288 ? 0.108 -25.781 -30.25 1 65.06 288 THR B CA 1
ATOM 5605 C C . THR B 1 288 ? -0.087 -24.297 -30.547 1 65.06 288 THR B C 1
ATOM 5607 O O . THR B 1 288 ? 0.276 -23.828 -31.625 1 65.06 288 THR B O 1
ATOM 5610 N N . LYS B 1 289 ? -0.668 -23.703 -29.672 1 61.25 289 LYS B N 1
ATOM 5611 C CA . LYS B 1 289 ? -0.977 -22.297 -29.938 1 61.25 289 LYS B CA 1
ATOM 5612 C C . LYS B 1 289 ? 0.182 -21.391 -29.531 1 61.25 289 LYS B C 1
ATOM 5614 O O . LYS B 1 289 ? 0.861 -21.656 -28.531 1 61.25 289 LYS B O 1
ATOM 5619 N N . GLY B 1 290 ? 0.826 -20.734 -30.484 1 57.62 290 GLY B N 1
ATOM 5620 C CA . GLY B 1 290 ? 1.85 -19.766 -30.156 1 57.62 290 GLY B CA 1
ATOM 5621 C C . GLY B 1 290 ? 1.443 -18.828 -29.031 1 57.62 290 GLY B C 1
ATOM 5622 O O . GLY B 1 290 ? 0.263 -18.734 -28.688 1 57.62 290 GLY B O 1
ATOM 5623 N N . ILE B 1 291 ? 2.441 -18.391 -28.219 1 60.97 291 ILE B N 1
ATOM 5624 C CA . ILE B 1 291 ? 2.252 -17.5 -27.078 1 60.97 291 ILE B CA 1
ATOM 5625 C C . ILE B 1 291 ? 2.02 -16.078 -27.562 1 60.97 291 ILE B C 1
ATOM 5627 O O . ILE B 1 291 ? 2.975 -15.336 -27.844 1 60.97 291 ILE B O 1
ATOM 5631 N N . SER B 1 292 ? 0.945 -15.93 -28.391 1 65.38 292 SER B N 1
ATOM 5632 C CA . SER B 1 292 ? 0.575 -14.555 -28.703 1 65.38 292 SER B CA 1
ATOM 5633 C C . SER B 1 292 ? -0.527 -14.055 -27.781 1 65.38 292 SER B C 1
ATOM 5635 O O . SER B 1 292 ? -1.507 -14.758 -27.531 1 65.38 292 SER B O 1
ATOM 5637 N N . TYR B 1 293 ? -0.242 -12.922 -27.172 1 68.69 293 TYR B N 1
ATOM 5638 C CA . TYR B 1 293 ? -1.23 -12.336 -26.281 1 68.69 293 TYR B CA 1
ATOM 5639 C C . TYR B 1 293 ? -2.561 -12.125 -27 1 68.69 293 TYR B C 1
ATOM 5641 O O . TYR B 1 293 ? -3.59 -11.906 -26.344 1 68.69 293 TYR B O 1
ATOM 5649 N N . LEU B 1 294 ? -2.557 -12.344 -28.234 1 72.31 294 LEU B N 1
ATOM 5650 C CA . LEU B 1 294 ? -3.777 -12.086 -28.984 1 72.31 294 LEU B CA 1
ATOM 5651 C C . LEU B 1 294 ? -4.621 -13.344 -29.094 1 72.31 294 LEU B C 1
ATOM 5653 O O . LEU B 1 294 ? -5.789 -13.289 -29.5 1 72.31 294 LEU B O 1
ATOM 5657 N N . GLN B 1 295 ? -3.969 -14.328 -28.688 1 80.88 295 GLN B N 1
ATOM 5658 C CA . GLN B 1 295 ? -4.742 -15.562 -28.781 1 80.88 295 GLN B CA 1
ATOM 5659 C C . GLN B 1 295 ? -5.586 -15.781 -27.531 1 80.88 295 GLN B C 1
ATOM 5661 O O . GLN B 1 295 ? -5.09 -15.641 -26.406 1 80.88 295 GLN B O 1
ATOM 5666 N N . LYS B 1 296 ? -6.77 -16.094 -27.766 1 87.25 296 LYS B N 1
ATOM 5667 C CA . LYS B 1 296 ? -7.703 -16.359 -26.672 1 87.25 296 LYS B CA 1
ATOM 5668 C C . LYS B 1 296 ? -7.289 -17.609 -25.891 1 87.25 296 LYS B C 1
ATOM 5670 O O . LYS B 1 296 ? -6.98 -18.641 -26.484 1 87.25 296 LYS B O 1
ATOM 5675 N N . PRO B 1 297 ? -7.211 -17.516 -24.641 1 91.56 297 PRO B N 1
ATOM 5676 C CA . PRO B 1 297 ? -6.93 -18.719 -23.844 1 91.56 297 PRO B CA 1
ATOM 5677 C C . PRO B 1 297 ? -8.078 -19.719 -23.891 1 91.56 297 PRO B C 1
ATOM 5679 O O . PRO B 1 297 ? -9.227 -19.359 -24.141 1 91.56 297 PRO B O 1
ATOM 5682 N N . ASP B 1 298 ? -7.742 -20.953 -23.641 1 92.5 298 ASP B N 1
ATOM 5683 C CA . ASP B 1 298 ? -8.75 -22.016 -23.609 1 92.5 298 ASP B CA 1
ATOM 5684 C C . ASP B 1 298 ? -9.562 -21.953 -22.312 1 92.5 298 ASP B C 1
ATOM 5686 O O . ASP B 1 298 ? -10.773 -22.203 -22.312 1 92.5 298 ASP B O 1
ATOM 5690 N N . LYS B 1 299 ? -8.914 -21.672 -21.203 1 94.25 299 LYS B N 1
ATOM 5691 C CA . LYS B 1 299 ? -9.555 -21.531 -19.906 1 94.25 299 LYS B CA 1
ATOM 5692 C C . LYS B 1 299 ? -8.852 -20.469 -19.062 1 94.25 299 LYS B C 1
ATOM 5694 O O . LYS B 1 299 ? -7.648 -20.234 -19.219 1 94.25 299 LYS B O 1
ATOM 5699 N N . ILE B 1 300 ? -9.609 -19.812 -18.234 1 95.56 300 ILE B N 1
ATOM 5700 C CA . ILE B 1 300 ? -9.07 -18.812 -17.328 1 95.56 300 ILE B CA 1
ATOM 5701 C C . ILE B 1 300 ? -9.281 -19.25 -15.891 1 95.56 300 ILE B C 1
ATOM 5703 O O . ILE B 1 300 ? -10.375 -19.672 -15.516 1 95.56 300 ILE B O 1
ATOM 5707 N N . TYR B 1 301 ? -8.211 -19.219 -15.109 1 96.06 301 TYR B N 1
ATOM 5708 C CA . TYR B 1 301 ? -8.266 -19.484 -13.672 1 96.06 301 TYR B CA 1
ATOM 5709 C C . TYR B 1 301 ? -7.766 -18.297 -12.875 1 96.06 301 TYR B C 1
ATOM 5711 O O . TYR B 1 301 ? -6.965 -17.5 -13.367 1 96.06 301 TYR B O 1
ATOM 5719 N N . LEU B 1 302 ? -8.305 -18.078 -11.648 1 95.5 302 LEU B N 1
ATOM 5720 C CA . LEU B 1 302 ? -7.512 -17.297 -10.703 1 95.5 302 LEU B CA 1
ATOM 5721 C C . LEU B 1 302 ? -6.191 -18 -10.391 1 95.5 302 LEU B C 1
ATOM 5723 O O . LEU B 1 302 ? -6.102 -19.234 -10.469 1 95.5 302 LEU B O 1
ATOM 5727 N N . GLN B 1 303 ? -5.207 -17.266 -10.117 1 96 303 GLN B N 1
ATOM 5728 C CA . GLN B 1 303 ? -3.852 -17.812 -10.086 1 96 303 GLN B CA 1
ATOM 5729 C C . GLN B 1 303 ? -3.697 -18.844 -8.969 1 96 303 GLN B C 1
ATOM 5731 O O . GLN B 1 303 ? -2.895 -19.766 -9.086 1 96 303 GLN B O 1
ATOM 5736 N N . ASN B 1 304 ? -4.395 -18.703 -7.895 1 96.44 304 ASN B N 1
ATOM 5737 C CA . ASN B 1 304 ? -4.332 -19.656 -6.789 1 96.44 304 ASN B CA 1
ATOM 5738 C C . ASN B 1 304 ? -5.66 -19.734 -6.043 1 96.44 304 ASN B C 1
ATOM 5740 O O . ASN B 1 304 ? -6.523 -18.859 -6.207 1 96.44 304 ASN B O 1
ATOM 5744 N N . PRO B 1 305 ? -5.809 -20.75 -5.172 1 95.94 305 PRO B N 1
ATOM 5745 C CA . PRO B 1 305 ? -7.105 -20.953 -4.52 1 95.94 305 PRO B CA 1
ATOM 5746 C C . PRO B 1 305 ? -7.441 -19.844 -3.516 1 95.94 305 PRO B C 1
ATOM 5748 O O . PRO B 1 305 ? -8.617 -19.609 -3.23 1 95.94 305 PRO B O 1
ATOM 5751 N N . ASN B 1 306 ? -6.414 -19.234 -2.955 1 96.19 306 ASN B N 1
ATOM 5752 C CA . ASN B 1 306 ? -6.695 -18.172 -1.997 1 96.19 306 ASN B CA 1
ATOM 5753 C C . ASN B 1 306 ? -7.492 -17.031 -2.635 1 96.19 306 ASN B C 1
ATOM 5755 O O . ASN B 1 306 ? -8.328 -16.406 -1.978 1 96.19 306 ASN B O 1
ATOM 5759 N N . PHE B 1 307 ? -7.219 -16.812 -3.877 1 94.19 307 PHE B N 1
ATOM 5760 C CA . PHE B 1 307 ? -7.934 -15.773 -4.605 1 94.19 307 PHE B CA 1
ATOM 5761 C C . PHE B 1 307 ? -9.398 -16.141 -4.777 1 94.19 307 PHE B C 1
ATOM 5763 O O . PHE B 1 307 ? -10.273 -15.266 -4.758 1 94.19 307 PHE B O 1
ATOM 5770 N N . ILE B 1 308 ? -9.688 -17.406 -4.938 1 92.94 308 ILE B N 1
ATOM 5771 C CA . ILE B 1 308 ? -11.07 -17.859 -5.078 1 92.94 308 ILE B CA 1
ATOM 5772 C C . ILE B 1 308 ? -11.852 -17.531 -3.807 1 92.94 308 ILE B C 1
ATOM 5774 O O . ILE B 1 308 ? -12.938 -16.953 -3.867 1 92.94 308 ILE B O 1
ATOM 5778 N N . TYR B 1 309 ? -11.211 -17.844 -2.697 1 90.06 309 TYR B N 1
ATOM 5779 C CA . TYR B 1 309 ? -11.883 -17.609 -1.423 1 90.06 309 TYR B CA 1
ATOM 5780 C C . TYR B 1 309 ? -11.992 -16.125 -1.136 1 90.06 309 TYR B C 1
ATOM 5782 O O . TYR B 1 309 ? -12.93 -15.68 -0.469 1 90.06 309 TYR B O 1
ATOM 5790 N N . LEU B 1 310 ? -11.062 -15.352 -1.633 1 88.81 310 LEU B N 1
ATOM 5791 C CA . LEU B 1 310 ? -11.102 -13.906 -1.461 1 88.81 310 LEU B CA 1
ATOM 5792 C C . LEU B 1 310 ? -12.305 -13.305 -2.176 1 88.81 310 LEU B C 1
ATOM 5794 O O . LEU B 1 310 ? -13.055 -12.523 -1.588 1 88.81 310 LEU B O 1
ATOM 5798 N N . PHE B 1 311 ? -12.539 -13.734 -3.422 1 85.56 311 PHE B N 1
ATOM 5799 C CA . PHE B 1 311 ? -13.531 -13.109 -4.285 1 85.56 311 PHE B CA 1
ATOM 5800 C C . PHE B 1 311 ? -14.891 -13.773 -4.121 1 85.56 311 PHE B C 1
ATOM 5802 O O . PHE B 1 311 ? -15.922 -13.141 -4.324 1 85.56 311 PHE B O 1
ATOM 5809 N N . SER B 1 312 ? -14.914 -15.055 -3.869 1 79.62 312 SER B N 1
ATOM 5810 C CA . SER B 1 312 ? -16.156 -15.805 -3.721 1 79.62 312 SER B CA 1
ATOM 5811 C C . SER B 1 312 ? -16.109 -16.703 -2.49 1 79.62 312 SER B C 1
ATOM 5813 O O . SER B 1 312 ? -16.141 -17.938 -2.609 1 79.62 312 SER B O 1
ATOM 5815 N N . PRO B 1 313 ? -16.297 -16.125 -1.337 1 66.94 313 PRO B N 1
ATOM 5816 C CA . PRO B 1 313 ? -16.109 -16.906 -0.114 1 66.94 313 PRO B CA 1
ATOM 5817 C C . PRO B 1 313 ? -17.203 -17.938 0.097 1 66.94 313 PRO B C 1
ATOM 5819 O O . PRO B 1 313 ? -16.984 -18.969 0.726 1 66.94 313 PRO B O 1
ATOM 5822 N N . THR B 1 314 ? -18.391 -17.703 -0.277 1 66.69 314 THR B N 1
ATOM 5823 C CA . THR B 1 314 ? -19.5 -18.594 0.067 1 66.69 314 THR B CA 1
ATOM 5824 C C . THR B 1 314 ? -19.75 -19.594 -1.05 1 66.69 314 THR B C 1
ATOM 5826 O O . THR B 1 314 ? -20.469 -20.578 -0.856 1 66.69 314 THR B O 1
ATOM 5829 N N . MET B 1 315 ? -19.156 -19.391 -2.211 1 64.56 315 MET B N 1
ATOM 5830 C CA . MET B 1 315 ? -19.578 -20.25 -3.318 1 64.56 315 MET B CA 1
ATOM 5831 C C . MET B 1 315 ? -18.375 -20.734 -4.125 1 64.56 315 MET B C 1
ATOM 5833 O O . MET B 1 315 ? -18.453 -20.859 -5.348 1 64.56 315 MET B O 1
ATOM 5837 N N . ALA B 1 316 ? -17.438 -21 -3.285 1 68.5 316 ALA B N 1
ATOM 5838 C CA . ALA B 1 316 ? -16.328 -21.484 -4.117 1 68.5 316 ALA B CA 1
ATOM 5839 C C . ALA B 1 316 ? -16.688 -22.812 -4.773 1 68.5 316 ALA B C 1
ATOM 5841 O O . ALA B 1 316 ? -17 -23.781 -4.086 1 68.5 316 ALA B O 1
ATOM 5842 N N . ASN B 1 317 ? -16.797 -22.797 -6.082 1 81.12 317 ASN B N 1
ATOM 5843 C CA . ASN B 1 317 ? -16.984 -24.016 -6.844 1 81.12 317 ASN B CA 1
ATOM 5844 C C . ASN B 1 317 ? -15.875 -25.031 -6.582 1 81.12 317 ASN B C 1
ATOM 5846 O O . ASN B 1 317 ? -14.711 -24.75 -6.871 1 81.12 317 ASN B O 1
ATOM 5850 N N . VAL B 1 318 ? -16.266 -26.141 -6.031 1 89.25 318 VAL B N 1
ATOM 5851 C CA . VAL B 1 318 ? -15.312 -27.156 -5.582 1 89.25 318 VAL B CA 1
ATOM 5852 C C . VAL B 1 318 ? -14.469 -27.625 -6.762 1 89.25 318 VAL B C 1
ATOM 5854 O O . VAL B 1 318 ? -13.266 -27.859 -6.621 1 89.25 318 VAL B O 1
ATOM 5857 N N . GLY B 1 319 ? -15.07 -27.859 -7.902 1 91.62 319 GLY B N 1
ATOM 5858 C CA . GLY B 1 319 ? -14.328 -28.234 -9.094 1 91.62 319 GLY B CA 1
ATOM 5859 C C . GLY B 1 319 ? -13.281 -27.219 -9.5 1 91.62 319 GLY B C 1
ATOM 5860 O O . GLY B 1 319 ? -12.148 -27.562 -9.82 1 91.62 319 GLY B O 1
ATOM 5861 N N . ASN B 1 320 ? -13.703 -25.984 -9.445 1 92.31 320 ASN B N 1
ATOM 5862 C CA . ASN B 1 320 ? -12.789 -24.891 -9.758 1 92.31 320 ASN B CA 1
ATOM 5863 C C . ASN B 1 320 ? -11.633 -24.828 -8.766 1 92.31 320 ASN B C 1
ATOM 5865 O O . ASN B 1 320 ? -10.484 -24.609 -9.156 1 92.31 320 ASN B O 1
ATOM 5869 N N . LEU B 1 321 ? -11.953 -25.031 -7.543 1 94.19 321 LEU B N 1
ATOM 5870 C CA . LEU B 1 321 ? -10.945 -25.016 -6.492 1 94.19 321 LEU B CA 1
ATOM 5871 C C . LEU B 1 321 ? -9.891 -26.094 -6.734 1 94.19 321 LEU B C 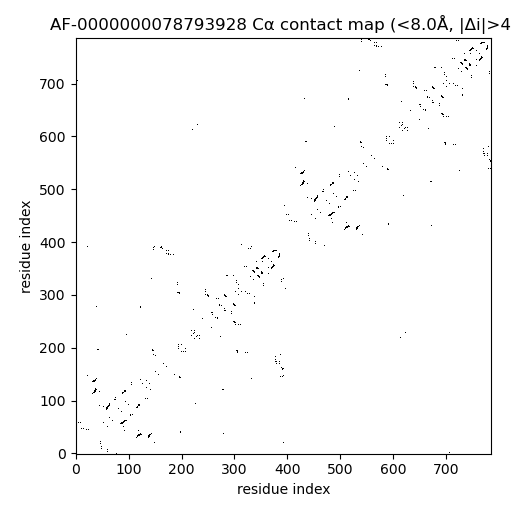1
ATOM 5873 O O . LEU B 1 321 ? -8.695 -25.828 -6.629 1 94.19 321 LEU B O 1
ATOM 5877 N N . ARG B 1 322 ? -10.344 -27.297 -7.078 1 96.31 322 ARG B N 1
ATOM 5878 C CA . ARG B 1 322 ? -9.445 -28.422 -7.316 1 96.31 322 ARG B CA 1
ATOM 5879 C C . ARG B 1 322 ? -8.547 -28.156 -8.523 1 96.31 322 ARG B C 1
ATOM 5881 O O . ARG B 1 322 ? -7.332 -28.328 -8.445 1 96.31 322 ARG B O 1
ATOM 5888 N N . GLU B 1 323 ? -9.156 -27.703 -9.578 1 96.62 323 GLU B N 1
ATOM 5889 C CA . GLU B 1 323 ? -8.398 -27.438 -10.797 1 96.62 323 GLU B CA 1
ATOM 5890 C C . GLU B 1 323 ? -7.402 -26.297 -10.594 1 96.62 323 GLU B C 1
ATOM 5892 O O . GLU B 1 323 ? -6.262 -26.375 -11.055 1 96.62 323 GLU B O 1
ATOM 5897 N N . THR B 1 324 ? -7.828 -25.25 -9.898 1 96.81 324 THR B N 1
ATOM 5898 C CA . THR B 1 324 ? -6.973 -24.094 -9.641 1 96.81 324 THR B CA 1
ATOM 5899 C C . THR B 1 324 ? -5.762 -24.5 -8.797 1 96.81 324 THR B C 1
ATOM 5901 O O . THR B 1 324 ? -4.637 -24.094 -9.086 1 96.81 324 THR B O 1
ATOM 5904 N N . PHE B 1 325 ? -6.016 -25.359 -7.773 1 98.06 325 PHE B N 1
ATOM 5905 C CA . PHE B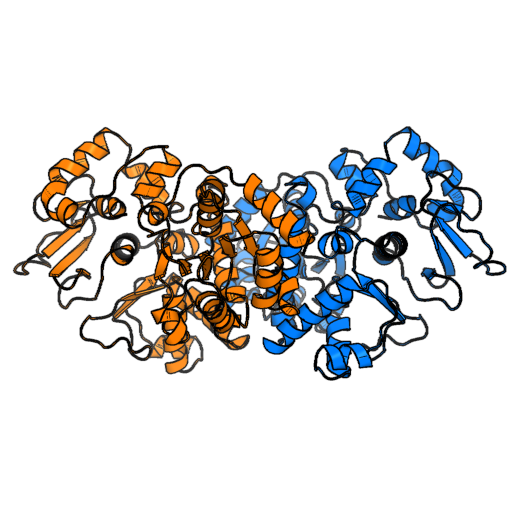 1 325 ? -4.91 -25.844 -6.965 1 98.06 325 PHE B CA 1
ATOM 5906 C C . PHE B 1 325 ? -3.918 -26.625 -7.82 1 98.06 325 PHE B C 1
ATOM 5908 O O . PHE B 1 325 ? -2.709 -26.406 -7.742 1 98.06 325 PHE B O 1
ATOM 5915 N N . PHE B 1 326 ? -4.492 -27.469 -8.633 1 98.5 326 PHE B N 1
ATOM 5916 C CA . PHE B 1 326 ? -3.67 -28.359 -9.445 1 98.5 326 PHE B CA 1
ATOM 5917 C C . PHE B 1 326 ? -2.785 -27.547 -10.398 1 98.5 326 PHE B C 1
ATOM 5919 O O . PHE B 1 326 ? -1.562 -27.703 -10.391 1 98.5 326 PHE B O 1
ATOM 5926 N N . ILE B 1 327 ? -3.373 -26.688 -11.164 1 98.06 327 ILE B N 1
ATOM 5927 C CA . ILE B 1 327 ? -2.615 -25.953 -12.164 1 98.06 327 ILE B CA 1
ATOM 5928 C C . ILE B 1 327 ? -1.627 -25.016 -11.477 1 98.06 327 ILE B C 1
ATOM 5930 O O . ILE B 1 327 ? -0.523 -24.781 -11.977 1 98.06 327 ILE B O 1
ATOM 5934 N N . ASN B 1 328 ? -1.972 -24.438 -10.328 1 97.94 328 ASN B N 1
ATOM 5935 C CA . ASN B 1 328 ? -1.093 -23.547 -9.578 1 97.94 328 ASN B CA 1
ATOM 5936 C C . ASN B 1 328 ? 0.182 -24.25 -9.133 1 97.94 328 ASN B C 1
ATOM 5938 O O . ASN B 1 328 ? 1.287 -23.781 -9.383 1 97.94 328 ASN B O 1
ATOM 5942 N N . GLN B 1 329 ? 0.028 -25.406 -8.508 1 98.38 329 GLN B N 1
ATOM 5943 C CA . GLN B 1 329 ? 1.17 -26.125 -7.969 1 98.38 329 GLN B CA 1
ATOM 5944 C C . GLN B 1 329 ? 2.064 -26.656 -9.086 1 98.38 329 GLN B C 1
ATOM 5946 O O . GLN B 1 329 ? 3.291 -26.578 -8.992 1 98.38 329 GLN B O 1
ATOM 5951 N N . LEU B 1 330 ? 1.467 -27.141 -10.133 1 98.38 330 LEU B N 1
ATOM 5952 C CA . LEU B 1 330 ? 2.24 -27.734 -11.211 1 98.38 330 LEU B CA 1
ATOM 5953 C C . LEU B 1 330 ? 2.953 -26.656 -12.031 1 98.38 330 LEU B C 1
ATOM 5955 O O . LEU B 1 330 ? 4.09 -26.859 -12.461 1 98.38 330 LEU B O 1
ATOM 5959 N N . SER B 1 331 ? 2.318 -25.516 -12.203 1 96.69 331 SER B N 1
ATOM 5960 C CA . SER B 1 331 ? 2.871 -24.469 -13.062 1 96.69 331 SER B CA 1
ATOM 5961 C C . SER B 1 331 ? 4.125 -23.859 -12.445 1 96.69 331 SER B C 1
ATOM 5963 O O . SER B 1 331 ? 4.898 -23.188 -13.141 1 96.69 331 SER B O 1
ATOM 5965 N N . ALA B 1 332 ? 4.328 -24.047 -11.188 1 95.5 332 ALA B N 1
ATOM 5966 C CA . ALA B 1 332 ? 5.52 -23.531 -10.523 1 95.5 332 ALA B CA 1
ATOM 5967 C C . ALA B 1 332 ? 6.773 -24.266 -10.984 1 95.5 332 ALA B C 1
ATOM 5969 O O . ALA B 1 332 ? 7.867 -23.688 -11 1 95.5 332 ALA B O 1
ATOM 5970 N N . VAL B 1 333 ? 6.602 -25.531 -11.414 1 96.06 333 VAL B N 1
ATOM 5971 C CA . VAL B 1 333 ? 7.812 -26.312 -11.641 1 96.06 333 VAL B CA 1
ATOM 5972 C C . VAL B 1 333 ? 7.68 -27.094 -12.945 1 96.06 333 VAL B C 1
ATOM 5974 O O . VAL B 1 333 ? 8.641 -27.734 -13.398 1 96.06 333 VAL B O 1
ATOM 5977 N N . HIS B 1 334 ? 6.508 -27.062 -13.594 1 96.81 334 HIS B N 1
ATOM 5978 C CA . HIS B 1 334 ? 6.289 -27.766 -14.859 1 96.81 334 HIS B CA 1
ATOM 5979 C C . HIS B 1 334 ? 5.523 -26.891 -15.844 1 96.81 334 HIS B C 1
ATOM 5981 O O . HIS B 1 334 ? 4.977 -25.844 -15.477 1 96.81 334 HIS B O 1
ATOM 5987 N N . HIS B 1 335 ? 5.555 -27.297 -17.094 1 95.62 335 HIS B N 1
ATOM 5988 C CA . HIS B 1 335 ? 4.73 -26.672 -18.125 1 95.62 335 HIS B CA 1
ATOM 5989 C C . HIS B 1 335 ? 3.344 -27.297 -18.188 1 95.62 335 HIS B C 1
ATOM 5991 O O . HIS B 1 335 ? 3.223 -28.531 -18.25 1 95.62 335 HIS B O 1
ATOM 5997 N N . V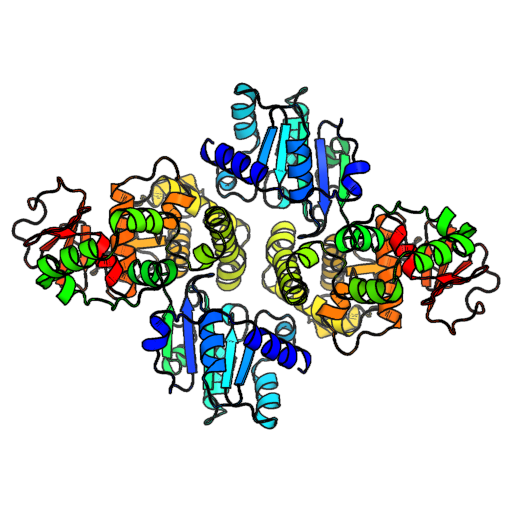AL B 1 336 ? 2.322 -26.516 -18.078 1 96.62 336 VAL B N 1
ATOM 5998 C CA . VAL B 1 336 ? 0.955 -27.016 -18.094 1 96.62 336 VAL B CA 1
ATOM 5999 C C . VAL B 1 336 ? 0.2 -26.422 -19.281 1 96.62 336 VAL B C 1
ATOM 6001 O O . VAL B 1 336 ? 0.222 -25.203 -19.484 1 96.62 336 VAL B O 1
ATOM 6004 N N . SER B 1 337 ? -0.411 -27.203 -20.062 1 95.19 337 SER B N 1
ATOM 6005 C CA . SER B 1 337 ? -1.184 -26.75 -21.219 1 95.19 337 SER B CA 1
ATOM 6006 C C . SER B 1 337 ? -2.52 -27.484 -21.297 1 95.19 337 SER B C 1
ATOM 6008 O O . SER B 1 337 ? -2.783 -28.406 -20.516 1 95.19 337 SER B O 1
ATOM 6010 N N . SER B 1 338 ? -3.377 -26.969 -22.141 1 93.88 338 SER B N 1
ATOM 6011 C CA . SER B 1 338 ? -4.68 -27.594 -22.359 1 93.88 338 SER B CA 1
ATOM 6012 C C . SER B 1 338 ? -4.586 -28.75 -23.344 1 93.88 338 SER B C 1
ATOM 6014 O O . SER B 1 338 ? -4.09 -28.578 -24.469 1 93.88 338 SER B O 1
ATOM 6016 N N . PRO B 1 339 ? -5.113 -29.906 -22.906 1 90.94 339 PRO B N 1
ATOM 6017 C CA . PRO B 1 339 ? -5.113 -31.062 -23.828 1 90.94 339 PRO B CA 1
ATOM 6018 C C . PRO B 1 339 ? -6.414 -31.172 -24.609 1 90.94 339 PRO B C 1
ATOM 6020 O O . PRO B 1 339 ? -7.371 -30.438 -24.359 1 90.94 339 PRO B O 1
ATOM 6023 N N . LYS B 1 340 ? -6.344 -32.094 -25.562 1 86.06 340 LYS B N 1
ATOM 6024 C CA . LYS B 1 340 ? -7.555 -32.406 -26.312 1 86.06 340 LYS B CA 1
ATOM 6025 C C . LYS B 1 340 ? -8.547 -33.188 -25.469 1 86.06 340 LYS B C 1
ATOM 6027 O O . LYS B 1 340 ? -9.758 -33 -25.578 1 86.06 340 LYS B O 1
ATOM 6032 N N . PHE B 1 341 ? -7.949 -34.062 -24.672 1 87.5 341 PHE B N 1
ATOM 6033 C CA . PHE B 1 341 ? -8.75 -34.875 -23.75 1 87.5 341 PHE B CA 1
ATOM 6034 C C . PHE B 1 341 ? -8.258 -34.719 -22.312 1 87.5 341 PHE B C 1
ATOM 6036 O O . PHE B 1 341 ? -7.047 -34.719 -22.062 1 87.5 341 PHE B O 1
ATOM 6043 N N . GLY B 1 342 ? -9.156 -34.562 -21.438 1 90.38 342 GLY B N 1
ATOM 6044 C CA . GLY B 1 342 ? -8.797 -34.312 -20.047 1 90.38 342 GLY B CA 1
ATOM 6045 C C . GLY B 1 342 ? -8.773 -32.844 -19.688 1 90.38 342 GLY B C 1
ATOM 6046 O O . GLY B 1 342 ? -9.156 -32 -20.5 1 90.38 342 GLY B O 1
ATOM 6047 N N . ASP B 1 343 ? -8.258 -32.562 -18.484 1 94.44 343 ASP B N 1
ATOM 6048 C CA . ASP B 1 343 ? -8.289 -31.188 -18 1 94.44 343 ASP B CA 1
ATOM 6049 C C . ASP B 1 343 ? -6.965 -30.484 -18.281 1 94.44 343 ASP B C 1
ATOM 6051 O O . ASP B 1 343 ? -6.941 -29.328 -18.688 1 94.44 343 ASP B O 1
ATOM 6055 N N . PHE B 1 344 ? -5.824 -31.25 -18.078 1 96.88 344 PHE B N 1
ATOM 6056 C CA . PHE B 1 344 ? -4.516 -30.609 -18.188 1 96.88 344 PHE B CA 1
ATOM 6057 C C . PHE B 1 344 ? -3.508 -31.547 -18.844 1 96.88 344 PHE B C 1
ATOM 6059 O O . PHE B 1 344 ? -3.582 -32.75 -18.688 1 96.88 344 PHE B O 1
ATOM 6066 N N . MET B 1 345 ? -2.639 -30.984 -19.609 1 96.31 345 MET B N 1
ATOM 6067 C CA . MET B 1 345 ? -1.438 -31.656 -20.109 1 96.31 345 MET B CA 1
ATOM 6068 C C . MET B 1 345 ? -0.19 -31.109 -19.406 1 96.31 345 MET B C 1
ATOM 6070 O O . MET B 1 345 ? 0.012 -29.891 -19.344 1 96.31 345 MET B O 1
ATOM 6074 N N . VAL B 1 346 ? 0.599 -32 -18.781 1 97.25 346 VAL B N 1
ATOM 6075 C CA . VAL B 1 346 ? 1.8 -31.578 -18.078 1 97.25 346 VAL B CA 1
ATOM 6076 C C . VAL B 1 346 ? 3.041 -32.031 -18.844 1 97.25 346 VAL B C 1
ATOM 6078 O O . VAL B 1 346 ? 3.193 -33.219 -19.141 1 97.25 346 VAL B O 1
ATOM 6081 N N . ASP B 1 347 ? 3.898 -31.125 -19.203 1 96 347 ASP B N 1
ATOM 6082 C CA . ASP B 1 347 ? 5.176 -31.328 -19.875 1 96 347 ASP B CA 1
ATOM 6083 C C . ASP B 1 347 ? 4.988 -32.062 -21.203 1 96 347 ASP B C 1
ATOM 6085 O O . ASP B 1 347 ? 5.812 -32.906 -21.578 1 96 347 ASP B O 1
ATOM 6089 N N . ASP B 1 348 ? 3.871 -31.844 -21.75 1 92.75 348 ASP B N 1
ATOM 6090 C CA . ASP B 1 348 ? 3.543 -32.469 -23.031 1 92.75 348 ASP B CA 1
ATOM 6091 C C . ASP B 1 348 ? 3.684 -34 -22.953 1 92.75 348 ASP B C 1
ATOM 6093 O O . ASP B 1 348 ? 4.059 -34.625 -23.938 1 92.75 348 ASP B O 1
ATOM 6097 N N . ALA B 1 349 ? 3.48 -34.531 -21.797 1 94.25 349 ALA B N 1
ATOM 6098 C CA . ALA B 1 349 ? 3.738 -35.969 -21.625 1 94.25 349 ALA B CA 1
ATOM 6099 C C . ALA B 1 349 ? 2.619 -36.625 -20.844 1 94.25 349 ALA B C 1
ATOM 6101 O O . ALA B 1 349 ? 2.295 -37.812 -21.078 1 94.25 349 ALA B O 1
ATOM 6102 N N . TYR B 1 350 ? 2.066 -35.938 -19.891 1 96.38 350 TYR B N 1
ATOM 6103 C CA . TYR B 1 350 ? 1.094 -36.562 -19 1 96.38 350 TYR B CA 1
ATOM 6104 C C . TYR B 1 350 ? -0.241 -35.812 -19.062 1 96.38 350 TYR B C 1
ATOM 6106 O O . TYR B 1 350 ? -0.281 -34.594 -19.047 1 96.38 350 TYR B O 1
ATOM 6114 N N . VAL B 1 351 ? -1.319 -36.562 -19.141 1 96.19 351 VAL B N 1
ATOM 6115 C CA . VAL B 1 351 ? -2.664 -36 -19.141 1 96.19 351 VAL B CA 1
ATOM 6116 C C . VAL B 1 351 ? -3.316 -36.188 -17.766 1 96.19 351 VAL B C 1
ATOM 6118 O O . VAL B 1 351 ? -3.189 -37.281 -17.172 1 96.19 351 VAL B O 1
ATOM 6121 N N . PHE B 1 352 ? -3.945 -35.188 -17.266 1 97.44 352 PHE B N 1
ATOM 6122 C CA . PHE B 1 352 ? -4.574 -35.281 -15.961 1 97.44 352 PHE B CA 1
ATOM 6123 C C . PHE B 1 352 ? -6.043 -34.875 -16.031 1 97.44 352 PHE B C 1
ATOM 6125 O O . PHE B 1 352 ? -6.395 -33.906 -16.703 1 97.44 352 PHE B O 1
ATOM 6132 N N . GLU B 1 353 ? -6.848 -35.625 -15.391 1 96.56 353 GLU B N 1
ATOM 6133 C CA . GLU B 1 353 ? -8.219 -35.281 -15.07 1 96.56 353 GLU B CA 1
ATOM 6134 C C . GLU B 1 353 ? -8.391 -35.031 -13.57 1 96.56 353 GLU B C 1
ATOM 6136 O O . GLU B 1 353 ? -8.016 -35.875 -12.75 1 96.56 353 GLU B O 1
ATOM 6141 N N . VAL B 1 354 ? -8.922 -33.875 -13.219 1 96.94 354 VAL B N 1
ATOM 6142 C CA . VAL B 1 354 ? -9.047 -33.469 -11.82 1 96.94 354 VAL B CA 1
ATOM 6143 C C . VAL B 1 354 ? -10.492 -33.625 -11.359 1 96.94 354 VAL B C 1
ATOM 6145 O O . VAL B 1 354 ? -11.43 -33.312 -12.109 1 96.94 354 VAL B O 1
ATOM 6148 N N . GLY B 1 355 ? -10.719 -34.156 -10.172 1 94.44 355 GLY B N 1
ATOM 6149 C CA . GLY B 1 355 ? -12.086 -34.312 -9.719 1 94.44 355 GLY B CA 1
ATOM 6150 C C . GLY B 1 355 ? -12.188 -34.75 -8.273 1 94.44 355 GLY B C 1
ATOM 6151 O O . GLY B 1 355 ? -11.219 -34.688 -7.523 1 94.44 355 GLY B O 1
ATOM 6152 N N . GLY B 1 356 ? -13.445 -35.062 -7.887 1 93.12 356 GLY B N 1
ATOM 6153 C CA . GLY B 1 356 ? -13.703 -35.625 -6.574 1 93.12 356 GLY B CA 1
ATOM 6154 C C . GLY B 1 356 ? -13.516 -37.125 -6.523 1 93.12 356 GLY B C 1
ATOM 6155 O O . GLY B 1 356 ? -13.062 -37.75 -7.496 1 93.12 356 GLY B O 1
ATOM 6156 N N . ALA B 1 357 ? -13.922 -37.656 -5.363 1 89.19 357 ALA B N 1
ATOM 6157 C CA . ALA B 1 357 ? -13.695 -39.094 -5.09 1 89.19 357 ALA B CA 1
ATOM 6158 C C . ALA B 1 357 ? -14.477 -39.969 -6.066 1 89.19 357 ALA B C 1
ATOM 6160 O O . ALA B 1 357 ? -14.055 -41.062 -6.387 1 89.19 357 ALA B O 1
ATOM 6161 N N . SER B 1 358 ? -15.523 -39.469 -6.578 1 86.5 358 SER B N 1
ATOM 6162 C CA . SER B 1 358 ? -16.422 -40.281 -7.387 1 86.5 358 SER B CA 1
ATOM 6163 C C . SER B 1 358 ? -15.984 -40.312 -8.844 1 86.5 358 SER B C 1
ATOM 6165 O O . SER B 1 358 ? -16.531 -41.062 -9.648 1 86.5 358 SER B O 1
ATOM 6167 N N . LYS B 1 359 ? -15.016 -39.562 -9.156 1 86.56 359 LYS B N 1
ATOM 6168 C CA . LYS B 1 359 ? -14.57 -39.5 -10.539 1 86.56 359 LYS B CA 1
ATOM 6169 C C . LYS B 1 359 ? -13.953 -40.812 -10.977 1 86.56 359 LYS B C 1
ATOM 6171 O O . LYS B 1 359 ? -13.203 -41.438 -10.227 1 86.56 359 LYS B O 1
ATOM 6176 N N . THR B 1 360 ? -14.336 -41.219 -12.211 1 83.12 360 THR B N 1
ATOM 6177 C CA . THR B 1 360 ? -13.852 -42.469 -12.742 1 83.12 360 THR B CA 1
ATOM 6178 C C . THR B 1 360 ? -12.852 -42.25 -13.875 1 83.12 360 THR B C 1
ATOM 6180 O O . THR B 1 360 ? -12.664 -41.125 -14.312 1 83.12 360 THR B O 1
ATOM 6183 N N . THR B 1 361 ? -12.18 -43.344 -14.359 1 80.75 361 THR B N 1
ATOM 6184 C CA . THR B 1 361 ? -11.133 -43.281 -15.383 1 80.75 361 THR B CA 1
ATOM 6185 C C . THR B 1 361 ? -11.75 -43.219 -16.781 1 80.75 361 THR B C 1
ATOM 6187 O O . THR B 1 361 ? -11.031 -43.25 -17.781 1 80.75 361 THR B O 1
ATOM 6190 N N . ASP B 1 362 ? -12.977 -43.094 -16.875 1 79.56 362 ASP B N 1
ATOM 6191 C CA . ASP B 1 362 ? -13.672 -43.156 -18.156 1 79.56 362 ASP B CA 1
ATOM 6192 C C . ASP B 1 362 ? -13.18 -42.031 -19.078 1 79.56 362 ASP B C 1
ATOM 6194 O O . ASP B 1 362 ? -12.992 -42.281 -20.281 1 79.56 362 ASP B O 1
ATOM 6198 N N . GLN B 1 363 ? -12.914 -40.906 -18.547 1 76.12 363 GLN B N 1
ATOM 6199 C CA . GLN B 1 363 ? -12.555 -39.75 -19.359 1 76.12 363 GLN B CA 1
ATOM 6200 C C . GLN B 1 363 ? -11.133 -39.875 -19.891 1 76.12 363 GLN B C 1
ATOM 6202 O O . GLN B 1 363 ? -10.75 -39.156 -20.828 1 76.12 363 GLN B O 1
ATOM 6207 N N . ILE B 1 364 ? -10.383 -40.812 -19.297 1 80.38 364 ILE B N 1
ATOM 6208 C CA . ILE B 1 364 ? -8.992 -40.906 -19.719 1 80.38 364 ILE B CA 1
ATOM 6209 C C . ILE B 1 364 ? -8.719 -42.312 -20.266 1 80.38 364 ILE B C 1
ATOM 6211 O O . ILE B 1 364 ? -7.562 -42.688 -20.422 1 80.38 364 ILE B O 1
ATOM 6215 N N . GLN B 1 365 ? -9.781 -42.969 -20.5 1 81.31 365 GLN B N 1
ATOM 6216 C CA . GLN B 1 365 ? -9.609 -44.312 -21.016 1 81.31 365 GLN B CA 1
ATOM 6217 C C . GLN B 1 365 ? -8.883 -44.312 -22.344 1 81.31 365 GLN B C 1
ATOM 6219 O O . GLN B 1 365 ? -9.234 -43.531 -23.25 1 81.31 365 GLN B O 1
ATOM 6224 N N . GLY B 1 366 ? -7.883 -45.094 -22.469 1 79.88 366 GLY B N 1
ATOM 6225 C CA . GLY B 1 366 ? -7.168 -45.25 -23.734 1 79.88 366 GLY B CA 1
ATOM 6226 C C . GLY B 1 366 ? -6.066 -44.219 -23.922 1 79.88 366 GLY B C 1
ATOM 6227 O O . GLY B 1 366 ? -5.312 -44.281 -24.891 1 79.88 366 GLY B O 1
ATOM 6228 N N . ILE B 1 367 ? -5.996 -43.281 -23.062 1 84.38 367 ILE B N 1
ATOM 6229 C CA . ILE B 1 367 ? -4.961 -42.25 -23.188 1 84.38 367 ILE B CA 1
ATOM 6230 C C . ILE B 1 367 ? -3.705 -42.719 -22.453 1 84.38 367 ILE B C 1
ATOM 6232 O O . ILE B 1 367 ? -3.758 -43.031 -21.25 1 84.38 367 ILE B O 1
ATOM 6236 N N . PRO B 1 368 ? -2.641 -42.781 -23.219 1 85.94 368 PRO B N 1
ATOM 6237 C CA . PRO B 1 368 ? -1.387 -43.156 -22.547 1 85.94 368 PRO B CA 1
ATOM 6238 C C . PRO B 1 368 ? -0.93 -42.094 -21.531 1 85.94 368 PRO B C 1
ATOM 6240 O O . PRO B 1 368 ? -1.146 -40.906 -21.75 1 85.94 368 PRO B O 1
ATOM 6243 N N . ASN B 1 369 ? -0.341 -42.531 -20.375 1 93.25 369 ASN B N 1
ATOM 6244 C CA . ASN B 1 369 ? 0.22 -41.625 -19.359 1 93.25 369 ASN B CA 1
ATOM 6245 C C . ASN B 1 369 ? -0.828 -40.688 -18.812 1 93.25 369 ASN B C 1
ATOM 6247 O O . ASN B 1 369 ? -0.581 -39.469 -18.734 1 93.25 369 ASN B O 1
ATOM 6251 N N . ALA B 1 370 ? -2.037 -41.156 -18.703 1 95.25 370 ALA B N 1
ATOM 6252 C CA . ALA B 1 370 ? -3.137 -40.375 -18.156 1 95.25 370 ALA B CA 1
ATOM 6253 C C . ALA B 1 370 ? -3.404 -40.75 -16.703 1 95.25 370 ALA B C 1
ATOM 6255 O O . ALA B 1 370 ? -3.34 -41.938 -16.328 1 95.25 370 ALA B O 1
ATOM 6256 N N . TYR B 1 371 ? -3.656 -39.781 -15.867 1 96.88 371 TYR B N 1
ATOM 6257 C CA . TYR B 1 371 ? -3.865 -39.969 -14.438 1 96.88 371 TYR B CA 1
ATOM 6258 C C . TYR B 1 371 ? -5.047 -39.156 -13.938 1 96.88 371 TYR B C 1
ATOM 6260 O O . TYR B 1 371 ? -5.48 -38.188 -14.602 1 96.88 371 TYR B O 1
ATOM 6268 N N . LEU B 1 372 ? -5.641 -39.594 -12.828 1 96.69 372 LEU B N 1
ATOM 6269 C CA . LEU B 1 372 ? -6.664 -38.844 -12.102 1 96.69 372 LEU B CA 1
ATOM 6270 C C . LEU B 1 372 ? -6.066 -38.156 -10.883 1 96.69 372 LEU B C 1
ATOM 6272 O O . LEU B 1 372 ? -5.359 -38.781 -10.094 1 96.69 372 LEU B O 1
ATOM 6276 N N . ALA B 1 373 ? -6.195 -36.844 -10.766 1 97.75 373 ALA B N 1
ATOM 6277 C CA . ALA B 1 373 ? -5.902 -36.125 -9.539 1 97.75 373 ALA B CA 1
ATOM 6278 C C . ALA B 1 373 ? -7.176 -35.875 -8.734 1 97.75 373 ALA B C 1
ATOM 6280 O O . ALA B 1 373 ? -7.988 -35 -9.094 1 97.75 373 ALA B O 1
ATOM 6281 N N . LEU B 1 374 ? -7.305 -36.531 -7.617 1 97.12 374 LEU B N 1
ATOM 6282 C CA . LEU B 1 374 ? -8.602 -36.594 -6.953 1 97.12 374 LEU B CA 1
ATOM 6283 C C . LEU B 1 374 ? -8.516 -36.062 -5.531 1 97.12 374 LEU B C 1
ATOM 6285 O O . LEU B 1 374 ? -7.484 -36.219 -4.867 1 97.12 374 LEU B O 1
ATOM 6289 N N . ASP B 1 375 ? -9.586 -35.406 -5.117 1 96 375 ASP B N 1
ATOM 6290 C CA . ASP B 1 375 ? -9.719 -34.969 -3.73 1 96 375 ASP B CA 1
ATOM 6291 C C . ASP B 1 375 ? -9.961 -36.156 -2.809 1 96 375 ASP B C 1
ATOM 6293 O O . ASP B 1 375 ? -11.078 -36.375 -2.326 1 96 375 ASP B O 1
ATOM 6297 N N . ILE B 1 376 ? -8.945 -36.906 -2.576 1 95.5 376 ILE B N 1
ATOM 6298 C CA . ILE B 1 376 ? -8.969 -38.125 -1.747 1 95.5 376 ILE B CA 1
ATOM 6299 C C . ILE B 1 376 ? -7.742 -38.156 -0.845 1 95.5 376 ILE B C 1
ATOM 6301 O O . ILE B 1 376 ? -6.781 -37.406 -1.071 1 95.5 376 ILE B O 1
ATOM 6305 N N . ASP B 1 377 ? -7.777 -39 0.187 1 94.88 377 ASP B N 1
ATOM 6306 C CA . ASP B 1 377 ? -6.668 -39.094 1.13 1 94.88 377 ASP B CA 1
ATOM 6307 C C . ASP B 1 377 ? -5.508 -39.875 0.534 1 94.88 377 ASP B C 1
ATOM 6309 O O . ASP B 1 377 ? -4.355 -39.438 0.59 1 94.88 377 ASP B O 1
ATOM 6313 N N . SER B 1 378 ? -5.875 -41.031 0.063 1 93.94 378 SER B N 1
ATOM 6314 C CA . SER B 1 378 ? -4.898 -41.938 -0.549 1 93.94 378 SER B CA 1
ATOM 6315 C C . SER B 1 378 ? -5.441 -42.531 -1.835 1 93.94 378 SER B C 1
ATOM 6317 O O . SER B 1 378 ? -6.656 -42.625 -2.02 1 93.94 378 SER B O 1
ATOM 6319 N N . GLY B 1 379 ? -4.52 -42.812 -2.732 1 92.56 379 GLY B N 1
ATOM 6320 C CA . GLY B 1 379 ? -4.93 -43.344 -4.012 1 92.56 379 GLY B CA 1
ATOM 6321 C C . GLY B 1 379 ? -4.156 -44.594 -4.398 1 92.56 379 GLY B C 1
ATOM 6322 O O . GLY B 1 379 ? -3.412 -45.156 -3.586 1 92.56 379 GLY B O 1
ATOM 6323 N N . ASN B 1 380 ? -4.59 -45.219 -5.504 1 91.31 380 ASN B N 1
ATOM 6324 C CA . ASN B 1 380 ? -3.938 -46.406 -6.094 1 91.31 380 ASN B CA 1
ATOM 6325 C C . ASN B 1 380 ? -3.998 -46.344 -7.621 1 91.31 380 ASN B C 1
ATOM 6327 O O . ASN B 1 380 ? -4.918 -45.781 -8.195 1 91.31 380 ASN B O 1
ATOM 6331 N N . GLY B 1 381 ? -2.941 -46.938 -8.211 1 91.81 381 GLY B N 1
ATOM 6332 C CA . GLY B 1 381 ? -2.895 -46.969 -9.672 1 91.81 381 GLY B CA 1
ATOM 6333 C C . GLY B 1 381 ? -2.844 -45.562 -10.273 1 91.81 381 GLY B C 1
ATOM 6334 O O . GLY B 1 381 ? -1.941 -44.781 -9.969 1 91.81 381 GLY B O 1
ATOM 6335 N N . LYS B 1 382 ? -3.955 -45.281 -11.031 1 94.38 382 LYS B N 1
ATOM 6336 C CA . LYS B 1 382 ? -3.963 -44 -11.742 1 94.38 382 LYS B CA 1
ATOM 6337 C C . LYS B 1 382 ? -4.676 -42.906 -10.938 1 94.38 382 LYS B C 1
ATOM 6339 O O . LYS B 1 382 ? -4.77 -41.781 -11.375 1 94.38 382 LYS B O 1
ATOM 6344 N N . ARG B 1 383 ? -5.152 -43.312 -9.742 1 96.19 383 ARG B N 1
ATOM 6345 C CA . ARG B 1 383 ? -5.852 -42.375 -8.859 1 96.19 383 ARG B CA 1
ATOM 6346 C C . ARG B 1 383 ? -4.891 -41.75 -7.855 1 96.19 383 ARG B C 1
ATOM 6348 O O . ARG B 1 383 ? -4.441 -42.406 -6.922 1 96.19 383 ARG B O 1
ATOM 6355 N N . ILE B 1 384 ? -4.586 -40.5 -8.023 1 97.88 384 ILE B N 1
ATOM 6356 C CA . ILE B 1 384 ? -3.58 -39.812 -7.211 1 97.88 384 ILE B CA 1
ATOM 6357 C C . ILE B 1 384 ? -4.246 -38.75 -6.348 1 97.88 384 ILE B C 1
ATOM 6359 O O . ILE B 1 384 ? -5.059 -37.969 -6.84 1 97.88 384 ILE B O 1
ATOM 6363 N N . PRO B 1 385 ? -3.926 -38.688 -5.012 1 98.06 385 PRO B N 1
ATOM 6364 C CA . PRO B 1 385 ? -4.48 -37.594 -4.188 1 98.06 385 PRO B CA 1
ATOM 6365 C C . PRO B 1 385 ? -4.066 -36.219 -4.668 1 98.06 385 PRO B C 1
ATOM 6367 O O . PRO B 1 385 ? -2.875 -35.938 -4.852 1 98.06 385 PRO B O 1
ATOM 6370 N N . LEU B 1 386 ? -5 -35.344 -4.805 1 98.31 386 LEU B N 1
ATOM 6371 C CA . LEU B 1 386 ? -4.793 -34 -5.316 1 98.31 386 LEU B CA 1
ATOM 6372 C C . LEU B 1 386 ? -3.791 -33.25 -4.457 1 98.31 386 LEU B C 1
ATOM 6374 O O . LEU B 1 386 ? -2.906 -32.562 -4.984 1 98.31 386 LEU B O 1
ATOM 6378 N N . TRP B 1 387 ? -3.891 -33.344 -3.111 1 98.25 387 TRP B N 1
ATOM 6379 C CA . TRP B 1 387 ? -3.082 -32.562 -2.18 1 98.25 387 TRP B CA 1
ATOM 6380 C C . TRP B 1 387 ? -1.604 -32.906 -2.318 1 98.25 387 TRP B C 1
ATOM 6382 O O . TRP B 1 387 ? -0.734 -32.125 -1.96 1 98.25 387 TRP B O 1
ATOM 6392 N N . LEU B 1 388 ? -1.242 -34.062 -2.83 1 98.06 388 LEU B N 1
ATOM 6393 C CA . LEU B 1 388 ? 0.142 -34.5 -2.967 1 98.06 388 LEU B CA 1
ATOM 6394 C C . LEU B 1 388 ? 0.893 -33.625 -3.969 1 98.06 388 LEU B C 1
ATOM 6396 O O . LEU B 1 388 ? 2.113 -33.469 -3.877 1 98.06 388 LEU B O 1
ATOM 6400 N N . PHE B 1 389 ? 0.165 -33.062 -4.961 1 98.62 389 PHE B N 1
ATOM 6401 C CA . PHE B 1 389 ? 0.805 -32.188 -5.938 1 98.62 389 PHE B CA 1
ATOM 6402 C C . PHE B 1 389 ? 1.301 -30.906 -5.281 1 98.62 389 PHE B C 1
ATOM 6404 O O . PHE B 1 389 ? 2.109 -30.172 -5.855 1 98.62 389 PHE B O 1
ATOM 6411 N N . GLY B 1 390 ? 0.833 -30.594 -4.082 1 98.5 390 GLY B N 1
ATOM 6412 C CA . GLY B 1 390 ? 1.335 -29.469 -3.301 1 98.5 390 GLY B CA 1
ATOM 6413 C C . GLY B 1 390 ? 2.709 -29.719 -2.711 1 98.5 390 GLY B C 1
ATOM 6414 O O . GLY B 1 390 ? 3.318 -28.828 -2.131 1 98.5 390 GLY B O 1
ATOM 6415 N N . MET B 1 391 ? 3.234 -30.938 -2.904 1 98.12 391 MET B N 1
ATOM 6416 C CA . MET B 1 391 ? 4.535 -31.312 -2.359 1 98.12 391 MET B CA 1
ATOM 6417 C C . MET B 1 391 ? 5.633 -31.141 -3.398 1 98.12 391 MET B C 1
ATOM 6419 O O . MET B 1 391 ? 6.793 -31.469 -3.148 1 98.12 391 MET B O 1
ATOM 6423 N N . LEU B 1 392 ? 5.316 -30.594 -4.535 1 98.12 392 LEU B N 1
ATOM 6424 C CA . LEU B 1 392 ? 6.207 -30.562 -5.691 1 98.12 392 LEU B CA 1
ATOM 6425 C C . LEU B 1 392 ? 7.375 -29.609 -5.457 1 98.12 392 LEU B C 1
ATOM 6427 O O . LEU B 1 392 ? 8.43 -29.75 -6.07 1 98.12 392 LEU B O 1
ATOM 6431 N N . TYR B 1 393 ? 7.078 -28.562 -4.66 1 97.44 393 TYR B N 1
ATOM 6432 C CA . TYR B 1 393 ? 8.18 -27.656 -4.395 1 97.44 393 TYR B CA 1
ATOM 6433 C C . TYR B 1 393 ? 8.086 -27.078 -2.986 1 97.44 393 TYR B C 1
ATOM 6435 O O . TYR B 1 393 ? 7.031 -27.156 -2.346 1 97.44 393 TYR B O 1
#

Nearest PDB structures (foldseek):
  1w4r-assembly2_E  TM=6.913E-01  e=4.988E-04  Homo sapiens
  2wvj-assembly2_E  TM=6.898E-01  e=7.008E-04  Homo sapiens
  3whl-assembly3_E  TM=6.335E-01  e=3.355E-04  Pyrococcus furiosus DSM 3638
  3vfd-assembly1_A  TM=6.472E-01  e=4.988E-04  Homo sapiens
  3pvs-assembly1_D  TM=4.525E-01  e=7.265E-05  Escherichia coli

pLDDT: mean 90.94, std 8.27, range [52.84, 98.62]

Organism: Cecembia lonarensis (strain CCUG 58316 / KCTC 22772 / LW9) (NCBI:txid1225176)

Solvent-accessible surface area (backbone atoms only — not comparable to full-atom values): 42441 Å² total; per-residue (Å²): 106,70,66,52,53,52,50,23,55,52,54,54,68,61,68,76,76,79,80,74,61,72,57,71,76,68,56,70,81,83,51,49,35,34,36,40,26,23,49,86,66,39,47,65,68,58,54,53,44,53,47,57,71,70,46,90,55,50,57,47,48,42,59,40,67,41,58,66,54,64,79,40,58,66,59,61,53,48,53,56,40,41,75,73,60,43,34,32,40,38,36,34,44,38,70,64,29,93,56,39,68,63,42,53,44,46,51,60,70,75,38,87,79,43,34,39,40,35,29,29,46,36,60,61,44,51,81,78,33,52,69,68,42,54,76,61,38,50,74,45,76,44,62,56,45,30,55,40,45,33,45,23,69,74,65,69,47,86,76,73,62,41,50,71,65,48,51,66,75,39,34,62,58,52,34,54,56,48,52,74,73,39,74,52,67,66,52,48,57,45,34,42,52,54,27,40,41,63,60,34,79,78,33,66,87,52,31,60,59,52,50,53,51,45,53,50,42,44,47,54,67,46,46,28,59,68,70,63,51,50,70,69,54,50,51,48,47,46,33,48,52,43,57,44,52,74,52,50,55,38,67,69,54,58,64,60,51,15,59,75,64,73,42,57,55,68,55,49,35,46,48,51,44,50,34,30,46,44,56,53,27,37,69,33,33,44,77,86,52,73,96,43,62,80,53,79,50,61,32,39,30,51,33,37,33,37,53,44,41,63,69,28,67,89,63,61,52,64,67,40,42,53,47,25,44,50,53,39,44,44,50,74,82,45,53,66,24,42,41,96,60,55,62,32,20,41,66,88,62,33,32,32,36,68,43,52,74,82,60,71,66,72,75,45,62,90,47,75,63,43,36,35,34,18,66,45,79,64,36,56,85,52,36,37,30,40,72,62,52,23,24,51,77,107,70,65,53,54,53,51,22,54,52,55,54,68,60,67,75,78,78,80,74,61,73,58,71,77,68,56,71,82,83,50,50,34,36,37,41,26,22,48,87,65,41,47,66,67,58,54,52,42,54,49,57,72,69,46,89,56,49,58,46,50,43,60,39,67,42,60,65,55,63,79,41,58,68,58,63,52,49,53,57,40,41,76,74,59,42,34,32,41,38,34,35,43,38,70,63,30,92,55,39,67,63,40,52,44,47,50,59,72,73,38,87,78,42,33,38,41,34,28,27,46,36,59,62,44,50,84,76,35,53,69,67,42,54,77,59,38,49,76,44,76,45,62,56,45,30,54,42,46,34,45,22,69,75,64,70,46,85,77,75,62,42,51,71,66,48,51,66,74,38,34,62,57,52,34,53,56,48,54,73,72,39,73,52,68,66,53,50,57,45,34,42,50,54,28,40,40,64,59,35,79,79,32,66,85,51,31,59,61,52,50,52,51,46,53,50,44,43,48,54,65,48,46,30,57,71,67,64,51,50,69,70,54,51,51,50,46,47,33,50,52,45,58,44,52,74,51,50,54,38,67,71,53,58,66,60,51,16,59,75,65,74,42,58,56,69,56,50,35,46,49,51,44,52,34,31,47,44,56,54,27,36,68,33,33,43,77,85,51,74,95,43,62,80,52,79,51,61,32,40,32,49,33,38,33,36,54,44,40,64,68,28,67,89,64,62,51,63,68,39,45,52,47,25,42,50,54,39,43,43,51,73,80,45,53,66,24,40,42,96,61,54,61,30,20,42,66,87,61,33,31,31,36,69,43,51,72,82,60,71,65,74,76,45,61,91,47,75,61,42,37,36,35,19,65,44,79,65,37,57,85,50,38,35,30,40,72,61,50,23,24,51,76

Radius of gyration: 28.88 Å; Cα contacts (8 Å, |Δi|>4): 1281; chains: 2; bounding box: 70×94×67 Å